Protein AF-A0A1V2M466-F1 (afdb_monomer)

Nearest PDB structures (foldseek):
  7zc6-assembly1_G  TM=7.551E-01  e=7.490E-12  Clostridium tetanomorphum
  4xa7-assembly1_A  TM=6.927E-01  e=1.506E-06  Vibrio harveyi CAIM 1792
  7xk5-assembly1_C  TM=5.447E-01  e=3.362E-07  Vibrio cholerae O395
  4u9s-assembly1_C  TM=5.967E-01  e=1.506E-06  Vibrio cholerae
  8rbq-assembly1_G  TM=5.838E-01  e=1.507E-05  Azotobacter vinelandii DJ

Solvent-accessible surface area (backbone atoms only — not comparable to full-atom values): 51499 Å² total; per-residue (Å²): 138,80,84,88,82,91,80,86,88,88,81,91,82,86,91,83,88,87,88,84,90,86,91,88,86,88,90,86,85,91,88,88,86,83,87,89,84,88,84,81,91,80,91,79,83,90,77,90,84,81,91,82,88,83,84,89,82,89,85,80,93,84,88,88,87,92,87,83,88,85,91,86,87,84,89,89,83,89,86,79,91,80,90,81,80,88,82,90,70,88,77,57,74,72,61,62,65,75,74,67,55,64,65,58,55,54,49,51,51,51,52,48,52,51,49,52,52,51,49,52,51,49,51,53,52,50,46,66,67,41,49,60,61,50,51,54,49,51,55,50,52,47,60,47,40,56,42,68,27,37,69,81,41,68,42,74,42,77,41,88,84,70,48,60,66,63,46,36,56,54,26,43,81,67,73,32,70,58,35,39,63,78,48,52,26,39,24,17,65,82,86,48,80,52,28,41,35,36,32,31,34,14,50,66,21,82,48,39,55,36,28,30,35,37,11,38,35,74,88,41,33,24,50,16,50,37,78,72,47,71,55,39,52,84,86,33,33,44,48,61,71,34,68,87,48,30,52,75,46,39,73,31,68,53,44,43,55,44,79,29,93,81,65,58,87,52,90,45,40,40,62,44,46,84,86,18,50,54,42,39,46,26,53,38,51,31,50,37,42,51,46,51,55,50,17,68,80,69,75,47,86,63,53,65,80,77,84,77,79,83,79,85,78,83,95,84,75,77,64,62,62,61,50,36,73,46,39,69,80,44,78,45,56,20,37,42,45,67,57,60,85,54,40,62,59,56,28,42,74,78,62,39,78,59,44,39,74,78,47,42,33,42,34,15,40,81,94,41,78,51,26,39,38,33,29,26,35,16,66,56,28,80,71,36,50,33,29,33,36,36,17,33,32,72,93,44,34,23,47,26,51,47,76,75,43,68,51,35,50,83,90,44,30,44,49,62,70,33,66,92,44,30,59,75,42,41,74,32,71,72,68,77,59,42,76,31,89,85,63,58,87,48,99,48,36,45,65,41,45,91,86,20,46,53,38,35,48,20,53,46,49,25,49,40,39,46,52,50,50,50,48,38,54,72,74,63,71,60,80,72,56,70,42,72,66,77,83,74,83,78,72,92,72,72,56,65,68,54,35,77,42,38,73,76,43,78,47,77,45,73,50,87,80,66,93,69,55,64,66,63,52,30,50,76,74,65,40,81,51,44,51,74,81,48,49,30,40,32,16,42,80,94,44,78,55,26,36,39,35,34,29,37,14,67,51,32,78,60,39,51,36,31,31,38,40,20,36,35,73,91,45,33,24,44,22,49,52,69,74,51,63,60,34,48,80,96,35,29,48,47,63,66,33,67,88,45,30,58,74,40,42,74,30,70,71,65,78,55,42,78,32,90,84,64,58,88,50,96,45,38,45,64,43,43,86,87,18,48,52,36,40,48,20,55,41,50,31,53,38,44,53,51,51,52,53,47,46,62,73,75,57,76,68,90,79,82,78,92,84,89,87,86,90,87,87,74,78,81,64,56,89,48,38,81,75,53,78,43,51,42,76,42,89,87,66,55,52,68,68,45,41,49,51,24,41,78,70,71,36,69,54,36,39,58,78,49,46,32,42,30,16,40,80,97,42,76,52,29,35,39,38,32,32,35,15,65,54,28,77,66,34,48,34,31,30,37,40,20,32,36,77,89,42,35,20,49,23,50,49,69,74,46,64,52,41,49,84,89,43,31,53,48,64,64,33,68,88,46,30,54,76,40,41,76,28,66,66,51,80,54,43,78,31,88,83,63,56,87,50,94,48,37,45,62,40,44,90,87,19,45,52,39,41,49,21,53,40,49,32,51,30,40,51,33,58,54,49,38,59,81,66,69,60,74,78,92,69,84,74,80,86,81,72,92,82,86,65,70,82,82,48,82,87,59,97,75,78,57,78,59,91,75,64,59,64,60,50,36,48,54,31,34,77,73,67,43,68,85,60,75,74,89,79,48,96

Mean predicted aligned error: 24.01 Å

Structure (mmCIF, N/CA/C/O backbone):
data_AF-A0A1V2M466-F1
#
_entry.id   AF-A0A1V2M466-F1
#
loop_
_atom_site.group_PDB
_atom_site.id
_atom_site.type_symbol
_atom_site.label_atom_id
_atom_site.label_alt_id
_atom_site.label_comp_id
_atom_site.label_asym_id
_atom_site.label_entity_id
_atom_site.label_seq_id
_atom_site.pdbx_PDB_ins_code
_atom_site.Cartn_x
_atom_site.Cartn_y
_atom_site.Cartn_z
_atom_site.occupancy
_atom_site.B_iso_or_equiv
_atom_site.auth_seq_id
_atom_site.auth_comp_id
_atom_site.auth_asym_id
_atom_site.auth_atom_id
_atom_site.pdbx_PDB_model_num
ATOM 1 N N . MET A 1 1 ? 70.465 -41.369 22.276 1.00 34.31 1 MET A N 1
ATOM 2 C CA . MET A 1 1 ? 70.031 -42.760 22.575 1.00 34.31 1 MET A CA 1
ATOM 3 C C . MET A 1 1 ? 70.166 -43.005 24.079 1.00 34.31 1 MET A C 1
ATOM 5 O O . MET A 1 1 ? 71.113 -42.473 24.632 1.00 34.31 1 MET A O 1
ATOM 9 N N . SER A 1 2 ? 69.328 -43.778 24.787 1.00 31.06 2 SER A N 1
ATOM 10 C CA . SER A 1 2 ? 68.009 -44.366 24.463 1.00 31.06 2 SER A CA 1
ATOM 11 C C . SER A 1 2 ? 67.349 -44.944 25.741 1.00 31.06 2 SER A C 1
ATOM 13 O O . SER A 1 2 ? 68.064 -45.541 26.536 1.00 31.06 2 SER A O 1
ATOM 15 N N . LYS A 1 3 ? 66.006 -44.876 25.854 1.00 28.97 3 LYS A N 1
ATOM 16 C CA . LYS A 1 3 ? 65.104 -45.665 26.746 1.00 28.97 3 LYS A CA 1
ATOM 17 C C . LYS A 1 3 ? 65.212 -45.533 28.293 1.00 28.97 3 LYS A C 1
ATOM 19 O O . LYS A 1 3 ? 66.288 -45.642 28.860 1.00 28.97 3 LYS A O 1
ATOM 24 N N . LYS A 1 4 ? 64.025 -45.603 28.944 1.00 30.06 4 LYS A N 1
ATOM 25 C CA . LYS A 1 4 ? 63.741 -46.110 30.326 1.00 30.06 4 LYS A CA 1
ATOM 26 C C . LYS A 1 4 ? 64.219 -45.230 31.518 1.00 30.06 4 LYS A C 1
ATOM 28 O O . LYS A 1 4 ? 65.120 -44.428 31.354 1.00 30.06 4 LYS A O 1
ATOM 33 N N . SER A 1 5 ? 63.657 -45.299 32.744 1.00 29.47 5 SER A N 1
ATOM 34 C CA . SER A 1 5 ? 62.507 -46.068 33.306 1.00 29.47 5 SER A CA 1
ATOM 35 C C . SER A 1 5 ? 62.024 -45.546 34.684 1.00 29.47 5 SER A C 1
ATOM 37 O O . SER A 1 5 ? 62.795 -44.941 35.420 1.00 29.47 5 SER A O 1
ATOM 39 N N . ASN A 1 6 ? 60.795 -45.921 35.077 1.00 31.64 6 ASN A N 1
ATOM 40 C CA . ASN A 1 6 ? 60.172 -45.744 36.407 1.00 31.64 6 ASN A CA 1
ATOM 41 C C . ASN A 1 6 ? 60.975 -46.245 37.638 1.00 31.64 6 ASN A C 1
ATOM 43 O O . ASN A 1 6 ? 61.554 -47.332 37.606 1.00 31.64 6 ASN A O 1
ATOM 47 N N . LYS A 1 7 ? 60.802 -45.558 38.784 1.00 32.28 7 LYS A N 1
ATOM 48 C CA . LYS A 1 7 ? 60.885 -46.071 40.180 1.00 32.28 7 LYS A CA 1
ATOM 49 C C . LYS A 1 7 ? 59.856 -45.308 41.043 1.00 32.28 7 LYS A C 1
ATOM 51 O O . LYS A 1 7 ? 59.829 -44.090 40.997 1.00 32.28 7 LYS A O 1
ATOM 56 N N . LYS A 1 8 ? 58.856 -45.976 41.641 1.00 29.78 8 LYS A N 1
ATOM 57 C CA . LYS A 1 8 ? 58.804 -46.494 43.039 1.00 29.78 8 LYS A CA 1
ATOM 58 C C . LYS A 1 8 ? 59.024 -45.396 44.113 1.00 29.78 8 LYS A C 1
ATOM 60 O O . LYS A 1 8 ? 60.130 -44.881 44.154 1.00 29.78 8 LYS A O 1
ATOM 65 N N . ASN A 1 9 ? 58.063 -44.946 44.945 1.00 26.84 9 ASN A N 1
ATOM 66 C CA . ASN A 1 9 ? 56.974 -45.570 45.758 1.00 26.84 9 ASN A CA 1
ATOM 67 C C . ASN A 1 9 ? 57.423 -45.975 47.195 1.00 26.84 9 ASN A C 1
ATOM 69 O O . ASN A 1 9 ? 58.462 -46.618 47.329 1.00 26.84 9 ASN A O 1
ATOM 73 N N . LYS A 1 10 ? 56.556 -45.702 48.201 1.00 28.02 10 LYS A N 1
ATOM 74 C CA . LYS A 1 10 ? 56.584 -45.982 49.670 1.00 28.02 10 LYS A CA 1
ATOM 75 C C . LYS A 1 10 ? 57.263 -44.925 50.577 1.00 28.02 10 LYS A C 1
ATOM 77 O O . LYS A 1 10 ? 58.238 -44.332 50.146 1.00 28.02 10 LYS A O 1
ATOM 82 N N . SER A 1 11 ? 56.878 -44.713 51.857 1.00 26.55 11 SER A N 1
ATOM 83 C CA . SER A 1 11 ? 55.631 -44.985 52.642 1.00 26.55 11 SER A CA 1
ATOM 84 C C . SER A 1 11 ? 55.786 -44.522 54.124 1.00 26.55 11 SER A C 1
ATOM 86 O O . SER A 1 11 ? 56.890 -44.669 54.635 1.00 26.55 11 SER A O 1
ATOM 88 N N . LYS A 1 12 ? 54.682 -44.161 54.832 1.00 27.14 12 LYS A N 1
ATOM 89 C CA . LYS A 1 12 ? 54.506 -44.127 56.328 1.00 27.14 12 LYS A CA 1
ATOM 90 C C . LYS A 1 12 ? 55.315 -43.060 57.132 1.00 27.14 12 LYS A C 1
ATOM 92 O O . LYS A 1 12 ? 56.393 -42.691 56.704 1.00 27.14 12 LYS A O 1
ATOM 97 N N . ASN A 1 13 ? 54.921 -42.552 58.320 1.00 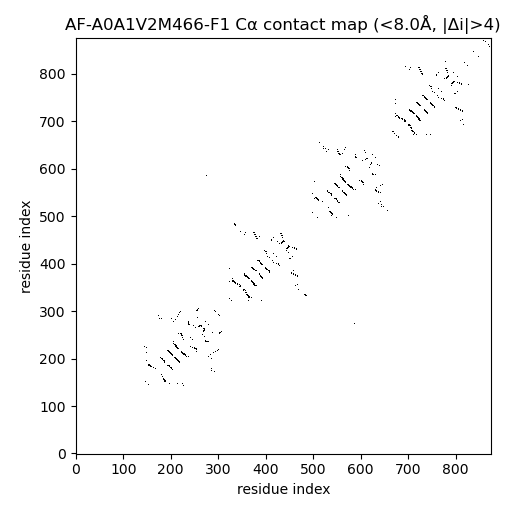26.17 13 ASN A N 1
ATOM 98 C CA . ASN A 1 13 ? 53.674 -42.571 59.132 1.00 26.17 13 ASN A CA 1
ATOM 99 C C . ASN A 1 13 ? 53.768 -41.558 60.327 1.00 26.17 13 ASN A C 1
ATOM 101 O O . ASN A 1 13 ? 54.869 -41.182 60.715 1.00 26.17 13 ASN A O 1
ATOM 105 N N . SER A 1 14 ? 52.632 -41.284 60.991 1.00 25.69 14 SER A N 1
ATOM 106 C CA . SER A 1 14 ? 52.435 -40.991 62.440 1.00 25.69 14 SER A CA 1
ATOM 107 C C . SER A 1 14 ? 52.851 -39.668 63.135 1.00 25.69 14 SER A C 1
ATOM 109 O O . SER A 1 14 ? 54.023 -39.340 63.262 1.00 25.69 14 SER A O 1
ATOM 111 N N . ASN A 1 15 ? 51.837 -39.123 63.831 1.00 27.14 15 ASN A N 1
ATOM 112 C CA . ASN A 1 15 ? 51.814 -38.489 65.168 1.00 27.14 15 ASN A CA 1
ATOM 113 C C . ASN A 1 15 ? 52.223 -37.015 65.407 1.00 27.14 15 ASN A C 1
ATOM 115 O O . ASN A 1 15 ? 53.147 -36.455 64.834 1.00 27.14 15 ASN A O 1
ATOM 119 N N . LYS A 1 16 ? 51.470 -36.421 66.349 1.00 32.19 16 LYS A N 1
ATOM 120 C CA . LYS A 1 16 ? 51.436 -35.025 66.828 1.00 32.19 16 LYS A CA 1
ATOM 121 C C . LYS A 1 16 ? 51.750 -35.007 68.336 1.00 32.19 16 LYS A C 1
ATOM 123 O O . LYS A 1 16 ? 51.412 -35.981 69.010 1.00 32.19 16 LYS A O 1
ATOM 128 N N . PRO A 1 17 ? 52.324 -33.924 68.890 1.00 35.44 17 PRO A N 1
ATOM 129 C CA . PRO A 1 17 ? 51.750 -33.365 70.127 1.00 35.44 17 PRO A CA 1
ATOM 130 C C . PRO A 1 17 ? 51.782 -31.816 70.200 1.00 35.44 17 PRO A C 1
ATOM 132 O O . PRO A 1 17 ? 52.157 -31.138 69.248 1.00 35.44 17 PRO A O 1
ATOM 135 N N . GLN A 1 18 ? 51.329 -31.255 71.329 1.00 26.14 18 GLN A N 1
ATOM 136 C CA . GLN A 1 18 ? 51.188 -29.813 71.619 1.00 26.14 18 GLN A CA 1
ATOM 137 C C . GLN A 1 18 ? 52.306 -29.292 72.551 1.00 26.14 18 GLN A C 1
ATOM 139 O O . GLN A 1 18 ? 52.781 -30.067 73.379 1.00 26.14 18 GLN A O 1
ATOM 144 N N . ASN A 1 19 ? 52.585 -27.974 72.566 1.00 26.78 19 ASN A N 1
ATOM 145 C CA . ASN A 1 19 ? 52.741 -27.205 73.824 1.00 26.78 19 ASN A CA 1
ATOM 146 C C . ASN A 1 19 ? 52.541 -25.670 73.633 1.00 26.78 19 ASN A C 1
ATOM 148 O O . ASN A 1 19 ? 52.118 -25.245 72.561 1.00 26.78 19 ASN A O 1
ATOM 152 N N . LYS A 1 20 ? 52.753 -24.865 74.693 1.00 26.56 20 LYS A N 1
ATOM 153 C CA . LYS A 1 20 ? 52.150 -23.532 74.941 1.00 26.56 20 LYS A CA 1
ATOM 154 C C . LYS A 1 20 ? 53.097 -22.305 74.909 1.00 26.56 20 LYS A C 1
ATOM 156 O O . LYS A 1 20 ? 54.279 -22.410 75.204 1.00 26.56 20 LYS A O 1
ATOM 161 N N . ASN A 1 21 ? 52.466 -21.145 74.679 1.00 28.38 21 ASN A N 1
ATOM 162 C CA . ASN A 1 21 ? 52.704 -19.743 75.104 1.00 28.38 21 ASN A CA 1
ATOM 163 C C . ASN A 1 21 ? 53.985 -19.310 75.863 1.00 28.38 21 ASN A C 1
ATOM 165 O O . ASN A 1 21 ? 54.226 -19.800 76.962 1.00 28.38 21 ASN A O 1
ATOM 169 N N . VAL A 1 22 ? 54.552 -18.165 75.427 1.00 28.22 22 VAL A N 1
ATOM 170 C CA . VAL A 1 22 ? 54.784 -16.898 76.195 1.00 28.22 22 VAL A CA 1
ATOM 171 C C . VAL A 1 22 ? 54.664 -15.726 75.173 1.00 28.22 22 VAL A C 1
ATOM 173 O O . VAL A 1 22 ? 55.176 -15.906 74.076 1.00 28.22 22 VAL A O 1
ATOM 176 N N . ASN A 1 23 ? 53.996 -14.558 75.297 1.00 27.70 23 ASN A N 1
ATOM 177 C CA . ASN A 1 23 ? 53.268 -13.771 76.328 1.00 27.70 23 ASN A CA 1
ATOM 178 C C . ASN A 1 23 ? 54.026 -12.560 76.951 1.00 27.70 23 ASN A C 1
ATOM 180 O O . ASN A 1 23 ? 54.774 -12.753 77.905 1.00 27.70 23 ASN A O 1
ATOM 184 N N . ASN A 1 24 ? 53.761 -11.314 76.501 1.00 29.34 24 ASN A N 1
ATOM 185 C CA . ASN A 1 24 ? 54.119 -10.071 77.226 1.00 29.34 24 ASN A CA 1
ATOM 186 C C . ASN A 1 24 ? 53.158 -8.882 76.922 1.00 29.34 24 ASN A C 1
ATOM 188 O O . ASN A 1 24 ? 52.379 -8.962 75.975 1.00 29.34 24 ASN A O 1
ATOM 192 N N . LYS A 1 25 ? 53.175 -7.808 77.733 1.00 27.67 25 LYS A N 1
ATOM 193 C CA . LYS A 1 25 ? 52.228 -6.653 77.701 1.00 27.67 25 LYS A CA 1
ATOM 194 C C . LYS A 1 25 ? 52.975 -5.300 77.907 1.00 27.67 25 LYS A C 1
ATOM 196 O O . LYS A 1 25 ? 54.183 -5.342 78.099 1.00 27.67 25 LYS A O 1
ATOM 201 N N . SER A 1 26 ? 52.396 -4.083 77.919 1.00 27.44 26 SER A N 1
ATOM 202 C CA . SER A 1 26 ? 50.996 -3.581 77.904 1.00 27.44 26 SER A CA 1
ATOM 203 C C . SER A 1 26 ? 50.941 -2.076 77.504 1.00 27.44 26 SER A C 1
ATOM 205 O O . SER A 1 26 ? 51.990 -1.508 77.221 1.00 27.44 26 SER A O 1
ATOM 207 N N . VAL A 1 27 ? 49.760 -1.433 77.646 1.00 27.36 27 VAL A N 1
ATOM 208 C CA . VAL A 1 27 ? 49.467 -0.021 78.073 1.00 27.36 27 VAL A CA 1
ATOM 209 C C . VAL A 1 27 ? 48.553 0.784 77.108 1.00 27.36 27 VAL A C 1
ATOM 211 O O . VAL A 1 27 ? 48.483 0.504 75.919 1.00 27.36 27 VAL A O 1
ATOM 214 N N . GLN A 1 28 ? 47.794 1.745 77.661 1.00 27.92 28 GLN A N 1
ATOM 215 C CA . GLN A 1 28 ? 46.780 2.630 77.039 1.00 27.92 28 GLN A CA 1
ATOM 216 C C . GLN A 1 28 ? 46.944 4.079 77.610 1.00 27.92 28 GLN A C 1
ATOM 218 O O . GLN A 1 28 ? 47.846 4.277 78.420 1.00 27.92 28 GLN A O 1
ATOM 223 N N . ASN A 1 29 ? 46.175 5.149 77.324 1.00 26.48 29 ASN A N 1
ATOM 224 C CA . ASN A 1 29 ? 44.858 5.354 76.684 1.00 26.48 29 ASN A CA 1
ATOM 225 C C . ASN A 1 29 ? 44.687 6.845 76.231 1.00 26.48 29 ASN A C 1
ATOM 227 O O . ASN A 1 29 ? 45.616 7.632 76.381 1.00 26.48 29 ASN A O 1
ATOM 231 N N . ASN A 1 30 ? 43.459 7.245 75.852 1.00 26.12 30 ASN A N 1
ATOM 232 C CA . ASN A 1 30 ? 42.904 8.624 75.777 1.00 26.12 30 ASN A CA 1
ATOM 233 C C . ASN A 1 30 ? 43.113 9.476 74.498 1.00 26.12 30 ASN A C 1
ATOM 235 O O . ASN A 1 30 ? 43.909 9.162 73.622 1.00 26.12 30 ASN A O 1
ATOM 239 N N . SER A 1 31 ? 42.280 10.527 74.387 1.00 33.12 31 SER A N 1
ATOM 240 C CA . SER A 1 31 ? 41.933 11.288 73.172 1.00 33.12 31 SER A CA 1
ATOM 241 C C . SER A 1 31 ? 41.703 12.784 73.471 1.00 33.12 31 SER A C 1
ATOM 243 O O . SER A 1 31 ? 41.220 13.111 74.555 1.00 33.12 31 SER A O 1
ATOM 245 N N . VAL A 1 32 ? 42.004 13.671 72.506 1.00 27.77 32 VAL A N 1
ATOM 246 C CA . VAL A 1 32 ? 41.613 15.103 72.445 1.00 27.77 32 VAL A CA 1
ATOM 247 C C . VAL A 1 32 ? 41.468 15.516 70.962 1.00 27.77 32 VAL A C 1
ATOM 249 O O . VAL A 1 32 ? 42.174 14.976 70.115 1.00 27.77 32 VAL A O 1
ATOM 252 N N . ALA A 1 33 ? 40.591 16.475 70.633 1.00 27.20 33 ALA A N 1
ATOM 253 C CA . ALA A 1 33 ? 40.321 16.955 69.264 1.00 27.20 33 ALA A CA 1
ATOM 254 C C . ALA A 1 33 ? 40.501 18.485 69.113 1.00 27.20 33 ALA A C 1
ATOM 256 O O . ALA A 1 33 ? 40.483 19.197 70.118 1.00 27.20 33 ALA A O 1
ATOM 257 N N . ASN A 1 34 ? 40.606 19.014 67.877 1.00 25.70 34 ASN A N 1
ATOM 258 C CA . ASN A 1 34 ? 40.345 20.441 67.593 1.00 25.70 34 ASN A CA 1
ATOM 259 C C . ASN A 1 34 ? 40.139 20.799 66.096 1.00 25.70 34 ASN A C 1
ATOM 261 O O . ASN A 1 34 ? 41.044 20.603 65.298 1.00 25.70 34 ASN A O 1
ATOM 265 N N . LYS A 1 35 ? 38.980 21.423 65.814 1.00 26.00 35 LYS A N 1
ATOM 266 C CA . LYS A 1 35 ? 38.620 22.477 64.820 1.00 26.00 35 LYS A CA 1
ATOM 267 C C . LYS A 1 35 ? 38.977 22.378 63.305 1.00 26.00 35 LYS A C 1
ATOM 269 O O . LYS A 1 35 ? 40.047 21.911 62.941 1.00 26.00 35 LYS A O 1
ATOM 274 N N . PRO A 1 36 ? 38.096 22.899 62.412 1.00 31.39 36 PRO A N 1
ATOM 275 C CA . PRO A 1 36 ? 38.276 22.896 60.953 1.00 31.39 36 PRO A CA 1
ATOM 276 C C . PRO A 1 36 ? 39.008 24.139 60.404 1.00 31.39 36 PRO A C 1
ATOM 278 O O . PRO A 1 36 ? 39.133 25.155 61.088 1.00 31.39 36 PRO A O 1
ATOM 281 N N . VAL A 1 37 ? 39.403 24.075 59.126 1.00 27.58 37 VAL A N 1
ATOM 282 C CA . VAL A 1 37 ? 39.948 25.187 58.320 1.00 27.58 37 VAL A CA 1
ATOM 283 C C . VAL A 1 37 ? 39.269 25.188 56.941 1.00 27.58 37 VAL A C 1
ATOM 285 O O . VAL A 1 37 ? 39.060 24.125 56.364 1.00 27.58 37 VAL A O 1
ATOM 288 N N . GLN A 1 38 ? 38.912 26.367 56.420 1.00 29.94 38 GLN A N 1
ATOM 289 C CA . GLN A 1 38 ? 38.338 26.551 55.076 1.00 29.94 38 GLN A CA 1
ATOM 290 C C . GLN A 1 38 ? 39.436 26.716 54.012 1.00 29.94 38 GLN A C 1
ATOM 292 O O . GLN A 1 38 ? 40.488 27.280 54.308 1.00 29.94 38 GLN A O 1
ATOM 297 N N . ASN A 1 39 ? 39.159 26.345 52.756 1.00 27.06 39 ASN A N 1
ATOM 298 C CA . ASN A 1 39 ? 39.829 26.939 51.593 1.00 27.06 39 ASN A CA 1
ATOM 299 C C . ASN A 1 39 ? 38.906 26.947 50.354 1.00 27.06 39 ASN A C 1
ATOM 301 O O . ASN A 1 39 ? 37.885 26.264 50.339 1.00 27.06 39 ASN A O 1
ATOM 305 N N . ASN A 1 40 ? 39.254 27.760 49.355 1.00 25.38 40 ASN A N 1
ATOM 306 C CA . ASN A 1 40 ? 38.397 28.156 48.233 1.00 25.38 40 ASN A CA 1
ATOM 307 C C . ASN A 1 40 ? 38.434 27.204 47.021 1.00 25.38 40 ASN A C 1
ATOM 309 O O . ASN A 1 40 ? 39.342 26.386 46.876 1.00 25.38 40 ASN A O 1
ATOM 313 N N . ASN A 1 41 ? 37.463 27.384 46.116 1.00 27.22 41 ASN A N 1
ATOM 314 C CA . ASN A 1 41 ? 37.337 26.664 44.845 1.00 27.22 41 ASN A CA 1
ATOM 315 C C . ASN A 1 41 ? 38.594 26.749 43.962 1.00 27.22 41 ASN A C 1
ATOM 317 O O . ASN A 1 41 ? 39.218 27.804 43.839 1.00 27.22 41 ASN A O 1
ATOM 321 N N . VAL A 1 42 ? 38.858 25.663 43.232 1.00 29.62 42 VAL A N 1
ATOM 322 C CA . VAL A 1 42 ? 39.780 25.621 42.090 1.00 29.62 42 VAL A CA 1
ATOM 323 C C . VAL A 1 42 ? 39.023 25.027 40.902 1.00 29.62 42 VAL A C 1
ATOM 325 O O . VAL A 1 42 ? 38.662 23.853 40.930 1.00 29.62 42 VAL A O 1
ATOM 328 N N . ASN A 1 43 ? 38.778 25.827 39.862 1.00 27.83 43 ASN A N 1
ATOM 329 C CA . ASN A 1 43 ? 38.240 25.320 38.596 1.00 27.83 43 ASN A CA 1
ATOM 330 C C . ASN A 1 43 ? 39.336 24.583 37.820 1.00 27.83 43 ASN A C 1
ATOM 332 O O . ASN A 1 43 ? 40.469 25.059 37.749 1.00 27.83 43 ASN A O 1
ATOM 336 N N . ASN A 1 44 ? 38.975 23.487 37.156 1.00 28.11 44 ASN A N 1
ATOM 337 C CA . ASN A 1 44 ? 39.825 22.840 36.162 1.00 28.11 44 ASN A CA 1
ATOM 338 C C . ASN A 1 44 ? 38.974 22.385 34.964 1.00 28.11 44 ASN A C 1
ATOM 340 O O . ASN A 1 44 ? 37.790 22.094 35.129 1.00 28.11 44 ASN A O 1
ATOM 344 N N . LYS A 1 45 ? 39.550 22.372 33.756 1.00 27.55 45 LYS A N 1
ATOM 345 C CA . LYS A 1 45 ? 38.822 21.982 32.532 1.00 27.55 45 LYS A CA 1
ATOM 346 C C . LYS A 1 45 ? 38.656 20.454 32.441 1.00 27.55 45 LYS A C 1
ATOM 348 O O . LYS A 1 45 ? 39.555 19.742 32.891 1.00 27.55 45 LYS A O 1
ATOM 353 N N . PRO A 1 46 ? 37.570 19.946 31.827 1.00 28.92 46 PRO A N 1
ATOM 354 C CA . PRO A 1 46 ? 37.448 18.524 31.522 1.00 28.92 46 PRO A CA 1
ATOM 355 C C . PRO A 1 46 ? 38.465 18.096 30.452 1.00 28.92 46 PRO A C 1
ATOM 357 O O . PRO A 1 46 ? 38.849 18.883 29.585 1.00 28.92 46 PRO A O 1
ATOM 360 N N . VAL A 1 47 ? 38.870 16.828 30.513 1.00 27.69 47 VAL A N 1
ATOM 361 C CA . VAL A 1 47 ? 39.683 16.129 29.508 1.00 27.69 47 VAL A CA 1
ATOM 362 C C . VAL A 1 47 ? 38.923 14.862 29.108 1.00 27.69 47 VAL A C 1
ATOM 364 O O . VAL A 1 47 ? 38.201 14.296 29.927 1.00 27.69 47 VAL A O 1
ATOM 367 N N . GLN A 1 48 ? 39.035 14.464 27.841 1.00 26.77 48 GLN A N 1
ATOM 368 C CA . GLN A 1 48 ? 38.244 13.389 27.235 1.00 26.77 48 GLN A CA 1
ATOM 369 C C . GLN A 1 48 ? 38.501 12.015 27.876 1.00 26.77 48 GLN A C 1
ATOM 371 O O . GLN A 1 48 ? 39.610 11.719 28.321 1.00 26.77 48 GLN A O 1
ATOM 376 N N . ASN A 1 49 ? 37.469 11.169 27.868 1.00 26.78 49 ASN A N 1
ATOM 377 C CA . ASN A 1 49 ? 37.521 9.777 28.306 1.00 26.78 49 ASN A CA 1
ATOM 378 C C . ASN A 1 49 ? 37.390 8.841 27.094 1.00 26.78 49 ASN A C 1
ATOM 380 O O . ASN A 1 49 ? 36.488 9.035 26.283 1.00 26.78 49 ASN A O 1
ATOM 384 N N . ASN A 1 50 ? 38.236 7.812 27.007 1.00 26.59 50 ASN A N 1
ATOM 385 C CA . ASN A 1 50 ? 38.086 6.727 26.034 1.00 26.59 50 ASN A CA 1
ATOM 386 C C . ASN A 1 50 ? 37.525 5.489 26.741 1.00 26.59 50 ASN A C 1
ATOM 388 O O . ASN A 1 50 ? 38.032 5.095 27.792 1.00 26.59 50 ASN A O 1
ATOM 392 N N . ASN A 1 51 ? 36.512 4.854 26.151 1.00 27.34 51 ASN A N 1
ATOM 393 C CA . ASN A 1 51 ? 35.899 3.657 26.724 1.00 27.34 51 ASN A CA 1
ATOM 394 C C . ASN A 1 51 ? 36.876 2.471 26.747 1.00 27.34 51 ASN A C 1
ATOM 396 O O . ASN A 1 51 ? 37.545 2.177 25.757 1.00 27.34 51 ASN A O 1
ATOM 400 N N . VAL A 1 52 ? 36.895 1.746 27.868 1.00 30.03 52 VAL A N 1
ATOM 401 C CA . VAL A 1 52 ? 37.540 0.433 27.997 1.00 30.03 52 VAL A CA 1
ATOM 402 C C . VAL A 1 52 ? 36.462 -0.571 28.384 1.00 30.03 52 VAL A C 1
ATOM 404 O O . VAL A 1 52 ? 35.832 -0.444 29.430 1.00 30.03 52 VAL A O 1
ATOM 407 N N . ASN A 1 53 ? 36.234 -1.545 27.508 1.00 29.88 53 ASN A N 1
ATOM 408 C CA . ASN A 1 53 ? 35.156 -2.523 27.616 1.00 29.88 53 ASN A CA 1
ATOM 409 C C . ASN A 1 53 ? 35.617 -3.766 28.403 1.00 29.88 53 ASN A C 1
ATOM 411 O O . ASN A 1 53 ? 36.781 -4.156 28.284 1.00 29.88 53 ASN A O 1
ATOM 415 N N . ASN A 1 54 ? 34.743 -4.409 29.188 1.00 28.92 54 ASN A N 1
ATOM 416 C CA . ASN A 1 54 ? 35.063 -5.696 29.820 1.00 28.92 54 ASN A CA 1
ATOM 417 C C . ASN A 1 54 ? 33.811 -6.532 30.158 1.00 28.92 54 ASN A C 1
ATOM 419 O O . ASN A 1 54 ? 32.772 -5.984 30.515 1.00 28.92 54 ASN A O 1
ATOM 423 N N . LYS A 1 55 ? 33.914 -7.863 30.033 1.00 28.77 55 LYS A N 1
ATOM 424 C CA . LYS A 1 55 ? 32.774 -8.807 30.095 1.00 28.77 55 LYS A CA 1
ATOM 425 C C . LYS A 1 55 ? 32.378 -9.230 31.532 1.00 28.77 55 LYS A C 1
ATOM 427 O O . LYS A 1 55 ? 33.203 -9.126 32.440 1.00 28.77 55 LYS A O 1
ATOM 432 N N . PRO A 1 56 ? 31.127 -9.696 31.749 1.00 31.11 56 PRO A N 1
ATOM 433 C CA . PRO A 1 56 ? 30.558 -9.924 33.084 1.00 31.11 56 PRO A CA 1
ATOM 434 C C . PRO A 1 56 ? 31.018 -11.229 33.755 1.00 31.11 56 PRO A C 1
ATOM 436 O O . PRO A 1 56 ? 31.474 -12.162 33.095 1.00 31.11 56 PRO A O 1
ATOM 439 N N . VAL A 1 57 ? 30.827 -11.313 35.079 1.00 27.73 57 VAL A N 1
ATOM 440 C CA . VAL A 1 57 ? 31.003 -12.531 35.891 1.00 27.73 57 VAL A CA 1
ATOM 441 C C . VAL A 1 57 ? 29.844 -12.656 36.891 1.00 27.73 57 VAL A C 1
ATOM 443 O O . VAL A 1 57 ? 29.391 -11.662 37.452 1.00 27.73 57 VAL A O 1
ATOM 446 N N . GLN A 1 58 ? 29.363 -13.884 37.084 1.00 27.14 58 GLN A N 1
ATOM 447 C CA . GLN A 1 58 ? 28.187 -14.253 37.885 1.00 27.14 58 GLN A CA 1
ATOM 448 C C . GLN A 1 58 ? 28.381 -14.064 39.403 1.00 27.14 58 GLN A C 1
ATOM 450 O O . GLN A 1 58 ? 29.504 -14.096 39.908 1.00 27.14 58 GLN A O 1
ATOM 455 N N . ASN A 1 59 ? 27.272 -14.010 40.150 1.00 27.81 59 ASN A N 1
ATOM 456 C CA . ASN A 1 59 ? 27.250 -14.271 41.592 1.00 27.81 59 ASN A CA 1
ATOM 457 C C . ASN A 1 59 ? 26.019 -15.113 41.974 1.00 27.81 59 ASN A C 1
ATOM 459 O O . ASN A 1 59 ? 24.954 -14.935 41.393 1.00 27.81 59 ASN A O 1
ATOM 463 N N . ASN A 1 60 ? 26.165 -16.008 42.956 1.00 27.39 60 ASN A N 1
ATOM 464 C CA . ASN A 1 60 ? 25.118 -16.938 43.397 1.00 27.39 60 ASN A CA 1
ATOM 465 C C . ASN A 1 60 ? 24.561 -16.582 44.788 1.00 27.39 60 ASN A C 1
ATOM 467 O O . ASN A 1 60 ? 25.221 -15.930 45.598 1.00 27.39 60 ASN A O 1
ATOM 471 N N . ASN A 1 61 ? 23.340 -17.048 45.064 1.00 29.48 61 ASN A N 1
ATOM 472 C CA . ASN A 1 61 ? 22.565 -16.727 46.268 1.00 29.48 61 ASN A CA 1
ATOM 473 C C . ASN A 1 61 ? 23.257 -17.066 47.604 1.00 29.48 61 ASN A C 1
ATOM 475 O O . ASN A 1 61 ? 23.785 -18.162 47.795 1.00 29.48 61 ASN A O 1
ATOM 479 N N . VAL A 1 62 ? 23.100 -16.173 48.591 1.00 30.14 62 VAL A N 1
ATOM 480 C CA . VAL A 1 62 ? 23.283 -16.466 50.024 1.00 30.14 62 VAL A CA 1
ATOM 481 C C . VAL A 1 62 ? 22.088 -15.901 50.795 1.00 30.14 62 VAL A C 1
ATOM 483 O O . VAL A 1 62 ? 21.713 -14.747 50.622 1.00 30.14 62 VAL A O 1
ATOM 486 N N . ASN A 1 63 ? 21.476 -16.733 51.637 1.00 29.94 63 ASN A N 1
ATOM 487 C CA . ASN A 1 63 ? 20.144 -16.520 52.208 1.00 29.94 63 ASN A CA 1
ATOM 488 C C . ASN A 1 63 ? 20.216 -16.309 53.735 1.00 29.94 63 ASN A C 1
ATOM 490 O O . ASN A 1 63 ? 20.979 -17.016 54.399 1.00 29.94 63 ASN A O 1
ATOM 494 N N . ASN A 1 64 ? 19.419 -15.398 54.318 1.00 28.62 64 ASN A N 1
ATOM 495 C CA . ASN A 1 64 ? 19.116 -15.434 55.759 1.00 28.62 64 ASN A CA 1
ATOM 496 C C . ASN A 1 64 ? 17.826 -14.678 56.157 1.00 28.62 64 ASN A C 1
ATOM 498 O O . ASN A 1 64 ? 17.378 -13.779 55.451 1.00 28.62 64 ASN A O 1
ATOM 502 N N . LYS A 1 65 ? 17.227 -15.063 57.296 1.00 26.12 65 LYS A N 1
ATOM 503 C CA . LYS A 1 65 ? 15.847 -14.711 57.720 1.00 26.12 65 LYS A CA 1
ATOM 504 C C . LYS A 1 65 ? 15.766 -13.658 58.872 1.00 26.12 65 LYS A C 1
ATOM 506 O O . LYS A 1 65 ? 16.810 -13.265 59.389 1.00 26.12 65 LYS A O 1
ATOM 511 N N . PRO A 1 66 ? 14.565 -13.128 59.231 1.00 40.25 66 PRO A N 1
ATOM 512 C CA . PRO A 1 66 ? 14.399 -11.756 59.753 1.00 40.25 66 PRO A CA 1
ATOM 513 C C . PRO A 1 66 ? 14.275 -11.604 61.287 1.00 40.25 66 PRO A C 1
ATOM 515 O O . PRO A 1 66 ? 14.188 -12.584 62.025 1.00 40.25 66 PRO A O 1
ATOM 518 N N . VAL A 1 67 ? 14.173 -10.345 61.749 1.00 25.98 67 VAL A N 1
ATOM 519 C CA . VAL A 1 67 ? 13.807 -9.918 63.121 1.00 25.98 67 VAL A CA 1
ATOM 520 C C . VAL A 1 67 ? 12.838 -8.713 63.047 1.00 25.98 67 VAL A C 1
ATOM 522 O O . VAL A 1 67 ? 12.891 -7.959 62.079 1.00 25.98 67 VAL A O 1
ATOM 525 N N . GLN A 1 68 ? 11.942 -8.532 64.031 1.00 27.38 68 GLN A N 1
ATOM 526 C CA . GLN A 1 68 ? 10.823 -7.560 64.018 1.00 27.38 68 GLN A CA 1
ATOM 527 C C . GLN A 1 68 ? 10.814 -6.562 65.203 1.00 27.38 68 GLN A C 1
ATOM 529 O O . GLN A 1 68 ? 11.400 -6.835 66.250 1.00 27.38 68 GLN A O 1
ATOM 534 N N . ASN A 1 69 ? 9.976 -5.514 65.068 1.00 25.14 69 ASN A N 1
ATOM 535 C CA . ASN A 1 69 ? 9.438 -4.602 66.107 1.00 25.14 69 ASN A CA 1
ATOM 536 C C . ASN A 1 69 ? 10.403 -3.545 66.714 1.00 25.14 69 ASN A C 1
ATOM 538 O O . ASN A 1 69 ? 11.615 -3.718 66.694 1.00 25.14 69 ASN A O 1
ATOM 542 N N . ASN A 1 70 ? 9.938 -2.403 67.259 1.00 25.39 70 ASN A N 1
ATOM 543 C CA . ASN A 1 70 ? 8.571 -2.008 67.669 1.00 25.39 70 ASN A CA 1
ATOM 544 C C . ASN A 1 70 ? 8.308 -0.475 67.536 1.00 25.39 70 ASN A C 1
ATOM 546 O O . ASN A 1 70 ? 9.246 0.287 67.317 1.00 25.39 70 ASN A O 1
ATOM 550 N N . SER A 1 71 ? 7.058 -0.014 67.709 1.00 36.31 71 SER A N 1
ATOM 551 C CA . SER A 1 71 ? 6.611 1.384 67.465 1.00 36.31 71 SER A CA 1
ATOM 552 C C . SER A 1 71 ? 6.511 2.287 68.718 1.00 36.31 71 SER A C 1
ATOM 554 O O . SER A 1 71 ? 6.150 1.812 69.794 1.00 36.31 71 SER A O 1
ATOM 556 N N . VAL A 1 72 ? 6.764 3.603 68.567 1.00 28.61 72 VAL A N 1
ATOM 557 C CA . VAL A 1 72 ? 6.470 4.688 69.542 1.00 28.61 72 VAL A CA 1
ATOM 558 C C . VAL A 1 72 ? 6.198 6.014 68.796 1.00 28.61 72 VAL A C 1
ATOM 560 O O . VAL A 1 72 ? 6.892 6.315 67.830 1.00 28.61 72 VAL A O 1
ATOM 563 N N . ALA A 1 73 ? 5.250 6.847 69.257 1.00 28.19 73 ALA A N 1
ATOM 564 C CA . ALA A 1 73 ? 4.933 8.158 68.658 1.00 28.19 73 ALA A CA 1
ATOM 565 C C . ALA A 1 73 ? 4.586 9.243 69.704 1.00 28.19 73 ALA A C 1
ATOM 567 O O . ALA A 1 73 ? 4.040 8.912 70.757 1.00 28.19 73 ALA A O 1
ATOM 568 N N . ASN A 1 74 ? 4.835 10.537 69.409 1.00 24.70 74 ASN A N 1
ATOM 569 C CA . ASN A 1 74 ? 4.138 11.669 70.062 1.00 24.70 74 ASN A CA 1
ATOM 570 C C . ASN A 1 74 ? 4.316 13.063 69.390 1.00 24.70 74 ASN A C 1
ATOM 572 O O . ASN A 1 74 ? 5.286 13.764 69.653 1.00 24.70 74 ASN A O 1
ATOM 576 N N . LYS A 1 75 ? 3.263 13.484 68.668 1.00 25.48 75 LYS A N 1
ATOM 577 C CA . LYS A 1 75 ? 2.679 14.850 68.543 1.00 25.48 75 LYS A CA 1
ATOM 578 C C . LYS A 1 75 ? 3.430 16.015 67.828 1.00 25.48 75 LYS A C 1
ATOM 580 O O . LYS A 1 75 ? 4.653 16.024 67.771 1.00 25.48 75 LYS A O 1
ATOM 585 N N . PRO A 1 76 ? 2.682 17.001 67.259 1.00 42.22 76 PRO A N 1
ATOM 586 C CA . PRO A 1 76 ? 3.200 17.967 66.277 1.00 42.22 76 PRO A CA 1
ATOM 587 C C . PRO A 1 76 ? 3.377 19.408 66.804 1.00 42.22 76 PRO A C 1
ATOM 589 O O . PRO A 1 76 ? 2.834 19.776 67.846 1.00 42.22 76 PRO A O 1
ATOM 592 N N . VAL A 1 77 ? 4.054 20.253 66.012 1.00 24.88 77 VAL A N 1
ATOM 593 C CA . VAL A 1 77 ? 4.109 21.723 66.159 1.00 24.88 77 VAL A CA 1
ATOM 594 C C . VAL A 1 77 ? 3.960 22.379 64.775 1.00 24.88 77 VAL A C 1
ATOM 596 O O . VAL A 1 77 ? 4.404 21.822 63.774 1.00 24.88 77 VAL A O 1
ATOM 599 N N . GLN A 1 78 ? 3.298 23.537 64.719 1.00 27.80 78 GLN A N 1
ATOM 600 C CA . GLN A 1 78 ? 2.974 24.281 63.492 1.00 27.80 78 GLN A CA 1
ATOM 601 C C . GLN A 1 78 ? 4.193 25.001 62.887 1.00 27.80 78 GLN A C 1
ATOM 603 O O . GLN A 1 78 ? 5.121 25.366 63.608 1.00 27.80 78 GLN A O 1
ATOM 608 N N . ASN A 1 79 ? 4.125 25.322 61.590 1.00 27.98 79 ASN A N 1
ATOM 609 C CA . ASN A 1 79 ? 4.949 26.361 60.971 1.00 27.98 79 ASN A CA 1
ATOM 610 C C . ASN A 1 79 ? 4.049 27.373 60.242 1.00 27.98 79 ASN A C 1
ATOM 612 O O . ASN A 1 79 ? 3.089 26.974 59.587 1.00 27.98 79 ASN A O 1
ATOM 616 N N . ASN A 1 80 ? 4.346 28.668 60.366 1.00 26.11 80 ASN A N 1
ATOM 617 C CA . ASN A 1 80 ? 3.558 29.750 59.767 1.00 26.11 80 ASN A CA 1
ATOM 618 C C . ASN A 1 80 ? 4.218 30.272 58.484 1.00 26.11 80 ASN A C 1
ATOM 620 O O . ASN A 1 80 ? 5.442 30.272 58.363 1.00 26.11 80 ASN A O 1
ATOM 624 N N . SER A 1 81 ? 3.407 30.782 57.553 1.00 31.11 81 SER A N 1
ATOM 625 C CA . SER A 1 81 ? 3.906 31.443 56.341 1.00 31.11 81 SER A CA 1
ATOM 626 C C . SER A 1 81 ? 4.701 32.715 56.670 1.00 31.11 81 SER A C 1
ATOM 628 O O . SER A 1 81 ? 4.313 33.493 57.545 1.00 31.11 81 SER A O 1
ATOM 630 N N . VAL A 1 82 ? 5.802 32.941 55.947 1.00 31.98 82 VAL A N 1
ATOM 631 C CA . VAL A 1 82 ? 6.659 34.131 56.065 1.00 31.98 82 VAL A CA 1
ATOM 632 C C . VAL A 1 82 ? 6.835 34.759 54.685 1.00 31.98 82 VAL A C 1
ATOM 634 O O . VAL A 1 82 ? 7.581 34.255 53.848 1.00 31.98 82 VAL A O 1
ATOM 637 N N . ALA A 1 83 ? 6.158 35.882 54.449 1.00 27.36 83 ALA A N 1
ATOM 638 C CA . ALA A 1 83 ? 6.271 36.633 53.203 1.00 27.36 83 ALA A CA 1
ATOM 639 C C . ALA A 1 83 ? 7.538 37.510 53.189 1.00 27.36 83 ALA A C 1
ATOM 641 O O . ALA A 1 83 ? 7.695 38.403 54.026 1.00 27.36 83 ALA A O 1
ATOM 642 N N . ASN A 1 84 ? 8.415 37.300 52.204 1.00 29.42 84 ASN A N 1
ATOM 643 C CA . ASN A 1 84 ? 9.575 38.160 51.961 1.00 29.42 84 ASN A CA 1
ATOM 644 C C . ASN A 1 84 ? 9.221 39.326 51.026 1.00 29.42 84 ASN A C 1
ATOM 646 O O . ASN A 1 84 ? 8.529 39.152 50.026 1.00 29.42 84 ASN A O 1
ATOM 650 N N . LYS A 1 85 ? 9.740 40.524 51.326 1.00 27.22 85 LYS A N 1
ATOM 651 C CA . LYS A 1 85 ? 9.666 41.689 50.426 1.00 27.22 85 LYS A CA 1
ATOM 652 C C . LYS A 1 85 ? 10.817 41.658 49.407 1.00 27.22 85 LYS A C 1
ATOM 654 O O . LYS A 1 85 ? 11.905 41.202 49.760 1.00 27.22 85 LYS A O 1
ATOM 659 N N . PRO A 1 86 ? 10.619 42.160 48.173 1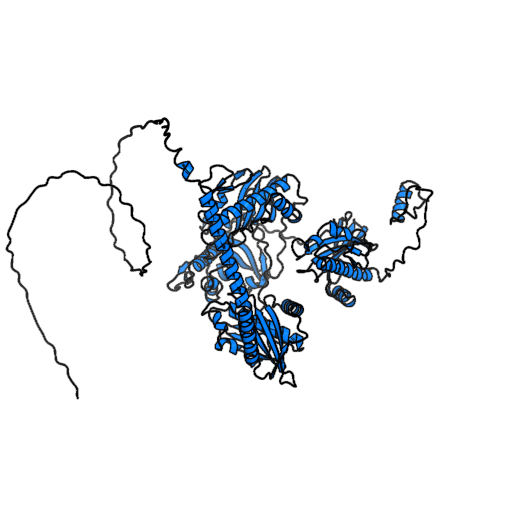.00 33.84 86 PRO A N 1
ATOM 660 C CA . PRO A 1 86 ? 11.632 42.092 47.123 1.00 33.84 86 PRO A CA 1
ATOM 661 C C . PRO A 1 86 ? 12.849 42.980 47.422 1.00 33.84 86 PRO A C 1
ATOM 663 O O . PRO A 1 86 ? 12.716 44.119 47.874 1.00 33.84 86 PRO A O 1
ATOM 666 N N . VAL A 1 87 ? 14.041 42.468 47.110 1.00 33.78 87 VAL A N 1
ATOM 667 C CA . VAL A 1 87 ? 15.313 43.200 47.208 1.00 33.78 87 VAL A CA 1
ATOM 668 C C . VAL A 1 87 ? 15.646 43.818 45.850 1.00 33.78 87 VAL A C 1
ATOM 670 O O . VAL A 1 87 ? 15.877 43.103 44.878 1.00 33.78 87 VAL A O 1
ATOM 673 N N . GLN A 1 88 ? 15.717 45.148 45.777 1.00 37.97 88 GLN A N 1
ATOM 674 C CA . GLN A 1 88 ? 16.223 45.839 44.588 1.00 37.97 88 GLN A CA 1
ATOM 675 C C . GLN A 1 88 ? 17.757 45.763 44.535 1.00 37.97 88 GLN A C 1
ATOM 677 O O . GLN A 1 88 ? 18.432 46.166 45.481 1.00 37.97 88 GLN A O 1
ATOM 682 N N . ASN A 1 89 ? 18.314 45.293 43.415 1.00 32.31 89 ASN A N 1
ATOM 683 C CA . ASN A 1 89 ? 19.758 45.261 43.169 1.00 32.31 89 ASN A CA 1
ATOM 684 C C . ASN A 1 89 ? 20.095 45.943 41.833 1.00 32.31 89 ASN A C 1
ATOM 686 O O . ASN A 1 89 ? 19.928 45.367 40.758 1.00 32.31 89 ASN A O 1
ATOM 690 N N . ASN A 1 90 ? 20.601 47.176 41.900 1.00 38.31 90 ASN A N 1
ATOM 691 C CA . ASN A 1 90 ? 20.825 48.021 40.721 1.00 38.31 90 ASN A CA 1
ATOM 692 C C . ASN A 1 90 ? 22.045 47.624 39.860 1.00 38.31 90 ASN A C 1
ATOM 694 O O . ASN A 1 90 ? 22.263 48.229 38.812 1.00 38.31 90 ASN A O 1
ATOM 698 N N . ASN A 1 91 ? 22.817 46.599 40.244 1.00 37.50 91 ASN A N 1
ATOM 699 C CA . ASN A 1 91 ? 24.072 46.237 39.569 1.00 37.50 91 ASN A CA 1
ATOM 700 C C . ASN A 1 91 ? 23.925 45.266 38.378 1.00 37.50 91 ASN A C 1
ATOM 702 O O . ASN A 1 91 ? 24.928 44.922 37.757 1.00 37.50 91 ASN A O 1
ATOM 706 N N . VAL A 1 92 ? 22.711 44.817 38.034 1.00 40.19 92 VAL A N 1
ATOM 707 C CA . VAL A 1 92 ? 22.499 43.854 36.928 1.00 40.19 92 VAL A CA 1
ATOM 708 C C . VAL A 1 92 ? 22.476 44.536 35.548 1.00 40.19 92 VAL A C 1
ATOM 710 O O . VAL A 1 92 ? 22.986 43.983 34.573 1.00 40.19 92 VAL A O 1
ATOM 713 N N . LYS A 1 93 ? 21.945 45.765 35.450 1.00 36.31 93 LYS A N 1
ATOM 714 C CA . LYS A 1 93 ? 21.695 46.443 34.158 1.00 36.31 93 LYS A CA 1
ATOM 715 C C . LYS A 1 93 ? 22.947 46.791 33.340 1.00 36.31 93 LYS A C 1
ATOM 717 O O . LYS A 1 93 ? 22.812 47.035 32.147 1.00 36.31 93 LYS A O 1
ATOM 722 N N . SER A 1 94 ? 24.141 46.822 33.936 1.00 38.44 94 SER A N 1
ATOM 723 C CA . SER A 1 94 ? 25.377 47.138 33.205 1.00 38.44 94 SER A CA 1
ATOM 724 C C . SER A 1 94 ? 25.978 45.946 32.458 1.00 38.44 94 SER A C 1
ATOM 726 O O . SER A 1 94 ? 26.592 46.164 31.424 1.00 38.44 94 SER A O 1
ATOM 728 N N . LYS A 1 95 ? 25.788 44.703 32.929 1.00 39.94 95 LYS A N 1
ATOM 729 C CA . LYS A 1 95 ? 26.416 43.514 32.316 1.00 39.94 95 LYS A CA 1
ATOM 730 C C . LYS A 1 95 ? 25.613 42.859 31.195 1.00 39.94 95 LYS A C 1
ATOM 732 O O . LYS A 1 95 ? 26.202 42.188 30.362 1.00 39.94 95 LYS A O 1
ATOM 737 N N . ILE A 1 96 ? 24.294 43.052 31.150 1.00 43.12 96 ILE A N 1
ATOM 738 C CA . ILE A 1 96 ? 23.450 42.461 30.093 1.00 43.12 96 ILE A CA 1
ATOM 739 C C . ILE A 1 96 ? 23.703 43.132 28.731 1.00 43.12 96 ILE A C 1
ATOM 741 O O . ILE A 1 96 ? 23.551 42.496 27.692 1.00 43.12 96 ILE A O 1
ATOM 745 N N . LYS A 1 97 ? 24.149 44.397 28.716 1.00 43.81 97 LYS A N 1
ATOM 746 C CA . LYS A 1 97 ? 24.402 45.135 27.470 1.00 43.81 97 LYS A CA 1
ATOM 747 C C . LYS A 1 97 ? 25.575 44.571 26.654 1.00 43.81 97 LYS A C 1
ATOM 749 O O . LYS A 1 97 ? 25.531 44.644 25.432 1.00 43.81 97 LYS A O 1
ATOM 754 N N . ASP A 1 98 ? 26.559 43.968 27.317 1.00 46.78 98 ASP A N 1
ATOM 755 C CA . ASP A 1 98 ? 27.767 43.426 26.678 1.00 46.78 98 ASP A CA 1
ATOM 756 C C . ASP A 1 98 ? 27.583 41.971 26.187 1.00 46.78 98 ASP A C 1
ATOM 758 O O . ASP A 1 98 ? 28.500 41.396 25.612 1.00 46.78 98 ASP A O 1
ATOM 762 N N . ILE A 1 99 ? 26.407 41.363 26.410 1.00 49.66 99 ILE A N 1
ATOM 763 C CA . ILE A 1 99 ? 26.080 39.983 25.990 1.00 49.66 99 ILE A CA 1
ATOM 764 C C . ILE A 1 99 ? 25.416 39.954 24.597 1.00 49.66 99 ILE A C 1
ATOM 766 O O . ILE A 1 99 ? 25.433 38.930 23.923 1.00 49.66 99 ILE A O 1
ATOM 770 N N . PHE A 1 100 ? 24.882 41.088 24.129 1.00 50.22 100 PHE A N 1
ATOM 771 C CA . PHE A 1 100 ? 24.228 41.231 22.822 1.00 50.22 100 PHE A CA 1
ATOM 772 C C . PHE A 1 100 ? 25.030 42.122 21.858 1.00 50.22 100 PHE A C 1
ATOM 774 O O . PHE A 1 100 ? 24.480 43.045 21.248 1.00 50.22 100 PHE A O 1
ATOM 781 N N . ASP A 1 101 ? 26.329 41.850 21.685 1.00 58.50 101 ASP A N 1
ATOM 782 C CA . ASP A 1 101 ? 27.062 42.446 20.564 1.00 58.50 101 ASP A CA 1
ATOM 783 C C . ASP A 1 101 ? 26.648 41.767 19.248 1.00 58.50 101 ASP A C 1
ATOM 785 O O . ASP A 1 101 ? 27.109 40.680 18.887 1.00 58.50 101 ASP A O 1
ATOM 789 N N . LYS A 1 102 ? 25.751 42.436 18.514 1.00 57.97 102 LYS A N 1
ATOM 790 C CA . LYS A 1 102 ? 25.228 41.971 17.222 1.00 57.97 102 LYS A CA 1
ATOM 791 C C . LYS A 1 102 ? 26.334 41.687 16.195 1.00 57.97 102 LYS A C 1
ATOM 793 O O . LYS A 1 102 ? 26.095 40.890 15.290 1.00 57.97 102 LYS A O 1
ATOM 798 N N . ASN A 1 103 ? 27.526 42.283 16.334 1.00 64.25 103 ASN A N 1
ATOM 799 C CA . ASN A 1 103 ? 28.659 41.981 15.458 1.00 64.25 103 ASN A CA 1
ATOM 800 C C . ASN A 1 103 ? 29.170 40.546 15.617 1.00 64.25 103 ASN A C 1
ATOM 802 O O . ASN A 1 103 ? 29.556 39.956 14.613 1.00 64.25 103 ASN A O 1
ATOM 806 N N . GLU A 1 104 ? 29.192 39.963 16.822 1.00 69.25 104 GLU A N 1
ATOM 807 C CA . GLU A 1 104 ? 29.695 38.589 16.988 1.00 69.25 104 GLU A CA 1
ATOM 808 C C . GLU A 1 104 ? 28.732 37.563 16.391 1.00 69.25 104 GLU A C 1
ATOM 810 O O . GLU A 1 104 ? 29.174 36.656 15.690 1.00 69.25 104 GLU A O 1
ATOM 815 N N . ILE A 1 105 ? 27.420 37.750 16.577 1.00 75.31 105 ILE A N 1
ATOM 816 C CA . ILE A 1 105 ? 26.401 36.885 15.964 1.00 75.31 105 ILE A CA 1
ATOM 817 C C . ILE A 1 105 ? 26.489 36.985 14.436 1.00 75.31 105 ILE A C 1
ATOM 819 O O . ILE A 1 105 ? 26.702 35.971 13.778 1.00 75.31 105 ILE A O 1
ATOM 823 N N . ALA A 1 106 ? 26.443 38.198 13.869 1.00 75.38 106 ALA A N 1
ATOM 824 C CA . ALA A 1 106 ? 26.534 38.399 12.420 1.00 75.38 106 ALA A CA 1
ATOM 825 C C . ALA A 1 106 ? 27.842 37.847 11.820 1.00 75.38 106 ALA A C 1
ATOM 827 O O . ALA A 1 106 ? 27.831 37.248 10.746 1.00 75.38 106 ALA A O 1
ATOM 828 N N . LYS A 1 107 ? 28.969 37.998 12.526 1.00 78.31 107 LYS A N 1
ATOM 829 C CA . LYS A 1 107 ? 30.272 37.446 12.133 1.00 78.31 107 LYS A CA 1
ATOM 830 C C . LYS A 1 107 ? 30.285 35.918 12.172 1.00 78.31 107 LYS A C 1
ATOM 832 O O . LYS A 1 107 ? 30.810 35.309 11.246 1.00 78.31 107 LYS A O 1
ATOM 837 N N . ASN A 1 108 ? 29.716 35.296 13.203 1.00 81.88 108 ASN A N 1
ATOM 838 C CA . ASN A 1 108 ? 29.659 33.839 13.317 1.00 81.88 108 ASN A CA 1
ATOM 839 C C . ASN A 1 108 ? 28.720 33.234 12.264 1.00 81.88 108 ASN A C 1
ATOM 841 O O . ASN A 1 108 ? 29.095 32.253 11.626 1.00 81.88 108 ASN A O 1
ATOM 845 N N . THR A 1 109 ? 27.569 33.864 11.999 1.00 84.81 109 THR A N 1
ATOM 846 C CA . THR A 1 109 ? 26.693 33.514 10.870 1.00 84.81 109 THR A CA 1
ATOM 847 C C . THR A 1 109 ? 27.443 33.633 9.545 1.00 84.81 109 THR A C 1
ATOM 849 O O . THR A 1 109 ? 27.485 32.666 8.797 1.00 84.81 109 THR A O 1
ATOM 852 N N . ALA A 1 110 ? 28.122 34.754 9.274 1.00 85.19 110 ALA A N 1
ATOM 853 C CA . ALA A 1 110 ? 28.884 34.934 8.037 1.00 85.19 110 ALA A CA 1
ATOM 854 C C . ALA A 1 110 ? 30.028 33.912 7.876 1.00 85.19 110 ALA A C 1
ATOM 856 O O . ALA A 1 110 ? 30.267 33.433 6.767 1.00 85.19 110 ALA A O 1
ATOM 857 N N . ILE A 1 111 ? 30.715 33.541 8.963 1.00 90.69 111 ILE A N 1
ATOM 858 C CA . ILE A 1 111 ? 31.734 32.479 8.963 1.00 90.69 111 ILE A CA 1
ATOM 859 C C . ILE A 1 111 ? 31.099 31.126 8.626 1.00 90.69 111 ILE A C 1
ATOM 861 O O . ILE A 1 111 ? 31.613 30.436 7.749 1.00 90.69 111 ILE A O 1
ATOM 865 N N . LEU A 1 112 ? 29.978 30.767 9.260 1.00 88.62 112 LEU A N 1
ATOM 866 C CA . LEU A 1 112 ? 29.248 29.530 8.966 1.00 88.62 112 LEU A CA 1
ATOM 867 C C . LEU A 1 112 ? 28.762 29.500 7.514 1.00 88.62 112 LEU A C 1
ATOM 869 O O . LEU A 1 112 ? 29.108 28.571 6.797 1.00 88.62 112 LEU A O 1
ATOM 873 N N . THR A 1 113 ? 28.070 30.539 7.037 1.00 91.06 113 THR A N 1
ATOM 874 C CA . THR A 1 113 ? 27.627 30.649 5.636 1.00 91.06 113 THR A CA 1
ATOM 875 C C . THR A 1 113 ? 28.797 30.529 4.659 1.00 91.06 113 THR A C 1
ATOM 877 O O . THR A 1 113 ? 28.676 29.833 3.656 1.00 91.06 113 THR A O 1
ATOM 880 N N . THR A 1 114 ? 29.950 31.139 4.959 1.00 92.38 114 THR A N 1
ATOM 881 C CA . THR A 1 114 ? 31.156 31.016 4.119 1.00 92.38 114 THR A CA 1
ATOM 882 C C . THR A 1 114 ? 31.698 29.587 4.119 1.00 92.38 114 THR A C 1
ATOM 884 O O . THR A 1 114 ? 32.053 29.076 3.061 1.00 92.38 114 THR A O 1
ATOM 887 N N . ILE A 1 115 ? 31.738 28.915 5.275 1.00 94.81 115 ILE A N 1
ATOM 888 C CA . ILE A 1 115 ? 32.185 27.519 5.381 1.00 94.81 115 ILE A CA 1
ATOM 889 C C . ILE A 1 115 ? 31.224 26.584 4.640 1.00 94.81 115 ILE A C 1
ATOM 891 O O . ILE A 1 115 ? 31.690 25.769 3.851 1.00 94.81 115 ILE A O 1
ATOM 895 N N . THR A 1 116 ? 29.909 26.712 4.826 1.00 90.31 116 THR A N 1
ATOM 896 C CA . THR A 1 116 ? 28.909 25.880 4.139 1.00 90.31 116 THR A CA 1
ATOM 897 C C . THR A 1 116 ? 28.945 26.101 2.627 1.00 90.31 116 THR A C 1
ATOM 899 O O . THR A 1 116 ? 28.971 25.128 1.878 1.00 90.31 116 THR A O 1
ATOM 902 N N . LEU A 1 117 ? 29.041 27.355 2.167 1.00 93.31 117 LEU A N 1
ATOM 903 C CA . LEU A 1 117 ? 29.178 27.688 0.746 1.00 93.31 117 LEU A CA 1
ATOM 904 C C . LEU A 1 117 ? 30.465 27.099 0.151 1.00 93.31 117 LEU A C 1
ATOM 906 O O . LEU A 1 117 ? 30.418 26.458 -0.896 1.00 93.31 117 LEU A O 1
ATOM 910 N N . CYS A 1 118 ? 31.610 27.264 0.820 1.00 92.19 118 CYS A N 1
ATOM 911 C CA . CYS A 1 118 ? 32.868 26.668 0.372 1.00 92.19 118 CYS A CA 1
ATOM 912 C C . CYS A 1 118 ? 32.805 25.136 0.357 1.00 92.19 118 CYS A C 1
ATOM 914 O O . CYS A 1 118 ? 33.262 24.537 -0.611 1.00 92.19 118 CYS A O 1
ATOM 916 N N . SER A 1 119 ? 32.225 24.498 1.376 1.00 90.62 119 SER A N 1
ATOM 917 C CA . SER A 1 119 ? 32.062 23.040 1.432 1.00 90.62 119 SER A CA 1
ATOM 918 C C . SER A 1 119 ? 31.156 22.523 0.315 1.00 90.62 119 SER A C 1
ATOM 920 O O . SER A 1 119 ? 31.538 21.577 -0.365 1.00 90.62 119 SER A O 1
ATOM 922 N N . GLY A 1 120 ? 30.013 23.169 0.060 1.00 89.75 120 GLY A N 1
ATOM 923 C CA . GLY A 1 120 ? 29.124 22.823 -1.054 1.00 89.75 120 GLY A CA 1
ATOM 924 C C . GLY A 1 120 ? 29.808 22.975 -2.416 1.00 89.75 120 GLY A C 1
ATOM 925 O O . GLY A 1 120 ? 29.749 22.066 -3.240 1.00 89.75 120 GLY A O 1
ATOM 926 N N . LEU A 1 121 ? 30.548 24.071 -2.623 1.00 90.38 121 LEU A N 1
ATOM 927 C CA . LEU A 1 121 ? 31.351 24.277 -3.834 1.00 90.38 121 LEU A CA 1
ATOM 928 C C . LEU A 1 121 ? 32.474 23.238 -3.982 1.00 90.38 121 LEU A C 1
ATOM 930 O O . LEU A 1 121 ? 32.715 22.770 -5.092 1.00 90.38 121 LEU A O 1
ATOM 934 N N . PHE A 1 122 ? 33.143 22.839 -2.895 1.00 92.19 122 PHE A N 1
ATOM 935 C CA . PHE A 1 122 ? 34.155 21.780 -2.937 1.00 92.19 122 PHE A CA 1
ATOM 936 C C . PHE A 1 122 ? 33.544 20.406 -3.228 1.00 92.19 122 PHE A C 1
ATOM 938 O O . PHE A 1 122 ? 34.097 19.680 -4.049 1.00 92.19 122 PHE A O 1
ATOM 945 N N . VAL A 1 123 ? 32.409 20.055 -2.614 1.00 87.81 123 VAL A N 1
ATOM 946 C CA . VAL A 1 123 ? 31.706 18.787 -2.873 1.00 87.81 123 VAL A CA 1
ATOM 947 C C . VAL A 1 123 ? 31.208 18.732 -4.317 1.00 87.81 123 VAL A C 1
ATOM 949 O O . VAL A 1 123 ? 31.497 17.758 -5.005 1.00 87.81 123 VAL A O 1
ATOM 952 N N . GLY A 1 124 ? 30.564 19.791 -4.819 1.00 83.44 124 GLY A N 1
ATOM 953 C CA . GLY A 1 124 ? 30.123 19.873 -6.217 1.00 83.44 124 GLY A CA 1
ATOM 954 C C . GLY A 1 124 ? 31.282 19.826 -7.221 1.00 83.44 124 GLY A C 1
ATOM 955 O O . GLY A 1 124 ? 31.196 19.141 -8.236 1.00 83.44 124 GLY A O 1
ATOM 956 N N . PHE A 1 125 ? 32.407 20.483 -6.919 1.00 91.62 125 PHE A N 1
ATOM 957 C CA . PHE A 1 125 ? 33.612 20.421 -7.752 1.00 91.62 125 PHE A CA 1
ATOM 958 C C . PHE A 1 125 ? 34.265 19.030 -7.746 1.00 91.62 125 PHE A C 1
ATOM 960 O O . PHE A 1 125 ? 34.698 18.555 -8.794 1.00 91.62 125 PHE A O 1
ATOM 967 N N . VAL A 1 126 ? 34.319 18.353 -6.592 1.00 89.81 126 VAL A N 1
ATOM 968 C CA . VAL A 1 126 ? 34.802 16.965 -6.507 1.00 89.81 126 VAL A CA 1
ATOM 969 C C . VAL A 1 126 ? 33.863 16.017 -7.251 1.00 89.81 126 VAL A C 1
ATOM 971 O O . VAL A 1 126 ? 34.361 15.180 -7.994 1.00 89.81 126 VAL A O 1
ATOM 974 N N . TYR A 1 127 ? 32.544 16.175 -7.113 1.00 82.31 127 TYR A N 1
ATOM 975 C CA . TYR A 1 127 ? 31.548 15.398 -7.851 1.00 82.31 127 TYR A CA 1
ATOM 976 C C . TYR A 1 127 ? 31.735 15.537 -9.367 1.00 82.31 127 TYR A C 1
ATOM 978 O O . TYR A 1 127 ? 31.907 14.534 -10.052 1.00 82.31 127 TYR A O 1
ATOM 986 N N . GLU A 1 128 ? 31.797 16.758 -9.908 1.00 84.31 128 GLU A N 1
ATOM 987 C CA . GLU A 1 128 ? 31.894 16.930 -11.365 1.00 84.31 128 GLU A CA 1
ATOM 988 C C . GLU A 1 128 ? 33.266 16.482 -11.920 1.00 84.31 128 GLU A C 1
ATOM 990 O O . GLU A 1 128 ? 33.352 16.016 -13.056 1.00 84.31 128 GLU A O 1
ATOM 995 N N . LEU A 1 129 ? 34.334 16.516 -11.105 1.00 85.38 129 LEU A N 1
ATOM 996 C CA . LEU A 1 129 ? 35.625 15.900 -11.445 1.00 85.38 129 LEU A CA 1
ATOM 997 C C . LEU A 1 129 ? 35.615 14.361 -11.407 1.00 85.38 129 LEU A C 1
ATOM 999 O O . LEU A 1 129 ? 36.387 13.745 -12.144 1.00 85.38 129 LEU A O 1
ATOM 1003 N N . THR A 1 130 ? 34.806 13.722 -10.554 1.00 77.50 130 THR A N 1
ATOM 1004 C CA . THR A 1 130 ? 34.779 12.252 -10.404 1.00 77.50 130 THR A CA 1
ATOM 1005 C C . THR A 1 130 ? 33.707 11.572 -11.250 1.00 77.50 130 THR A C 1
ATOM 1007 O O . THR A 1 130 ? 33.921 10.439 -11.676 1.00 77.50 130 THR A O 1
ATOM 1010 N N . LYS A 1 131 ? 32.613 12.262 -11.580 1.00 71.38 131 LYS A N 1
ATOM 1011 C CA . LYS A 1 131 ? 31.498 11.794 -12.420 1.00 71.38 131 LYS A CA 1
ATOM 1012 C C . LYS A 1 131 ? 31.954 11.178 -13.744 1.00 71.38 131 LYS A C 1
ATOM 1014 O O . LYS A 1 131 ? 31.575 10.053 -14.052 1.00 71.38 131 LYS A O 1
ATOM 1019 N N . GLY A 1 132 ? 32.822 11.863 -14.494 1.00 77.75 132 GLY A N 1
ATOM 1020 C CA . GLY A 1 132 ? 33.378 11.352 -15.757 1.00 77.75 132 GLY A CA 1
ATOM 1021 C C . GLY A 1 132 ? 34.193 10.055 -15.588 1.00 77.75 132 GLY A C 1
ATOM 1022 O O . GLY A 1 132 ? 33.881 9.057 -16.237 1.00 77.75 132 GLY A O 1
ATOM 1023 N N . PRO A 1 133 ? 35.215 10.027 -14.708 1.00 76.56 133 PRO A N 1
ATOM 1024 C CA . PRO A 1 133 ? 35.945 8.806 -14.364 1.00 76.56 133 PRO A CA 1
ATOM 1025 C C . PRO A 1 133 ? 35.070 7.655 -13.844 1.00 76.56 133 PRO A C 1
ATOM 1027 O O . PRO A 1 133 ? 35.298 6.514 -14.237 1.00 76.56 133 PRO A O 1
ATOM 1030 N N . ILE A 1 134 ? 34.062 7.931 -13.008 1.00 67.06 134 ILE A N 1
ATOM 1031 C CA . ILE A 1 134 ? 33.133 6.918 -12.480 1.00 67.06 134 ILE A CA 1
ATOM 1032 C C . ILE A 1 134 ? 32.249 6.355 -13.599 1.00 67.06 134 ILE A C 1
ATOM 1034 O O . ILE A 1 134 ? 32.096 5.140 -13.689 1.00 67.06 134 ILE A O 1
ATOM 1038 N N . ALA A 1 135 ? 31.728 7.201 -14.494 1.00 66.81 135 ALA A N 1
ATOM 1039 C CA . ALA A 1 135 ? 30.952 6.757 -15.650 1.00 66.81 135 ALA A CA 1
ATOM 1040 C C . ALA A 1 135 ? 31.788 5.880 -16.601 1.00 66.81 135 ALA A C 1
ATOM 1042 O O . ALA A 1 135 ? 31.330 4.816 -17.011 1.00 66.81 135 ALA A O 1
ATOM 1043 N N . MET A 1 136 ? 33.042 6.259 -16.885 1.00 67.69 136 MET A N 1
ATOM 1044 C CA . MET A 1 136 ? 33.963 5.414 -17.662 1.00 67.69 136 MET A CA 1
ATOM 1045 C C . MET A 1 136 ? 34.298 4.094 -16.953 1.00 67.69 136 MET A C 1
ATOM 1047 O O . MET A 1 136 ? 34.415 3.070 -17.621 1.00 67.69 136 MET A O 1
ATOM 1051 N N . ALA A 1 137 ? 34.422 4.088 -15.622 1.00 69.06 137 ALA A N 1
ATOM 1052 C CA . ALA A 1 137 ? 34.648 2.863 -14.857 1.00 69.06 137 ALA A CA 1
ATOM 1053 C C . ALA A 1 137 ? 33.424 1.927 -14.884 1.00 69.06 137 ALA A C 1
ATOM 1055 O O . ALA A 1 137 ? 33.594 0.737 -15.140 1.00 69.06 137 ALA A O 1
ATOM 1056 N N . LYS A 1 138 ? 32.201 2.454 -14.703 1.00 68.88 138 LYS A N 1
ATOM 1057 C CA . LYS A 1 138 ? 30.956 1.673 -14.833 1.00 68.88 138 LYS A CA 1
ATOM 1058 C C . LYS A 1 138 ? 30.783 1.114 -16.250 1.00 68.88 138 LYS A C 1
ATOM 1060 O O . LYS A 1 138 ? 30.555 -0.081 -16.395 1.00 68.88 138 LYS A O 1
ATOM 1065 N N . ALA A 1 139 ? 30.967 1.934 -17.287 1.00 68.69 139 ALA A N 1
ATOM 1066 C CA . ALA A 1 139 ? 30.876 1.487 -18.680 1.00 68.69 139 ALA A CA 1
ATOM 1067 C C . ALA A 1 139 ? 31.947 0.437 -19.037 1.00 68.69 139 ALA A C 1
ATOM 1069 O O . ALA A 1 139 ? 31.670 -0.504 -19.777 1.00 68.69 139 ALA A O 1
ATOM 1070 N N . GLY A 1 140 ? 33.160 0.562 -18.484 1.00 74.75 140 GLY A N 1
ATOM 1071 C CA . GLY A 1 140 ? 34.209 -0.451 -18.610 1.00 74.75 140 GLY A CA 1
ATOM 1072 C C . GLY A 1 140 ? 33.825 -1.779 -17.954 1.00 74.75 140 GLY A C 1
ATOM 1073 O O . GLY A 1 140 ? 33.918 -2.818 -18.601 1.00 74.75 140 GLY A O 1
ATOM 1074 N N . ALA A 1 141 ? 33.330 -1.740 -16.713 1.00 75.75 141 ALA A N 1
ATOM 1075 C CA . ALA A 1 141 ? 32.886 -2.926 -15.981 1.00 75.75 141 ALA A CA 1
ATOM 1076 C C . ALA A 1 141 ? 31.706 -3.634 -16.672 1.00 75.75 141 ALA A C 1
ATOM 1078 O O . ALA A 1 141 ? 31.730 -4.854 -16.813 1.00 75.75 141 ALA A O 1
ATOM 1079 N N . ALA A 1 142 ? 30.727 -2.879 -17.186 1.00 75.19 142 ALA A N 1
ATOM 1080 C CA . ALA A 1 142 ? 29.639 -3.421 -18.001 1.00 75.19 142 ALA A CA 1
ATOM 1081 C C . ALA A 1 142 ? 30.176 -4.117 -19.262 1.00 75.19 142 ALA A C 1
ATOM 1083 O O . ALA A 1 142 ? 29.865 -5.277 -19.514 1.00 75.19 142 ALA A O 1
ATOM 1084 N N . GLN A 1 143 ? 31.092 -3.479 -19.998 1.00 78.31 143 GLN A N 1
ATOM 1085 C CA . GLN A 1 143 ? 31.729 -4.108 -21.157 1.00 78.31 143 GLN A CA 1
ATOM 1086 C C . GLN A 1 143 ? 32.604 -5.326 -20.821 1.00 78.31 143 GLN A C 1
ATOM 1088 O O . GLN A 1 143 ? 32.893 -6.100 -21.733 1.00 78.31 143 GLN A O 1
ATOM 1093 N N . GLU A 1 144 ? 33.073 -5.512 -19.589 1.00 83.81 144 GLU A N 1
ATOM 1094 C CA . GLU A 1 144 ? 33.727 -6.759 -19.167 1.00 83.81 144 GLU A CA 1
ATOM 1095 C C . GLU A 1 144 ? 32.681 -7.830 -18.826 1.00 83.81 144 GLU A C 1
ATOM 1097 O O . GLU A 1 144 ? 32.755 -8.931 -19.371 1.00 83.81 144 GLU A O 1
ATOM 1102 N N . ALA A 1 145 ? 31.644 -7.481 -18.060 1.00 86.62 145 ALA A N 1
ATOM 1103 C CA . ALA A 1 145 ? 30.525 -8.363 -17.730 1.00 86.62 145 ALA A CA 1
ATOM 1104 C C . ALA A 1 145 ? 29.806 -8.922 -18.972 1.00 86.62 145 ALA A C 1
ATOM 1106 O O . ALA A 1 145 ? 29.580 -10.127 -19.057 1.00 86.62 145 ALA A O 1
ATOM 1107 N N . TYR A 1 146 ? 29.529 -8.081 -19.976 1.00 88.38 146 TYR A N 1
ATOM 1108 C CA . TYR A 1 146 ? 28.887 -8.485 -21.234 1.00 88.38 146 TYR A CA 1
ATOM 1109 C C . TYR A 1 146 ? 29.711 -9.523 -22.014 1.00 88.38 146 TYR A C 1
ATOM 1111 O O . TYR A 1 146 ? 29.150 -10.407 -22.655 1.00 88.38 146 TYR A O 1
ATOM 1119 N N . LYS A 1 147 ? 31.048 -9.450 -21.938 1.00 86.56 147 LYS A N 1
ATOM 1120 C CA . LYS A 1 147 ? 31.948 -10.446 -22.545 1.00 86.56 147 LYS A CA 1
ATOM 1121 C C . LYS A 1 147 ? 32.052 -11.719 -21.708 1.00 86.56 147 LYS A C 1
ATOM 1123 O O . LYS A 1 147 ? 32.340 -12.772 -22.260 1.00 86.56 147 LYS A O 1
ATOM 1128 N N . GLU A 1 148 ? 31.835 -11.636 -20.398 1.00 86.75 148 GLU A N 1
ATOM 1129 C CA . GLU A 1 148 ? 31.843 -12.798 -19.506 1.00 86.75 148 GLU A CA 1
ATOM 1130 C C . GLU A 1 148 ? 30.590 -13.663 -19.709 1.00 86.75 148 GLU A C 1
ATOM 1132 O O . GLU A 1 148 ? 30.710 -14.877 -19.851 1.00 86.75 148 GLU A O 1
ATOM 1137 N N . VAL A 1 149 ? 29.408 -13.044 -19.845 1.00 91.19 149 VAL A N 1
ATOM 1138 C CA . VAL A 1 149 ? 28.148 -13.756 -20.152 1.00 91.19 149 VAL A CA 1
ATOM 1139 C C . VAL A 1 149 ? 27.982 -14.120 -21.638 1.00 91.19 149 VAL A C 1
ATOM 1141 O O . VAL A 1 149 ? 27.031 -14.810 -22.001 1.00 91.19 149 VAL A O 1
ATOM 1144 N N . PHE A 1 150 ? 28.884 -13.686 -22.526 1.00 86.81 150 PHE A N 1
ATOM 1145 C CA . PHE A 1 150 ? 28.820 -14.021 -23.955 1.00 86.81 150 PHE A CA 1
ATOM 1146 C C . PHE A 1 150 ? 30.209 -14.129 -24.613 1.00 86.81 150 PHE A C 1
ATOM 1148 O O . PHE A 1 150 ? 30.516 -13.463 -25.601 1.00 86.81 150 PHE A O 1
ATOM 1155 N N . ALA A 1 151 ? 31.067 -14.995 -24.068 1.00 86.31 151 ALA A N 1
ATOM 1156 C CA . ALA A 1 151 ? 32.481 -15.106 -24.451 1.00 86.31 151 ALA A CA 1
ATOM 1157 C C . ALA A 1 151 ? 32.750 -15.465 -25.930 1.00 86.31 151 ALA A C 1
ATOM 1159 O O . ALA A 1 151 ? 33.796 -15.089 -26.462 1.00 86.31 151 ALA A O 1
ATOM 1160 N N . ASP A 1 152 ? 31.822 -16.152 -26.604 1.00 84.44 152 ASP A N 1
ATOM 1161 C CA . ASP A 1 152 ? 31.924 -16.479 -28.037 1.00 84.44 152 ASP A CA 1
ATOM 1162 C C . ASP A 1 152 ? 31.527 -15.308 -28.965 1.00 84.44 152 ASP A C 1
ATOM 1164 O O . ASP A 1 152 ? 31.733 -15.370 -30.182 1.00 84.44 152 ASP A O 1
ATOM 1168 N N . ALA A 1 153 ? 30.991 -14.211 -28.416 1.00 86.81 153 ALA A N 1
ATOM 1169 C CA . ALA A 1 153 ? 30.647 -13.020 -29.182 1.00 86.81 153 ALA A CA 1
ATOM 1170 C C . ALA A 1 153 ? 31.907 -12.277 -29.650 1.00 86.81 153 ALA A C 1
ATOM 1172 O O . ALA A 1 153 ? 32.731 -11.811 -28.861 1.00 86.81 153 ALA A O 1
ATOM 1173 N N . LYS A 1 154 ? 32.028 -12.084 -30.964 1.00 86.56 154 LYS A N 1
ATOM 1174 C CA . LYS A 1 154 ? 33.082 -11.255 -31.560 1.00 86.56 154 LYS A CA 1
ATOM 1175 C C . LYS A 1 154 ? 32.745 -9.769 -31.472 1.00 86.56 154 LYS A C 1
ATOM 1177 O O . LYS A 1 154 ? 33.642 -8.948 -31.286 1.00 86.56 154 LYS A O 1
ATOM 1182 N N . ASN A 1 155 ? 31.465 -9.433 -31.619 1.00 82.94 155 ASN A N 1
ATOM 1183 C CA . ASN A 1 155 ? 30.930 -8.104 -31.357 1.00 82.94 155 ASN A CA 1
ATOM 1184 C C . ASN A 1 155 ? 29.690 -8.237 -30.466 1.00 82.94 155 ASN A C 1
ATOM 1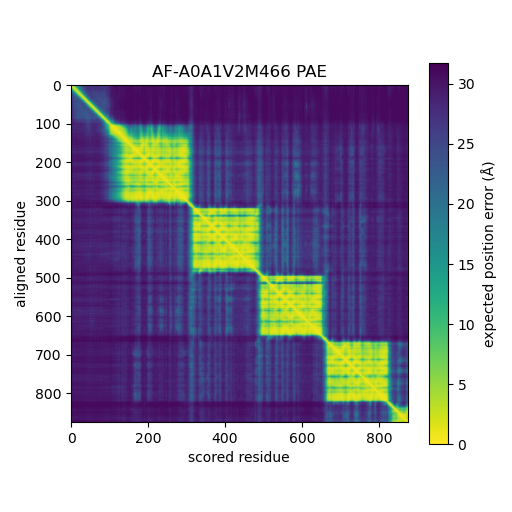186 O O . ASN A 1 155 ? 28.908 -9.174 -30.623 1.00 82.94 155 ASN A O 1
ATOM 1190 N N . ILE A 1 156 ? 29.507 -7.259 -29.585 1.00 86.56 156 ILE A N 1
ATOM 1191 C CA . ILE A 1 156 ? 28.275 -7.023 -28.834 1.00 86.56 156 ILE A CA 1
ATOM 1192 C C . ILE A 1 156 ? 27.866 -5.591 -29.194 1.00 86.56 156 ILE A C 1
ATOM 1194 O O . ILE A 1 156 ? 28.690 -4.679 -29.083 1.00 86.56 156 ILE A O 1
ATOM 1198 N N . LEU A 1 157 ? 26.659 -5.414 -29.729 1.00 84.44 157 LEU A N 1
ATOM 1199 C CA . LEU A 1 157 ? 26.167 -4.160 -30.317 1.00 84.44 157 LEU A CA 1
ATOM 1200 C C . LEU A 1 157 ? 24.776 -3.830 -29.754 1.00 84.44 157 LEU A C 1
ATOM 1202 O O . LEU A 1 157 ? 24.058 -4.770 -29.435 1.00 84.44 157 LEU A O 1
ATOM 1206 N N . PRO A 1 158 ? 24.352 -2.556 -29.659 1.00 85.25 158 PRO A N 1
ATOM 1207 C CA . PRO A 1 158 ? 22.990 -2.222 -29.240 1.00 85.25 158 PRO A CA 1
ATOM 1208 C C . PRO A 1 158 ? 21.925 -2.893 -30.110 1.00 85.25 158 PRO A C 1
ATOM 1210 O O . PRO A 1 158 ? 22.035 -2.869 -31.338 1.00 85.25 158 PRO A O 1
ATOM 1213 N N . TYR A 1 159 ? 20.897 -3.463 -29.479 1.00 86.06 159 TYR A N 1
ATOM 1214 C CA . TYR A 1 159 ? 19.679 -3.876 -30.170 1.00 86.06 159 TYR A CA 1
ATOM 1215 C C . TYR A 1 159 ? 18.902 -2.610 -30.547 1.00 86.06 159 TYR A C 1
ATOM 1217 O O . TYR A 1 159 ? 18.526 -1.825 -29.679 1.00 86.06 159 TYR A O 1
ATOM 1225 N N . THR A 1 160 ? 18.737 -2.355 -31.847 1.00 82.88 160 THR A N 1
ATOM 1226 C CA . THR A 1 160 ? 18.191 -1.079 -32.352 1.00 82.88 160 THR A CA 1
ATOM 1227 C C . THR A 1 160 ? 16.717 -0.881 -32.045 1.00 82.88 160 THR A C 1
ATOM 1229 O O . THR A 1 160 ? 16.243 0.253 -32.057 1.00 82.88 160 THR A O 1
ATOM 1232 N N . ASP A 1 161 ? 16.029 -1.983 -3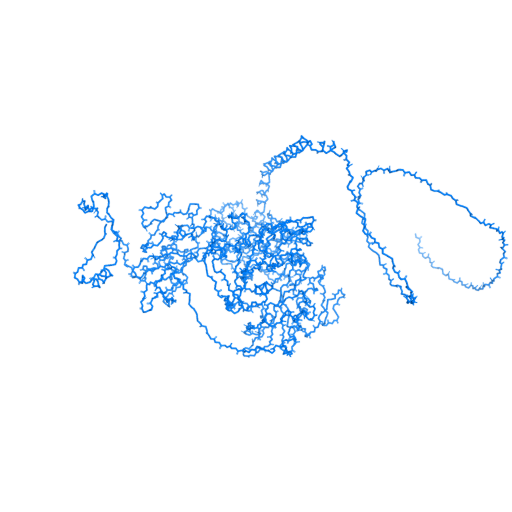1.767 1.00 82.19 161 ASP A N 1
ATOM 1233 C CA . ASP A 1 161 ? 14.579 -2.057 -31.651 1.00 82.19 161 ASP A CA 1
ATOM 1234 C C . ASP A 1 161 ? 14.171 -2.195 -30.165 1.00 82.19 161 ASP A C 1
ATOM 1236 O O . ASP A 1 161 ? 13.007 -2.428 -29.848 1.00 82.19 161 ASP A O 1
ATOM 1240 N N . PHE A 1 162 ? 15.138 -2.030 -29.246 1.00 89.25 162 PHE A N 1
ATOM 1241 C CA . PHE A 1 162 ? 14.903 -1.946 -27.808 1.00 89.25 162 PHE A CA 1
ATOM 1242 C C . PHE A 1 162 ? 14.165 -0.655 -27.444 1.00 89.25 162 PHE A C 1
ATOM 1244 O O . PHE A 1 162 ? 14.605 0.452 -27.763 1.00 89.25 162 PHE A O 1
ATOM 1251 N N . ASP A 1 163 ? 13.076 -0.816 -26.704 1.00 87.31 163 ASP A N 1
ATOM 1252 C CA . ASP A 1 163 ? 12.233 0.249 -26.183 1.00 87.31 163 ASP A CA 1
ATOM 1253 C C . ASP A 1 163 ? 11.979 -0.056 -24.703 1.00 87.31 163 ASP A C 1
ATOM 1255 O O . ASP A 1 163 ? 11.346 -1.059 -24.374 1.00 87.31 163 ASP A O 1
ATOM 1259 N N . ALA A 1 164 ? 12.533 0.767 -23.809 1.00 80.25 164 ALA A N 1
ATOM 1260 C CA . ALA A 1 164 ? 12.494 0.512 -22.370 1.00 80.25 164 ALA A CA 1
ATOM 1261 C C . ALA A 1 164 ? 11.076 0.625 -21.783 1.00 80.25 164 ALA A C 1
ATOM 1263 O O . ALA A 1 164 ? 10.764 -0.073 -20.822 1.00 80.25 164 ALA A O 1
ATOM 1264 N N . THR A 1 165 ? 10.207 1.453 -22.376 1.00 79.31 165 THR A N 1
ATOM 1265 C CA . THR A 1 165 ? 8.807 1.574 -21.947 1.00 79.31 165 THR A CA 1
ATOM 1266 C C . THR A 1 165 ? 8.041 0.310 -22.312 1.00 79.31 165 THR A C 1
ATOM 1268 O O . THR A 1 165 ? 7.429 -0.288 -21.436 1.00 79.31 165 THR A O 1
ATOM 1271 N N . LYS A 1 166 ? 8.170 -0.172 -23.557 1.00 78.44 166 LYS A N 1
ATOM 1272 C CA . LYS A 1 166 ? 7.550 -1.444 -23.975 1.00 78.44 166 LYS A CA 1
ATOM 1273 C C . LYS A 1 166 ? 8.136 -2.657 -23.257 1.00 78.44 166 LYS A C 1
ATOM 1275 O O . LYS A 1 166 ? 7.444 -3.648 -23.061 1.00 78.44 166 LYS A O 1
ATOM 1280 N N . ALA A 1 167 ? 9.414 -2.602 -22.878 1.00 78.25 167 ALA A N 1
ATOM 1281 C CA . ALA A 1 167 ? 10.020 -3.640 -22.056 1.00 78.25 167 ALA A CA 1
ATOM 1282 C C . ALA A 1 167 ? 9.379 -3.685 -20.663 1.00 78.25 167 ALA A C 1
ATOM 1284 O O . ALA A 1 167 ? 9.016 -4.769 -20.227 1.00 78.25 167 ALA A O 1
ATOM 1285 N N . LYS A 1 168 ? 9.186 -2.534 -20.002 1.00 85.38 168 LYS A N 1
ATOM 1286 C CA . LYS A 1 168 ? 8.508 -2.467 -18.698 1.00 85.38 168 LYS A CA 1
ATOM 1287 C C . LYS A 1 168 ? 7.037 -2.886 -18.798 1.00 85.38 168 LYS A C 1
ATOM 1289 O O . LYS A 1 168 ? 6.625 -3.769 -18.066 1.00 85.38 168 LYS A O 1
ATOM 1294 N N . GLU A 1 169 ? 6.300 -2.365 -19.778 1.00 69.75 169 GLU A N 1
ATOM 1295 C CA . GLU A 1 169 ? 4.916 -2.763 -20.091 1.00 69.75 169 GLU A CA 1
ATOM 1296 C C . GLU A 1 169 ? 4.777 -4.290 -20.256 1.00 69.75 169 GLU A C 1
ATOM 1298 O O . GLU A 1 169 ? 3.859 -4.895 -19.709 1.00 69.75 169 GLU A O 1
ATOM 1303 N N . LEU A 1 170 ? 5.715 -4.937 -20.958 1.00 79.44 170 LEU A N 1
ATOM 1304 C CA . LEU A 1 170 ? 5.722 -6.391 -21.135 1.00 79.44 170 LEU A CA 1
ATOM 1305 C C . LEU A 1 170 ? 6.065 -7.159 -19.849 1.00 79.44 170 LEU A C 1
ATOM 1307 O O . LEU A 1 170 ? 5.485 -8.215 -19.612 1.00 79.44 170 LEU A O 1
ATOM 1311 N N . LEU A 1 171 ? 6.990 -6.647 -19.031 1.00 80.06 171 LEU A N 1
ATOM 1312 C CA . LEU A 1 171 ? 7.316 -7.237 -17.728 1.00 80.06 171 LEU A CA 1
ATOM 1313 C C . LEU A 1 171 ? 6.140 -7.154 -16.752 1.00 80.06 171 LEU A C 1
ATOM 1315 O O . LEU A 1 171 ? 5.863 -8.124 -16.051 1.00 80.06 171 LEU A O 1
ATOM 1319 N N . ASP A 1 172 ? 5.429 -6.031 -16.744 1.00 68.12 172 ASP A N 1
ATOM 1320 C CA . ASP A 1 172 ? 4.347 -5.759 -15.798 1.00 68.12 172 ASP A CA 1
ATOM 1321 C C . ASP A 1 172 ? 3.135 -6.646 -16.102 1.00 68.12 172 ASP A C 1
ATOM 1323 O O . ASP A 1 172 ? 2.639 -7.337 -15.216 1.00 68.12 172 ASP A O 1
ATOM 1327 N N . ASN A 1 173 ? 2.772 -6.774 -17.385 1.00 61.81 173 ASN A N 1
ATOM 1328 C CA . ASN A 1 173 ? 1.784 -7.753 -17.862 1.00 61.81 173 ASN A CA 1
ATOM 1329 C C . ASN A 1 173 ? 2.187 -9.227 -17.619 1.00 61.81 173 ASN A C 1
ATOM 1331 O O . ASN A 1 173 ? 1.351 -10.119 -17.764 1.00 61.81 173 ASN A O 1
ATOM 1335 N N . ALA A 1 174 ? 3.449 -9.499 -17.274 1.00 68.69 174 ALA A N 1
ATOM 1336 C CA . ALA A 1 174 ? 3.966 -10.825 -16.933 1.00 68.69 174 ALA A CA 1
ATOM 1337 C C . ALA A 1 174 ? 4.241 -11.011 -15.422 1.00 68.69 174 ALA A C 1
ATOM 1339 O O . ALA A 1 174 ? 4.803 -12.034 -15.026 1.00 68.69 174 ALA A O 1
ATOM 1340 N N . GLY A 1 175 ? 3.846 -10.051 -14.573 1.00 69.62 175 GLY A N 1
ATOM 1341 C CA . GLY A 1 175 ? 3.996 -10.121 -13.113 1.00 69.62 175 GLY A CA 1
ATOM 1342 C C . GLY A 1 175 ? 5.388 -9.756 -12.577 1.00 69.62 175 GLY A C 1
ATOM 1343 O O . GLY A 1 175 ? 5.685 -10.017 -11.414 1.00 69.62 175 GLY A O 1
ATOM 1344 N N . PHE A 1 176 ? 6.256 -9.148 -13.391 1.00 80.19 176 PHE A N 1
ATOM 1345 C CA . PHE A 1 176 ? 7.612 -8.729 -13.010 1.00 80.19 176 PHE A CA 1
ATOM 1346 C C . PHE A 1 176 ? 7.691 -7.222 -12.692 1.00 80.19 176 PHE A C 1
ATOM 1348 O O . PHE A 1 176 ? 8.602 -6.526 -13.138 1.00 80.19 176 PHE A O 1
ATOM 1355 N N . VAL A 1 177 ? 6.728 -6.714 -11.915 1.00 70.69 177 VAL A N 1
ATOM 1356 C CA . VAL A 1 177 ? 6.505 -5.269 -11.688 1.00 70.69 177 VAL A CA 1
ATOM 1357 C C . VAL A 1 177 ? 7.684 -4.521 -11.042 1.00 70.69 177 VAL A C 1
ATOM 1359 O O . VAL A 1 177 ? 7.882 -3.335 -11.322 1.00 70.69 177 VAL A O 1
ATOM 1362 N N . ASP A 1 178 ? 8.498 -5.216 -10.240 1.00 78.81 178 ASP A N 1
ATOM 1363 C CA . ASP A 1 178 ? 9.710 -4.698 -9.577 1.00 78.81 178 ASP A CA 1
ATOM 1364 C C . ASP A 1 178 ? 10.974 -4.729 -10.458 1.00 78.81 178 ASP A C 1
ATOM 1366 O O . ASP A 1 178 ? 12.037 -4.249 -10.046 1.00 78.81 178 ASP A O 1
ATOM 1370 N N . ASP A 1 179 ? 10.906 -5.337 -11.641 1.00 88.31 179 ASP A N 1
ATOM 1371 C CA . ASP A 1 179 ? 12.056 -5.567 -12.511 1.00 88.31 179 ASP A CA 1
ATOM 1372 C C . ASP A 1 179 ? 12.060 -4.605 -13.708 1.00 88.31 179 ASP A C 1
ATOM 1374 O O . ASP A 1 179 ? 11.038 -4.095 -14.169 1.00 88.31 179 ASP A O 1
ATOM 1378 N N . THR A 1 180 ? 13.247 -4.288 -14.226 1.00 92.50 180 THR A N 1
ATOM 1379 C CA . THR A 1 180 ? 13.401 -3.389 -15.379 1.00 92.50 180 THR A CA 1
ATOM 1380 C C . THR A 1 180 ? 14.574 -3.802 -16.257 1.00 92.50 180 THR A C 1
ATOM 1382 O O . THR A 1 180 ? 15.722 -3.865 -15.809 1.00 92.50 180 THR A O 1
ATOM 1385 N N . ILE A 1 181 ? 14.305 -4.013 -17.550 1.00 94.81 181 ILE A N 1
ATOM 1386 C CA . ILE A 1 181 ? 15.352 -4.137 -18.571 1.00 94.81 181 ILE A CA 1
ATOM 1387 C C . ILE A 1 181 ? 15.901 -2.736 -18.880 1.00 94.81 181 ILE A C 1
ATOM 1389 O O . ILE A 1 181 ? 15.165 -1.840 -19.282 1.00 94.81 181 ILE A O 1
ATOM 1393 N N . VAL A 1 182 ? 17.207 -2.545 -18.698 1.00 89.75 182 VAL A N 1
ATOM 1394 C CA . VAL A 1 182 ? 17.901 -1.247 -18.813 1.00 89.75 182 VAL A CA 1
ATOM 1395 C C . VAL A 1 182 ? 18.599 -1.079 -20.168 1.00 89.75 182 VAL A C 1
ATOM 1397 O O . VAL A 1 182 ? 18.671 0.023 -20.707 1.00 89.75 182 VAL A O 1
ATOM 1400 N N . GLU A 1 183 ? 19.146 -2.163 -20.722 1.00 87.94 183 GLU A N 1
ATOM 1401 C CA . GLU A 1 183 ? 19.840 -2.183 -22.016 1.00 87.94 183 GLU A CA 1
ATOM 1402 C C . GLU A 1 183 ? 19.733 -3.585 -22.631 1.00 87.94 183 GLU A C 1
ATOM 1404 O O . GLU A 1 183 ? 19.904 -4.575 -21.919 1.00 87.94 183 GLU A O 1
ATOM 1409 N N . VAL A 1 184 ? 19.508 -3.671 -23.948 1.00 92.75 184 VAL A N 1
ATOM 1410 C CA . VAL A 1 184 ? 19.513 -4.926 -24.720 1.00 92.75 184 VAL A CA 1
ATOM 1411 C C . VAL A 1 184 ? 20.538 -4.828 -25.845 1.00 92.75 184 VAL A C 1
ATOM 1413 O O . VAL A 1 184 ? 20.609 -3.835 -26.573 1.00 92.75 184 VAL A O 1
ATOM 1416 N N . LEU A 1 185 ? 21.352 -5.870 -25.989 1.00 90.50 185 LEU A N 1
ATOM 1417 C CA . LEU A 1 185 ? 22.486 -5.934 -26.901 1.00 90.50 185 LEU A CA 1
ATOM 1418 C C . LEU A 1 185 ? 22.468 -7.242 -27.697 1.00 90.50 185 LEU A C 1
ATOM 1420 O O . LEU A 1 185 ? 22.227 -8.312 -27.147 1.00 90.50 185 LEU A O 1
ATOM 1424 N N . VAL A 1 186 ? 22.818 -7.170 -28.977 1.00 91.81 186 VAL A N 1
ATOM 1425 C CA . VAL A 1 186 ? 22.958 -8.315 -29.881 1.00 91.81 186 VAL A CA 1
ATOM 1426 C C . VAL A 1 186 ? 24.402 -8.819 -29.874 1.00 91.81 186 VAL A C 1
ATOM 1428 O O . VAL A 1 186 ? 25.334 -8.098 -30.254 1.00 91.81 186 VAL A O 1
ATOM 1431 N N . ALA A 1 187 ? 24.592 -10.082 -29.495 1.00 91.25 187 ALA A N 1
ATOM 1432 C CA . ALA A 1 187 ? 25.860 -10.799 -29.559 1.00 91.25 187 ALA A CA 1
ATOM 1433 C C . ALA A 1 187 ? 26.007 -11.520 -30.912 1.00 91.25 187 ALA A C 1
ATOM 1435 O O . ALA A 1 187 ? 25.131 -12.281 -31.321 1.00 91.25 187 ALA A O 1
ATOM 1436 N N . ASN A 1 188 ? 27.121 -11.308 -31.623 1.00 89.56 188 ASN A N 1
ATOM 1437 C CA . ASN A 1 188 ? 27.345 -11.897 -32.950 1.00 89.56 188 ASN A CA 1
ATOM 1438 C C . ASN A 1 188 ? 28.802 -12.330 -33.208 1.00 89.56 188 ASN A C 1
ATOM 1440 O O . ASN A 1 188 ? 29.751 -11.744 -32.683 1.00 89.56 188 ASN A O 1
ATOM 1444 N N . ASP A 1 189 ? 28.992 -13.327 -34.084 1.00 88.12 189 ASP A N 1
ATOM 1445 C CA . ASP A 1 189 ? 30.316 -13.814 -34.528 1.00 88.12 189 ASP A CA 1
ATOM 1446 C C . ASP A 1 189 ? 30.970 -12.920 -35.613 1.00 88.12 189 ASP A C 1
ATOM 1448 O O . ASP A 1 189 ? 32.099 -13.154 -36.065 1.00 88.12 189 ASP A O 1
ATOM 1452 N N . GLY A 1 190 ? 30.265 -11.863 -36.029 1.00 78.25 190 GLY A N 1
ATOM 1453 C CA . GLY A 1 190 ? 30.620 -10.962 -37.126 1.00 78.25 190 GLY A CA 1
ATOM 1454 C C . GLY A 1 190 ? 30.074 -11.351 -38.507 1.00 78.25 190 GLY A C 1
ATOM 1455 O O . GLY A 1 190 ? 30.341 -10.622 -39.459 1.00 78.25 190 GLY A O 1
ATOM 1456 N N . ASN A 1 191 ? 29.333 -12.454 -38.621 1.00 77.38 191 ASN A N 1
ATOM 1457 C CA . ASN A 1 191 ? 28.503 -12.838 -39.772 1.00 77.38 191 ASN A CA 1
ATOM 1458 C C . ASN A 1 191 ? 27.093 -13.267 -39.329 1.00 77.38 191 ASN A C 1
ATOM 1460 O O . ASN A 1 191 ? 26.130 -12.956 -40.021 1.00 77.38 191 ASN A O 1
ATOM 1464 N N . ASN A 1 192 ? 26.993 -13.979 -38.200 1.00 87.25 192 ASN A N 1
ATOM 1465 C CA . ASN A 1 192 ? 25.758 -14.524 -37.641 1.00 87.25 192 ASN A CA 1
ATOM 1466 C C . ASN A 1 192 ? 25.506 -13.966 -36.238 1.00 87.25 192 ASN A C 1
ATOM 1468 O O . ASN A 1 192 ? 26.446 -13.774 -35.459 1.00 87.25 192 ASN A O 1
ATOM 1472 N N . GLU A 1 193 ? 24.236 -13.766 -35.908 1.00 91.56 193 GLU A N 1
ATOM 1473 C CA . GLU A 1 193 ? 23.773 -13.557 -34.539 1.00 91.56 193 GLU A CA 1
ATOM 1474 C C . GLU A 1 193 ? 23.890 -14.851 -33.721 1.00 91.56 193 GLU A C 1
ATOM 1476 O O . GLU A 1 193 ? 23.753 -15.950 -34.260 1.00 91.56 193 GLU A O 1
ATOM 1481 N N . LEU A 1 194 ? 24.186 -14.715 -32.428 1.00 91.62 194 LEU A N 1
ATOM 1482 C CA . LEU A 1 194 ? 24.343 -15.823 -31.480 1.00 91.62 194 LEU A CA 1
ATOM 1483 C C . LEU A 1 194 ? 23.314 -15.760 -30.340 1.00 91.62 194 LEU A C 1
ATOM 1485 O O . LEU A 1 194 ? 23.000 -16.786 -29.734 1.00 91.62 194 LEU A O 1
ATOM 1489 N N . GLY A 1 195 ? 22.810 -14.564 -30.029 1.00 93.00 195 GLY A N 1
ATOM 1490 C CA . GLY A 1 195 ? 21.858 -14.313 -28.953 1.00 93.00 195 GLY A CA 1
ATOM 1491 C C . GLY A 1 195 ? 21.945 -12.885 -28.426 1.00 93.00 195 GLY A C 1
ATOM 1492 O O . GLY A 1 195 ? 22.538 -12.008 -29.056 1.00 93.00 195 GLY A O 1
ATOM 1493 N N . HIS A 1 196 ? 21.383 -12.682 -27.240 1.00 94.50 196 HIS A N 1
ATOM 1494 C CA . HIS A 1 196 ? 21.238 -11.382 -26.601 1.00 94.50 196 HIS A CA 1
ATOM 1495 C C . HIS A 1 196 ? 22.033 -11.299 -25.292 1.00 94.50 196 HIS A C 1
ATOM 1497 O O . HIS A 1 196 ? 22.210 -12.291 -24.583 1.00 94.50 196 HIS A O 1
ATOM 1503 N N . VAL A 1 197 ? 22.502 -10.096 -24.966 1.00 95.50 197 VAL A N 1
ATOM 1504 C CA . VAL A 1 197 ? 22.981 -9.710 -23.633 1.00 95.50 197 VAL A CA 1
ATOM 1505 C C . VAL A 1 197 ? 22.096 -8.580 -23.140 1.00 95.50 197 VAL A C 1
ATOM 1507 O O . VAL A 1 197 ? 21.849 -7.637 -23.886 1.00 95.50 197 VAL A O 1
ATOM 1510 N N . MET A 1 198 ? 21.625 -8.664 -21.902 1.00 95.44 198 MET A N 1
ATOM 1511 C CA . MET A 1 198 ? 20.740 -7.658 -21.319 1.00 95.44 198 MET A CA 1
ATOM 1512 C C . MET A 1 198 ? 21.236 -7.228 -19.950 1.00 95.44 198 MET A C 1
ATOM 1514 O O . MET A 1 198 ? 21.795 -8.042 -19.217 1.00 95.44 198 MET A O 1
ATOM 1518 N N . SER A 1 199 ? 21.025 -5.960 -19.614 1.00 93.94 199 SER A N 1
ATOM 1519 C CA . SER A 1 199 ? 21.174 -5.446 -18.252 1.00 93.94 199 SER A CA 1
ATOM 1520 C C . SER A 1 199 ? 19.800 -5.336 -17.610 1.00 93.94 199 SER A C 1
ATOM 1522 O O . SER A 1 199 ? 18.933 -4.661 -18.157 1.00 93.94 199 SER A O 1
ATOM 1524 N N . VAL A 1 200 ? 19.625 -5.972 -16.456 1.00 96.44 200 VAL A N 1
ATOM 1525 C CA . VAL A 1 200 ? 18.406 -5.934 -15.637 1.00 96.44 200 VAL A CA 1
ATOM 1526 C C . VAL A 1 200 ? 18.714 -5.196 -14.341 1.00 96.44 200 VAL A C 1
ATOM 1528 O O . VAL A 1 200 ? 19.805 -5.379 -13.796 1.00 96.44 200 VAL A O 1
ATOM 1531 N N . THR A 1 201 ? 17.770 -4.407 -13.836 1.00 94.75 201 THR A N 1
ATOM 1532 C CA . THR A 1 201 ? 17.719 -3.997 -12.426 1.00 94.75 201 THR A CA 1
ATOM 1533 C C . THR A 1 201 ? 16.496 -4.628 -11.775 1.00 94.75 201 THR A C 1
ATOM 1535 O O . THR A 1 201 ? 15.396 -4.455 -12.288 1.00 94.75 201 THR A O 1
ATOM 1538 N N . ALA A 1 202 ? 16.712 -5.312 -10.652 1.00 91.06 202 ALA A N 1
ATOM 1539 C CA . ALA A 1 202 ? 15.671 -5.744 -9.726 1.00 91.06 202 ALA A CA 1
ATOM 1540 C C . ALA A 1 202 ? 15.608 -4.754 -8.556 1.00 91.06 202 ALA A C 1
ATOM 1542 O O . ALA A 1 202 ? 16.633 -4.512 -7.901 1.00 91.06 202 ALA A O 1
ATOM 1543 N N . HIS A 1 203 ? 14.440 -4.157 -8.307 1.00 84.62 203 HIS A N 1
ATOM 1544 C CA . HIS A 1 203 ? 14.271 -3.124 -7.277 1.00 84.62 203 HIS A CA 1
ATOM 1545 C C . HIS A 1 203 ? 13.968 -3.694 -5.880 1.00 84.62 203 HIS A C 1
ATOM 1547 O O . HIS A 1 203 ? 14.363 -3.100 -4.878 1.00 84.62 203 HIS A O 1
ATOM 1553 N N . ASN A 1 204 ? 13.404 -4.901 -5.798 1.00 79.88 204 ASN A N 1
ATOM 1554 C CA . ASN A 1 204 ? 13.085 -5.634 -4.561 1.00 79.88 204 ASN A CA 1
ATOM 1555 C C . ASN A 1 204 ? 14.303 -6.263 -3.831 1.00 79.88 204 ASN A C 1
ATOM 1557 O O . ASN A 1 204 ? 14.169 -7.183 -3.020 1.00 79.88 204 ASN A O 1
ATOM 1561 N N . GLY A 1 205 ? 15.516 -5.755 -4.073 1.00 66.88 205 GLY A N 1
ATOM 1562 C CA . GLY A 1 205 ? 16.719 -6.148 -3.336 1.00 66.88 205 GLY A CA 1
ATOM 1563 C C . GLY A 1 205 ? 16.702 -5.654 -1.885 1.00 66.88 205 GLY A C 1
ATOM 1564 O O . GLY A 1 205 ? 16.409 -4.491 -1.619 1.00 66.88 205 GLY A O 1
ATOM 1565 N N . TYR A 1 206 ? 17.109 -6.493 -0.925 1.00 62.59 206 TYR A N 1
ATOM 1566 C CA . TYR A 1 206 ? 17.082 -6.151 0.509 1.00 62.59 206 TYR A CA 1
ATOM 1567 C C . TYR A 1 206 ? 17.988 -4.952 0.867 1.00 62.59 206 TYR A C 1
ATOM 1569 O O . TYR A 1 206 ? 17.734 -4.224 1.826 1.00 62.59 206 TYR A O 1
ATOM 1577 N N . GLY A 1 207 ? 19.053 -4.725 0.090 1.00 59.19 207 GLY A N 1
ATOM 1578 C CA . GLY A 1 207 ? 19.926 -3.546 0.186 1.00 59.19 207 GLY A CA 1
ATOM 1579 C C . GLY A 1 207 ? 19.570 -2.386 -0.760 1.00 59.19 207 GLY A C 1
ATOM 1580 O O . GLY A 1 207 ? 20.387 -1.469 -0.908 1.00 59.19 207 GLY A O 1
ATOM 1581 N N . GLY A 1 208 ? 18.412 -2.445 -1.424 1.00 76.00 208 GLY A N 1
ATOM 1582 C CA . GLY A 1 208 ? 18.075 -1.673 -2.624 1.00 76.00 208 GLY A CA 1
ATOM 1583 C C . GLY A 1 208 ? 18.636 -2.290 -3.915 1.00 76.00 208 GLY A C 1
ATOM 1584 O O . GLY A 1 208 ? 19.303 -3.328 -3.872 1.00 76.00 208 GLY A O 1
ATOM 1585 N N . ASP A 1 209 ? 18.374 -1.616 -5.042 1.00 86.50 209 ASP A N 1
ATOM 1586 C CA . ASP A 1 209 ? 18.657 -2.008 -6.434 1.00 86.50 209 ASP A CA 1
ATOM 1587 C C . ASP A 1 209 ? 19.816 -3.000 -6.652 1.00 86.50 209 ASP A C 1
ATOM 1589 O O . ASP A 1 209 ? 20.992 -2.726 -6.358 1.00 86.50 209 ASP A O 1
ATOM 1593 N N . ILE A 1 210 ? 19.491 -4.120 -7.305 1.00 91.94 210 ILE A N 1
ATOM 1594 C CA . ILE A 1 210 ? 20.457 -5.103 -7.799 1.00 91.94 210 ILE A CA 1
ATOM 1595 C C . ILE A 1 210 ? 20.460 -5.058 -9.328 1.00 91.94 210 ILE A C 1
ATOM 1597 O O . ILE A 1 210 ? 19.545 -5.553 -9.979 1.00 91.94 210 ILE A O 1
ATOM 1601 N N . THR A 1 211 ? 21.518 -4.502 -9.920 1.00 94.25 211 THR A N 1
ATOM 1602 C CA . THR A 1 211 ? 21.704 -4.456 -11.377 1.00 94.25 211 THR A CA 1
ATOM 1603 C C . THR A 1 211 ? 22.698 -5.523 -11.829 1.00 94.25 211 THR A C 1
ATOM 1605 O O . THR A 1 211 ? 23.837 -5.559 -11.346 1.00 94.25 211 THR A O 1
ATOM 1608 N N . PHE A 1 212 ? 22.335 -6.351 -12.809 1.00 95.75 212 PHE A N 1
ATOM 1609 C CA . PHE A 1 212 ? 23.199 -7.394 -13.370 1.00 95.75 212 PHE A CA 1
ATOM 1610 C C . PHE A 1 212 ? 23.027 -7.568 -14.883 1.00 95.75 212 PHE A C 1
ATOM 1612 O O . PHE A 1 212 ? 21.986 -7.266 -15.454 1.00 95.75 212 PHE A O 1
ATOM 1619 N N . ALA A 1 213 ? 24.074 -8.073 -15.534 1.00 95.25 213 ALA A N 1
ATOM 1620 C CA . ALA A 1 213 ? 24.036 -8.515 -16.920 1.00 95.25 213 ALA A CA 1
ATOM 1621 C C . ALA A 1 213 ? 23.649 -9.999 -17.004 1.00 95.25 213 ALA A C 1
ATOM 1623 O O . ALA A 1 213 ? 24.126 -10.799 -16.199 1.00 95.25 213 ALA A O 1
ATOM 1624 N N . ILE A 1 214 ? 22.874 -10.381 -18.015 1.00 96.38 214 ILE A N 1
ATOM 1625 C CA . ILE A 1 214 ? 22.527 -11.764 -18.372 1.00 96.38 214 ILE A CA 1
ATOM 1626 C C . ILE A 1 214 ? 22.803 -11.998 -19.863 1.00 96.38 214 ILE A C 1
ATOM 1628 O O . ILE A 1 214 ? 22.580 -11.109 -20.681 1.00 96.38 214 ILE A O 1
ATOM 1632 N N . GLY A 1 215 ? 23.307 -13.181 -20.227 1.00 95.31 215 GLY A N 1
ATOM 1633 C CA . GLY A 1 215 ? 23.500 -13.591 -21.624 1.00 95.31 215 GLY A CA 1
ATOM 1634 C C . GLY A 1 215 ? 22.622 -14.787 -21.988 1.00 95.31 215 GLY A C 1
ATOM 1635 O O . GLY A 1 215 ? 22.675 -15.801 -21.295 1.00 95.31 215 GLY A O 1
ATOM 1636 N N . ILE A 1 216 ? 21.847 -14.693 -23.073 1.00 95.50 216 ILE A N 1
ATOM 1637 C CA . ILE A 1 216 ? 20.915 -15.739 -23.531 1.00 95.50 216 ILE A CA 1
ATOM 1638 C C . ILE A 1 216 ? 21.133 -16.017 -25.024 1.00 95.50 216 ILE A C 1
ATOM 1640 O O . ILE A 1 216 ? 21.021 -15.128 -25.867 1.00 95.50 216 ILE A O 1
ATOM 1644 N N . THR A 1 217 ? 21.458 -17.263 -25.363 1.00 93.00 217 THR A N 1
ATOM 1645 C CA . THR A 1 217 ? 21.665 -17.727 -26.750 1.00 93.00 217 THR A CA 1
ATOM 1646 C C . THR A 1 217 ? 20.348 -17.873 -27.519 1.00 93.00 217 THR A C 1
ATOM 1648 O O . THR A 1 217 ? 19.311 -18.124 -26.914 1.00 93.00 217 THR A O 1
ATOM 1651 N N . LEU A 1 218 ? 20.379 -17.779 -28.856 1.00 88.62 218 LEU A N 1
ATOM 1652 C CA . LEU A 1 218 ? 19.190 -17.974 -29.711 1.00 88.62 218 LEU A CA 1
ATOM 1653 C C . LEU A 1 218 ? 18.527 -19.354 -29.545 1.00 88.62 218 LEU A C 1
ATOM 1655 O O . LEU A 1 218 ? 17.315 -19.466 -29.691 1.00 88.62 218 LEU A O 1
ATOM 1659 N N . ASP A 1 219 ? 19.297 -20.383 -29.178 1.00 86.06 219 ASP A N 1
ATOM 1660 C CA . ASP A 1 219 ? 18.789 -21.728 -28.863 1.00 86.06 219 ASP A CA 1
ATOM 1661 C C . ASP A 1 219 ? 18.132 -21.820 -27.462 1.00 86.06 219 ASP A C 1
ATOM 1663 O O . ASP A 1 219 ? 17.850 -22.921 -26.978 1.00 86.06 219 ASP A O 1
ATOM 1667 N N . GLY A 1 220 ? 17.941 -20.695 -26.763 1.00 84.50 220 GLY A N 1
ATOM 1668 C CA . GLY A 1 220 ? 17.337 -20.643 -25.433 1.00 84.50 220 GLY A CA 1
ATOM 1669 C C . GLY A 1 220 ? 18.191 -21.301 -24.354 1.00 84.50 220 GLY A C 1
ATOM 1670 O O . GLY A 1 220 ? 17.677 -22.089 -23.565 1.00 84.50 220 GLY A O 1
ATOM 1671 N N . ASN A 1 221 ? 19.501 -21.032 -24.324 1.00 90.88 221 ASN A N 1
ATOM 1672 C CA . ASN A 1 221 ? 20.349 -21.343 -23.165 1.00 90.88 221 ASN A CA 1
ATOM 1673 C C . ASN A 1 221 ? 20.850 -20.043 -22.528 1.00 90.88 221 ASN A C 1
ATOM 1675 O O . ASN A 1 221 ? 21.408 -19.194 -23.231 1.00 90.88 221 ASN A O 1
ATOM 1679 N N . VAL A 1 222 ? 20.709 -19.927 -21.209 1.00 94.00 222 VAL A N 1
ATOM 1680 C CA . VAL A 1 222 ? 21.312 -18.870 -20.394 1.00 94.00 222 VAL A CA 1
ATOM 1681 C C . VAL A 1 222 ? 22.791 -19.202 -20.213 1.00 94.00 222 VAL A C 1
ATOM 1683 O O . VAL A 1 222 ? 23.142 -20.230 -19.638 1.00 94.00 222 VAL A O 1
ATOM 1686 N N . ASN A 1 223 ? 23.684 -18.349 -20.704 1.00 90.75 223 ASN A N 1
ATOM 1687 C CA . ASN A 1 223 ? 25.131 -18.520 -20.544 1.00 90.75 223 ASN A CA 1
ATOM 1688 C C . ASN A 1 223 ? 25.587 -18.226 -19.106 1.00 90.75 223 ASN A C 1
ATOM 1690 O O . ASN A 1 223 ? 26.569 -18.803 -18.642 1.00 90.75 223 ASN A O 1
ATOM 1694 N N . GLY A 1 224 ? 24.873 -17.344 -18.404 1.00 91.88 224 GLY A N 1
ATOM 1695 C CA . GLY A 1 224 ? 25.105 -16.971 -17.010 1.00 91.88 224 GLY A CA 1
ATOM 1696 C C . GLY A 1 224 ? 24.715 -15.519 -16.723 1.00 91.88 224 GLY A C 1
ATOM 1697 O O . GLY A 1 224 ? 24.287 -14.792 -17.624 1.00 91.88 224 GLY A O 1
ATOM 1698 N N . ILE A 1 225 ? 24.901 -15.104 -15.466 1.00 95.56 225 ILE A N 1
ATOM 1699 C CA . ILE A 1 225 ? 24.680 -13.727 -14.998 1.00 95.56 225 ILE A CA 1
ATOM 1700 C C . ILE A 1 225 ? 25.952 -13.107 -14.406 1.00 95.56 225 ILE A C 1
ATOM 1702 O O . ILE A 1 225 ? 26.831 -13.816 -13.910 1.00 95.56 225 ILE A O 1
ATOM 1706 N N . LYS A 1 226 ? 26.039 -11.773 -14.403 1.00 93.94 226 LYS A N 1
ATOM 1707 C CA . LYS A 1 226 ? 27.150 -11.021 -13.809 1.00 93.94 226 LYS A CA 1
ATOM 1708 C C . LYS A 1 226 ? 26.687 -9.712 -13.167 1.00 93.94 226 LYS A C 1
ATOM 1710 O O . LYS A 1 226 ? 26.206 -8.817 -13.852 1.00 93.94 226 LYS A O 1
ATOM 1715 N N . MET A 1 227 ? 26.901 -9.573 -11.859 1.00 93.38 227 MET A N 1
ATOM 1716 C CA . MET A 1 227 ? 26.553 -8.366 -11.095 1.00 93.38 227 MET A CA 1
ATOM 1717 C C . MET A 1 227 ? 27.288 -7.116 -11.617 1.00 93.38 227 MET A C 1
ATOM 1719 O O . MET A 1 227 ? 28.513 -7.126 -11.750 1.00 93.38 227 MET A O 1
ATOM 1723 N N . LEU A 1 228 ? 26.538 -6.038 -11.868 1.00 89.25 228 LEU A N 1
ATOM 1724 C CA . LEU A 1 228 ? 27.022 -4.724 -12.322 1.00 89.25 228 LEU A CA 1
ATOM 1725 C C . LEU A 1 228 ? 26.998 -3.678 -11.197 1.00 89.25 228 LEU A C 1
ATOM 1727 O O . LEU A 1 228 ? 27.874 -2.816 -11.113 1.00 89.25 228 LEU A O 1
ATOM 1731 N N . THR A 1 229 ? 25.983 -3.716 -10.335 1.00 87.44 229 THR A N 1
ATOM 1732 C CA . THR A 1 229 ? 25.860 -2.908 -9.113 1.00 87.44 229 THR A CA 1
ATOM 1733 C C . THR A 1 229 ? 24.969 -3.671 -8.130 1.00 87.44 229 THR A C 1
ATOM 1735 O O . THR A 1 229 ? 23.975 -4.256 -8.532 1.00 87.44 229 THR A O 1
ATOM 1738 N N . ILE A 1 230 ? 25.359 -3.710 -6.857 1.00 85.44 230 ILE A N 1
ATOM 1739 C CA . ILE A 1 230 ? 24.635 -4.385 -5.773 1.00 85.44 230 ILE A CA 1
ATOM 1740 C C . ILE A 1 230 ? 25.057 -3.729 -4.452 1.00 85.44 230 ILE A C 1
ATOM 1742 O O . ILE A 1 230 ? 26.250 -3.479 -4.250 1.00 85.44 230 ILE A O 1
ATOM 1746 N N . ASN A 1 231 ? 24.098 -3.413 -3.579 1.00 82.81 231 ASN A N 1
ATOM 1747 C CA . ASN A 1 231 ? 24.316 -2.670 -2.326 1.00 82.81 231 ASN A CA 1
ATOM 1748 C C . ASN A 1 231 ? 23.927 -3.497 -1.083 1.00 82.81 231 ASN A C 1
ATOM 1750 O O . ASN A 1 231 ? 23.351 -3.009 -0.117 1.00 82.81 231 ASN A O 1
ATOM 1754 N N . GLU A 1 232 ? 24.216 -4.791 -1.128 1.00 83.44 232 GLU A N 1
ATOM 1755 C CA . GLU A 1 232 ? 23.661 -5.763 -0.192 1.00 83.44 232 GLU A CA 1
ATOM 1756 C C . GLU A 1 232 ? 24.404 -5.905 1.140 1.00 83.44 232 GLU A C 1
ATOM 1758 O O . GLU A 1 232 ? 25.532 -5.438 1.326 1.00 83.44 232 GLU A O 1
ATOM 1763 N N . THR A 1 233 ? 23.785 -6.630 2.076 1.00 71.88 233 THR A N 1
ATOM 1764 C CA . THR A 1 233 ? 24.383 -6.906 3.390 1.00 71.88 233 THR A CA 1
ATOM 1765 C C . THR A 1 233 ? 25.694 -7.705 3.245 1.00 71.88 233 THR A C 1
ATOM 1767 O O . THR A 1 233 ? 25.682 -8.835 2.733 1.00 71.88 233 THR A O 1
ATOM 1770 N N . PRO A 1 234 ? 26.851 -7.178 3.707 1.00 75.81 234 PRO A N 1
ATOM 1771 C CA . PRO A 1 234 ? 28.141 -7.846 3.545 1.00 75.81 234 PRO A CA 1
ATOM 1772 C C . PRO A 1 234 ? 28.213 -9.196 4.266 1.00 75.81 234 PRO A C 1
ATOM 1774 O O . PRO A 1 234 ? 28.015 -9.284 5.476 1.00 75.81 234 PRO A O 1
ATOM 1777 N N . GLY A 1 235 ? 28.546 -10.253 3.521 1.00 72.56 235 GLY A N 1
ATOM 1778 C CA . GLY A 1 235 ? 28.593 -11.630 4.025 1.00 72.56 235 GLY A CA 1
ATOM 1779 C C . GLY A 1 235 ? 27.249 -12.368 4.016 1.00 72.56 235 GLY A C 1
ATOM 1780 O O . GLY A 1 235 ? 27.248 -13.571 4.270 1.00 72.56 235 GLY A O 1
ATOM 1781 N N . LEU A 1 236 ? 26.149 -11.687 3.672 1.00 79.50 236 LEU A N 1
ATOM 1782 C CA . LEU A 1 236 ? 24.842 -12.273 3.360 1.00 79.50 236 LEU A CA 1
ATOM 1783 C C . LEU A 1 236 ? 24.534 -12.043 1.869 1.00 79.50 236 LEU A C 1
ATOM 1785 O O . LEU A 1 236 ? 25.119 -12.737 1.036 1.00 79.50 236 LEU A O 1
ATOM 1789 N N . GLY A 1 237 ? 23.707 -11.056 1.508 1.00 74.81 237 GLY A N 1
ATOM 1790 C CA . GLY A 1 237 ? 23.309 -10.797 0.117 1.00 74.81 237 GLY A CA 1
ATOM 1791 C C . GLY A 1 237 ? 24.478 -10.523 -0.836 1.00 74.81 237 GLY A C 1
ATOM 1792 O O . GLY A 1 237 ? 24.472 -10.984 -1.974 1.00 74.81 237 GLY A O 1
ATOM 1793 N N . MET A 1 238 ? 25.568 -9.906 -0.359 1.00 88.12 238 MET A N 1
ATOM 1794 C CA . MET A 1 238 ? 26.769 -9.680 -1.183 1.00 88.12 238 MET A CA 1
ATOM 1795 C C . MET A 1 238 ? 27.411 -10.967 -1.728 1.00 88.12 238 MET A C 1
ATOM 1797 O O . MET A 1 238 ? 28.179 -10.900 -2.690 1.00 88.12 238 MET A O 1
ATOM 1801 N N . ASN A 1 239 ? 27.085 -12.141 -1.173 1.00 89.38 239 ASN A N 1
ATOM 1802 C CA . ASN A 1 239 ? 27.515 -13.428 -1.721 1.00 89.38 239 ASN A CA 1
ATOM 1803 C C . ASN A 1 239 ? 26.931 -13.713 -3.119 1.00 89.38 239 ASN A C 1
ATOM 1805 O O . ASN A 1 239 ? 27.462 -14.573 -3.818 1.00 89.38 239 ASN A O 1
ATOM 1809 N N . ALA A 1 240 ? 25.918 -12.964 -3.571 1.00 91.19 240 ALA A N 1
ATOM 1810 C CA . ALA A 1 240 ? 25.423 -12.995 -4.948 1.00 91.19 240 ALA A CA 1
ATOM 1811 C C . ALA A 1 240 ? 26.482 -12.589 -5.993 1.00 91.19 240 ALA A C 1
ATOM 1813 O O . ALA A 1 240 ? 26.366 -12.929 -7.168 1.00 91.19 240 ALA A O 1
ATOM 1814 N N . THR A 1 241 ? 27.548 -11.898 -5.573 1.00 91.62 241 THR A N 1
ATOM 1815 C CA . THR A 1 241 ? 28.705 -11.580 -6.429 1.00 91.62 241 THR A CA 1
ATOM 1816 C C . THR A 1 241 ? 29.677 -12.751 -6.622 1.00 91.62 241 THR A C 1
ATOM 1818 O O . THR A 1 241 ? 30.570 -12.664 -7.467 1.00 91.62 241 THR A O 1
ATOM 1821 N N . ASN A 1 242 ? 29.530 -13.840 -5.857 1.00 90.38 242 ASN A N 1
ATOM 1822 C CA . ASN A 1 242 ? 30.436 -14.985 -5.904 1.00 90.38 242 ASN A CA 1
ATOM 1823 C C . ASN A 1 242 ? 30.133 -15.897 -7.103 1.00 90.38 242 ASN A C 1
ATOM 1825 O O . ASN A 1 242 ? 28.977 -16.193 -7.402 1.00 90.38 242 ASN A O 1
ATOM 1829 N N . GLU A 1 243 ? 31.189 -16.449 -7.706 1.00 88.88 243 GLU A N 1
ATOM 1830 C CA . GLU A 1 243 ? 31.111 -17.426 -8.805 1.00 88.88 243 GLU A CA 1
ATOM 1831 C C . GLU A 1 243 ? 30.276 -18.670 -8.431 1.00 88.88 243 GLU A C 1
ATOM 1833 O O . GLU A 1 243 ? 29.548 -19.204 -9.262 1.00 88.88 243 GLU A O 1
ATOM 1838 N N . GLU A 1 244 ? 30.296 -19.085 -7.159 1.00 88.75 244 GLU A N 1
ATOM 1839 C CA . GLU A 1 244 ? 29.470 -20.173 -6.599 1.00 88.75 244 GLU A CA 1
ATOM 1840 C C . GLU A 1 244 ? 27.953 -19.900 -6.668 1.00 88.75 244 GLU A C 1
ATOM 1842 O O . GLU A 1 244 ? 27.156 -20.838 -6.682 1.00 88.75 244 GLU A O 1
ATOM 1847 N N . PHE A 1 245 ? 27.539 -18.630 -6.736 1.00 92.81 245 PHE A N 1
ATOM 1848 C CA . PHE A 1 245 ? 26.144 -18.257 -6.955 1.00 92.81 245 PHE A CA 1
ATOM 1849 C C . PHE A 1 245 ? 25.849 -18.002 -8.435 1.00 92.81 245 PHE A C 1
ATOM 1851 O O . PHE A 1 245 ? 24.940 -18.616 -8.985 1.00 92.81 245 PHE A O 1
ATOM 1858 N N . THR A 1 246 ? 26.628 -17.152 -9.111 1.00 91.56 246 THR A N 1
ATOM 1859 C CA . THR A 1 246 ? 26.328 -16.760 -10.500 1.00 91.56 246 THR A CA 1
ATOM 1860 C C . THR A 1 246 ? 26.427 -17.922 -11.493 1.00 91.56 246 THR A C 1
ATOM 1862 O O . THR A 1 246 ? 25.673 -17.963 -12.466 1.00 91.56 246 THR A O 1
ATOM 1865 N N . SER A 1 247 ? 27.283 -18.919 -11.231 1.00 90.12 247 SER A N 1
ATOM 1866 C CA . SER A 1 247 ? 27.372 -20.137 -12.052 1.00 90.12 247 SER A CA 1
ATOM 1867 C C . SER A 1 247 ? 26.131 -21.036 -11.980 1.00 90.12 247 SER A C 1
ATOM 1869 O O . SER A 1 247 ? 25.940 -21.848 -12.882 1.00 90.12 247 SER A O 1
ATOM 1871 N N . LYS A 1 248 ? 25.234 -20.859 -10.994 1.00 91.62 248 LYS A N 1
ATOM 1872 C CA . LYS A 1 248 ? 23.958 -21.602 -10.908 1.00 91.62 248 LYS A CA 1
ATOM 1873 C C . LYS A 1 248 ? 23.017 -21.323 -12.084 1.00 91.62 248 LYS A C 1
ATOM 1875 O O . LYS A 1 248 ? 22.135 -22.133 -12.344 1.00 91.62 248 LYS A O 1
ATOM 1880 N N . PHE A 1 249 ? 23.213 -20.209 -12.789 1.00 92.12 249 PHE A N 1
ATOM 1881 C CA . PHE A 1 249 ? 22.452 -19.818 -13.980 1.00 92.12 249 PHE A CA 1
ATOM 1882 C C . PHE A 1 249 ? 23.153 -20.206 -15.295 1.00 92.12 249 PHE A C 1
ATOM 1884 O O . PHE A 1 249 ? 22.584 -20.038 -16.369 1.00 92.12 249 PHE A O 1
ATOM 1891 N N . ALA A 1 250 ? 24.397 -20.693 -15.242 1.00 90.88 250 ALA A N 1
ATOM 1892 C CA . ALA A 1 250 ? 25.231 -20.869 -16.425 1.00 90.88 250 ALA A CA 1
ATOM 1893 C C . ALA A 1 250 ? 24.969 -22.199 -17.151 1.00 90.88 250 ALA A C 1
ATOM 1895 O O . ALA A 1 250 ? 25.065 -23.275 -16.565 1.00 90.88 250 ALA A O 1
ATOM 1896 N N . ASN A 1 251 ? 24.753 -22.123 -18.466 1.00 87.00 251 ASN A N 1
ATOM 1897 C CA . ASN A 1 251 ? 24.407 -23.227 -19.372 1.00 87.00 251 ASN A CA 1
ATOM 1898 C C . ASN A 1 251 ? 23.053 -23.905 -19.075 1.00 87.00 251 ASN A C 1
ATOM 1900 O O . ASN A 1 251 ? 22.810 -25.011 -19.559 1.00 87.00 251 ASN A O 1
ATOM 1904 N N . LYS A 1 252 ? 22.164 -23.256 -18.310 1.00 88.62 252 LYS A N 1
ATOM 1905 C CA . LYS A 1 252 ? 20.787 -23.727 -18.095 1.00 88.62 252 LYS A CA 1
ATOM 1906 C C . LYS A 1 252 ? 19.890 -23.376 -19.287 1.00 88.62 252 LYS A C 1
ATOM 1908 O O . LYS A 1 252 ? 20.165 -22.423 -20.018 1.00 88.62 252 LYS A O 1
ATOM 1913 N N . LYS A 1 253 ? 18.800 -24.124 -19.481 1.00 88.62 253 LYS A N 1
ATOM 1914 C CA . LYS A 1 253 ? 17.758 -23.759 -20.453 1.00 88.62 253 LYS A CA 1
ATOM 1915 C C . LYS A 1 253 ? 16.984 -22.509 -20.027 1.00 88.62 253 LYS A C 1
ATOM 1917 O O . LYS A 1 253 ? 16.857 -22.237 -18.838 1.00 88.62 253 LYS A O 1
ATOM 1922 N N . ALA A 1 254 ? 16.486 -21.770 -21.017 1.00 81.44 254 ALA A N 1
ATOM 1923 C CA . ALA A 1 254 ? 15.516 -20.696 -20.854 1.00 81.44 254 ALA A CA 1
ATOM 1924 C C . ALA A 1 254 ? 14.166 -21.300 -20.432 1.00 81.44 254 ALA A C 1
ATOM 1926 O O . ALA A 1 254 ? 13.418 -21.818 -21.257 1.00 81.44 254 ALA A O 1
ATOM 1927 N N . GLN A 1 255 ? 13.926 -21.290 -19.126 1.00 87.00 255 GLN A N 1
ATOM 1928 C CA . GLN A 1 255 ? 12.739 -21.787 -18.433 1.00 87.00 255 GLN A CA 1
ATOM 1929 C C . GLN A 1 255 ? 12.601 -20.972 -17.144 1.00 87.00 255 GLN A C 1
ATOM 1931 O O . GLN A 1 255 ? 13.627 -20.550 -16.604 1.00 87.00 255 GLN A O 1
ATOM 1936 N N . MET A 1 256 ? 11.390 -20.770 -16.627 1.00 88.31 256 MET A N 1
ATOM 1937 C CA . MET A 1 256 ? 11.221 -19.977 -15.404 1.00 88.31 256 MET A CA 1
ATOM 1938 C C . MET A 1 256 ? 11.932 -20.644 -14.218 1.00 88.31 256 MET A C 1
ATOM 1940 O O . MET A 1 256 ? 11.727 -21.828 -13.924 1.00 88.31 256 MET A O 1
ATOM 1944 N N . PHE A 1 257 ? 12.798 -19.886 -13.544 1.00 90.31 257 PHE A N 1
ATOM 1945 C CA . PHE A 1 257 ? 13.548 -20.358 -12.388 1.00 90.31 257 PHE A CA 1
ATOM 1946 C C . PHE A 1 257 ? 12.795 -20.085 -11.088 1.00 90.31 257 PHE A C 1
ATOM 1948 O O . PHE A 1 257 ? 12.166 -19.045 -10.923 1.00 90.31 257 PHE A O 1
ATOM 1955 N N . ASN A 1 258 ? 12.912 -21.006 -10.135 1.00 85.62 258 ASN A N 1
ATOM 1956 C CA . ASN A 1 258 ? 12.321 -20.887 -8.805 1.00 85.62 258 ASN A CA 1
ATOM 1957 C C . ASN A 1 258 ? 13.405 -21.029 -7.721 1.00 85.62 258 ASN A C 1
ATOM 1959 O O . ASN A 1 258 ? 14.353 -21.807 -7.866 1.00 85.62 258 ASN A O 1
ATOM 1963 N N . VAL A 1 259 ? 13.277 -20.283 -6.620 1.00 85.94 259 VAL A N 1
ATOM 1964 C CA . VAL A 1 259 ? 14.228 -20.341 -5.496 1.00 85.94 259 VAL A CA 1
ATOM 1965 C C . VAL A 1 259 ? 13.925 -21.538 -4.592 1.00 85.94 259 VAL A C 1
ATOM 1967 O O . VAL A 1 259 ? 12.784 -21.765 -4.200 1.00 85.94 259 VAL A O 1
ATOM 1970 N N . THR A 1 260 ? 14.960 -22.291 -4.209 1.00 83.62 260 THR A N 1
ATOM 1971 C CA . THR A 1 260 ? 14.860 -23.376 -3.218 1.00 83.62 260 THR A CA 1
ATOM 1972 C C . THR A 1 260 ? 15.785 -23.140 -2.029 1.00 83.62 260 THR A C 1
ATOM 1974 O O . THR A 1 260 ? 16.938 -22.741 -2.180 1.00 83.62 260 THR A O 1
ATOM 1977 N N . LYS A 1 261 ? 15.285 -23.417 -0.820 1.00 76.81 261 LYS A N 1
ATOM 1978 C CA . LYS A 1 261 ? 16.051 -23.375 0.440 1.00 76.81 261 LYS A CA 1
ATOM 1979 C C . LYS A 1 261 ? 16.638 -24.750 0.823 1.00 76.81 261 LYS A C 1
ATOM 1981 O O . LYS A 1 261 ? 17.289 -24.859 1.859 1.00 76.81 261 LYS A O 1
ATOM 1986 N N . SER A 1 262 ? 16.414 -25.791 0.011 1.00 75.44 262 SER A N 1
ATOM 1987 C CA . SER A 1 262 ? 16.592 -27.204 0.406 1.00 75.44 262 SER A CA 1
ATOM 1988 C C . SER A 1 262 ? 17.611 -28.001 -0.425 1.00 75.44 262 SER A C 1
ATOM 1990 O O . SER A 1 262 ? 17.767 -29.201 -0.190 1.00 75.44 262 SER A O 1
ATOM 1992 N N . GLY A 1 263 ? 18.306 -27.370 -1.376 1.00 75.50 263 GLY A N 1
ATOM 1993 C CA . GLY A 1 263 ? 19.090 -28.049 -2.409 1.00 75.50 263 GLY A CA 1
ATOM 1994 C C . GLY A 1 263 ? 18.340 -28.082 -3.741 1.00 75.50 263 GLY A C 1
ATOM 1995 O O . GLY A 1 263 ? 17.206 -28.555 -3.788 1.00 75.50 263 GLY A O 1
ATOM 1996 N N . SER A 1 264 ? 18.979 -27.627 -4.821 1.00 81.12 264 SER A N 1
ATOM 1997 C CA . SER A 1 264 ? 18.476 -27.750 -6.195 1.00 81.12 264 SER A CA 1
ATOM 1998 C C . SER A 1 264 ? 18.357 -29.224 -6.601 1.00 81.12 264 SER A C 1
ATOM 2000 O O . SER A 1 264 ? 19.336 -29.976 -6.612 1.00 81.12 264 SER A O 1
ATOM 2002 N N . THR A 1 265 ? 17.133 -29.648 -6.915 1.00 77.88 265 THR A N 1
ATOM 2003 C CA . THR A 1 265 ? 16.772 -31.018 -7.312 1.00 77.88 265 THR A CA 1
ATOM 2004 C C . THR A 1 265 ? 16.616 -31.185 -8.826 1.00 77.88 265 THR A C 1
ATOM 2006 O O . THR A 1 265 ? 16.646 -32.310 -9.330 1.00 77.88 265 THR A O 1
ATOM 2009 N N . ASN A 1 266 ? 16.460 -30.076 -9.551 1.00 81.75 266 ASN A N 1
ATOM 2010 C CA . ASN A 1 266 ? 16.191 -30.004 -10.985 1.00 81.75 266 ASN A CA 1
ATOM 2011 C C . ASN A 1 266 ? 16.789 -28.718 -11.595 1.00 81.75 266 ASN A C 1
ATOM 2013 O O . ASN A 1 266 ? 17.287 -27.843 -10.889 1.00 81.75 266 ASN A O 1
ATOM 2017 N N . GLU A 1 267 ? 16.764 -28.595 -12.924 1.00 80.44 267 GLU A N 1
ATOM 2018 C CA . GLU A 1 267 ? 17.408 -27.467 -13.608 1.00 80.44 267 GLU A CA 1
ATOM 2019 C C . GLU A 1 267 ? 16.625 -26.142 -13.516 1.00 80.44 267 GLU A C 1
ATOM 2021 O O . GLU A 1 267 ? 17.226 -25.093 -13.746 1.00 80.44 267 GLU A O 1
ATOM 2026 N N . SER A 1 268 ? 15.343 -26.132 -13.136 1.00 82.56 268 SER A N 1
ATOM 2027 C CA . SER A 1 268 ? 14.586 -24.893 -12.874 1.00 82.56 268 SER A CA 1
ATOM 2028 C C . SER A 1 268 ? 14.805 -24.348 -11.452 1.00 82.56 268 SER A C 1
ATOM 2030 O O . SER A 1 268 ? 14.570 -23.171 -11.198 1.00 82.56 268 SER A O 1
ATOM 2032 N N . GLU A 1 269 ? 15.350 -25.137 -10.527 1.00 86.94 269 GLU A N 1
ATOM 2033 C CA . GLU A 1 269 ? 15.649 -24.688 -9.163 1.00 86.94 269 GLU A CA 1
ATOM 2034 C C . GLU A 1 269 ? 17.004 -23.968 -9.035 1.00 86.94 269 GLU A C 1
ATOM 2036 O O . GLU A 1 269 ? 18.045 -24.453 -9.500 1.00 86.94 269 GLU A O 1
ATOM 2041 N N . ILE A 1 270 ? 17.003 -22.828 -8.338 1.00 91.06 270 ILE A N 1
ATOM 2042 C CA . ILE A 1 270 ? 18.186 -22.061 -7.928 1.00 91.06 270 ILE A CA 1
ATOM 2043 C C . ILE A 1 270 ? 18.299 -22.092 -6.400 1.00 91.06 270 ILE A C 1
ATOM 2045 O O . ILE A 1 270 ? 17.409 -21.640 -5.683 1.00 91.06 270 ILE A O 1
ATOM 2049 N N . ASP A 1 271 ? 19.416 -22.612 -5.889 1.00 88.38 271 ASP A N 1
ATOM 2050 C CA . ASP A 1 271 ? 19.680 -22.648 -4.448 1.00 88.38 271 ASP A CA 1
ATOM 2051 C C . ASP A 1 271 ? 19.830 -21.243 -3.852 1.00 88.38 271 ASP A C 1
ATOM 2053 O O . ASP A 1 271 ? 20.735 -20.496 -4.246 1.00 88.38 271 ASP A O 1
ATOM 2057 N N . ALA A 1 272 ? 19.008 -20.939 -2.848 1.00 87.31 272 ALA A N 1
ATOM 2058 C CA . ALA A 1 272 ? 19.039 -19.708 -2.070 1.00 87.31 272 ALA A CA 1
ATOM 2059 C C . ALA A 1 272 ? 20.421 -19.440 -1.454 1.00 87.31 272 ALA A C 1
ATOM 2061 O O . ALA A 1 272 ? 21.132 -20.350 -1.012 1.00 87.31 272 ALA A O 1
ATOM 2062 N N . ILE A 1 273 ? 20.801 -18.166 -1.363 1.00 84.00 273 ILE A N 1
ATOM 2063 C CA . ILE A 1 273 ? 21.938 -17.753 -0.542 1.00 84.00 273 ILE A CA 1
ATOM 2064 C C . ILE A 1 273 ? 21.518 -17.879 0.927 1.00 84.00 273 ILE A C 1
ATOM 2066 O O . ILE A 1 273 ? 20.565 -17.244 1.374 1.00 84.00 273 ILE A O 1
ATOM 2070 N N . SER A 1 274 ? 22.239 -18.700 1.695 1.00 82.44 274 SER A N 1
ATOM 2071 C CA . SER A 1 274 ? 21.959 -18.949 3.116 1.00 82.44 274 SER A CA 1
ATOM 2072 C C . SER A 1 274 ? 21.913 -17.645 3.926 1.00 82.44 274 SER A C 1
ATOM 2074 O O . SER A 1 274 ? 22.954 -17.044 4.193 1.00 82.44 274 SER A O 1
ATOM 2076 N N . GLY A 1 275 ? 20.717 -17.248 4.370 1.00 67.94 275 GLY A N 1
ATOM 2077 C CA . GLY A 1 275 ? 20.489 -16.009 5.123 1.00 67.94 275 GLY A CA 1
ATOM 2078 C C . GLY A 1 275 ? 20.340 -14.747 4.263 1.00 67.94 275 GLY A C 1
ATOM 2079 O O . GLY A 1 275 ? 20.419 -13.650 4.804 1.00 67.94 275 GLY A O 1
ATOM 2080 N N . ALA A 1 276 ? 20.140 -14.892 2.951 1.00 79.62 276 ALA A N 1
ATOM 2081 C CA . ALA A 1 276 ? 19.858 -13.805 2.015 1.00 79.62 276 ALA A CA 1
ATOM 2082 C C . ALA A 1 276 ? 18.881 -14.269 0.919 1.00 79.62 276 ALA A C 1
ATOM 2084 O O . ALA A 1 276 ? 19.183 -14.216 -0.278 1.00 79.62 276 ALA A O 1
ATOM 2085 N N . THR A 1 277 ? 17.721 -14.786 1.339 1.00 74.56 277 THR A N 1
ATOM 2086 C CA . THR A 1 277 ? 16.705 -15.281 0.401 1.00 74.56 277 THR A CA 1
ATOM 2087 C C . THR A 1 277 ? 16.170 -14.154 -0.471 1.00 74.56 277 THR A C 1
ATOM 2089 O O . THR A 1 277 ? 16.258 -14.302 -1.677 1.00 74.56 277 THR A O 1
ATOM 2092 N N . ILE A 1 278 ? 15.801 -13.003 0.112 1.00 75.38 278 ILE A N 1
ATOM 2093 C CA . ILE A 1 278 ? 15.275 -11.831 -0.617 1.00 75.38 278 ILE A CA 1
ATOM 2094 C C . ILE A 1 278 ? 16.230 -11.414 -1.744 1.00 75.38 278 ILE A C 1
ATOM 2096 O O . ILE A 1 278 ? 15.829 -11.305 -2.894 1.00 75.38 278 ILE A O 1
ATOM 2100 N N . THR A 1 279 ? 17.534 -11.306 -1.460 1.00 82.19 279 THR A N 1
ATOM 2101 C CA . THR A 1 279 ? 18.566 -11.046 -2.480 1.00 82.19 279 THR A CA 1
ATOM 2102 C C . THR A 1 279 ? 18.595 -12.099 -3.594 1.00 82.19 279 THR A C 1
ATOM 2104 O O . THR A 1 279 ? 18.915 -11.793 -4.737 1.00 82.19 279 THR A O 1
ATOM 2107 N N . THR A 1 280 ? 18.318 -13.361 -3.263 1.00 89.25 280 THR A N 1
ATOM 2108 C CA . THR A 1 280 ? 18.275 -14.469 -4.229 1.00 89.25 280 THR A CA 1
ATOM 2109 C C . THR A 1 280 ? 16.989 -14.438 -5.053 1.00 89.25 280 THR A C 1
ATOM 2111 O O . THR A 1 280 ? 17.039 -14.692 -6.251 1.00 89.25 280 THR A O 1
ATOM 2114 N N . GLU A 1 281 ? 15.864 -14.123 -4.412 1.00 87.25 281 GLU A N 1
ATOM 2115 C CA . GLU A 1 281 ? 14.529 -14.008 -4.997 1.00 87.25 281 GLU A CA 1
ATOM 2116 C C . GLU A 1 281 ? 14.510 -12.844 -5.997 1.00 87.25 281 GLU A C 1
ATOM 2118 O O . GLU A 1 281 ? 14.266 -13.102 -7.169 1.00 87.25 281 GLU A O 1
ATOM 2123 N N . ALA A 1 282 ? 14.969 -11.650 -5.608 1.00 87.75 282 ALA A N 1
ATOM 2124 C CA . ALA A 1 282 ? 15.169 -10.489 -6.487 1.00 87.75 282 ALA A CA 1
ATOM 2125 C C . ALA A 1 282 ? 16.027 -10.783 -7.736 1.00 87.75 282 ALA A C 1
ATOM 2127 O O . ALA A 1 282 ? 15.744 -10.338 -8.845 1.00 87.75 282 ALA A O 1
ATOM 2128 N N . ILE A 1 283 ? 17.100 -11.570 -7.591 1.00 95.12 283 ILE A N 1
ATOM 2129 C CA . ILE A 1 283 ? 17.928 -11.954 -8.746 1.00 95.12 283 ILE A CA 1
ATOM 2130 C C . ILE A 1 283 ? 17.214 -12.995 -9.621 1.00 95.12 283 ILE A C 1
ATOM 2132 O O . ILE A 1 283 ? 17.427 -13.021 -10.830 1.00 95.12 283 ILE A O 1
ATOM 2136 N N . VAL A 1 284 ? 16.372 -13.857 -9.047 1.00 94.94 284 VAL A N 1
ATOM 2137 C CA . VAL A 1 284 ? 15.595 -14.843 -9.810 1.00 94.94 284 VAL A CA 1
ATOM 2138 C C . VAL A 1 284 ? 14.403 -14.202 -10.525 1.00 94.94 284 VAL A C 1
ATOM 2140 O O . VAL A 1 284 ? 14.190 -14.552 -11.685 1.00 94.94 284 VAL A O 1
ATOM 2143 N N . THR A 1 285 ? 13.695 -13.232 -9.930 1.00 92.31 285 THR A N 1
ATOM 2144 C CA . THR A 1 285 ? 12.648 -12.471 -10.641 1.00 92.31 285 THR A CA 1
ATOM 2145 C C . THR A 1 285 ? 13.256 -11.714 -11.817 1.00 92.31 285 THR A C 1
ATOM 2147 O O . THR A 1 285 ? 12.851 -11.962 -12.948 1.00 92.31 285 THR A O 1
ATOM 2150 N N . GLY A 1 286 ? 14.347 -10.966 -11.612 1.00 94.75 286 GLY A N 1
ATOM 2151 C CA . GLY A 1 286 ? 15.027 -10.253 -12.698 1.00 94.75 286 GLY A CA 1
ATOM 2152 C C . GLY A 1 286 ? 15.605 -11.160 -13.793 1.00 94.75 286 GLY A C 1
ATOM 2153 O O . GLY A 1 286 ? 15.675 -10.774 -14.962 1.00 94.75 286 GLY A O 1
ATOM 2154 N N . VAL A 1 287 ? 16.006 -12.394 -13.463 1.00 95.88 287 VAL A N 1
ATOM 2155 C CA . VAL A 1 287 ? 16.396 -13.383 -14.482 1.00 95.88 287 VAL A CA 1
ATOM 2156 C C . VAL A 1 287 ? 15.176 -13.869 -15.263 1.00 95.88 287 VAL A C 1
ATOM 2158 O O . VAL A 1 287 ? 15.264 -13.980 -16.483 1.00 95.88 287 VAL A O 1
ATOM 2161 N N . ASN A 1 288 ? 14.053 -14.138 -14.599 1.00 94.75 288 ASN A N 1
ATOM 2162 C CA . ASN A 1 288 ? 12.818 -14.577 -15.248 1.00 94.75 288 ASN A CA 1
ATOM 2163 C C . ASN A 1 288 ? 12.213 -13.463 -16.125 1.00 94.75 288 ASN A C 1
ATOM 2165 O O . ASN A 1 288 ? 11.872 -13.721 -17.275 1.00 94.75 288 ASN A O 1
ATOM 2169 N N . ALA A 1 289 ? 12.221 -12.215 -15.655 1.00 93.44 289 ALA A N 1
ATOM 2170 C CA . ALA A 1 289 ? 11.899 -11.018 -16.426 1.00 93.44 289 ALA A CA 1
ATOM 2171 C C . ALA A 1 289 ? 12.733 -10.927 -17.720 1.00 93.44 289 ALA A C 1
ATOM 2173 O O . ALA A 1 289 ? 12.211 -10.734 -18.819 1.00 93.44 289 ALA A O 1
ATOM 2174 N N . ALA A 1 290 ? 14.047 -11.146 -17.621 1.00 95.19 290 ALA A N 1
ATOM 2175 C CA . ALA A 1 290 ? 14.911 -11.210 -18.795 1.00 95.19 290 ALA A CA 1
ATOM 2176 C C . ALA A 1 290 ? 14.602 -12.399 -19.721 1.00 95.19 290 ALA A C 1
ATOM 2178 O O . ALA A 1 290 ? 14.711 -12.254 -20.939 1.00 95.19 290 ALA A O 1
ATOM 2179 N N . LEU A 1 291 ? 14.226 -13.566 -19.189 1.00 94.12 291 LEU A N 1
ATOM 2180 C CA . LEU A 1 291 ? 13.789 -14.694 -20.015 1.00 94.12 291 LEU A CA 1
ATOM 2181 C C . LEU A 1 291 ? 12.516 -14.354 -20.794 1.00 94.12 291 LEU A C 1
ATOM 2183 O O . LEU A 1 291 ? 12.476 -14.616 -21.994 1.00 94.12 291 LEU A O 1
ATOM 2187 N N . GLU A 1 292 ? 11.528 -13.738 -20.147 1.00 91.25 292 GLU A N 1
ATOM 2188 C CA . GLU A 1 292 ? 10.255 -13.360 -20.767 1.00 91.25 292 GLU A CA 1
ATOM 2189 C C . GLU A 1 292 ? 10.460 -12.324 -21.879 1.00 91.25 292 GLU A C 1
ATOM 2191 O O . GLU A 1 292 ? 10.052 -12.531 -23.026 1.00 91.25 292 GLU A O 1
ATOM 2196 N N . TYR A 1 293 ? 11.225 -11.262 -21.597 1.00 92.31 293 TYR A N 1
ATOM 2197 C CA . TYR A 1 293 ? 11.574 -10.278 -22.619 1.00 92.31 293 TYR A CA 1
ATOM 2198 C C . TYR A 1 293 ? 12.338 -10.921 -23.795 1.00 92.31 293 TYR A C 1
ATOM 2200 O O . TYR A 1 293 ? 12.028 -10.649 -24.957 1.00 92.31 293 TYR A O 1
ATOM 2208 N N . TRP A 1 294 ? 13.283 -11.833 -23.532 1.00 94.06 294 TRP A N 1
ATOM 2209 C CA . TRP A 1 294 ? 13.974 -12.592 -24.585 1.00 94.06 294 TRP A CA 1
ATOM 2210 C C . TRP A 1 294 ? 13.030 -13.497 -25.394 1.00 94.06 294 TRP A C 1
ATOM 2212 O O . TRP A 1 294 ? 13.178 -13.597 -26.618 1.00 94.06 294 TRP A O 1
ATOM 2222 N N . GLY A 1 295 ? 12.051 -14.128 -24.743 1.00 89.19 295 GLY A N 1
ATOM 2223 C CA . GLY A 1 295 ? 11.009 -14.921 -25.392 1.00 89.19 295 GLY A CA 1
ATOM 2224 C C . GLY A 1 295 ? 10.222 -14.075 -26.388 1.00 89.19 295 GLY A C 1
ATOM 2225 O O . GLY A 1 295 ? 10.152 -14.420 -27.570 1.00 89.19 295 GLY A O 1
ATOM 2226 N N . SER A 1 296 ? 9.755 -12.900 -25.953 1.00 88.88 296 SER A N 1
ATOM 2227 C CA . SER A 1 296 ? 8.983 -11.969 -26.786 1.00 88.88 296 SER A CA 1
ATOM 2228 C C . SER A 1 296 ? 9.721 -11.508 -28.054 1.00 88.88 296 SER A C 1
ATOM 2230 O O . SER A 1 296 ? 9.149 -11.560 -29.144 1.00 88.88 296 SER A O 1
ATOM 2232 N N . ILE A 1 297 ? 11.006 -11.132 -27.957 1.00 89.25 297 ILE A N 1
ATOM 2233 C CA . ILE A 1 297 ? 11.781 -10.642 -29.113 1.00 89.25 297 ILE A CA 1
ATOM 2234 C C . ILE A 1 297 ? 12.275 -11.766 -30.034 1.00 89.25 297 ILE A C 1
ATOM 2236 O O . ILE A 1 297 ? 12.624 -11.500 -31.183 1.00 89.25 297 ILE A O 1
ATOM 2240 N N . THR A 1 298 ? 12.312 -13.018 -29.562 1.00 84.75 298 THR A N 1
ATOM 2241 C CA . THR A 1 298 ? 12.730 -14.175 -30.379 1.00 84.75 298 THR A CA 1
ATOM 2242 C C . THR A 1 298 ? 11.571 -15.041 -30.882 1.00 84.75 298 THR A C 1
ATOM 2244 O O . THR A 1 298 ? 11.774 -15.854 -31.784 1.00 84.75 298 THR A O 1
ATOM 2247 N N . GLY A 1 299 ? 10.363 -14.876 -30.337 1.00 80.06 299 GLY A N 1
ATOM 2248 C CA . GLY A 1 299 ? 9.213 -15.741 -30.609 1.00 80.06 299 GLY A CA 1
ATOM 2249 C C . GLY A 1 299 ? 9.327 -17.140 -29.990 1.00 80.06 299 GLY A C 1
ATOM 2250 O O . GLY A 1 299 ? 8.615 -18.053 -30.414 1.00 80.06 299 GLY A O 1
ATOM 2251 N N . ASN A 1 300 ? 10.229 -17.331 -29.022 1.00 75.19 300 ASN A N 1
ATOM 2252 C CA . ASN A 1 300 ? 10.361 -18.573 -28.265 1.00 75.19 300 ASN A CA 1
ATOM 2253 C C . ASN A 1 300 ? 9.455 -18.536 -27.028 1.00 75.19 300 ASN A C 1
ATOM 2255 O O . ASN A 1 300 ? 9.442 -17.548 -26.301 1.00 75.19 300 ASN A O 1
ATOM 2259 N N . VAL A 1 301 ? 8.754 -19.637 -26.753 1.00 72.50 301 VAL A N 1
ATOM 2260 C CA . VAL A 1 301 ? 8.009 -19.812 -25.497 1.00 72.50 301 VAL A CA 1
ATOM 2261 C C . VAL A 1 301 ? 8.987 -20.222 -24.396 1.00 72.50 301 VAL A C 1
ATOM 2263 O O . VAL A 1 301 ? 9.741 -21.181 -24.571 1.00 72.50 301 VAL A O 1
ATOM 2266 N N . VAL A 1 302 ? 8.960 -19.512 -23.268 1.00 77.12 302 VAL A N 1
ATOM 2267 C CA . VAL A 1 302 ? 9.663 -19.895 -22.038 1.00 77.12 302 VAL A CA 1
ATOM 2268 C C . VAL A 1 302 ? 8.738 -20.812 -21.237 1.00 77.12 302 VAL A C 1
ATOM 2270 O O . VAL A 1 302 ? 7.626 -20.429 -20.890 1.00 77.12 302 VAL A O 1
ATOM 2273 N N . GLU A 1 303 ? 9.158 -22.050 -20.975 1.00 68.00 303 GLU A N 1
ATOM 2274 C CA . GLU A 1 303 ? 8.344 -23.006 -20.209 1.00 68.00 303 GLU A CA 1
ATOM 2275 C C . GLU A 1 303 ? 8.567 -22.834 -18.693 1.00 68.00 303 GLU A C 1
ATOM 2277 O O . GLU A 1 303 ? 9.700 -22.665 -18.237 1.00 68.00 303 GLU A O 1
ATOM 2282 N N . GLY A 1 304 ? 7.499 -22.925 -17.896 1.00 54.84 304 GLY A N 1
ATOM 2283 C CA . GLY A 1 304 ? 7.567 -22.997 -16.432 1.00 54.84 304 GLY A CA 1
ATOM 2284 C C . GLY A 1 304 ? 6.475 -22.196 -15.721 1.00 54.84 304 GLY A C 1
ATOM 2285 O O . GLY A 1 304 ? 6.069 -21.139 -16.187 1.00 54.84 304 GLY A O 1
ATOM 2286 N N . GLU A 1 305 ? 6.014 -22.699 -14.576 1.00 45.75 305 GLU A N 1
ATOM 2287 C CA . GLU A 1 305 ? 5.100 -21.975 -13.688 1.00 45.75 305 GLU A CA 1
ATOM 2288 C C . GLU A 1 305 ? 5.902 -21.060 -12.748 1.00 45.75 305 GLU A C 1
ATOM 2290 O O . GLU A 1 305 ? 6.829 -21.503 -12.054 1.00 45.75 305 GLU A O 1
ATOM 2295 N N . ILE A 1 306 ? 5.531 -19.780 -12.713 1.00 39.19 306 ILE A N 1
ATOM 2296 C CA . ILE A 1 306 ? 5.966 -18.843 -11.677 1.00 39.19 306 ILE A CA 1
ATOM 2297 C C . ILE A 1 306 ? 5.125 -19.140 -10.433 1.00 39.19 306 ILE A C 1
ATOM 2299 O O . ILE A 1 306 ? 3.896 -19.136 -10.502 1.00 39.19 306 ILE A O 1
ATOM 2303 N N . LYS A 1 307 ? 5.758 -19.357 -9.275 1.00 35.31 307 LYS A N 1
ATOM 2304 C CA . LYS A 1 307 ? 5.051 -19.143 -8.009 1.00 35.31 307 LYS A CA 1
ATOM 2305 C C . LYS A 1 307 ? 4.903 -17.640 -7.817 1.00 35.31 307 LYS A C 1
ATOM 2307 O O . LYS A 1 307 ? 5.890 -16.989 -7.482 1.00 35.31 307 LYS A O 1
ATOM 2312 N N . ALA A 1 308 ? 3.708 -17.119 -8.089 1.00 26.69 308 ALA A N 1
ATOM 2313 C CA . ALA A 1 308 ? 3.415 -15.698 -7.967 1.00 26.69 308 ALA A CA 1
ATOM 2314 C C . ALA A 1 308 ? 3.838 -15.166 -6.589 1.00 26.69 308 ALA A C 1
ATOM 2316 O O . ALA A 1 308 ? 3.601 -15.807 -5.560 1.00 26.69 308 ALA A O 1
ATOM 2317 N N . ILE A 1 309 ? 4.480 -14.000 -6.593 1.00 25.45 309 ILE A N 1
ATOM 2318 C CA . ILE A 1 309 ? 4.592 -13.167 -5.398 1.00 25.45 309 ILE A CA 1
ATOM 2319 C C . ILE A 1 309 ? 3.223 -12.500 -5.232 1.00 25.45 309 ILE A C 1
ATOM 2321 O O . ILE A 1 309 ? 2.617 -12.090 -6.218 1.00 25.45 309 ILE A O 1
ATOM 2325 N N . VAL A 1 310 ? 2.712 -12.485 -4.004 1.00 25.62 310 VAL A N 1
ATOM 2326 C CA . VAL A 1 310 ? 1.354 -12.027 -3.687 1.00 25.62 310 VAL A CA 1
ATOM 2327 C C . VAL A 1 310 ? 1.234 -10.519 -3.919 1.00 25.62 310 VAL A C 1
ATOM 2329 O O . VAL A 1 310 ? 2.053 -9.755 -3.406 1.00 25.62 310 VAL A O 1
ATOM 2332 N N . GLU A 1 311 ? 0.208 -10.100 -4.662 1.00 24.17 311 GLU A N 1
ATOM 2333 C CA . GLU A 1 311 ? -0.206 -8.696 -4.738 1.00 24.17 311 GLU A CA 1
ATOM 2334 C C . GLU A 1 311 ? -0.844 -8.267 -3.401 1.00 24.17 311 GLU A C 1
ATOM 2336 O O . GLU A 1 311 ? -1.610 -9.039 -2.818 1.00 24.17 311 GLU A O 1
ATOM 2341 N N . PRO A 1 312 ? -0.547 -7.064 -2.879 1.00 24.16 312 PRO A N 1
ATOM 2342 C CA . PRO A 1 312 ? -1.175 -6.568 -1.660 1.00 24.16 312 PRO A CA 1
ATOM 2343 C C . PRO A 1 312 ? -2.601 -6.057 -1.937 1.00 24.16 312 PRO A C 1
ATOM 2345 O O . PRO A 1 312 ? -2.792 -4.912 -2.344 1.00 24.16 312 PRO A O 1
ATOM 2348 N N . GLU A 1 313 ? -3.595 -6.907 -1.672 1.00 27.23 313 GLU A N 1
ATOM 2349 C CA . GLU A 1 313 ? -5.015 -6.527 -1.561 1.00 27.23 313 GLU A CA 1
ATOM 2350 C C . GLU A 1 313 ? -5.244 -5.447 -0.463 1.00 27.23 313 GLU A C 1
ATOM 2352 O O . GLU A 1 313 ? -4.432 -5.316 0.461 1.00 27.23 313 GLU A O 1
ATOM 2357 N N . PRO A 1 314 ? -6.313 -4.626 -0.561 1.00 24.81 314 PRO A N 1
ATOM 2358 C CA . PRO A 1 314 ? -6.394 -3.329 0.122 1.00 24.81 314 PRO A CA 1
ATOM 2359 C C . PRO A 1 314 ? -6.922 -3.342 1.574 1.00 24.81 314 PRO A C 1
ATOM 2361 O O . PRO A 1 314 ? -7.525 -4.290 2.069 1.00 24.81 314 PRO A O 1
ATOM 2364 N N . VAL A 1 315 ? -6.715 -2.212 2.264 1.00 28.22 315 VAL A N 1
ATOM 2365 C CA . VAL A 1 315 ? -7.053 -1.988 3.685 1.00 28.22 315 VAL A CA 1
ATOM 2366 C C . VAL A 1 315 ? -8.546 -1.687 3.885 1.00 28.22 315 VAL A C 1
ATOM 2368 O O . VAL A 1 315 ? -9.003 -0.625 3.466 1.00 28.22 315 VAL A O 1
ATOM 2371 N N . ALA A 1 316 ? -9.283 -2.560 4.591 1.00 28.06 316 ALA A N 1
ATOM 2372 C CA . ALA A 1 316 ? -10.725 -2.371 4.839 1.00 28.06 316 ALA A CA 1
ATOM 2373 C C . ALA A 1 316 ? -11.297 -2.981 6.153 1.00 28.06 316 ALA A C 1
ATOM 2375 O O . ALA A 1 316 ? -12.460 -3.374 6.175 1.00 28.06 316 ALA A O 1
ATOM 2376 N N . VAL A 1 317 ? -10.530 -3.076 7.259 1.00 30.61 317 VAL A N 1
ATOM 2377 C CA . VAL A 1 317 ? -11.041 -3.670 8.534 1.00 30.61 317 VAL A CA 1
ATOM 2378 C C . VAL A 1 317 ? -10.766 -2.847 9.811 1.00 30.61 317 VAL A C 1
ATOM 2380 O O . VAL A 1 317 ? -11.598 -2.831 10.718 1.00 30.61 317 VAL A O 1
ATOM 2383 N N . GLU A 1 318 ? -9.636 -2.140 9.918 1.00 31.00 318 GLU A N 1
ATOM 2384 C CA . GLU A 1 318 ? -9.132 -1.646 11.220 1.00 31.00 318 GLU A CA 1
ATOM 2385 C C . GLU A 1 318 ? -9.968 -0.553 11.919 1.00 31.00 318 GLU A C 1
ATOM 2387 O O . GLU A 1 318 ? -9.908 -0.414 13.142 1.00 31.00 318 GLU A O 1
ATOM 2392 N N . SER A 1 319 ? -10.738 0.253 11.182 1.00 38.72 319 SER A N 1
ATOM 2393 C CA . SER A 1 319 ? -11.173 1.568 11.681 1.00 38.72 319 SER A CA 1
ATOM 2394 C C . SER A 1 319 ? -12.187 1.540 12.843 1.00 38.72 319 SER A C 1
ATOM 2396 O O . SER A 1 319 ? -12.321 2.522 13.574 1.00 38.72 319 SER A O 1
ATOM 2398 N N . SER A 1 320 ? -12.908 0.433 13.052 1.00 51.44 320 SER A N 1
ATOM 2399 C CA . SER A 1 320 ? -14.056 0.381 13.978 1.00 51.44 320 SER A CA 1
ATOM 2400 C C . SER A 1 320 ? -13.692 0.583 15.460 1.00 51.44 320 SER A C 1
ATOM 2402 O O . SER A 1 320 ? -14.380 1.327 16.166 1.00 51.44 320 SER A O 1
ATOM 2404 N N . ALA A 1 321 ? -12.594 -0.017 15.933 1.00 51.72 321 ALA A N 1
ATOM 2405 C CA . ALA A 1 321 ? -12.140 0.107 17.322 1.00 51.72 321 ALA A CA 1
ATOM 2406 C C . ALA A 1 321 ? -11.671 1.538 17.644 1.00 51.72 321 ALA A C 1
ATOM 2408 O O . ALA A 1 321 ? -12.031 2.105 18.676 1.00 51.72 321 ALA A O 1
ATOM 2409 N N . ILE A 1 322 ? -10.948 2.157 16.707 1.00 65.56 322 ILE A N 1
ATOM 2410 C CA . ILE A 1 322 ? -10.471 3.545 16.787 1.00 65.56 322 ILE A CA 1
ATOM 2411 C C . ILE A 1 322 ? -11.653 4.519 16.922 1.00 65.56 322 ILE A C 1
ATOM 2413 O O . ILE A 1 322 ? -11.626 5.439 17.743 1.00 65.56 322 ILE A O 1
ATOM 2417 N N . TYR A 1 323 ? -12.741 4.287 16.180 1.00 76.50 323 TYR A N 1
ATOM 2418 C CA . TYR A 1 323 ? -13.955 5.096 16.294 1.00 76.50 323 TYR A CA 1
ATOM 2419 C C . TYR A 1 323 ? -14.649 4.940 17.654 1.00 76.50 323 TYR A C 1
ATOM 2421 O O . TYR A 1 323 ? -15.146 5.920 18.214 1.00 76.50 323 TYR A O 1
ATOM 2429 N N . LYS A 1 324 ? -14.672 3.719 18.205 1.00 76.12 324 LYS A N 1
ATOM 2430 C CA . LYS A 1 324 ? -15.249 3.418 19.525 1.00 76.12 324 LYS A CA 1
ATOM 2431 C C . LYS A 1 324 ? -14.439 4.018 20.673 1.00 76.12 324 LYS A C 1
ATOM 2433 O O . LYS A 1 324 ? -15.047 4.545 21.601 1.00 76.12 324 LYS A O 1
ATOM 2438 N N . ALA A 1 325 ? -13.109 4.019 20.595 1.00 78.06 325 ALA A N 1
ATOM 2439 C CA . ALA A 1 325 ? -12.253 4.704 21.566 1.00 78.06 325 ALA A CA 1
ATOM 2440 C C . ALA A 1 325 ? -12.541 6.220 21.608 1.00 78.06 325 ALA A C 1
ATOM 2442 O O . ALA A 1 325 ? -12.681 6.806 22.683 1.00 78.06 325 ALA A O 1
ATOM 2443 N N . LEU A 1 326 ? -12.731 6.841 20.437 1.00 88.00 326 LEU A N 1
ATOM 2444 C CA . LEU A 1 326 ? -13.046 8.269 20.316 1.00 88.00 326 LEU A CA 1
ATOM 2445 C C . LEU A 1 326 ? -14.507 8.628 20.650 1.00 88.00 326 LEU A C 1
ATOM 2447 O O . LEU A 1 326 ? -14.761 9.752 21.080 1.00 88.00 326 LEU A O 1
ATOM 2451 N N . PHE A 1 327 ? -15.469 7.714 20.475 1.00 87.69 327 PHE A N 1
ATOM 2452 C CA . PHE A 1 327 ? -16.895 7.942 20.757 1.00 87.69 327 PHE A CA 1
ATOM 2453 C C . PHE A 1 327 ? -17.597 6.684 21.307 1.00 87.69 327 PHE A C 1
ATOM 2455 O O . PHE A 1 327 ? -18.460 6.096 20.656 1.00 87.69 327 PHE A O 1
ATOM 2462 N N . ALA A 1 328 ? -17.276 6.294 22.543 1.00 83.44 328 ALA A N 1
ATOM 2463 C CA . ALA A 1 328 ? -17.769 5.053 23.160 1.00 83.44 328 ALA A CA 1
ATOM 2464 C C . ALA A 1 328 ? -19.309 4.919 23.239 1.00 83.44 328 ALA A C 1
ATOM 2466 O O . ALA A 1 328 ? -19.834 3.814 23.111 1.00 83.44 328 ALA A O 1
ATOM 2467 N N . ASP A 1 329 ? -20.039 6.030 23.409 1.00 83.69 329 ASP A N 1
ATOM 2468 C CA . ASP A 1 329 ? -21.514 6.056 23.464 1.00 83.69 329 ASP A CA 1
ATOM 2469 C C . ASP A 1 329 ? -22.194 6.023 22.065 1.00 83.69 329 ASP A C 1
ATOM 2471 O O . ASP A 1 329 ? -23.425 6.101 21.968 1.00 83.69 329 ASP A O 1
ATOM 2475 N N . ALA A 1 330 ? -21.421 5.930 20.972 1.00 78.12 330 ALA A N 1
ATOM 2476 C CA . ALA A 1 330 ? -21.951 5.824 19.612 1.00 78.12 330 ALA A CA 1
ATOM 2477 C C . ALA A 1 330 ? -22.426 4.396 19.296 1.00 78.12 330 ALA A C 1
ATOM 2479 O O . ALA A 1 330 ? -21.714 3.417 19.544 1.00 78.12 330 ALA A O 1
ATOM 2480 N N . ASP A 1 331 ? -23.602 4.275 18.681 1.00 70.00 331 ASP A N 1
ATOM 2481 C CA . ASP A 1 331 ? -24.147 3.016 18.158 1.00 70.00 331 ASP A CA 1
ATOM 2482 C C . ASP A 1 331 ? -24.104 2.925 16.622 1.00 70.00 331 ASP A C 1
ATOM 2484 O O . ASP A 1 331 ? -24.306 1.842 16.076 1.00 70.00 331 ASP A O 1
ATOM 2488 N N . ASN A 1 332 ? -23.789 4.025 15.928 1.00 68.06 332 ASN A N 1
ATOM 2489 C CA . ASN A 1 332 ? -23.740 4.097 14.470 1.00 68.06 332 ASN A CA 1
ATOM 2490 C C . ASN A 1 332 ? -22.644 5.076 13.997 1.00 68.06 332 ASN A C 1
ATOM 2492 O O . ASN A 1 332 ? -22.419 6.121 14.614 1.00 68.06 332 ASN A O 1
ATOM 2496 N N . PHE A 1 333 ? -21.983 4.743 12.887 1.00 74.94 333 PHE A N 1
ATOM 2497 C CA . PHE A 1 333 ? -20.950 5.546 12.236 1.00 74.94 333 PHE A CA 1
ATOM 2498 C C . PHE A 1 333 ? -21.255 5.674 10.738 1.00 74.94 333 PHE A C 1
ATOM 2500 O O . PHE A 1 333 ? -21.594 4.694 10.073 1.00 74.94 333 PHE A O 1
ATOM 2507 N N . ALA A 1 334 ? -21.131 6.889 10.206 1.00 66.31 334 ALA A N 1
ATOM 2508 C CA . ALA A 1 334 ? -21.382 7.203 8.800 1.00 66.31 334 ALA A CA 1
ATOM 2509 C C . ALA A 1 334 ? -20.160 7.902 8.187 1.00 66.31 334 ALA A C 1
ATOM 2511 O O . ALA A 1 334 ? -19.657 8.854 8.777 1.00 66.31 334 ALA A O 1
ATOM 2512 N N . VAL A 1 335 ? -19.677 7.450 7.030 1.00 68.75 335 VAL A N 1
ATOM 2513 C CA . VAL A 1 335 ? -18.505 8.025 6.345 1.00 68.75 335 VAL A CA 1
ATOM 2514 C C . VAL A 1 335 ? -18.925 9.262 5.553 1.00 68.75 335 VAL A C 1
ATOM 2516 O O . VAL A 1 335 ? -19.998 9.282 4.953 1.00 68.75 335 VAL A O 1
ATOM 2519 N N . TYR A 1 336 ? -18.104 10.312 5.569 1.00 66.19 336 TYR A N 1
ATOM 2520 C CA . TYR A 1 336 ? -18.306 11.502 4.746 1.00 66.19 336 TYR A CA 1
ATOM 2521 C C . TYR A 1 336 ? -17.792 11.232 3.333 1.00 66.19 336 TYR A C 1
ATOM 2523 O O . TYR A 1 336 ? -16.581 11.177 3.104 1.00 66.19 336 TYR A O 1
ATOM 2531 N N . ASN A 1 337 ? -18.697 11.061 2.374 1.00 58.47 337 ASN A N 1
ATOM 2532 C CA . ASN A 1 337 ? -18.290 10.818 0.996 1.00 58.47 337 ASN A CA 1
ATOM 2533 C C . ASN A 1 337 ? -17.691 12.098 0.396 1.00 58.47 337 ASN A C 1
ATOM 2535 O O . ASN A 1 337 ? -18.143 13.207 0.681 1.00 58.47 337 ASN A O 1
ATOM 2539 N N . ASN A 1 338 ? -16.686 11.933 -0.466 1.00 55.84 338 ASN A N 1
ATOM 2540 C CA . ASN A 1 338 ? -16.015 13.011 -1.206 1.00 55.84 338 ASN A CA 1
ATOM 2541 C C . ASN A 1 338 ? -15.333 14.087 -0.329 1.00 55.84 338 ASN A C 1
ATOM 2543 O O . ASN A 1 338 ? -15.054 15.187 -0.809 1.00 55.84 338 ASN A O 1
ATOM 2547 N N . PHE A 1 339 ? -15.004 13.766 0.932 1.00 61.97 339 PHE A N 1
ATOM 2548 C CA . PHE A 1 339 ? -14.367 14.688 1.886 1.00 61.97 339 PHE A CA 1
ATOM 2549 C C . PHE A 1 339 ? -13.080 15.350 1.338 1.00 61.97 339 PHE A C 1
ATOM 2551 O O . PHE A 1 339 ? -12.800 16.511 1.659 1.00 61.97 339 PHE A O 1
ATOM 2558 N N . ASP A 1 340 ? -12.314 14.615 0.520 1.00 53.97 340 ASP A N 1
ATOM 2559 C CA . ASP A 1 340 ? -10.977 14.978 0.026 1.00 53.97 340 ASP A CA 1
ATOM 2560 C C . ASP A 1 340 ? -11.006 16.150 -0.967 1.00 53.97 340 ASP A C 1
ATOM 2562 O O . ASP A 1 340 ? -10.147 17.031 -0.923 1.00 53.97 340 ASP A O 1
ATOM 2566 N N . ALA A 1 341 ? -12.062 16.241 -1.787 1.00 53.03 341 ALA A N 1
ATOM 2567 C CA . ALA A 1 341 ? -12.177 17.206 -2.886 1.00 53.03 341 ALA A CA 1
ATOM 2568 C C . ALA A 1 341 ? -11.991 18.676 -2.457 1.00 53.03 341 ALA A C 1
ATOM 2570 O O . ALA A 1 341 ? -11.524 19.493 -3.246 1.00 53.03 341 ALA A O 1
ATOM 2571 N N . ASN A 1 342 ? -12.320 19.001 -1.201 1.00 64.94 342 ASN A N 1
ATOM 2572 C CA . ASN A 1 342 ? -12.096 20.320 -0.599 1.00 64.94 342 ASN A CA 1
ATOM 2573 C C . ASN A 1 342 ? -11.021 20.315 0.510 1.00 64.94 342 ASN A C 1
ATOM 2575 O O . ASN A 1 342 ? -10.581 21.382 0.944 1.00 64.94 342 ASN A O 1
ATOM 2579 N N . ALA A 1 343 ? -10.581 19.144 0.990 1.00 72.75 343 ALA A N 1
ATOM 2580 C CA . ALA A 1 343 ? -9.701 19.020 2.153 1.00 72.75 343 ALA A CA 1
ATOM 2581 C C . ALA A 1 343 ? -8.361 19.724 1.948 1.00 72.75 343 ALA A C 1
ATOM 2583 O O . ALA A 1 343 ? -7.980 20.575 2.755 1.00 72.75 343 ALA A O 1
ATOM 2584 N N . GLN A 1 344 ? -7.675 19.433 0.844 1.00 78.38 344 GLN A N 1
ATOM 2585 C CA . GLN A 1 344 ? -6.364 20.020 0.576 1.00 78.38 344 GLN A CA 1
ATOM 2586 C C . GLN A 1 344 ? -6.413 21.534 0.303 1.00 78.38 344 GLN A C 1
ATOM 2588 O O . GLN A 1 344 ? -5.440 22.228 0.608 1.00 78.38 344 GLN A O 1
ATOM 2593 N N . GLU A 1 345 ? -7.531 22.090 -0.187 1.00 79.38 345 GLU A N 1
ATOM 2594 C CA . GLU A 1 345 ? -7.692 23.550 -0.312 1.00 79.38 345 GLU A CA 1
ATOM 2595 C C . GLU A 1 345 ? -7.913 24.219 1.054 1.00 79.38 345 GLU A C 1
ATOM 2597 O O . GLU A 1 345 ? -7.278 25.240 1.342 1.00 79.38 345 GLU A O 1
ATOM 2602 N N . ILE A 1 346 ? -8.743 23.629 1.923 1.00 82.38 346 ILE A N 1
ATOM 2603 C CA . ILE A 1 346 ? -8.976 24.106 3.298 1.00 82.38 346 ILE A CA 1
ATOM 2604 C C . ILE A 1 346 ? -7.658 24.099 4.086 1.00 82.38 346 ILE A C 1
ATOM 2606 O O . ILE A 1 346 ? -7.237 25.135 4.609 1.00 82.38 346 ILE A O 1
ATOM 2610 N N . LEU A 1 347 ? -6.956 22.960 4.098 1.00 85.12 347 LEU A N 1
ATOM 2611 C CA . LEU A 1 347 ? -5.671 22.811 4.783 1.00 85.12 347 LEU A CA 1
ATOM 2612 C C . LEU A 1 347 ? -4.611 23.768 4.226 1.00 85.12 347 LEU A C 1
ATOM 2614 O O . LEU A 1 347 ? -3.946 24.468 4.995 1.00 85.12 347 LEU A O 1
ATOM 2618 N N . SER A 1 348 ? -4.495 23.886 2.900 1.00 83.19 348 SER A N 1
ATOM 2619 C CA . SER A 1 348 ? -3.543 24.813 2.274 1.00 83.19 348 SER A CA 1
ATOM 2620 C C . SER A 1 348 ? -3.848 26.283 2.564 1.00 83.19 348 SER A C 1
ATOM 2622 O O . SER A 1 348 ? -2.920 27.080 2.718 1.00 83.19 348 SER A O 1
ATOM 2624 N N . SER A 1 349 ? -5.128 26.647 2.680 1.00 84.31 349 SER A N 1
ATOM 2625 C CA . SER A 1 349 ? -5.571 28.011 2.995 1.00 84.31 349 SER A CA 1
ATOM 2626 C C . SER A 1 349 ? -5.242 28.421 4.434 1.00 84.31 349 SER A C 1
ATOM 2628 O O . SER A 1 349 ? -4.889 29.579 4.672 1.00 84.31 349 SER A O 1
ATOM 2630 N N . ALA A 1 350 ? -5.297 27.480 5.381 1.00 81.81 350 ALA A N 1
ATOM 2631 C CA . ALA A 1 350 ? -4.868 27.685 6.767 1.00 81.81 350 ALA A CA 1
ATOM 2632 C C . ALA A 1 350 ? -3.343 27.543 6.970 1.00 81.81 350 ALA A C 1
ATOM 2634 O O . ALA A 1 350 ? -2.782 28.117 7.906 1.00 81.81 350 ALA A O 1
ATOM 2635 N N . GLY A 1 351 ? -2.656 26.848 6.057 1.00 85.50 351 GLY A N 1
ATOM 2636 C CA . GLY A 1 351 ? -1.195 26.713 6.012 1.00 85.50 351 GLY A CA 1
ATOM 2637 C C . GLY A 1 351 ? -0.658 25.307 6.302 1.00 85.50 351 GLY A C 1
ATOM 2638 O O . GLY A 1 351 ? 0.560 25.125 6.321 1.00 85.50 351 GLY A O 1
ATOM 2639 N N . PHE A 1 352 ? -1.533 24.317 6.474 1.00 87.75 352 PHE A N 1
ATOM 2640 C CA . PHE A 1 352 ? -1.222 22.900 6.701 1.00 87.75 352 PHE A CA 1
ATOM 2641 C C . PHE A 1 352 ? -0.894 22.170 5.384 1.00 87.75 352 PHE A C 1
ATOM 2643 O O . PHE A 1 352 ? -1.406 21.095 5.097 1.00 87.75 352 PHE A O 1
ATOM 2650 N N . THR A 1 353 ? -0.029 22.760 4.546 1.00 80.88 353 THR A N 1
ATOM 2651 C CA . THR A 1 353 ? 0.297 22.297 3.173 1.00 80.88 353 THR A CA 1
ATOM 2652 C C . THR A 1 353 ? 1.160 21.018 3.124 1.00 80.88 353 THR A C 1
ATOM 2654 O O . THR A 1 353 ? 1.996 20.862 2.229 1.00 80.88 353 THR A O 1
ATOM 2657 N N . LYS A 1 354 ? 1.068 20.170 4.146 1.00 79.81 354 LYS A N 1
ATOM 2658 C CA . LYS A 1 354 ? 1.781 18.894 4.304 1.00 79.81 354 LYS A CA 1
ATOM 2659 C C . LYS A 1 354 ? 0.926 17.819 4.972 1.00 79.81 354 LYS A C 1
ATOM 2661 O O . LYS A 1 354 ? 1.398 16.698 5.113 1.00 79.81 354 LYS A O 1
ATOM 2666 N N . ASP A 1 355 ? -0.246 18.176 5.468 1.00 84.12 355 ASP A N 1
ATOM 2667 C CA . ASP A 1 355 ? -1.101 17.270 6.213 1.00 84.12 355 ASP A CA 1
ATOM 2668 C C . ASP A 1 355 ? -2.227 16.836 5.272 1.00 84.12 355 ASP A C 1
ATOM 2670 O O . ASP A 1 355 ? -2.676 17.612 4.427 1.00 84.12 355 ASP A O 1
ATOM 2674 N N . THR A 1 356 ? -2.655 15.584 5.375 1.00 83.75 356 THR A N 1
ATOM 2675 C CA . THR A 1 356 ? -3.668 15.006 4.487 1.00 83.75 356 THR A CA 1
ATOM 2676 C C . THR A 1 356 ? -4.797 14.458 5.333 1.00 83.75 356 THR A C 1
ATOM 2678 O O . THR A 1 356 ? -4.566 13.605 6.186 1.00 83.75 356 THR A O 1
ATOM 2681 N N . ILE A 1 357 ? -6.028 14.920 5.108 1.00 83.69 357 ILE A N 1
ATOM 2682 C CA . ILE A 1 357 ? -7.195 14.207 5.635 1.00 83.69 357 ILE A CA 1
ATOM 2683 C C . ILE A 1 357 ? -7.285 12.888 4.858 1.00 83.69 357 ILE A C 1
ATOM 2685 O O . ILE A 1 357 ? -7.261 12.902 3.634 1.00 83.69 357 ILE A O 1
ATOM 2689 N N . LYS A 1 358 ? -7.334 11.756 5.560 1.00 72.69 358 LYS A N 1
ATOM 2690 C CA . LYS A 1 358 ? -7.477 10.411 4.979 1.00 72.69 358 LYS A CA 1
ATOM 2691 C C . LYS A 1 358 ? -8.931 9.943 4.981 1.00 72.69 358 LYS A C 1
ATOM 2693 O O . LYS A 1 358 ? -9.300 9.103 4.171 1.00 72.69 358 LYS A O 1
ATOM 2698 N N . GLU A 1 359 ? -9.725 10.435 5.928 1.00 78.44 359 GLU A N 1
ATOM 2699 C CA . GLU A 1 359 ? -11.073 9.941 6.203 1.00 78.44 359 GLU A CA 1
ATOM 2700 C C . GLU A 1 359 ? -11.804 10.904 7.147 1.00 78.44 359 GLU A C 1
ATOM 2702 O O . GLU A 1 359 ? -11.178 11.548 7.997 1.00 78.44 359 GLU A O 1
ATOM 2707 N N . VAL A 1 360 ? -13.132 10.973 7.038 1.00 81.88 360 VAL A N 1
ATOM 2708 C CA . VAL A 1 360 ? -13.998 11.722 7.958 1.00 81.88 360 VAL A CA 1
ATOM 2709 C C . VAL A 1 360 ? -15.251 10.895 8.236 1.00 81.88 360 VAL A C 1
ATOM 2711 O O . VAL A 1 360 ? -15.888 10.411 7.304 1.00 81.88 360 VAL A O 1
ATOM 2714 N N . VAL A 1 361 ? -15.623 10.739 9.507 1.00 83.00 361 VAL A N 1
ATOM 2715 C CA . VAL A 1 361 ? -16.745 9.891 9.945 1.00 83.00 361 VAL A CA 1
ATOM 2716 C C . VAL A 1 361 ? -17.598 10.612 10.986 1.00 83.00 361 VAL A C 1
ATOM 2718 O O . VAL A 1 361 ? -17.082 11.241 11.902 1.00 83.00 361 VAL A O 1
ATOM 2721 N N . LEU A 1 362 ? -18.919 10.515 10.872 1.00 83.81 362 LEU A N 1
ATOM 2722 C CA . LEU A 1 362 ? -19.901 11.066 11.802 1.00 83.81 362 LEU A CA 1
ATOM 2723 C C . LEU A 1 362 ? -20.369 9.990 12.787 1.00 83.81 362 LEU A C 1
ATOM 2725 O O . LEU A 1 362 ? -20.987 9.000 12.395 1.00 83.81 362 LEU A O 1
ATOM 2729 N N . ALA A 1 363 ? -20.100 10.216 14.072 1.00 84.69 363 ALA A N 1
ATOM 2730 C CA . ALA A 1 363 ? -20.509 9.360 15.178 1.00 84.69 363 ALA A CA 1
ATOM 2731 C C . ALA A 1 363 ? -21.926 9.715 15.658 1.00 84.69 363 ALA A C 1
ATOM 2733 O O . ALA A 1 363 ? -22.215 10.876 15.976 1.00 84.69 363 ALA A O 1
ATOM 2734 N N . LYS A 1 364 ? -22.808 8.712 15.746 1.00 78.06 364 LYS A N 1
ATOM 2735 C CA . LYS A 1 364 ? -24.213 8.864 16.151 1.00 78.06 364 LYS A CA 1
ATOM 2736 C C . LYS A 1 364 ? -24.588 7.916 17.292 1.00 78.06 364 LYS A C 1
ATOM 2738 O O . LYS A 1 364 ? -24.032 6.829 17.417 1.00 78.06 364 LYS A O 1
ATOM 2743 N N . SER A 1 365 ? -25.543 8.349 18.111 1.00 82.75 365 SER A N 1
ATOM 2744 C CA . SER A 1 365 ? -26.219 7.544 19.134 1.00 82.75 365 SER A CA 1
ATOM 2745 C C . SER A 1 365 ? -27.729 7.626 18.874 1.00 82.75 365 SER A C 1
ATOM 2747 O O . SER A 1 365 ? -28.382 8.652 19.119 1.00 82.75 365 SER A O 1
ATOM 2749 N N . GLY A 1 366 ? -28.269 6.586 18.241 1.00 75.88 366 GLY A N 1
ATOM 2750 C CA . GLY A 1 366 ? -29.552 6.599 17.549 1.00 75.88 366 GLY A CA 1
ATOM 2751 C C . GLY A 1 366 ? -29.592 7.665 16.449 1.00 75.88 366 GLY A C 1
ATOM 2752 O O . GLY A 1 366 ? -28.743 7.720 15.564 1.00 75.88 366 GLY A O 1
ATOM 2753 N N . GLU A 1 367 ? -30.581 8.557 16.523 1.00 76.69 367 GLU A N 1
ATOM 2754 C CA . GLU A 1 367 ? -30.706 9.721 15.628 1.00 76.69 367 GLU A CA 1
ATOM 2755 C C . GLU A 1 367 ? -29.830 10.921 16.067 1.00 76.69 367 GLU A C 1
ATOM 2757 O O . GLU A 1 367 ? -29.870 11.972 15.430 1.00 76.69 367 GLU A O 1
ATOM 2762 N N . THR A 1 368 ? -29.064 10.811 17.163 1.00 85.12 368 THR A N 1
ATOM 2763 C CA . THR A 1 368 ? -28.321 11.941 17.755 1.00 85.12 368 THR A CA 1
ATOM 2764 C C . THR A 1 368 ? -26.881 11.989 17.262 1.00 85.12 368 THR A C 1
ATOM 2766 O O . THR A 1 368 ? -26.099 11.088 17.549 1.00 85.12 368 THR A O 1
ATOM 2769 N N . GLU A 1 369 ? -26.498 13.070 16.591 1.00 91.62 369 GLU A N 1
ATOM 2770 C CA . GLU A 1 369 ? -25.115 13.335 16.178 1.00 91.62 369 GLU A CA 1
ATOM 2771 C C . GLU A 1 369 ? -24.259 13.752 17.380 1.00 91.62 369 GLU A C 1
ATOM 2773 O O . GLU A 1 369 ? -24.545 14.753 18.040 1.00 91.62 369 GLU A O 1
ATOM 2778 N N . MET A 1 370 ? -23.210 12.979 17.678 1.00 89.69 370 MET A N 1
ATOM 2779 C CA . MET A 1 370 ? -22.326 13.228 18.824 1.00 89.69 370 MET A CA 1
ATOM 2780 C C . MET A 1 370 ? -21.073 14.013 18.434 1.00 89.69 370 MET A C 1
ATOM 2782 O O . MET A 1 370 ? -20.605 14.857 19.199 1.00 89.69 370 MET A O 1
ATOM 2786 N N . GLY A 1 371 ? -20.538 13.770 17.238 1.00 91.19 371 GLY A N 1
ATOM 2787 C CA . GLY A 1 371 ? -19.342 14.441 16.741 1.00 91.19 371 GLY A CA 1
ATOM 2788 C C . GLY A 1 371 ? -18.767 13.792 15.492 1.00 91.19 371 GLY A C 1
ATOM 2789 O O . GLY A 1 371 ? -19.329 12.837 14.959 1.00 91.19 371 GLY A O 1
ATOM 2790 N N . HIS A 1 372 ? -17.630 14.316 15.048 1.00 93.44 372 HIS A N 1
ATOM 2791 C CA . HIS A 1 372 ? -16.885 13.796 13.909 1.00 93.44 372 HIS A CA 1
ATOM 2792 C C . HIS A 1 372 ? -15.569 13.169 14.365 1.00 93.44 372 HIS A C 1
ATOM 2794 O O . HIS A 1 372 ? -14.939 13.642 15.312 1.00 93.44 372 HIS A O 1
ATOM 2800 N N . ILE A 1 373 ? -15.149 12.137 13.651 1.00 93.12 373 ILE A N 1
ATOM 2801 C CA . ILE A 1 373 ? -13.819 11.545 13.682 1.00 93.12 373 ILE A CA 1
ATOM 2802 C C . ILE A 1 373 ? -13.133 11.972 12.388 1.00 93.12 373 ILE A C 1
ATOM 2804 O O . ILE A 1 373 ? -13.741 11.897 11.321 1.00 93.12 373 ILE A O 1
ATOM 2808 N N . ILE A 1 374 ? -11.898 12.453 12.477 1.00 91.06 374 ILE A N 1
ATOM 2809 C CA . ILE A 1 374 ? -11.119 12.902 11.319 1.00 91.06 374 ILE A CA 1
ATOM 2810 C C . ILE A 1 374 ? -9.768 12.202 11.359 1.00 91.06 374 ILE A C 1
ATOM 2812 O O . ILE A 1 374 ? -8.982 12.436 12.278 1.00 91.06 374 ILE A O 1
ATOM 2816 N N . THR A 1 375 ? -9.507 11.344 10.377 1.00 86.38 375 THR A N 1
ATOM 2817 C CA . THR A 1 375 ? -8.231 10.637 10.236 1.00 86.38 375 THR A CA 1
ATOM 2818 C C . THR A 1 375 ? -7.279 11.507 9.424 1.00 86.38 375 THR A C 1
ATOM 2820 O O . THR A 1 375 ? -7.613 11.932 8.320 1.00 86.38 375 THR A O 1
ATOM 2823 N N . VAL A 1 376 ? -6.095 11.791 9.965 1.00 85.75 376 VAL A N 1
ATOM 2824 C CA . VAL A 1 376 ? -5.087 12.679 9.369 1.00 85.75 376 VAL A CA 1
ATOM 2825 C C . VAL A 1 376 ? -3.769 11.933 9.201 1.00 85.75 376 VAL A C 1
ATOM 2827 O O . VAL A 1 376 ? -3.337 11.231 10.113 1.00 85.75 376 VAL A O 1
ATOM 2830 N N . VAL A 1 377 ? -3.115 12.121 8.055 1.00 80.62 377 VAL A N 1
ATOM 2831 C CA . VAL A 1 377 ? -1.714 11.762 7.812 1.00 80.62 377 VAL A CA 1
ATOM 2832 C C . VAL A 1 377 ? -0.864 13.027 7.917 1.00 80.62 377 VAL A C 1
ATOM 2834 O O . VAL A 1 377 ? -1.014 13.950 7.118 1.00 80.62 377 VAL A O 1
ATOM 2837 N N . ALA A 1 378 ? 0.034 13.072 8.898 1.00 82.69 378 ALA A N 1
ATOM 2838 C CA . ALA A 1 378 ? 1.035 14.122 9.042 1.00 82.69 378 ALA A CA 1
ATOM 2839 C C . ALA A 1 378 ? 2.332 13.695 8.333 1.00 82.69 378 ALA A C 1
ATOM 2841 O O . ALA A 1 378 ? 3.092 12.868 8.850 1.00 82.69 378 ALA A O 1
ATOM 2842 N N . HIS A 1 379 ? 2.603 14.270 7.156 1.00 80.12 379 HIS A N 1
ATOM 2843 C CA . HIS A 1 379 ? 3.769 13.933 6.324 1.00 80.12 379 HIS A CA 1
ATOM 2844 C C . HIS A 1 379 ? 5.072 14.656 6.753 1.00 80.12 379 HIS A C 1
ATOM 2846 O O . HIS A 1 379 ? 6.006 14.804 5.959 1.00 80.12 379 HIS A O 1
ATOM 2852 N N . ASP A 1 380 ? 5.160 15.166 7.992 1.00 81.44 380 ASP A N 1
ATOM 2853 C CA . ASP A 1 380 ? 6.385 15.779 8.537 1.00 81.44 380 ASP A CA 1
ATOM 2854 C C . ASP A 1 380 ? 6.943 15.171 9.830 1.00 81.44 380 ASP A C 1
ATOM 2856 O O . ASP A 1 380 ? 7.809 15.770 10.481 1.00 81.44 380 ASP A O 1
ATOM 2860 N N . GLY A 1 381 ? 6.550 13.923 10.110 1.00 72.25 381 GLY A N 1
ATOM 2861 C CA . GLY A 1 381 ? 7.275 13.021 11.006 1.00 72.25 381 GLY A CA 1
ATOM 2862 C C . GLY A 1 381 ? 8.749 12.835 10.603 1.00 72.25 381 GLY A C 1
ATOM 2863 O O . GLY A 1 381 ? 9.171 13.105 9.477 1.00 72.25 381 GLY A O 1
ATOM 2864 N N . PHE A 1 382 ? 9.587 12.414 11.552 1.00 62.38 382 PHE A N 1
ATOM 2865 C CA . PHE A 1 382 ? 11.044 12.476 11.397 1.00 62.38 382 PHE A CA 1
ATOM 2866 C C . PHE A 1 382 ? 11.649 11.348 10.540 1.00 62.38 382 PHE A C 1
ATOM 2868 O O . PHE A 1 382 ? 12.676 11.576 9.894 1.00 62.38 382 PHE A O 1
ATOM 2875 N N . THR A 1 383 ? 11.043 10.155 10.511 1.00 47.91 383 THR A N 1
ATOM 2876 C CA . THR A 1 383 ? 11.446 9.044 9.615 1.00 47.91 383 THR A CA 1
ATOM 2877 C C . THR A 1 383 ? 10.411 8.655 8.564 1.00 47.91 383 THR A C 1
ATOM 2879 O O . THR A 1 383 ? 10.768 7.940 7.631 1.00 47.91 383 THR A O 1
ATOM 2882 N N . GLY A 1 384 ? 9.173 9.126 8.684 1.00 56.12 384 GLY A N 1
ATOM 2883 C CA . GLY A 1 384 ? 8.070 8.797 7.790 1.00 56.12 384 GLY A CA 1
ATOM 2884 C C . GLY A 1 384 ? 6.749 9.357 8.307 1.00 56.12 384 GLY A C 1
ATOM 2885 O O . GLY A 1 384 ? 6.720 10.069 9.314 1.00 56.12 384 GLY A O 1
ATOM 2886 N N . ASP A 1 385 ? 5.678 9.016 7.601 1.00 67.50 385 ASP A N 1
ATOM 2887 C CA . ASP A 1 385 ? 4.324 9.495 7.867 1.00 67.50 385 ASP A CA 1
ATOM 2888 C C . ASP A 1 385 ? 3.755 8.969 9.192 1.00 67.50 385 ASP A C 1
ATOM 2890 O O . ASP A 1 385 ? 4.031 7.843 9.623 1.00 67.50 385 ASP A O 1
ATOM 2894 N N . ILE A 1 386 ? 2.908 9.789 9.815 1.00 65.50 386 ILE A N 1
ATOM 2895 C CA . ILE A 1 386 ? 2.187 9.463 11.046 1.00 65.50 386 ILE A CA 1
ATOM 2896 C C . ILE A 1 386 ? 0.691 9.607 10.759 1.00 65.50 386 ILE A C 1
ATOM 2898 O O . ILE A 1 386 ? 0.248 10.695 10.406 1.00 65.50 386 ILE A O 1
ATOM 2902 N N . THR A 1 387 ? -0.087 8.533 10.903 1.00 75.06 387 THR A N 1
ATOM 2903 C CA . THR A 1 387 ? -1.548 8.544 10.709 1.00 75.06 387 THR A CA 1
ATOM 2904 C C . THR A 1 387 ? -2.261 8.407 12.049 1.00 75.06 387 THR A C 1
ATOM 2906 O O . THR A 1 387 ? -1.942 7.503 12.819 1.00 75.06 387 THR A O 1
ATOM 2909 N N . PHE A 1 388 ? -3.236 9.267 12.334 1.00 78.19 388 PHE A N 1
ATOM 2910 C CA . PHE A 1 388 ? -4.028 9.225 13.568 1.00 78.19 388 PHE A CA 1
ATOM 2911 C C . PHE A 1 388 ? -5.438 9.786 13.357 1.00 78.19 388 PHE A C 1
ATOM 2913 O O . PHE A 1 388 ? -5.651 10.655 12.514 1.00 78.19 388 PHE A O 1
ATOM 2920 N N . ALA A 1 389 ? -6.400 9.292 14.130 1.00 87.19 389 ALA A N 1
ATOM 2921 C CA . ALA A 1 389 ? -7.779 9.762 14.153 1.00 87.19 389 ALA A CA 1
ATOM 2922 C C . ALA A 1 389 ? -7.999 10.769 15.290 1.00 87.19 389 ALA A C 1
ATOM 2924 O O . ALA A 1 389 ? -7.455 10.618 16.383 1.00 87.19 389 ALA A O 1
ATOM 2925 N N . ILE A 1 390 ? -8.808 11.799 15.040 1.00 96.56 390 ILE A N 1
ATOM 2926 C CA . ILE A 1 390 ? -9.115 12.889 15.976 1.00 96.56 390 ILE A CA 1
ATOM 2927 C C . ILE A 1 390 ? -10.624 12.905 16.219 1.00 96.56 390 ILE A C 1
ATOM 2929 O O . ILE A 1 390 ? -11.388 13.132 15.283 1.00 96.56 390 ILE A O 1
ATOM 2933 N N . GLY A 1 391 ? -11.067 12.702 17.461 1.00 95.88 391 GLY A N 1
ATOM 2934 C CA . GLY A 1 391 ? -12.488 12.774 17.820 1.00 95.88 391 GLY A CA 1
ATOM 2935 C C . GLY A 1 391 ? -12.885 14.179 18.267 1.00 95.88 391 GLY A C 1
ATOM 2936 O O . GLY A 1 391 ? -12.233 14.741 19.146 1.00 95.88 391 GLY A O 1
ATOM 2937 N N . VAL A 1 392 ? -13.953 14.759 17.708 1.00 97.12 392 VAL A N 1
ATOM 2938 C CA . VAL A 1 392 ? -14.401 16.132 18.014 1.00 97.12 392 VAL A CA 1
ATOM 2939 C C . VAL A 1 392 ? -15.929 16.232 18.118 1.00 97.12 392 VAL A C 1
ATOM 2941 O O . VAL A 1 392 ? -16.636 16.035 17.127 1.00 97.12 392 VAL A O 1
ATOM 2944 N N . THR A 1 393 ? -16.464 16.567 19.300 1.00 96.19 393 THR A N 1
ATOM 2945 C CA . THR A 1 393 ? -17.924 16.661 19.528 1.00 96.19 393 THR A CA 1
ATOM 2946 C C . THR A 1 393 ? -18.574 17.773 18.708 1.00 96.19 393 THR A C 1
ATOM 2948 O O . THR A 1 393 ? -17.917 18.755 18.355 1.00 96.19 393 THR A O 1
ATOM 2951 N N . THR A 1 394 ? -19.882 17.680 18.451 1.00 91.75 394 THR A N 1
ATOM 2952 C CA . THR A 1 394 ? -20.644 18.709 17.715 1.00 91.75 394 THR A CA 1
ATOM 2953 C C . THR A 1 394 ? -20.563 20.103 18.358 1.00 91.75 394 THR A C 1
ATOM 2955 O O . THR A 1 394 ? -20.602 21.113 17.650 1.00 91.75 394 THR A O 1
ATOM 2958 N N . GLU A 1 395 ? -20.353 20.217 19.674 1.00 91.44 395 GLU A N 1
ATOM 2959 C CA . GLU A 1 395 ? -20.114 21.497 20.358 1.00 91.44 395 GLU A CA 1
ATOM 2960 C C . GLU A 1 395 ? -18.748 22.116 20.027 1.00 91.44 395 GLU A C 1
ATOM 2962 O O . GLU A 1 395 ? -18.651 23.344 19.955 1.00 91.44 395 GLU A O 1
ATOM 2967 N N . GLY A 1 396 ? -17.723 21.297 19.776 1.00 91.44 396 GLY A N 1
ATOM 2968 C CA . GLY A 1 396 ? -16.325 21.719 19.640 1.00 91.44 396 GLY A CA 1
ATOM 2969 C C . GLY A 1 396 ? -15.453 21.377 20.844 1.00 91.44 396 GLY A C 1
ATOM 2970 O O . GLY A 1 396 ? -14.707 22.230 21.331 1.00 91.44 396 GLY A O 1
ATOM 2971 N N . THR A 1 397 ? -15.538 20.131 21.310 1.00 96.12 397 THR A N 1
ATOM 2972 C CA . THR A 1 397 ? -14.595 19.554 22.282 1.00 96.12 397 THR A CA 1
ATOM 2973 C C . THR A 1 397 ? -13.827 18.426 21.606 1.00 96.12 397 THR A C 1
ATOM 2975 O O . THR A 1 397 ? -14.446 17.516 21.063 1.00 96.12 397 THR A O 1
ATOM 2978 N N . VAL A 1 398 ? -12.497 18.464 21.643 1.00 97.19 398 VAL A N 1
ATOM 2979 C CA . VAL A 1 398 ? -11.640 17.341 21.250 1.00 97.19 398 VAL A CA 1
ATOM 2980 C C . VAL A 1 398 ? -11.807 16.245 22.297 1.00 97.19 398 VAL A C 1
ATOM 2982 O O . VAL A 1 398 ? -11.530 16.468 23.476 1.00 97.19 398 VAL A O 1
ATOM 2985 N N . VAL A 1 399 ? -12.304 15.078 21.894 1.00 95.38 399 VAL A N 1
ATOM 2986 C CA . VAL A 1 399 ? -12.500 13.929 22.787 1.00 95.38 399 VAL A CA 1
ATOM 2987 C C . VAL A 1 399 ? -11.161 13.251 23.066 1.00 95.38 399 VAL A C 1
ATOM 2989 O O . VAL A 1 399 ? -10.863 12.956 24.220 1.00 95.38 399 VAL A O 1
ATOM 2992 N N . GLY A 1 400 ? -10.326 13.103 22.036 1.00 93.81 400 GLY A N 1
ATOM 2993 C CA . GLY A 1 400 ? -8.980 12.539 22.101 1.00 93.81 400 GLY A CA 1
ATOM 2994 C C . GLY A 1 400 ? -8.354 12.418 20.710 1.00 93.81 400 GLY A C 1
ATOM 2995 O O . GLY A 1 400 ? -8.937 12.877 19.721 1.00 93.81 400 GLY A O 1
ATOM 2996 N N . ILE A 1 401 ? -7.180 11.787 20.652 1.00 94.94 401 ILE A N 1
ATOM 2997 C CA . ILE A 1 401 ? -6.573 11.293 19.411 1.00 94.94 401 ILE A CA 1
ATOM 2998 C C . ILE A 1 401 ? -6.172 9.832 19.589 1.00 94.94 401 ILE A C 1
ATOM 3000 O O . ILE A 1 401 ? -5.691 9.470 20.660 1.00 94.94 401 ILE A O 1
ATOM 3004 N N . GLU A 1 402 ? -6.319 9.035 18.536 1.00 84.69 402 GLU A N 1
ATOM 3005 C CA . GLU A 1 402 ? -5.923 7.625 18.508 1.00 84.69 402 GLU A CA 1
ATOM 3006 C C . GLU A 1 402 ? -5.003 7.357 17.319 1.00 84.69 402 GLU A C 1
ATOM 3008 O O . GLU A 1 402 ? -5.253 7.813 16.203 1.00 84.69 402 GLU A O 1
ATOM 3013 N N . MET A 1 403 ? -3.902 6.650 17.556 1.00 78.56 403 MET A N 1
ATOM 3014 C CA . MET A 1 403 ? -2.853 6.453 16.554 1.00 78.56 403 MET A CA 1
ATOM 3015 C C . MET A 1 403 ? -3.182 5.256 15.660 1.00 78.56 403 MET A C 1
ATOM 3017 O O . MET A 1 403 ? -3.381 4.159 16.167 1.00 78.56 403 MET A O 1
ATOM 3021 N N . VAL A 1 404 ? -3.186 5.463 14.340 1.00 66.25 404 VAL A N 1
ATOM 3022 C CA . VAL A 1 404 ? -3.436 4.409 13.339 1.00 66.25 404 VAL A CA 1
ATOM 3023 C C . VAL A 1 404 ? -2.114 3.835 12.820 1.00 66.25 404 VAL A C 1
ATOM 3025 O O . VAL A 1 404 ? -1.919 2.630 12.800 1.00 66.25 404 VAL A O 1
ATOM 3028 N N . ILE A 1 405 ? -1.168 4.697 12.426 1.00 59.78 405 ILE A N 1
ATOM 3029 C CA . ILE A 1 405 ? 0.160 4.305 11.920 1.00 59.78 405 ILE A CA 1
ATOM 3030 C C . ILE A 1 405 ? 1.203 5.262 12.497 1.00 59.78 405 ILE A C 1
ATOM 3032 O O . ILE A 1 405 ? 1.015 6.477 12.474 1.00 59.78 405 ILE A O 1
ATOM 3036 N N . ASN A 1 406 ? 2.331 4.742 12.982 1.00 59.34 406 ASN A N 1
ATOM 3037 C CA . ASN A 1 406 ? 3.386 5.559 13.584 1.00 59.34 406 ASN A CA 1
ATOM 3038 C C . ASN A 1 406 ? 4.785 5.114 13.116 1.00 59.34 406 ASN A C 1
ATOM 3040 O O . ASN A 1 406 ? 5.508 4.440 13.848 1.00 59.34 406 ASN A O 1
ATOM 3044 N N . ASN A 1 407 ? 5.183 5.497 11.896 1.00 54.53 407 ASN A N 1
ATOM 3045 C CA . ASN A 1 407 ? 6.444 5.074 11.258 1.00 54.53 407 ASN A CA 1
ATOM 3046 C C . ASN A 1 407 ? 7.677 5.872 11.743 1.00 54.53 407 ASN A C 1
ATOM 3048 O O . ASN A 1 407 ? 8.538 6.315 10.972 1.00 54.53 407 ASN A O 1
ATOM 3052 N N . GLU A 1 408 ? 7.757 6.079 13.054 1.00 66.38 408 GLU A N 1
ATOM 3053 C CA . GLU A 1 408 ? 8.703 6.978 13.706 1.00 66.38 408 GLU A CA 1
ATOM 3054 C C . GLU A 1 408 ? 9.893 6.286 14.380 1.00 66.38 408 GLU A C 1
ATOM 3056 O O . GLU A 1 408 ? 9.922 5.081 14.625 1.00 66.38 408 GLU A O 1
ATOM 3061 N N . THR A 1 409 ? 10.913 7.078 14.719 1.00 57.00 409 THR A N 1
ATOM 3062 C CA . THR A 1 409 ? 12.189 6.562 15.227 1.00 57.00 409 THR A CA 1
ATOM 3063 C C . THR A 1 409 ? 12.012 5.736 16.515 1.00 57.00 409 THR A C 1
ATOM 3065 O O . THR A 1 409 ? 11.577 6.287 17.540 1.00 57.00 409 THR A O 1
ATOM 3068 N N . PRO A 1 410 ? 12.431 4.451 16.528 1.00 49.78 410 PRO A N 1
ATOM 3069 C CA . PRO A 1 410 ? 12.220 3.546 17.653 1.00 49.78 410 PRO A CA 1
ATOM 3070 C C . PRO A 1 410 ? 12.671 4.085 19.016 1.00 49.78 410 PRO A C 1
ATOM 3072 O O . PRO A 1 410 ? 13.789 4.577 19.195 1.00 49.78 410 PRO A O 1
ATOM 3075 N N . GLY A 1 411 ? 11.781 3.964 20.003 1.00 65.81 411 GLY A N 1
ATOM 3076 C CA . GLY A 1 411 ? 12.027 4.299 21.410 1.00 65.81 411 GLY A CA 1
ATOM 3077 C C . GLY A 1 411 ? 11.977 5.788 21.781 1.00 65.81 411 GLY A C 1
ATOM 3078 O O . GLY A 1 411 ? 11.970 6.091 22.976 1.00 65.81 411 GLY A O 1
ATOM 3079 N N . LEU A 1 412 ? 11.920 6.712 20.812 1.00 65.56 412 LEU A N 1
ATOM 3080 C CA . LEU A 1 412 ? 11.682 8.140 21.073 1.00 65.56 412 LEU A CA 1
ATOM 3081 C C . LEU A 1 412 ? 10.498 8.704 20.284 1.00 65.56 412 LEU A C 1
ATOM 3083 O O . LEU A 1 412 ? 9.662 9.350 20.901 1.00 65.56 412 LEU A O 1
ATOM 3087 N N . GLY A 1 413 ? 10.408 8.472 18.973 1.00 63.53 413 GLY A N 1
ATOM 3088 C CA . GLY A 1 413 ? 9.294 8.962 18.152 1.00 63.53 413 GLY A CA 1
ATOM 3089 C C . GLY A 1 413 ? 8.019 8.133 18.344 1.00 63.53 413 GLY A C 1
ATOM 3090 O O . GLY A 1 413 ? 6.953 8.695 18.574 1.00 63.53 413 GLY A O 1
ATOM 3091 N N . LEU A 1 414 ? 8.151 6.801 18.433 1.00 72.19 414 LEU A N 1
ATOM 3092 C CA . LEU A 1 414 ? 7.033 5.882 18.728 1.00 72.19 414 LEU A CA 1
ATOM 3093 C C . LEU A 1 414 ? 6.244 6.233 20.008 1.00 72.19 414 LEU A C 1
ATOM 3095 O O . LEU A 1 414 ? 5.088 5.855 20.144 1.00 72.19 414 LEU A O 1
ATOM 3099 N N . LYS A 1 415 ? 6.830 7.026 20.917 1.00 82.56 415 LYS A N 1
ATOM 3100 C CA . LYS A 1 415 ? 6.163 7.552 22.118 1.00 82.56 415 LYS A CA 1
ATOM 3101 C C . LYS A 1 415 ? 4.992 8.504 21.823 1.00 82.56 415 LYS A C 1
ATOM 3103 O O . LYS A 1 415 ? 4.316 8.918 22.757 1.00 82.56 415 LYS A O 1
ATOM 3108 N N . ALA A 1 416 ? 4.747 8.867 20.562 1.00 76.12 416 ALA A N 1
ATOM 3109 C CA . ALA A 1 416 ? 3.498 9.513 20.158 1.00 76.12 416 ALA A CA 1
ATOM 3110 C C . ALA A 1 416 ? 2.274 8.589 20.315 1.00 76.12 416 ALA A C 1
ATOM 3112 O O . ALA A 1 416 ? 1.180 9.099 20.521 1.00 76.12 416 ALA A O 1
ATOM 3113 N N . SER A 1 417 ? 2.474 7.264 20.311 1.00 81.00 417 SER A N 1
ATOM 3114 C CA . SER A 1 417 ? 1.450 6.260 20.645 1.00 81.00 417 SER A CA 1
ATOM 3115 C C . SER A 1 417 ? 1.394 5.893 22.134 1.00 81.00 417 SER A C 1
ATOM 3117 O O . SER A 1 417 ? 0.593 5.047 22.514 1.00 81.00 417 SER A O 1
ATOM 3119 N N . ASP A 1 418 ? 2.217 6.500 22.999 1.00 84.62 418 ASP A N 1
ATOM 3120 C CA . ASP A 1 418 ? 2.059 6.303 24.443 1.00 84.62 418 ASP A CA 1
ATOM 3121 C C . ASP A 1 418 ? 0.836 7.093 24.944 1.00 84.62 418 ASP A C 1
ATOM 3123 O O . ASP A 1 418 ? 0.683 8.271 24.613 1.00 84.62 418 ASP A O 1
ATOM 3127 N N . GLU A 1 419 ? 0.059 6.517 25.869 1.00 83.56 419 GLU A N 1
ATOM 3128 C CA . GLU A 1 419 ? -1.023 7.214 26.595 1.00 83.56 419 GLU A CA 1
ATOM 3129 C C . GLU A 1 419 ? -0.526 8.523 27.256 1.00 83.56 419 GLU A C 1
ATOM 3131 O O . GLU A 1 419 ? -1.243 9.521 27.311 1.00 83.56 419 GLU A O 1
ATOM 3136 N N . GLU A 1 420 ? 0.744 8.577 27.695 1.00 88.19 420 GLU A N 1
ATOM 3137 C CA . GLU A 1 420 ? 1.409 9.783 28.235 1.00 88.19 420 GLU A CA 1
ATOM 3138 C C . GLU A 1 420 ? 1.477 10.948 27.215 1.00 88.19 420 GLU A C 1
ATOM 3140 O O . GLU A 1 420 ? 1.707 12.103 27.592 1.00 88.19 420 GLU A O 1
ATOM 3145 N N . PHE A 1 421 ? 1.293 10.675 25.921 1.00 92.94 421 PHE A N 1
ATOM 3146 C CA . PHE A 1 421 ? 1.211 11.675 24.861 1.00 92.94 421 PHE A CA 1
ATOM 3147 C C . PHE A 1 421 ? -0.216 11.871 24.333 1.00 92.94 421 PHE A C 1
ATOM 3149 O O . PHE A 1 421 ? -0.663 13.018 24.316 1.00 92.94 421 PHE A O 1
ATOM 3156 N N . THR A 1 422 ? -0.946 10.812 23.966 1.00 90.62 422 THR A N 1
ATOM 3157 C CA . THR A 1 422 ? -2.297 10.940 23.375 1.00 90.62 422 THR A CA 1
ATOM 3158 C C . THR A 1 422 ? -3.309 11.559 24.347 1.00 90.62 422 THR A C 1
ATOM 3160 O O . THR A 1 422 ? -4.056 12.463 23.966 1.00 90.62 422 THR A O 1
ATOM 3163 N N . SER A 1 423 ? -3.249 11.209 25.641 1.00 91.44 423 SER A N 1
ATOM 3164 C CA . SER A 1 423 ? -4.142 11.767 26.676 1.00 91.44 423 SER A CA 1
ATOM 3165 C C . SER A 1 423 ? -4.001 13.282 26.895 1.00 91.44 423 SER A C 1
ATOM 3167 O O . SER A 1 423 ? -4.846 13.900 27.546 1.00 91.44 423 SER A O 1
ATOM 3169 N N . LYS A 1 424 ? -2.966 13.925 26.329 1.00 95.00 424 LYS A N 1
ATOM 3170 C CA . LYS A 1 424 ? -2.810 15.389 26.355 1.00 95.00 424 LYS A CA 1
ATOM 3171 C C . LYS A 1 424 ? -3.834 16.117 25.490 1.00 95.00 424 LYS A C 1
ATOM 3173 O O . LYS A 1 424 ? -4.010 17.311 25.696 1.00 95.00 424 LYS A O 1
ATOM 3178 N N . PHE A 1 425 ? -4.481 15.432 24.548 1.00 95.69 425 PHE A N 1
ATOM 3179 C CA . PHE A 1 425 ? -5.513 15.998 23.674 1.00 95.69 425 PHE A CA 1
ATOM 3180 C C . PHE A 1 425 ? -6.941 15.725 24.186 1.00 95.69 425 PHE A C 1
ATOM 3182 O O . PHE A 1 425 ? -7.904 16.274 23.653 1.00 95.69 425 PHE A O 1
ATOM 3189 N N . THR A 1 426 ? -7.086 14.902 25.230 1.00 94.69 426 THR A N 1
ATOM 3190 C CA . THR A 1 426 ? -8.377 14.445 25.755 1.00 94.69 426 THR A CA 1
ATOM 3191 C C . THR A 1 426 ? -9.170 15.557 26.440 1.00 94.69 426 THR A C 1
ATOM 3193 O O . THR A 1 426 ? -8.683 16.212 27.363 1.00 94.69 426 THR A O 1
ATOM 3196 N N . ASN A 1 427 ? -10.438 15.714 26.047 1.00 93.94 427 ASN A N 1
ATOM 3197 C CA . ASN A 1 427 ? -11.389 16.679 26.613 1.00 93.94 427 ASN A CA 1
ATOM 3198 C C . ASN A 1 427 ? -10.848 18.132 26.620 1.00 93.94 427 ASN A C 1
ATOM 3200 O O . ASN A 1 427 ? -10.999 18.870 27.599 1.00 93.94 427 ASN A O 1
ATOM 3204 N N . LEU A 1 428 ? -10.211 18.555 25.524 1.00 95.38 428 LEU A N 1
ATOM 3205 C CA . LEU A 1 428 ? -9.784 19.945 25.315 1.00 95.38 428 LEU A CA 1
ATOM 3206 C C . LEU A 1 428 ? -10.786 20.715 24.438 1.00 95.38 428 LEU A C 1
ATOM 3208 O O . LEU A 1 428 ? -11.414 20.123 23.562 1.00 95.38 428 LEU A O 1
ATOM 3212 N N . PRO A 1 429 ? -10.959 22.038 24.615 1.00 95.56 429 PRO A N 1
ATOM 3213 C CA . PRO A 1 429 ? -11.739 22.839 23.673 1.00 95.56 429 PRO A CA 1
ATOM 3214 C C . PRO A 1 429 ? -11.040 22.897 22.306 1.00 95.56 429 PRO A C 1
ATOM 3216 O O . PRO A 1 429 ? -9.812 22.964 22.247 1.00 95.56 429 PRO A O 1
ATOM 3219 N N . VAL A 1 430 ? -11.806 22.929 21.210 1.00 95.50 430 VAL A N 1
ATOM 3220 C CA . VAL A 1 430 ? -11.253 23.136 19.859 1.00 95.50 430 VAL A CA 1
ATOM 3221 C C . VAL A 1 430 ? -10.584 24.511 19.774 1.00 95.50 430 VAL A C 1
ATOM 3223 O O . VAL A 1 430 ? -11.237 25.550 19.891 1.00 95.50 430 VAL A O 1
ATOM 3226 N N . GLN A 1 431 ? -9.264 24.503 19.593 1.00 93.56 431 GLN A N 1
ATOM 3227 C CA . GLN A 1 431 ? -8.401 25.677 19.464 1.00 93.56 431 GLN A CA 1
ATOM 3228 C C . GLN A 1 431 ? -7.062 25.270 18.834 1.00 93.56 431 GLN A C 1
ATOM 3230 O O . GLN A 1 431 ? -6.703 24.097 18.853 1.00 93.56 431 GLN A O 1
ATOM 3235 N N . THR A 1 432 ? -6.286 26.235 18.335 1.00 94.62 432 THR A N 1
ATOM 3236 C CA . THR A 1 432 ? -4.926 25.960 17.851 1.00 94.62 432 THR A CA 1
ATOM 3237 C C . THR A 1 432 ? -4.004 25.571 19.012 1.00 94.62 432 THR A C 1
ATOM 3239 O O . THR A 1 432 ? -3.769 26.369 19.924 1.00 94.62 432 THR A O 1
ATOM 3242 N N . PHE A 1 433 ? -3.449 24.364 18.960 1.00 97.00 433 PHE A N 1
ATOM 3243 C CA . PHE A 1 433 ? -2.454 23.858 19.901 1.00 97.00 433 PHE A CA 1
ATOM 3244 C C . PHE A 1 433 ? -1.026 24.212 19.473 1.00 97.00 433 PHE A C 1
ATOM 3246 O O . PHE A 1 433 ? -0.738 24.454 18.300 1.00 97.00 433 PHE A O 1
ATOM 3253 N N . SER A 1 434 ? -0.105 24.222 20.436 1.00 95.12 434 SER A N 1
ATOM 3254 C CA . SER A 1 434 ? 1.313 24.521 20.214 1.00 95.12 434 SER A CA 1
ATOM 3255 C C . SER A 1 434 ? 2.222 23.643 21.074 1.00 95.12 434 SER A C 1
ATOM 3257 O O . SER A 1 434 ? 1.878 23.303 22.204 1.00 95.12 434 SER A O 1
ATOM 3259 N N . VAL A 1 435 ? 3.395 23.274 20.555 1.00 95.69 435 VAL A N 1
ATOM 3260 C CA . VAL A 1 435 ? 4.353 22.416 21.269 1.00 95.69 435 VAL A CA 1
ATOM 3261 C C . VAL A 1 435 ? 5.236 23.229 22.218 1.00 95.69 435 VAL A C 1
ATOM 3263 O O . VAL A 1 435 ? 5.920 24.169 21.808 1.00 95.69 435 VAL A O 1
ATOM 3266 N N . THR A 1 436 ? 5.295 22.821 23.489 1.00 94.06 436 THR A N 1
ATOM 3267 C CA . THR A 1 436 ? 6.207 23.379 24.503 1.00 94.06 436 THR A CA 1
ATOM 3268 C C . THR A 1 436 ? 7.254 22.362 24.964 1.00 94.06 436 THR A C 1
ATOM 3270 O O . THR A 1 436 ? 7.082 21.152 24.844 1.00 94.06 436 THR A O 1
ATOM 3273 N N . LYS A 1 437 ? 8.380 22.863 25.489 1.00 90.25 437 LYS A N 1
ATOM 3274 C CA . LYS A 1 437 ? 9.473 22.059 26.078 1.00 90.25 437 LYS A CA 1
ATOM 3275 C C . LYS A 1 437 ? 9.796 22.453 27.523 1.00 90.25 437 LYS A C 1
ATOM 3277 O O . LYS A 1 437 ? 10.777 21.964 28.081 1.00 90.25 437 LYS A O 1
ATOM 3282 N N . GLU A 1 438 ? 9.029 23.378 28.105 1.00 85.94 438 GLU A N 1
ATOM 3283 C CA . GLU A 1 438 ? 9.260 23.917 29.456 1.00 85.94 438 GLU A CA 1
ATOM 3284 C C . GLU A 1 438 ? 8.178 23.489 30.472 1.00 85.94 438 GLU A C 1
ATOM 3286 O O . GLU A 1 438 ? 8.226 23.919 31.627 1.00 85.94 438 GLU A O 1
ATOM 3291 N N . GLY A 1 439 ? 7.255 22.605 30.071 1.00 84.94 439 GLY A N 1
ATOM 3292 C CA . GLY A 1 439 ? 6.016 22.293 30.783 1.00 84.94 439 GLY A CA 1
ATOM 3293 C C . GLY A 1 439 ? 4.837 23.073 30.197 1.00 84.94 439 GLY A C 1
ATOM 3294 O O . GLY A 1 439 ? 4.955 24.278 29.962 1.00 84.94 439 GLY A O 1
ATOM 3295 N N . SER A 1 440 ? 3.700 22.411 29.993 1.00 87.50 440 SER A N 1
ATOM 3296 C CA . SER A 1 440 ? 2.433 23.061 29.648 1.00 87.50 440 SER A CA 1
ATOM 3297 C C . SER A 1 440 ? 1.977 23.994 30.772 1.00 87.50 440 SER A C 1
ATOM 3299 O O . SER A 1 440 ? 2.009 23.646 31.958 1.00 87.50 440 SER A O 1
ATOM 3301 N N . THR A 1 441 ? 1.556 25.206 30.404 1.00 87.75 441 THR A N 1
ATOM 3302 C CA . THR A 1 441 ? 1.000 26.205 31.328 1.00 87.75 441 THR A CA 1
ATOM 3303 C C . THR A 1 441 ? -0.449 26.577 31.006 1.00 87.75 441 THR A C 1
ATOM 3305 O O . THR A 1 441 ? -1.062 27.353 31.745 1.00 87.75 441 THR A O 1
ATOM 3308 N N . SER A 1 442 ? -1.007 26.013 29.930 1.00 90.12 442 SER A N 1
ATOM 3309 C CA . SER A 1 442 ? -2.345 26.292 29.412 1.00 90.12 442 SER A CA 1
ATOM 3310 C C . SER A 1 442 ? -2.856 25.152 28.524 1.00 90.12 442 SER A C 1
ATOM 3312 O O . SER A 1 442 ? -2.075 24.416 27.934 1.00 90.12 442 SER A O 1
ATOM 3314 N N . GLU A 1 443 ? -4.177 25.056 28.366 1.00 88.69 443 GLU A N 1
ATOM 3315 C CA . GLU A 1 443 ? -4.854 24.061 27.511 1.00 88.69 443 GLU A CA 1
ATOM 3316 C C . GLU A 1 443 ? -4.515 24.195 26.006 1.00 88.69 443 GLU A C 1
ATOM 3318 O O . GLU A 1 443 ? -4.923 23.358 25.211 1.00 88.69 443 GLU A O 1
ATOM 3323 N N . SER A 1 444 ? -3.769 25.231 25.595 1.00 91.44 444 SER A N 1
ATOM 3324 C CA . SER A 1 444 ? -3.260 25.429 24.226 1.00 91.44 444 SER A CA 1
ATOM 3325 C C . SER A 1 444 ? -1.788 25.006 24.038 1.00 91.44 444 SER A C 1
ATOM 3327 O O . SER A 1 444 ? -1.209 25.218 22.970 1.00 91.44 444 SER A O 1
ATOM 3329 N N . GLU A 1 445 ? -1.148 24.457 25.076 1.00 95.75 445 GLU A N 1
ATOM 3330 C CA . GLU A 1 445 ? 0.259 24.036 25.079 1.00 95.75 445 GLU A CA 1
ATOM 3331 C C . GLU A 1 445 ? 0.368 22.525 25.338 1.00 95.75 445 GLU A C 1
ATOM 3333 O O . GLU A 1 445 ? 0.037 22.048 26.424 1.00 95.75 445 GLU A O 1
ATOM 3338 N N . ILE A 1 446 ? 0.885 21.777 24.363 1.00 97.00 446 ILE A N 1
ATOM 3339 C CA . ILE A 1 446 ? 1.122 20.331 24.441 1.00 97.00 446 ILE A CA 1
ATOM 3340 C C . ILE A 1 446 ? 2.601 20.082 24.764 1.00 97.00 446 ILE A C 1
ATOM 3342 O O . ILE A 1 446 ? 3.498 20.596 24.090 1.00 97.00 446 ILE A O 1
ATOM 3346 N N . ASP A 1 447 ? 2.877 19.301 25.811 1.00 95.12 447 ASP A N 1
ATOM 3347 C CA . ASP A 1 447 ? 4.249 18.984 26.226 1.00 95.12 447 ASP A CA 1
ATOM 3348 C C . ASP A 1 447 ? 4.933 18.004 25.260 1.00 95.12 447 ASP A C 1
ATOM 3350 O O . ASP A 1 447 ? 4.523 16.841 25.137 1.00 95.12 447 ASP A O 1
ATOM 3354 N N . ALA A 1 448 ? 6.016 18.468 24.629 1.00 93.75 448 ALA A N 1
ATOM 3355 C CA . ALA A 1 448 ? 6.819 17.711 23.676 1.00 93.75 448 ALA A CA 1
ATOM 3356 C C . ALA A 1 448 ? 7.382 16.413 24.264 1.00 93.75 448 ALA A C 1
ATOM 3358 O O . ALA A 1 448 ? 7.871 16.368 25.398 1.00 93.75 448 ALA A O 1
ATOM 3359 N N . ILE A 1 449 ? 7.458 15.382 23.427 1.00 91.69 449 ILE A N 1
ATOM 3360 C CA . ILE A 1 449 ? 8.193 14.159 23.728 1.00 91.69 449 ILE A CA 1
ATOM 3361 C C . ILE A 1 449 ? 9.683 14.502 23.879 1.00 91.69 449 ILE A C 1
ATOM 3363 O O . ILE A 1 449 ? 10.324 15.087 22.995 1.00 91.69 449 ILE A O 1
ATOM 3367 N N . SER A 1 450 ? 10.259 14.130 25.023 1.00 89.12 450 SER A N 1
ATOM 3368 C CA . SER A 1 450 ? 11.638 14.469 25.381 1.00 89.12 450 SER A CA 1
ATOM 3369 C C . SER A 1 450 ? 12.648 13.745 24.482 1.00 89.12 450 SER A C 1
ATOM 3371 O O . SER A 1 450 ? 12.993 12.587 24.706 1.00 89.12 450 SER A O 1
ATOM 3373 N N . GLY A 1 451 ? 13.125 14.450 23.454 1.00 83.56 451 GLY A N 1
ATOM 3374 C CA . GLY A 1 451 ? 14.050 13.935 22.438 1.00 83.56 451 GLY A CA 1
ATOM 3375 C C . GLY A 1 451 ? 13.434 13.761 21.046 1.00 83.56 451 GLY A C 1
ATOM 3376 O O . GLY A 1 451 ? 14.187 13.749 20.078 1.00 83.56 451 GLY A O 1
ATOM 3377 N N . ALA A 1 452 ? 12.103 13.731 20.933 1.00 89.19 452 ALA A N 1
ATOM 3378 C CA . ALA A 1 452 ? 11.360 13.578 19.680 1.00 89.19 452 ALA A CA 1
ATOM 3379 C C . ALA A 1 452 ? 10.424 14.775 19.442 1.00 89.19 452 ALA A C 1
ATOM 3381 O O . ALA A 1 452 ? 9.207 14.642 19.338 1.00 89.19 452 ALA A O 1
ATOM 3382 N N . THR A 1 453 ? 10.992 15.989 19.399 1.00 89.06 453 THR A N 1
ATOM 3383 C CA . THR A 1 453 ? 10.156 17.174 19.148 1.00 89.06 453 THR A CA 1
ATOM 3384 C C . THR A 1 453 ? 9.602 17.191 17.733 1.00 89.06 453 THR A C 1
ATOM 3386 O O . THR A 1 453 ? 8.450 17.540 17.606 1.00 89.06 453 THR A O 1
ATOM 3389 N N . ILE A 1 454 ? 10.344 16.763 16.704 1.00 88.00 454 ILE A N 1
ATOM 3390 C CA . ILE A 1 454 ? 9.829 16.775 15.320 1.00 88.00 454 ILE A CA 1
ATOM 3391 C C . ILE A 1 454 ? 8.538 15.947 15.229 1.00 88.00 454 ILE A C 1
ATOM 3393 O O . ILE A 1 454 ? 7.534 16.446 14.749 1.00 88.00 454 ILE A O 1
ATOM 3397 N N . THR A 1 455 ? 8.517 14.764 15.844 1.00 86.19 455 THR A N 1
ATOM 3398 C CA . THR A 1 455 ? 7.318 13.934 16.024 1.00 86.19 455 THR A CA 1
ATOM 3399 C C . THR A 1 455 ? 6.187 14.638 16.783 1.00 86.19 455 THR A C 1
ATOM 3401 O O . THR A 1 455 ? 5.019 14.515 16.436 1.00 86.19 455 THR A O 1
ATOM 3404 N N . SER A 1 456 ? 6.529 15.396 17.832 1.00 94.12 456 SER A N 1
ATOM 3405 C CA . SER A 1 456 ? 5.547 16.159 18.621 1.00 94.12 456 SER A CA 1
ATOM 3406 C C . SER A 1 456 ? 4.971 17.339 17.834 1.00 94.12 456 SER A C 1
ATOM 3408 O O . SER A 1 456 ? 3.788 17.635 17.957 1.00 94.12 456 SER A O 1
ATOM 3410 N N . ASP A 1 457 ? 5.822 18.012 17.055 1.00 94.44 457 ASP A N 1
ATOM 3411 C CA . ASP A 1 457 ? 5.482 19.118 16.167 1.00 94.44 457 ASP A CA 1
ATOM 3412 C C . ASP A 1 457 ? 4.561 18.588 15.050 1.00 94.44 457 ASP A C 1
ATOM 3414 O O . ASP A 1 457 ? 3.510 19.175 14.825 1.00 94.44 457 ASP A O 1
ATOM 3418 N N . ALA A 1 458 ? 4.878 17.431 14.455 1.00 92.00 458 ALA A N 1
ATOM 3419 C CA . ALA A 1 458 ? 4.087 16.770 13.414 1.00 92.00 458 ALA A CA 1
ATOM 3420 C C . ALA A 1 458 ? 2.680 16.363 13.879 1.00 92.00 458 ALA A C 1
ATOM 3422 O O . ALA A 1 458 ? 1.693 16.746 13.255 1.00 92.00 458 ALA A O 1
ATOM 3423 N N . VAL A 1 459 ? 2.549 15.662 15.014 1.00 94.56 459 VAL A N 1
ATOM 3424 C CA . VAL A 1 459 ? 1.215 15.301 15.533 1.00 94.56 459 VAL A CA 1
ATOM 3425 C C . VAL A 1 459 ? 0.415 16.552 15.914 1.00 94.56 459 VAL A C 1
ATOM 3427 O O . VAL A 1 459 ? -0.770 16.629 15.614 1.00 94.56 459 VAL A O 1
ATOM 3430 N N . VAL A 1 460 ? 1.036 17.585 16.497 1.00 97.06 460 VAL A N 1
ATOM 3431 C CA . VAL A 1 460 ? 0.325 18.846 16.789 1.00 97.06 460 VAL A CA 1
ATOM 3432 C C . VAL A 1 460 ? -0.057 19.614 15.514 1.00 97.06 460 VAL A C 1
ATOM 3434 O O . VAL A 1 460 ? -1.123 20.229 15.494 1.00 97.06 460 VAL A O 1
ATOM 3437 N N . ASN A 1 461 ? 0.742 19.557 14.443 1.00 95.44 461 ASN A N 1
ATOM 3438 C CA . ASN A 1 461 ? 0.380 20.110 13.133 1.00 95.44 461 ASN A CA 1
ATOM 3439 C C . ASN A 1 461 ? -0.842 19.382 12.556 1.00 95.44 461 ASN A C 1
ATOM 3441 O O . ASN A 1 461 ? -1.852 20.033 12.303 1.00 95.44 461 ASN A O 1
ATOM 3445 N N . GLY A 1 462 ? -0.800 18.049 12.454 1.00 95.50 462 GLY A N 1
ATOM 3446 C CA . GLY A 1 462 ? -1.913 17.252 11.933 1.00 95.50 462 GLY A CA 1
ATOM 3447 C C . GLY A 1 462 ? -3.188 17.342 12.786 1.00 95.50 462 GLY A C 1
ATOM 3448 O O . GLY A 1 462 ? -4.287 17.389 12.237 1.00 95.50 462 GLY A O 1
ATOM 3449 N N . VAL A 1 463 ? -3.078 17.478 14.117 1.00 97.38 463 VAL A N 1
ATOM 3450 C CA . VAL A 1 463 ? -4.241 17.789 14.971 1.00 97.38 463 VAL A CA 1
ATOM 3451 C C . VAL A 1 463 ? -4.824 19.151 14.604 1.00 97.38 463 VAL A C 1
ATOM 3453 O O . VAL A 1 463 ? -6.026 19.255 14.382 1.00 97.38 463 VAL A O 1
ATOM 3456 N N . ASN A 1 464 ? -3.997 20.195 14.499 1.00 97.25 464 ASN A N 1
ATOM 3457 C CA . ASN A 1 464 ? -4.472 21.520 14.097 1.00 97.25 464 ASN A CA 1
ATOM 3458 C C . ASN A 1 464 ? -5.107 21.505 12.690 1.00 97.25 464 ASN A C 1
ATOM 3460 O O . ASN A 1 464 ? -6.130 22.156 12.492 1.00 97.25 464 ASN A O 1
ATOM 3464 N N . ALA A 1 465 ? -4.555 20.729 11.753 1.00 94.50 465 ALA A N 1
ATOM 3465 C CA . ALA A 1 465 ? -5.104 20.520 10.415 1.00 94.50 465 ALA A CA 1
ATOM 3466 C C . ALA A 1 465 ? -6.505 19.879 10.466 1.00 94.50 465 ALA A C 1
ATOM 3468 O O . ALA A 1 465 ? -7.463 20.427 9.917 1.00 94.50 465 ALA A O 1
ATOM 3469 N N . GLY A 1 466 ? -6.661 18.769 11.195 1.00 94.25 466 GLY A N 1
ATOM 3470 C CA . GLY A 1 466 ? -7.960 18.115 11.376 1.00 94.25 466 GLY A CA 1
ATOM 3471 C C . GLY A 1 466 ? -8.995 18.998 12.084 1.00 94.25 466 GLY A C 1
ATOM 3472 O O . GLY A 1 466 ? -10.171 18.970 11.726 1.00 94.25 466 GLY A O 1
ATOM 3473 N N . LEU A 1 467 ? -8.575 19.840 13.037 1.00 95.62 467 LEU A N 1
ATOM 3474 C CA . LEU A 1 467 ? -9.468 20.803 13.695 1.00 95.62 467 LEU A CA 1
ATOM 3475 C C . LEU A 1 467 ? -9.896 21.966 12.789 1.00 95.62 467 LEU A C 1
ATOM 3477 O O . LEU A 1 467 ? -11.031 22.428 12.907 1.00 95.62 467 LEU A O 1
ATOM 3481 N N . GLU A 1 468 ? -9.037 22.417 11.873 1.00 94.12 468 GLU A N 1
ATOM 3482 C CA . GLU A 1 468 ? -9.415 23.400 10.852 1.00 94.12 468 GLU A CA 1
ATOM 3483 C C . GLU A 1 468 ? -10.444 22.799 9.878 1.00 94.12 468 GLU A C 1
ATOM 3485 O O . GLU A 1 468 ? -11.477 23.417 9.610 1.00 94.12 468 GLU A O 1
ATOM 3490 N N . TYR A 1 469 ? -10.224 21.558 9.419 1.00 90.50 469 TYR A N 1
ATOM 3491 C CA . TYR A 1 469 ? -11.189 20.847 8.574 1.00 90.50 469 TYR A CA 1
ATOM 3492 C C . TYR A 1 469 ? -12.527 20.623 9.296 1.00 90.50 469 TYR A C 1
ATOM 3494 O O . TYR A 1 469 ? -13.585 20.877 8.723 1.00 90.50 469 TYR A O 1
ATOM 3502 N N . TRP A 1 470 ? -12.508 20.236 10.579 1.00 93.38 470 TRP A N 1
ATOM 3503 C CA . TRP A 1 470 ? -13.719 20.158 11.406 1.00 93.38 470 TRP A CA 1
ATOM 3504 C C . TRP A 1 470 ? -14.467 21.498 11.473 1.00 93.38 470 TRP A C 1
ATOM 3506 O O . TRP A 1 470 ? -15.697 21.519 11.436 1.00 93.38 470 TRP A O 1
ATOM 3516 N N . GLY A 1 471 ? -13.737 22.615 11.554 1.00 90.12 471 GLY A N 1
ATOM 3517 C CA . GLY A 1 471 ? -14.310 23.960 11.519 1.00 90.12 471 GLY A CA 1
ATOM 3518 C C . GLY A 1 471 ? -15.033 24.244 10.203 1.00 90.12 471 GLY A C 1
ATOM 3519 O O . GLY A 1 471 ? -16.192 24.654 10.219 1.00 90.12 471 GLY A O 1
ATOM 3520 N N . ALA A 1 472 ? -14.387 23.954 9.070 1.00 87.25 472 ALA A N 1
ATOM 3521 C CA . ALA A 1 472 ? -14.973 24.105 7.738 1.00 87.25 472 ALA A CA 1
ATOM 3522 C C . ALA A 1 472 ? -16.216 23.215 7.531 1.00 87.25 472 ALA A C 1
ATOM 3524 O O . ALA A 1 472 ? -17.242 23.693 7.043 1.00 87.25 472 ALA A O 1
ATOM 3525 N N . LEU A 1 473 ? -16.157 21.955 7.971 1.00 84.69 473 LEU A N 1
ATOM 3526 C CA . LEU A 1 473 ? -17.278 21.011 7.966 1.00 84.69 473 LEU A CA 1
ATOM 3527 C C . LEU A 1 473 ? -18.463 21.532 8.798 1.00 84.69 473 LEU A C 1
ATOM 3529 O O . LEU A 1 473 ? -19.605 21.533 8.341 1.00 84.69 473 LEU A O 1
ATOM 3533 N N . LYS A 1 474 ? -18.196 22.038 10.007 1.00 84.06 474 LYS A N 1
ATOM 3534 C CA . LYS A 1 474 ? -19.219 22.572 10.919 1.00 84.06 474 LYS A CA 1
ATOM 3535 C C . LYS A 1 474 ? -19.861 23.874 10.434 1.00 84.06 474 LYS A C 1
ATOM 3537 O O . LYS A 1 474 ? -21.059 24.066 10.645 1.00 84.06 474 LYS A O 1
ATOM 3542 N N . ASP A 1 475 ? -19.091 24.758 9.807 1.00 83.19 475 ASP A N 1
ATOM 3543 C CA . ASP A 1 475 ? -19.598 26.017 9.248 1.00 83.19 475 ASP A CA 1
ATOM 3544 C C . ASP A 1 475 ? -20.292 25.825 7.878 1.00 83.19 475 ASP A C 1
ATOM 3546 O O . ASP A 1 475 ? -20.815 26.791 7.317 1.00 83.19 475 ASP A O 1
ATOM 3550 N N . GLY A 1 476 ? -20.357 24.590 7.358 1.00 73.50 476 GLY A N 1
ATOM 3551 C CA . GLY A 1 476 ? -21.026 24.257 6.096 1.00 73.50 476 GLY A CA 1
ATOM 3552 C C . GLY A 1 476 ? -20.256 24.721 4.859 1.00 73.50 476 GLY A C 1
ATOM 3553 O O . GLY A 1 476 ? -20.864 25.122 3.869 1.00 73.50 476 GLY A O 1
ATOM 3554 N N . VAL A 1 477 ? -18.922 24.726 4.941 1.00 69.44 477 VAL A N 1
ATOM 3555 C CA . VAL A 1 477 ? -18.009 25.111 3.850 1.00 69.44 477 VAL A CA 1
ATOM 3556 C C . VAL A 1 477 ? -17.700 23.922 2.930 1.00 69.44 477 VAL A C 1
ATOM 3558 O O . VAL A 1 477 ? -17.367 24.128 1.767 1.00 69.44 477 VAL A O 1
ATOM 3561 N N . THR A 1 478 ? -17.831 22.686 3.422 1.00 60.12 478 THR A N 1
ATOM 3562 C CA . THR A 1 478 ? -17.682 21.459 2.626 1.00 60.12 478 THR A CA 1
ATOM 3563 C C . THR A 1 478 ? -19.032 20.991 2.072 1.00 60.12 478 THR A C 1
ATOM 3565 O O . THR A 1 478 ? -20.012 20.876 2.809 1.00 60.12 478 THR A O 1
ATOM 3568 N N . GLU A 1 479 ? -19.083 20.681 0.775 1.00 52.97 479 GLU A N 1
ATOM 3569 C CA . GLU A 1 479 ? -20.224 20.006 0.141 1.00 52.97 479 GLU A CA 1
ATOM 3570 C C . GLU A 1 479 ? -19.976 18.487 0.113 1.00 52.97 479 GLU A C 1
ATOM 3572 O O . GLU A 1 479 ? -18.904 18.045 -0.296 1.00 52.97 479 GLU A O 1
ATOM 3577 N N . GLY A 1 480 ? -20.954 17.694 0.562 1.00 54.91 480 GLY A N 1
ATOM 3578 C CA . GLY A 1 480 ? -20.876 16.230 0.659 1.00 54.91 480 GLY A CA 1
ATOM 3579 C C . GLY A 1 480 ? -21.969 15.667 1.574 1.00 54.91 480 GLY A C 1
ATOM 3580 O O . GLY A 1 480 ? -22.588 16.423 2.327 1.00 54.91 480 GLY A O 1
ATOM 3581 N N . GLU A 1 481 ? -22.198 14.352 1.539 1.00 53.59 481 GLU A N 1
ATOM 3582 C CA . GLU A 1 481 ? -23.180 13.662 2.391 1.00 53.59 481 GLU A CA 1
ATOM 3583 C C . GLU A 1 481 ? -22.540 12.524 3.200 1.00 53.59 481 GLU A C 1
ATOM 3585 O O . GLU A 1 481 ? -21.523 11.948 2.812 1.00 53.59 481 GLU A O 1
ATOM 3590 N N . PHE A 1 482 ? -23.144 12.209 4.350 1.00 64.19 482 PHE A N 1
ATOM 3591 C CA . PHE A 1 482 ? -22.712 11.122 5.229 1.00 64.19 482 PHE A CA 1
ATOM 3592 C C . PHE A 1 482 ? -23.473 9.828 4.915 1.00 64.19 482 PHE A C 1
ATOM 3594 O O . PHE A 1 482 ? -24.620 9.665 5.343 1.00 64.19 482 PHE A O 1
ATOM 3601 N N . SER A 1 483 ? -22.832 8.895 4.211 1.00 41.53 483 SER A N 1
ATOM 3602 C CA . SER A 1 483 ? -23.382 7.559 3.958 1.00 41.53 483 SER A CA 1
ATOM 3603 C C . SER A 1 483 ? -23.175 6.634 5.162 1.00 41.53 483 SER A C 1
ATOM 3605 O O . SER A 1 483 ? -22.159 6.749 5.847 1.00 41.53 483 SER A O 1
ATOM 3607 N N . PRO A 1 484 ? -24.091 5.685 5.443 1.00 43.50 484 PRO A N 1
ATOM 3608 C CA . PRO A 1 484 ? -23.825 4.615 6.405 1.00 43.50 484 PRO A CA 1
ATOM 3609 C C . PRO A 1 484 ? -22.519 3.890 6.060 1.00 43.50 484 PRO A C 1
ATOM 3611 O O . PRO A 1 484 ? -22.237 3.688 4.880 1.00 43.50 484 PRO A O 1
ATOM 3614 N N . LEU A 1 485 ? -21.744 3.474 7.065 1.00 42.00 485 LEU A N 1
ATOM 3615 C CA . LEU A 1 485 ? -20.584 2.610 6.843 1.00 42.00 485 LEU A CA 1
ATOM 3616 C C . LEU A 1 485 ? -21.065 1.241 6.324 1.00 42.00 485 LEU A C 1
ATOM 3618 O O . LEU A 1 485 ? -21.523 0.403 7.102 1.00 42.00 485 LEU A O 1
ATOM 3622 N N . VAL A 1 486 ? -21.006 1.038 5.007 1.00 32.28 486 VAL A N 1
ATOM 3623 C CA . VAL A 1 486 ? -21.338 -0.240 4.367 1.00 32.28 486 VAL A CA 1
ATOM 3624 C C . VAL A 1 486 ? -20.136 -1.170 4.494 1.00 32.28 486 VAL A C 1
ATOM 3626 O O . VAL A 1 486 ? -19.059 -0.876 3.985 1.00 32.28 486 VAL A O 1
ATOM 3629 N N . LEU A 1 487 ? -20.336 -2.296 5.176 1.00 31.38 487 LEU A N 1
ATOM 3630 C CA . LEU A 1 487 ? -19.421 -3.431 5.130 1.00 31.38 487 LEU A CA 1
ATOM 3631 C C . LEU A 1 487 ? -19.862 -4.314 3.960 1.00 31.38 487 LEU A C 1
ATOM 3633 O O . LEU A 1 487 ? -20.883 -4.997 4.061 1.00 31.38 487 LEU A O 1
ATOM 3637 N N . GLU A 1 488 ? -19.145 -4.247 2.841 1.00 26.56 488 GLU A N 1
ATOM 3638 C CA . GLU A 1 488 ? -19.368 -5.153 1.710 1.00 26.56 488 GLU A CA 1
ATOM 3639 C C . GLU A 1 488 ? -18.850 -6.566 2.037 1.00 26.56 488 GLU A C 1
ATOM 3641 O O . GLU A 1 488 ? -17.991 -6.743 2.905 1.00 26.56 488 GLU A O 1
ATOM 3646 N N . GLU A 1 489 ? -19.391 -7.593 1.374 1.00 26.64 489 GLU A N 1
ATOM 3647 C CA . GLU A 1 489 ? -18.867 -8.955 1.528 1.00 26.64 489 GLU A CA 1
ATOM 3648 C C . GLU A 1 489 ? -17.452 -9.041 0.925 1.00 26.64 489 GLU A C 1
ATOM 3650 O O . GLU A 1 489 ? -17.226 -8.509 -0.165 1.00 26.64 489 GLU A O 1
ATOM 3655 N N . PRO A 1 490 ? -16.490 -9.713 1.587 1.00 26.69 490 PRO A N 1
ATOM 3656 C CA . PRO A 1 490 ? -15.137 -9.828 1.061 1.00 26.69 490 PRO A CA 1
ATOM 3657 C C . PRO A 1 490 ? -15.127 -10.599 -0.263 1.00 26.69 490 PRO A C 1
ATOM 3659 O O . PRO A 1 490 ? -15.784 -11.635 -0.407 1.00 26.69 490 PRO A O 1
ATOM 3662 N N . ALA A 1 491 ? -14.322 -10.124 -1.216 1.00 26.56 491 ALA A N 1
ATOM 3663 C CA . ALA A 1 491 ? -14.055 -10.846 -2.453 1.00 26.56 491 ALA A CA 1
ATOM 3664 C C . ALA A 1 491 ? -13.505 -12.257 -2.156 1.00 26.56 491 ALA A C 1
ATOM 3666 O O . ALA A 1 491 ? -12.816 -12.494 -1.162 1.00 26.56 491 ALA A O 1
ATOM 3667 N N . ALA A 1 492 ? -13.820 -13.218 -3.027 1.00 28.61 492 ALA A N 1
ATOM 3668 C CA . ALA A 1 492 ? -13.760 -14.652 -2.719 1.00 28.61 492 ALA A CA 1
ATOM 3669 C C . ALA A 1 492 ? -12.345 -15.282 -2.592 1.00 28.61 492 ALA A C 1
ATOM 3671 O O . ALA A 1 492 ? -12.230 -16.511 -2.612 1.00 28.61 492 ALA A O 1
ATOM 3672 N N . ASP A 1 493 ? -11.276 -14.487 -2.461 1.00 33.44 493 ASP A N 1
ATOM 3673 C CA . ASP A 1 493 ? -9.879 -14.943 -2.589 1.00 33.44 493 ASP A CA 1
ATOM 3674 C C . ASP A 1 493 ? -9.081 -15.070 -1.273 1.00 33.44 493 ASP A C 1
ATOM 3676 O O . ASP A 1 493 ? -7.996 -15.650 -1.255 1.00 33.44 493 ASP A O 1
ATOM 3680 N N . THR A 1 494 ? -9.635 -14.684 -0.115 1.00 37.34 494 THR A N 1
ATOM 3681 C CA . THR A 1 494 ? -8.973 -14.890 1.202 1.00 37.34 494 THR A CA 1
ATOM 3682 C C . THR A 1 494 ? -8.777 -16.372 1.584 1.00 37.34 494 THR A C 1
ATOM 3684 O O . THR A 1 494 ? -8.118 -16.707 2.572 1.00 37.34 494 THR A O 1
ATOM 3687 N N . SER A 1 495 ? -9.326 -17.297 0.792 1.00 50.59 495 SER A N 1
ATOM 3688 C CA . SER A 1 495 ? -9.453 -18.716 1.129 1.00 50.59 495 SER A CA 1
ATOM 3689 C C . SER A 1 495 ? -8.136 -19.500 1.264 1.00 50.59 495 SER A C 1
ATOM 3691 O O . SER A 1 495 ? -8.119 -20.510 1.968 1.00 50.59 495 SER A O 1
ATOM 3693 N N . GLU A 1 496 ? -7.034 -19.094 0.619 1.00 53.75 496 GLU A N 1
ATOM 3694 C CA . GLU A 1 496 ? -5.781 -19.876 0.626 1.00 53.75 496 GLU A CA 1
ATOM 3695 C C . GLU A 1 496 ? -5.101 -19.923 2.003 1.00 53.75 496 GLU A C 1
ATOM 3697 O O . GLU A 1 496 ? -4.686 -20.999 2.439 1.00 53.75 496 GLU A O 1
ATOM 3702 N N . VAL A 1 497 ? -5.045 -18.803 2.735 1.00 58.66 497 VAL A N 1
ATOM 3703 C CA . VAL A 1 497 ? -4.416 -18.753 4.070 1.00 58.66 497 VAL A CA 1
ATOM 3704 C C . VAL A 1 497 ? -5.179 -19.641 5.057 1.00 58.66 497 VAL A C 1
ATOM 3706 O O . VAL A 1 497 ? -4.585 -20.442 5.781 1.00 58.66 497 VAL A O 1
ATOM 3709 N N . TYR A 1 498 ? -6.512 -19.577 5.048 1.00 71.69 498 TYR A N 1
ATOM 3710 C CA . TYR A 1 498 ? -7.335 -20.357 5.971 1.00 71.69 498 TYR A CA 1
ATOM 3711 C C . TYR A 1 498 ? -7.335 -21.861 5.643 1.00 71.69 498 TYR A C 1
ATOM 3713 O O . TYR A 1 498 ? -7.374 -22.679 6.564 1.00 71.69 498 TYR A O 1
ATOM 3721 N N . LYS A 1 499 ? -7.176 -22.259 4.368 1.00 73.12 499 LYS A N 1
ATOM 3722 C CA . LYS A 1 499 ? -6.949 -23.667 3.970 1.00 73.12 499 LYS A CA 1
ATOM 3723 C C . LYS A 1 499 ? -5.646 -24.252 4.531 1.00 73.12 499 LYS A C 1
ATOM 3725 O O . LYS A 1 499 ? -5.581 -25.463 4.735 1.00 73.12 499 LYS A O 1
ATOM 3730 N N . VAL A 1 500 ? -4.618 -23.444 4.823 1.00 78.12 500 VAL A N 1
ATOM 3731 C CA . VAL A 1 500 ? -3.402 -23.934 5.512 1.00 78.12 500 VAL A CA 1
ATOM 3732 C C . VAL A 1 500 ? -3.733 -24.400 6.936 1.00 78.12 500 VAL A C 1
ATOM 3734 O O . VAL A 1 500 ? -3.174 -25.393 7.405 1.00 78.12 500 VAL A O 1
ATOM 3737 N N . LEU A 1 501 ? -4.672 -23.719 7.601 1.00 84.56 501 LEU A N 1
ATOM 3738 C CA . LEU A 1 501 ? -5.135 -24.028 8.957 1.00 84.56 501 LEU A CA 1
ATOM 3739 C C . LEU A 1 501 ? -6.245 -25.092 8.987 1.00 84.56 501 LEU A C 1
ATOM 3741 O O . LEU A 1 501 ? -6.305 -25.883 9.927 1.00 84.56 501 LEU A O 1
ATOM 3745 N N . PHE A 1 502 ? -7.108 -25.134 7.970 1.00 80.81 502 PHE A N 1
ATOM 3746 C CA . PHE A 1 502 ? -8.219 -26.078 7.838 1.00 80.81 502 PHE A CA 1
ATOM 3747 C C . PHE A 1 502 ? -8.271 -26.662 6.419 1.00 80.81 502 PHE A C 1
ATOM 3749 O O . PHE A 1 502 ? -9.136 -26.325 5.617 1.00 80.81 502 PHE A O 1
ATOM 3756 N N . ALA A 1 503 ? -7.354 -27.584 6.116 1.00 80.00 503 ALA A N 1
ATOM 3757 C CA . ALA A 1 503 ? -7.253 -28.218 4.795 1.00 80.00 503 ALA A CA 1
ATOM 3758 C C . ALA A 1 503 ? -8.467 -29.092 4.407 1.00 80.00 503 ALA A C 1
ATOM 3760 O O . ALA A 1 503 ? -8.624 -29.432 3.236 1.00 80.00 503 ALA A O 1
ATOM 3761 N N . ASP A 1 504 ? -9.308 -29.454 5.381 1.00 78.31 504 ASP A N 1
ATOM 3762 C CA . ASP A 1 504 ? -10.578 -30.160 5.178 1.00 78.31 504 ASP A CA 1
ATOM 3763 C C . ASP A 1 504 ? -11.790 -29.201 5.096 1.00 78.31 504 ASP A C 1
ATOM 3765 O O . ASP A 1 504 ? -12.920 -29.678 5.059 1.00 78.31 504 ASP A O 1
ATOM 3769 N N . ALA A 1 505 ? -11.607 -27.874 5.092 1.00 72.88 505 ALA A N 1
ATOM 3770 C CA . ALA A 1 505 ? -12.699 -26.921 4.871 1.00 72.88 505 ALA A CA 1
ATOM 3771 C C . ALA A 1 505 ? -12.955 -26.685 3.372 1.00 72.88 505 ALA A C 1
ATOM 3773 O O . ALA A 1 505 ? -12.015 -26.578 2.582 1.00 72.88 505 ALA A O 1
ATOM 3774 N N . ASP A 1 506 ? -14.225 -26.552 2.991 1.00 69.12 506 ASP A N 1
ATOM 3775 C CA . ASP A 1 506 ? -14.654 -26.112 1.655 1.00 69.12 506 ASP A CA 1
ATOM 3776 C C . ASP A 1 506 ? -15.282 -24.707 1.656 1.00 69.12 506 ASP A C 1
ATOM 3778 O O . ASP A 1 506 ? -15.443 -24.116 0.587 1.00 69.12 506 ASP A O 1
ATOM 3782 N N . ASN A 1 507 ? -15.582 -24.148 2.834 1.00 61.94 507 ASN A N 1
ATOM 3783 C CA . ASN A 1 507 ? -16.144 -22.811 2.999 1.00 61.94 507 ASN A CA 1
ATOM 3784 C C . ASN A 1 507 ? -15.618 -22.132 4.282 1.00 61.94 507 ASN A C 1
ATOM 3786 O O . ASN A 1 507 ? -15.406 -22.784 5.309 1.00 61.94 507 ASN A O 1
ATOM 3790 N N . PHE A 1 508 ? -15.447 -20.811 4.223 1.00 65.75 508 PHE A N 1
ATOM 3791 C CA . PHE A 1 508 ? -15.087 -19.945 5.342 1.00 65.75 508 PHE A CA 1
ATOM 3792 C C . PHE A 1 508 ? -16.060 -18.765 5.389 1.00 65.75 508 PHE A C 1
ATOM 3794 O O . PHE A 1 508 ? -16.310 -18.130 4.370 1.00 65.75 508 PHE A O 1
ATOM 3801 N N . SER A 1 509 ? -16.611 -18.463 6.565 1.00 53.78 509 SER A N 1
ATOM 3802 C CA . SER A 1 509 ? -17.562 -17.355 6.739 1.00 53.78 509 SER A CA 1
ATOM 3803 C C . SER A 1 509 ? -17.232 -16.549 7.991 1.00 53.78 509 SER A C 1
ATOM 3805 O O . SER A 1 509 ? -17.163 -17.143 9.069 1.00 53.78 509 SER A O 1
ATOM 3807 N N . ALA A 1 510 ? -17.083 -15.229 7.874 1.00 55.53 510 ALA A N 1
ATOM 3808 C CA . ALA A 1 510 ? -16.900 -14.336 9.019 1.00 55.53 510 ALA A CA 1
ATOM 3809 C C . ALA A 1 510 ? -18.086 -14.417 10.005 1.00 55.53 510 ALA A C 1
ATOM 3811 O O . ALA A 1 510 ? -19.238 -14.624 9.611 1.00 55.53 510 ALA A O 1
ATOM 3812 N N . TYR A 1 511 ? -17.817 -14.270 11.304 1.00 47.03 511 TYR A N 1
ATOM 3813 C CA . TYR A 1 511 ? -18.844 -14.294 12.346 1.00 47.03 511 TYR A CA 1
ATOM 3814 C C . TYR A 1 511 ? -19.547 -12.930 12.440 1.00 47.03 511 TYR A C 1
ATOM 3816 O O . TYR A 1 511 ? -19.059 -11.989 13.068 1.00 47.03 511 TYR A O 1
ATOM 3824 N N . THR A 1 512 ? -20.736 -12.813 11.849 1.00 38.12 512 THR A N 1
ATOM 3825 C CA . THR A 1 512 ? -21.572 -11.607 11.966 1.00 38.12 512 THR A CA 1
ATOM 3826 C C . THR A 1 512 ? -21.980 -11.368 13.426 1.00 38.12 512 THR A C 1
ATOM 3828 O O . THR A 1 512 ? -22.651 -12.212 14.023 1.00 38.12 512 THR A O 1
ATOM 3831 N N . GLY A 1 513 ? -21.616 -10.215 13.996 1.00 38.53 513 GLY A N 1
ATOM 3832 C CA . GLY A 1 513 ? -21.829 -9.911 15.423 1.00 38.53 513 GLY A CA 1
ATOM 3833 C C . GLY A 1 513 ? -20.617 -10.184 16.325 1.00 38.53 513 GLY A C 1
ATOM 3834 O O . GLY A 1 513 ? -20.784 -10.425 17.518 1.00 38.53 513 GLY A O 1
ATOM 3835 N N . PHE A 1 514 ? -19.413 -10.156 15.751 1.00 39.34 514 PHE A N 1
ATOM 3836 C CA . PHE A 1 514 ? -18.114 -10.330 16.411 1.00 39.34 514 PHE A CA 1
ATOM 3837 C C . PHE A 1 514 ? -17.829 -9.350 17.576 1.00 39.34 514 PHE A C 1
ATOM 3839 O O . PHE A 1 514 ? -17.212 -9.748 18.568 1.00 39.34 514 PHE A O 1
ATOM 3846 N N . ASP A 1 515 ? -18.319 -8.105 17.507 1.00 45.41 515 ASP A N 1
ATOM 3847 C CA . ASP A 1 515 ? -18.090 -7.056 18.521 1.00 45.41 515 ASP A CA 1
ATOM 3848 C C . ASP A 1 515 ? -18.975 -7.206 19.777 1.00 45.41 515 ASP A C 1
ATOM 3850 O O . ASP A 1 515 ? -19.857 -6.395 20.066 1.00 45.41 515 ASP A O 1
ATOM 3854 N N . ILE A 1 516 ? -18.746 -8.274 20.548 1.00 41.00 516 ILE A N 1
ATOM 3855 C CA . ILE A 1 516 ? -19.148 -8.348 21.958 1.00 41.00 516 ILE A CA 1
ATOM 3856 C C . ILE A 1 516 ? -17.990 -8.942 22.777 1.00 41.00 516 ILE A C 1
ATOM 3858 O O . ILE A 1 516 ? -17.873 -10.158 22.927 1.00 41.00 516 ILE A O 1
ATOM 3862 N N . LYS A 1 517 ? -17.202 -8.048 23.399 1.00 55.91 517 LYS A N 1
ATOM 3863 C CA . LYS A 1 517 ? -16.273 -8.305 24.528 1.00 55.91 517 LYS A CA 1
ATOM 3864 C C . LYS A 1 517 ? -14.898 -8.930 24.240 1.00 55.91 517 LYS A C 1
ATOM 3866 O O . LYS A 1 517 ? -14.263 -9.350 25.204 1.00 55.91 517 LYS A O 1
ATOM 3871 N N . ALA A 1 518 ? -14.385 -8.959 23.006 1.00 65.88 518 ALA A N 1
ATOM 3872 C CA . ALA A 1 518 ? -13.011 -9.437 22.764 1.00 65.88 518 ALA A CA 1
ATOM 3873 C C . ALA A 1 518 ? -11.986 -8.725 23.678 1.00 65.88 518 ALA A C 1
ATOM 3875 O O . ALA A 1 518 ? -11.273 -9.377 24.436 1.00 65.88 518 ALA A O 1
ATOM 3876 N N . GLU A 1 519 ? -12.022 -7.391 23.710 1.00 69.19 519 GLU A N 1
ATOM 3877 C CA . GLU A 1 519 ? -11.194 -6.553 24.586 1.00 69.19 519 GLU A CA 1
ATOM 3878 C C . GLU A 1 519 ? -11.428 -6.838 26.086 1.00 69.19 519 GLU A C 1
ATOM 3880 O O . GLU A 1 519 ? -10.480 -7.163 26.793 1.00 69.19 519 GLU A O 1
ATOM 3885 N N . GLU A 1 520 ? -12.679 -6.838 26.577 1.00 71.19 520 GLU A N 1
ATOM 3886 C CA . GLU A 1 520 ? -13.000 -7.119 27.997 1.00 71.19 520 GLU A CA 1
ATOM 3887 C C . GLU A 1 520 ? -12.510 -8.507 28.458 1.00 71.19 520 GLU A C 1
ATOM 3889 O O . GLU A 1 520 ? -12.093 -8.664 29.610 1.00 71.19 520 GLU A O 1
ATOM 3894 N N . ILE A 1 521 ? -12.547 -9.514 27.576 1.00 74.69 521 ILE A N 1
ATOM 3895 C CA . ILE A 1 521 ? -12.036 -10.867 27.841 1.00 74.69 521 ILE A CA 1
ATOM 3896 C C . ILE A 1 521 ? -10.508 -10.836 27.958 1.00 74.69 521 ILE A C 1
ATOM 3898 O O . ILE A 1 521 ? -9.962 -11.317 28.956 1.00 74.69 521 ILE A O 1
ATOM 3902 N N . LEU A 1 522 ? -9.818 -10.238 26.982 1.00 81.25 522 LEU A N 1
ATOM 3903 C CA . LEU A 1 522 ? -8.357 -10.162 26.972 1.00 81.25 522 LEU A CA 1
ATOM 3904 C C . LEU A 1 522 ? -7.818 -9.327 28.141 1.00 81.25 522 LEU A C 1
ATOM 3906 O O . LEU A 1 522 ? -6.873 -9.760 28.801 1.00 81.25 522 LEU A O 1
ATOM 3910 N N . ASP A 1 523 ? -8.458 -8.209 28.481 1.00 79.19 523 ASP A N 1
ATOM 3911 C CA . ASP A 1 523 ? -8.115 -7.393 29.650 1.00 79.19 523 ASP A CA 1
ATOM 3912 C C . ASP A 1 523 ? -8.335 -8.140 30.971 1.00 79.19 523 ASP A C 1
ATOM 3914 O O . ASP A 1 523 ? -7.484 -8.104 31.865 1.00 79.19 523 ASP A O 1
ATOM 3918 N N . SER A 1 524 ? -9.440 -8.885 31.087 1.00 76.44 524 SER A N 1
ATOM 3919 C CA . SER A 1 524 ? -9.727 -9.712 32.268 1.00 76.44 524 SER A CA 1
ATOM 3920 C C . SER A 1 524 ? -8.701 -10.833 32.473 1.00 76.44 524 SER A C 1
ATOM 3922 O O . SER A 1 524 ? -8.421 -11.205 33.617 1.00 76.44 524 SER A O 1
ATOM 3924 N N . ALA A 1 525 ? -8.125 -11.350 31.384 1.00 77.75 525 ALA A N 1
ATOM 3925 C CA . ALA A 1 525 ? -7.060 -12.351 31.395 1.00 77.75 525 ALA A CA 1
ATOM 3926 C C . ALA A 1 525 ? -5.639 -11.751 31.486 1.00 77.75 525 ALA A C 1
ATOM 3928 O O . ALA A 1 525 ? -4.698 -12.445 31.875 1.00 77.75 525 ALA A O 1
ATOM 3929 N N . GLY A 1 526 ? -5.476 -10.454 31.202 1.00 81.25 526 GLY A N 1
ATOM 3930 C CA . GLY A 1 526 ? -4.199 -9.735 31.242 1.00 81.25 526 GLY A CA 1
ATOM 3931 C C . GLY A 1 526 ? -3.427 -9.698 29.916 1.00 81.25 526 GLY A C 1
ATOM 3932 O O . GLY A 1 526 ? -2.246 -9.352 29.916 1.00 81.25 526 GLY A O 1
ATOM 3933 N N . PHE A 1 527 ? -4.071 -10.015 28.792 1.00 86.69 527 PHE A N 1
ATOM 3934 C CA . PHE A 1 527 ? -3.507 -9.986 27.438 1.00 86.69 527 PHE A CA 1
ATOM 3935 C C . PHE A 1 527 ? -3.585 -8.597 26.773 1.00 86.69 527 PHE A C 1
ATOM 3937 O O . PHE A 1 527 ? -3.686 -8.521 25.551 1.00 86.69 527 PHE A O 1
ATOM 3944 N N . THR A 1 528 ? -3.463 -7.515 27.557 1.00 81.44 528 THR A N 1
ATOM 3945 C CA . THR A 1 528 ? -3.703 -6.080 27.230 1.00 81.44 528 THR A CA 1
ATOM 3946 C C . THR A 1 528 ? -2.781 -5.454 26.154 1.00 81.44 528 THR A C 1
ATOM 3948 O O . THR A 1 528 ? -2.519 -4.251 26.158 1.00 81.44 528 THR A O 1
ATOM 3951 N N . LYS A 1 529 ? -2.172 -6.277 25.300 1.00 79.44 529 LYS A N 1
ATOM 3952 C CA . LYS A 1 529 ? -1.306 -5.903 24.172 1.00 79.44 529 LYS A CA 1
ATOM 3953 C C . LYS A 1 529 ? -1.561 -6.756 22.925 1.00 79.44 529 LYS A C 1
ATOM 3955 O O . LYS A 1 529 ? -0.741 -6.777 22.013 1.00 79.44 529 LYS A O 1
ATOM 3960 N N . ASN A 1 530 ? -2.642 -7.522 22.920 1.00 82.38 530 ASN A N 1
ATOM 3961 C CA . ASN A 1 530 ? -3.065 -8.318 21.783 1.00 82.38 530 ASN A CA 1
ATOM 3962 C C . ASN A 1 530 ? -4.485 -7.871 21.475 1.00 82.38 530 ASN A C 1
ATOM 3964 O O . ASN A 1 530 ? -5.302 -7.803 22.394 1.00 82.38 530 ASN A O 1
ATOM 3968 N N . SER A 1 531 ? -4.775 -7.587 20.215 1.00 80.94 531 SER A N 1
ATOM 3969 C CA . SER A 1 531 ? -6.145 -7.451 19.737 1.00 80.94 531 SER A CA 1
ATOM 3970 C C . SER A 1 531 ? -6.528 -8.706 18.956 1.00 80.94 531 SER A C 1
ATOM 3972 O O . SER A 1 531 ? -5.681 -9.414 18.404 1.00 80.94 531 SER A O 1
ATOM 3974 N N . ILE A 1 532 ? -7.822 -9.011 18.961 1.00 78.56 532 ILE A N 1
ATOM 3975 C CA . ILE A 1 532 ? -8.4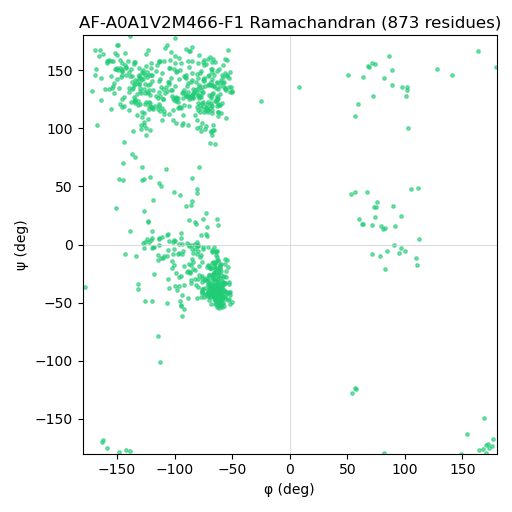23 -10.034 18.112 1.00 78.56 532 ILE A CA 1
ATOM 3976 C C . ILE A 1 532 ? -9.316 -9.268 17.147 1.00 78.56 532 ILE A C 1
ATOM 3978 O O . ILE A 1 532 ? -10.238 -8.580 17.583 1.00 78.56 532 ILE A O 1
ATOM 3982 N N . THR A 1 533 ? -8.970 -9.316 15.863 1.00 64.88 533 THR A N 1
ATOM 3983 C CA . THR A 1 533 ? -9.490 -8.406 14.828 1.00 64.88 533 THR A CA 1
ATOM 3984 C C . THR A 1 533 ? -10.567 -9.043 13.955 1.00 64.88 533 THR A C 1
ATOM 3986 O O . THR A 1 533 ? -11.372 -8.328 13.369 1.00 64.88 533 THR A O 1
ATOM 3989 N N . GLU A 1 534 ? -10.639 -10.377 13.917 1.00 67.62 534 GLU A N 1
ATOM 3990 C CA . GLU A 1 534 ? -11.694 -11.118 13.222 1.00 67.62 534 GLU A CA 1
ATOM 3991 C C . GLU A 1 534 ? -11.898 -12.523 13.820 1.00 67.62 534 GLU A C 1
ATOM 3993 O O . GLU A 1 534 ? -10.989 -13.105 14.424 1.00 67.62 534 GLU A O 1
ATOM 3998 N N . LEU A 1 535 ? -13.085 -13.091 13.592 1.00 71.88 535 LEU A N 1
ATOM 3999 C CA . LEU A 1 535 ? -13.426 -14.489 13.853 1.00 71.88 535 LEU A CA 1
ATOM 4000 C C . LEU A 1 535 ? -14.115 -15.081 12.620 1.00 71.88 535 LEU A C 1
ATOM 4002 O O . LEU A 1 535 ? -15.164 -14.595 12.201 1.00 71.88 535 LEU A O 1
ATOM 4006 N N . IL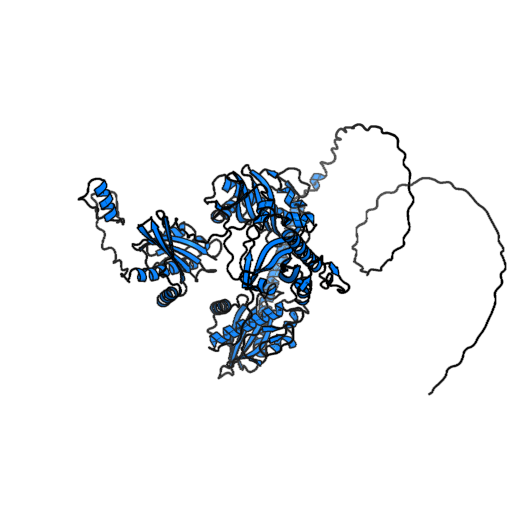E A 1 536 ? -13.571 -16.173 12.089 1.00 72.88 536 ILE A N 1
ATOM 4007 C CA . ILE A 1 536 ? -14.043 -16.828 10.864 1.00 72.88 536 ILE A CA 1
ATOM 4008 C C . ILE A 1 536 ? -14.382 -18.286 11.177 1.00 72.88 536 ILE A C 1
ATOM 4010 O O . ILE A 1 536 ? -13.574 -19.008 11.760 1.00 72.88 536 ILE A O 1
ATOM 4014 N N . LEU A 1 537 ? -15.565 -18.754 10.776 1.00 71.88 537 LEU A N 1
ATOM 4015 C CA . LEU A 1 537 ? -15.960 -20.157 10.913 1.00 71.88 537 LEU A CA 1
ATOM 4016 C C . LEU A 1 537 ? -15.427 -20.966 9.727 1.00 71.88 537 LEU A C 1
ATOM 4018 O O . LEU A 1 537 ? -15.737 -20.648 8.579 1.00 71.88 537 LEU A O 1
ATOM 4022 N N . ALA A 1 538 ? -14.697 -22.045 10.008 1.00 76.94 538 ALA A N 1
ATOM 4023 C CA . ALA A 1 538 ? -14.287 -23.043 9.024 1.00 76.94 538 ALA A CA 1
ATOM 4024 C C . ALA A 1 538 ? -15.358 -24.140 8.910 1.00 76.94 538 ALA A C 1
ATOM 4026 O O . ALA A 1 538 ? -15.755 -24.736 9.921 1.00 76.94 538 ALA A O 1
ATOM 4027 N N . LYS A 1 539 ? -15.819 -24.423 7.686 1.00 73.12 539 LYS A N 1
ATOM 4028 C CA . LYS A 1 539 ? -16.915 -25.363 7.397 1.00 73.12 539 LYS A CA 1
ATOM 4029 C C . LYS A 1 539 ? -16.520 -26.407 6.350 1.00 73.12 539 LYS A C 1
ATOM 4031 O O . LYS A 1 539 ? -15.726 -26.129 5.455 1.00 73.12 539 LYS A O 1
ATOM 4036 N N . ASN A 1 540 ? -17.084 -27.606 6.485 1.00 76.44 540 ASN A N 1
ATOM 4037 C CA . ASN A 1 540 ? -17.056 -28.688 5.499 1.00 76.44 540 ASN A CA 1
ATOM 4038 C C . ASN A 1 540 ? -18.514 -29.028 5.147 1.00 76.44 540 ASN A C 1
ATOM 4040 O O . ASN A 1 540 ? -19.224 -29.678 5.920 1.00 76.44 540 ASN A O 1
ATOM 4044 N N . GLY A 1 541 ? -18.998 -28.494 4.027 1.00 72.44 541 GLY A N 1
ATOM 4045 C CA . GLY A 1 541 ? -20.419 -28.412 3.716 1.00 72.44 541 GLY A CA 1
ATOM 4046 C C . GLY A 1 541 ? -21.186 -27.660 4.810 1.00 72.44 541 GLY A C 1
ATOM 4047 O O . GLY A 1 541 ? -20.860 -26.526 5.156 1.00 72.44 541 GLY A O 1
ATOM 4048 N N . ASP A 1 542 ? -22.199 -28.316 5.378 1.00 72.00 542 ASP A N 1
ATOM 4049 C CA . ASP A 1 542 ? -23.009 -27.777 6.479 1.00 72.00 542 ASP A CA 1
ATOM 4050 C C . ASP A 1 542 ? -22.361 -27.966 7.878 1.00 72.00 542 ASP A C 1
ATOM 4052 O O . ASP A 1 542 ? -22.943 -27.545 8.878 1.00 72.00 542 ASP A O 1
ATOM 4056 N N . GLU A 1 543 ? -21.205 -28.642 7.996 1.00 76.19 543 GLU A N 1
ATOM 4057 C CA . GLU A 1 543 ? -20.573 -28.968 9.288 1.00 76.19 543 GLU A CA 1
ATOM 4058 C C . GLU A 1 543 ? -19.485 -27.951 9.675 1.00 76.19 543 GLU A C 1
ATOM 4060 O O . GLU A 1 543 ? -18.469 -27.809 8.998 1.00 76.19 543 GLU A O 1
ATOM 4065 N N . GLU A 1 544 ? -19.676 -27.261 10.803 1.00 83.12 544 GLU A N 1
ATOM 4066 C CA . GLU A 1 544 ? -18.676 -26.372 11.408 1.00 83.12 544 GLU A CA 1
ATOM 4067 C C . GLU A 1 544 ? -17.565 -27.194 12.080 1.00 83.12 544 GLU A C 1
ATOM 4069 O O . GLU A 1 544 ? -17.795 -27.874 13.087 1.00 83.12 544 GLU A O 1
ATOM 4074 N N . ILE A 1 545 ? -16.341 -27.114 11.549 1.00 82.06 545 ILE A N 1
ATOM 4075 C CA . ILE A 1 545 ? -15.195 -27.915 12.015 1.00 82.06 545 ILE A CA 1
ATOM 4076 C C . ILE A 1 545 ? -14.266 -27.147 12.970 1.00 82.06 545 ILE A C 1
ATOM 4078 O O . ILE A 1 545 ? -13.595 -27.748 13.817 1.00 82.06 545 ILE A O 1
ATOM 4082 N N . GLY A 1 546 ? -14.258 -25.816 12.899 1.00 83.31 546 GLY A N 1
ATOM 4083 C CA . GLY A 1 546 ? -13.464 -24.969 13.784 1.00 83.31 546 GLY A CA 1
ATOM 4084 C C . GLY A 1 546 ? -13.566 -23.487 13.453 1.00 83.31 546 GLY A C 1
ATOM 4085 O O . GLY A 1 546 ? -14.425 -23.065 12.683 1.00 83.31 546 GLY A O 1
ATOM 4086 N N . HIS A 1 547 ? -12.668 -22.713 14.051 1.00 84.94 547 HIS A N 1
ATOM 4087 C CA . HIS A 1 547 ? -12.588 -21.265 13.909 1.00 84.94 547 HIS A CA 1
ATOM 4088 C C . HIS A 1 547 ? -11.166 -20.855 13.514 1.00 84.94 547 HIS A C 1
ATOM 4090 O O . HIS A 1 547 ? -10.200 -21.418 14.031 1.00 84.94 547 HIS A O 1
ATOM 4096 N N . VAL A 1 548 ? -11.037 -19.856 12.644 1.00 88.06 548 VAL A N 1
ATOM 4097 C CA . VAL A 1 548 ? -9.816 -19.057 12.496 1.00 88.06 548 VAL A CA 1
ATOM 4098 C C . VAL A 1 548 ? -10.021 -17.745 13.250 1.00 88.06 548 VAL A C 1
ATOM 4100 O O . VAL A 1 548 ? -11.099 -17.156 13.197 1.00 88.06 548 VAL A O 1
ATOM 4103 N N . ILE A 1 549 ? -9.000 -17.326 13.992 1.00 85.31 549 ILE A N 1
ATOM 4104 C CA . ILE A 1 549 ? -8.987 -16.105 14.799 1.00 85.31 549 ILE A CA 1
ATOM 4105 C C . ILE A 1 549 ? -7.831 -15.244 14.298 1.00 85.31 549 ILE A C 1
ATOM 4107 O O . ILE A 1 549 ? -6.685 -15.704 14.321 1.00 85.31 549 ILE A O 1
ATOM 4111 N N . ASN A 1 550 ? -8.116 -14.018 13.860 1.00 82.94 550 ASN A N 1
ATOM 4112 C CA . ASN A 1 550 ? -7.080 -13.064 13.461 1.00 82.94 550 ASN A CA 1
ATOM 4113 C C . ASN A 1 550 ? -6.563 -12.357 14.723 1.00 82.94 550 ASN A C 1
ATOM 4115 O O . ASN A 1 550 ? -7.356 -11.890 15.544 1.00 82.94 550 ASN A O 1
ATOM 4119 N N . VAL A 1 551 ? -5.241 -12.303 14.892 1.00 85.81 551 VAL A N 1
ATOM 4120 C CA . VAL A 1 551 ? -4.571 -11.769 16.084 1.00 85.81 551 VAL A CA 1
ATOM 4121 C C . VAL A 1 551 ? -3.504 -10.762 15.678 1.00 85.81 551 VAL A C 1
ATOM 4123 O O . V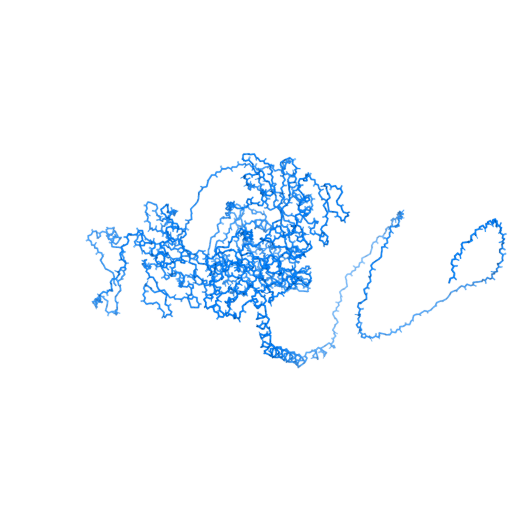AL A 1 551 ? -2.619 -11.092 14.888 1.00 85.81 551 VAL A O 1
ATOM 4126 N N . THR A 1 552 ? -3.523 -9.586 16.303 1.00 85.56 552 THR A N 1
ATOM 4127 C CA . THR A 1 552 ? -2.428 -8.611 16.221 1.00 85.56 552 THR A CA 1
ATOM 4128 C C . THR A 1 552 ? -1.744 -8.519 17.581 1.00 85.56 552 THR A C 1
ATOM 4130 O O . THR A 1 552 ? -2.368 -8.162 18.581 1.00 85.56 552 THR A O 1
ATOM 4133 N N . ALA A 1 553 ? -0.457 -8.870 17.643 1.00 83.00 553 ALA A N 1
ATOM 4134 C CA . ALA A 1 553 ? 0.356 -8.783 18.855 1.00 83.00 553 ALA A CA 1
ATOM 4135 C C . ALA A 1 553 ? 1.217 -7.507 18.838 1.00 83.00 553 ALA A C 1
ATOM 4137 O O . ALA A 1 553 ? 2.247 -7.444 18.163 1.00 83.00 553 ALA A O 1
ATOM 4138 N N . HIS A 1 554 ? 0.815 -6.513 19.632 1.00 81.81 554 HIS A N 1
ATOM 4139 C CA . HIS A 1 554 ? 1.403 -5.168 19.695 1.00 81.81 554 HIS A CA 1
ATOM 4140 C C . HIS A 1 554 ? 2.676 -5.084 20.574 1.00 81.81 554 HIS A C 1
ATOM 4142 O O . HIS A 1 554 ? 3.066 -4.011 21.040 1.00 81.81 554 HIS A O 1
ATOM 4148 N N . ASP A 1 555 ? 3.321 -6.220 20.887 1.00 80.31 555 ASP A N 1
ATOM 4149 C CA . ASP A 1 555 ? 4.605 -6.259 21.611 1.00 80.31 555 ASP A CA 1
ATOM 4150 C C . ASP A 1 555 ? 5.724 -7.051 20.931 1.00 80.31 555 ASP A C 1
ATOM 4152 O O . ASP A 1 555 ? 6.673 -7.507 21.581 1.00 80.31 555 ASP A O 1
ATOM 4156 N N . GLY A 1 556 ? 5.663 -7.099 19.597 1.00 67.50 556 GLY A N 1
ATOM 4157 C CA . GLY A 1 556 ? 6.824 -7.363 18.756 1.00 67.50 556 GLY A CA 1
ATOM 4158 C C . GLY A 1 556 ? 8.000 -6.410 19.037 1.00 67.50 556 GLY A C 1
ATOM 4159 O O . GLY A 1 556 ? 7.918 -5.419 19.764 1.00 67.50 556 GLY A O 1
ATOM 4160 N N . PHE A 1 557 ? 9.167 -6.753 18.501 1.00 59.62 557 PHE A N 1
ATOM 4161 C CA . PHE A 1 557 ? 10.419 -6.048 18.764 1.00 59.62 557 PHE A CA 1
ATOM 4162 C C . PHE A 1 557 ? 10.654 -4.839 17.843 1.00 59.62 557 PHE A C 1
ATOM 4164 O O . PHE A 1 557 ? 11.328 -3.891 18.254 1.00 59.62 557 PHE A O 1
ATOM 4171 N N . ALA A 1 558 ? 10.153 -4.882 16.608 1.00 47.03 558 ALA A N 1
ATOM 4172 C CA . ALA A 1 558 ? 10.333 -3.830 15.601 1.00 47.03 558 ALA A CA 1
ATOM 4173 C C . ALA A 1 558 ? 9.018 -3.310 14.985 1.00 47.03 558 ALA A C 1
ATOM 4175 O O . ALA A 1 558 ? 9.052 -2.347 14.223 1.00 47.03 558 ALA A O 1
ATOM 4176 N N . GLY A 1 559 ? 7.884 -3.894 15.363 1.00 55.19 559 GLY A N 1
ATOM 4177 C CA . GLY A 1 559 ? 6.534 -3.474 15.004 1.00 55.19 559 GLY A CA 1
ATOM 4178 C C . GLY A 1 559 ? 5.529 -4.519 15.477 1.00 55.19 559 GLY A C 1
ATOM 4179 O O . GLY A 1 559 ? 5.905 -5.466 16.175 1.00 55.19 559 GLY A O 1
ATOM 4180 N N . ASP A 1 560 ? 4.280 -4.357 15.065 1.00 71.81 560 ASP A N 1
ATOM 4181 C CA . ASP A 1 560 ? 3.226 -5.323 15.350 1.00 71.81 560 ASP A CA 1
ATOM 4182 C C . ASP A 1 560 ? 3.421 -6.614 14.534 1.00 71.81 560 ASP A C 1
ATOM 4184 O O . ASP A 1 560 ? 4.165 -6.664 13.543 1.00 71.81 560 ASP A O 1
ATOM 4188 N N . ILE A 1 561 ? 2.793 -7.689 15.010 1.00 71.81 561 ILE A N 1
ATOM 4189 C CA . ILE A 1 561 ? 2.851 -9.021 14.405 1.00 71.81 561 ILE A CA 1
ATOM 4190 C C . ILE A 1 561 ? 1.417 -9.509 14.213 1.00 71.81 561 ILE A C 1
ATOM 4192 O O . ILE A 1 561 ? 0.741 -9.838 15.189 1.00 71.81 561 ILE A O 1
ATOM 4196 N N . GLU A 1 562 ? 0.977 -9.572 12.961 1.00 79.25 562 GLU A N 1
ATOM 4197 C CA . GLU A 1 562 ? -0.346 -10.046 12.561 1.00 79.25 562 GLU A CA 1
ATOM 4198 C C . GLU A 1 562 ? -0.261 -11.509 12.136 1.00 79.25 562 GLU A C 1
ATOM 4200 O O . GLU A 1 562 ? 0.537 -11.889 11.272 1.00 79.25 562 GLU A O 1
ATOM 4205 N N . PHE A 1 563 ? -1.090 -12.357 12.731 1.00 83.88 563 PHE A N 1
ATOM 4206 C CA . PHE A 1 563 ? -1.143 -13.771 12.387 1.00 83.88 563 PHE A CA 1
ATOM 4207 C C . PHE A 1 563 ? -2.512 -14.371 12.679 1.00 83.88 563 PHE A C 1
ATOM 4209 O O . PHE A 1 563 ? -3.284 -13.880 13.500 1.00 83.88 563 PHE A O 1
ATOM 4216 N N . VAL A 1 564 ? -2.798 -15.475 12.002 1.00 88.31 564 VAL A N 1
ATOM 4217 C CA . VAL A 1 564 ? -4.049 -16.214 12.147 1.00 88.31 564 VAL A CA 1
ATOM 4218 C C . VAL A 1 564 ? -3.830 -17.490 12.948 1.00 88.31 564 VAL A C 1
ATOM 4220 O O . VAL A 1 564 ? -2.842 -18.198 12.747 1.00 88.31 564 VAL A O 1
ATOM 4223 N N . VAL A 1 565 ? -4.755 -17.793 13.859 1.00 93.62 565 VAL A N 1
ATOM 4224 C CA . VAL A 1 565 ? -4.728 -18.979 14.728 1.00 93.62 565 VAL A CA 1
ATOM 4225 C C . VAL A 1 565 ? -5.932 -19.858 14.412 1.00 93.62 565 VAL A C 1
ATOM 4227 O O . VAL A 1 565 ? -7.073 -19.428 14.563 1.00 93.62 565 VAL A O 1
ATOM 4230 N N . GLY A 1 566 ? -5.695 -21.098 13.982 1.00 92.56 566 GLY A N 1
ATOM 4231 C CA . GLY A 1 566 ? -6.767 -22.063 13.722 1.00 92.56 566 GLY A CA 1
ATOM 4232 C C . GLY A 1 566 ? -7.043 -22.926 14.950 1.00 92.56 566 GLY A C 1
ATOM 4233 O O . GLY A 1 566 ? -6.115 -23.540 15.471 1.00 92.56 566 GLY A O 1
ATOM 4234 N N . ILE A 1 567 ? -8.295 -23.001 15.417 1.00 91.25 567 ILE A N 1
ATOM 4235 C CA . ILE A 1 567 ? -8.701 -23.810 16.580 1.00 91.25 567 ILE A CA 1
ATOM 4236 C C . ILE A 1 567 ? -9.944 -24.652 16.251 1.00 91.25 567 ILE A C 1
ATOM 4238 O O . ILE A 1 567 ? -11.010 -24.126 15.925 1.00 91.25 567 ILE A O 1
ATOM 4242 N N . THR A 1 568 ? -9.827 -25.978 16.348 1.00 88.50 568 THR A N 1
ATOM 4243 C CA . THR A 1 568 ? -10.935 -26.920 16.107 1.00 88.50 568 THR A CA 1
ATOM 4244 C C . THR A 1 568 ? -12.028 -26.822 17.171 1.00 88.50 568 THR A C 1
ATOM 4246 O O . THR A 1 568 ? -11.780 -26.459 18.323 1.00 88.50 568 THR A O 1
ATOM 4249 N N . ASN A 1 569 ? -13.248 -27.244 16.832 1.00 83.38 569 ASN A N 1
ATOM 4250 C CA . ASN A 1 569 ? -14.373 -27.222 17.773 1.00 83.38 569 ASN A CA 1
ATOM 4251 C C . ASN A 1 569 ? -14.204 -28.158 18.990 1.00 83.38 569 ASN A C 1
ATOM 4253 O O . ASN A 1 569 ? -14.805 -27.910 20.042 1.00 83.38 569 ASN A O 1
ATOM 4257 N N . ASP A 1 570 ? -13.346 -29.184 18.927 1.00 82.38 570 ASP A N 1
ATOM 4258 C CA . ASP A 1 570 ? -12.990 -30.015 20.085 1.00 82.38 570 ASP A CA 1
ATOM 4259 C C . ASP A 1 570 ? -11.861 -29.429 20.960 1.00 82.38 570 ASP A C 1
ATOM 4261 O O . ASP A 1 570 ? -11.856 -29.701 22.162 1.00 82.38 570 ASP A O 1
ATOM 4265 N N . GLY A 1 571 ? -11.024 -28.523 20.435 1.00 81.75 571 GLY A N 1
ATOM 4266 C CA . GLY A 1 571 ? -10.009 -27.781 21.199 1.00 81.75 571 GLY A CA 1
ATOM 4267 C C . GLY A 1 571 ? -8.564 -28.146 20.874 1.00 81.75 571 GLY A C 1
ATOM 4268 O O . GLY A 1 571 ? -7.762 -28.385 21.782 1.00 81.75 571 GLY A O 1
ATOM 4269 N N . VAL A 1 572 ? -8.226 -28.181 19.587 1.00 87.62 572 VAL A N 1
ATOM 4270 C CA . VAL A 1 572 ? -6.864 -28.367 19.080 1.00 87.62 572 VAL A CA 1
ATOM 4271 C C . VAL A 1 572 ? -6.495 -27.170 18.208 1.00 87.62 572 VAL A C 1
ATOM 4273 O O . VAL A 1 572 ? -7.230 -26.820 17.289 1.00 87.62 572 VAL A O 1
ATOM 4276 N N . ILE A 1 573 ? -5.344 -26.560 18.480 1.00 93.94 573 ILE A N 1
ATOM 4277 C CA . ILE A 1 573 ? -4.727 -25.561 17.609 1.00 93.94 573 ILE A CA 1
ATOM 4278 C C . ILE A 1 573 ? -4.219 -26.302 16.365 1.00 93.94 573 ILE A C 1
ATOM 4280 O O . ILE A 1 573 ? -3.360 -27.185 16.466 1.00 93.94 573 ILE A O 1
ATOM 4284 N N . THR A 1 574 ? -4.774 -25.997 15.193 1.00 88.94 574 THR A N 1
ATOM 4285 C CA . THR A 1 574 ? -4.385 -26.637 13.927 1.00 88.94 574 THR A CA 1
ATOM 4286 C C . THR A 1 574 ? -3.059 -26.089 13.410 1.00 88.94 574 THR A C 1
ATOM 4288 O O . THR A 1 574 ? -2.264 -26.845 12.853 1.00 88.94 574 THR A O 1
ATOM 4291 N N . GLY A 1 575 ? -2.783 -24.812 13.676 1.00 90.69 575 GLY A N 1
ATOM 4292 C CA . GLY A 1 575 ? -1.521 -24.133 13.413 1.00 90.69 575 GLY A CA 1
ATOM 4293 C C . GLY A 1 575 ? -1.634 -22.624 13.624 1.00 90.69 575 GLY A C 1
ATOM 4294 O O . GLY A 1 575 ? -2.668 -22.122 14.072 1.00 90.69 575 GLY A O 1
ATOM 4295 N N . ILE A 1 576 ? -0.564 -21.918 13.256 1.00 93.12 576 ILE A N 1
ATOM 4296 C CA . ILE A 1 576 ? -0.584 -20.475 12.999 1.00 93.12 576 ILE A CA 1
ATOM 4297 C C . ILE A 1 576 ? 0.047 -20.200 11.636 1.00 93.12 576 ILE A C 1
ATOM 4299 O O . ILE A 1 576 ? 0.984 -20.908 11.263 1.00 93.12 576 ILE A O 1
ATOM 4303 N N . GLU A 1 577 ? -0.414 -19.162 10.945 1.00 85.88 577 GLU A N 1
ATOM 4304 C CA . GLU A 1 577 ? 0.236 -18.625 9.743 1.00 85.88 577 GLU A CA 1
ATOM 4305 C C . GLU A 1 577 ? 0.366 -17.100 9.891 1.00 85.88 577 GLU A C 1
ATOM 4307 O O . GLU A 1 577 ? -0.531 -16.444 10.423 1.00 85.88 577 GLU A O 1
ATOM 4312 N N . MET A 1 578 ? 1.511 -16.542 9.494 1.00 81.19 578 MET A N 1
ATOM 4313 C CA . MET A 1 578 ? 1.800 -15.108 9.624 1.00 81.19 578 MET A CA 1
ATOM 4314 C C . MET A 1 578 ? 1.162 -14.342 8.463 1.00 81.19 578 MET A C 1
ATOM 4316 O O . MET A 1 578 ? 1.343 -14.741 7.315 1.00 81.19 578 MET A O 1
ATOM 4320 N N . VAL A 1 579 ? 0.473 -13.239 8.761 1.00 74.12 579 VAL A N 1
ATOM 4321 C CA . VAL A 1 579 ? -0.126 -12.344 7.758 1.00 74.12 579 VAL A CA 1
ATOM 4322 C C . VAL A 1 579 ? 0.866 -11.224 7.442 1.00 74.12 579 VAL A C 1
ATOM 4324 O O . VAL A 1 579 ? 1.406 -11.180 6.339 1.00 74.12 579 VAL A O 1
ATOM 4327 N N . THR A 1 580 ? 1.231 -10.410 8.438 1.00 65.06 580 THR A N 1
ATOM 4328 C CA . THR A 1 580 ? 2.333 -9.441 8.332 1.00 65.06 580 THR A CA 1
ATOM 4329 C C . THR A 1 580 ? 3.222 -9.461 9.581 1.00 65.06 580 THR A C 1
ATOM 4331 O O . THR A 1 580 ? 2.815 -9.874 10.668 1.00 65.06 580 THR A O 1
ATOM 4334 N N . ASN A 1 581 ? 4.487 -9.053 9.441 1.00 58.66 581 ASN A N 1
ATOM 4335 C CA . ASN A 1 581 ? 5.304 -8.597 10.569 1.00 58.66 581 ASN A CA 1
ATOM 4336 C C . ASN A 1 581 ? 6.498 -7.765 10.091 1.00 58.66 581 ASN A C 1
ATOM 4338 O O . ASN A 1 581 ? 7.248 -8.175 9.208 1.00 58.66 581 ASN A O 1
ATOM 4342 N N . ASN A 1 582 ? 6.730 -6.628 10.749 1.00 60.00 582 ASN A N 1
ATOM 4343 C CA . ASN A 1 582 ? 7.860 -5.726 10.472 1.00 60.00 582 ASN A CA 1
ATOM 4344 C C . ASN A 1 582 ? 9.105 -6.066 11.314 1.00 60.00 582 ASN A C 1
ATOM 4346 O O . ASN A 1 582 ? 9.876 -5.208 11.744 1.00 60.00 582 ASN A O 1
ATOM 4350 N N . GLU A 1 583 ? 9.288 -7.353 11.596 1.00 73.31 583 GLU A N 1
ATOM 4351 C CA . GLU A 1 583 ? 10.237 -7.842 12.584 1.00 73.31 583 GLU A CA 1
ATOM 4352 C C . GLU A 1 583 ? 11.705 -7.792 12.129 1.00 73.31 583 GLU A C 1
ATOM 4354 O O . GLU A 1 583 ? 12.021 -7.786 10.943 1.00 73.31 583 GLU A O 1
ATOM 4359 N N . THR A 1 584 ? 12.660 -7.771 13.073 1.00 54.97 584 THR A N 1
ATOM 4360 C CA . THR A 1 584 ? 14.076 -7.526 12.715 1.00 54.97 584 THR A CA 1
ATOM 4361 C C . THR A 1 584 ? 14.629 -8.601 11.758 1.00 54.97 584 THR A C 1
ATOM 4363 O O . THR A 1 584 ? 14.712 -9.772 12.153 1.00 54.97 584 THR A O 1
ATOM 4366 N N . PRO A 1 585 ? 15.092 -8.247 10.542 1.00 51.38 585 PRO A N 1
ATOM 4367 C CA . PRO A 1 585 ? 15.506 -9.227 9.540 1.00 51.38 585 PRO A CA 1
ATOM 4368 C C . PRO A 1 585 ? 16.626 -10.169 9.997 1.00 51.38 585 PRO A C 1
ATOM 4370 O O . PRO A 1 585 ? 17.576 -9.783 10.681 1.00 51.38 585 PRO A O 1
ATOM 4373 N N . GLY A 1 586 ? 16.496 -11.453 9.648 1.00 52.28 586 GLY A N 1
ATOM 4374 C CA . GLY A 1 586 ? 17.412 -12.522 10.069 1.00 52.28 586 GLY A CA 1
ATOM 4375 C C . GLY A 1 586 ? 17.327 -12.917 11.555 1.00 52.28 586 GLY A C 1
ATOM 4376 O O . GLY A 1 586 ? 17.926 -13.928 11.948 1.00 52.28 586 GLY A O 1
ATOM 4377 N N . LEU A 1 587 ? 16.570 -12.169 12.364 1.00 70.38 587 LEU A N 1
ATOM 4378 C CA . LEU A 1 587 ? 16.262 -12.454 13.763 1.00 70.38 587 LEU A CA 1
ATOM 4379 C C . LEU A 1 587 ? 14.764 -12.735 13.935 1.00 70.38 587 LEU A C 1
ATOM 4381 O O . LEU A 1 587 ? 14.402 -13.901 14.029 1.00 70.38 587 LEU A O 1
ATOM 4385 N N . GLY A 1 588 ? 13.925 -11.699 13.965 1.00 59.47 588 GLY A N 1
ATOM 4386 C CA . GLY A 1 588 ? 12.496 -11.774 14.275 1.00 59.47 588 GLY A CA 1
ATOM 4387 C C . GLY A 1 588 ? 11.624 -12.331 13.149 1.00 59.47 588 GLY A C 1
ATOM 4388 O O . GLY A 1 588 ? 10.785 -13.176 13.435 1.00 59.47 588 GLY A O 1
ATOM 4389 N N . LEU A 1 589 ? 11.901 -12.000 11.874 1.00 73.44 589 LEU A N 1
ATOM 4390 C CA . LEU A 1 589 ? 11.157 -12.527 10.702 1.00 73.44 589 LEU A CA 1
ATOM 4391 C C . LEU A 1 589 ? 11.099 -14.069 10.628 1.00 73.44 589 LEU A C 1
ATOM 4393 O O . LEU A 1 589 ? 10.312 -14.641 9.882 1.00 73.44 589 LEU A O 1
ATOM 4397 N N . LYS A 1 590 ? 11.921 -14.767 11.421 1.00 83.25 590 LYS A N 1
ATOM 4398 C CA . LYS A 1 590 ? 11.849 -16.221 11.618 1.00 83.25 590 LYS A CA 1
ATOM 4399 C C . LYS A 1 590 ? 10.584 -16.679 12.351 1.00 83.25 590 LYS A C 1
ATOM 4401 O O . LYS A 1 590 ? 10.375 -17.881 12.467 1.00 83.25 590 LYS A O 1
ATOM 4406 N N . ALA A 1 591 ? 9.745 -15.763 12.833 1.00 77.88 591 ALA A N 1
ATOM 4407 C CA . ALA A 1 591 ? 8.369 -16.063 13.215 1.00 77.88 591 ALA A CA 1
ATOM 4408 C C . ALA A 1 591 ? 7.579 -16.640 12.025 1.00 77.88 591 ALA A C 1
ATOM 4410 O O . ALA A 1 591 ? 6.798 -17.563 12.219 1.00 77.88 591 ALA A O 1
ATOM 4411 N N . SER A 1 592 ? 7.868 -16.186 10.799 1.00 82.19 592 SER A N 1
ATOM 4412 C CA . SER A 1 592 ? 7.301 -16.713 9.550 1.00 82.19 592 SER A CA 1
ATOM 4413 C C . SER A 1 592 ? 8.050 -17.932 8.984 1.00 82.19 592 SER A C 1
ATOM 4415 O O . SER A 1 592 ? 7.630 -18.499 7.977 1.00 82.19 592 SER A O 1
ATOM 4417 N N . ASP A 1 593 ? 9.166 -18.372 9.585 1.00 82.19 593 ASP A N 1
ATOM 4418 C CA . ASP A 1 593 ? 9.829 -19.606 9.146 1.00 82.19 593 ASP A CA 1
ATOM 4419 C C . ASP A 1 593 ? 9.008 -20.825 9.591 1.00 82.19 593 ASP A C 1
ATOM 4421 O O . ASP A 1 593 ? 8.623 -20.954 10.754 1.00 82.19 593 ASP A O 1
ATOM 4425 N N . LYS A 1 594 ? 8.840 -21.803 8.694 1.00 79.88 594 LYS A N 1
ATOM 4426 C CA . LYS A 1 594 ? 8.097 -23.041 8.987 1.00 79.88 594 LYS A CA 1
ATOM 4427 C C . LYS A 1 594 ? 8.693 -23.873 10.133 1.00 79.88 594 LYS A C 1
ATOM 4429 O O . LYS A 1 594 ? 7.974 -24.654 10.739 1.00 79.88 594 LYS A O 1
ATOM 4434 N N . GLU A 1 595 ? 9.977 -23.691 10.464 1.00 83.19 595 GLU A N 1
ATOM 4435 C CA . GLU A 1 595 ? 10.619 -24.266 11.664 1.00 83.19 595 GLU A CA 1
ATOM 4436 C C . GLU A 1 595 ? 10.046 -23.686 12.977 1.00 83.19 595 GLU A C 1
ATOM 4438 O O . GLU A 1 595 ? 10.103 -24.328 14.029 1.00 83.19 595 GLU A O 1
ATOM 4443 N N . PHE A 1 596 ? 9.478 -22.479 12.926 1.00 89.50 596 PHE A N 1
ATOM 4444 C CA . PHE A 1 596 ? 8.779 -21.840 14.033 1.00 89.50 596 PHE A CA 1
ATOM 4445 C C . PHE A 1 596 ? 7.274 -22.137 14.014 1.00 89.50 596 PHE A C 1
ATOM 4447 O O . PHE A 1 596 ? 6.779 -22.690 14.997 1.00 89.50 596 PHE A O 1
ATOM 4454 N N . THR A 1 597 ? 6.557 -21.854 12.918 1.00 88.31 597 THR A N 1
ATOM 4455 C CA . THR A 1 597 ? 5.084 -22.016 12.870 1.00 88.31 597 THR A CA 1
ATOM 4456 C C . THR A 1 597 ? 4.642 -23.467 13.081 1.00 88.31 597 THR A C 1
ATOM 4458 O O . THR A 1 597 ? 3.645 -23.720 13.758 1.00 88.31 597 THR A O 1
ATOM 4461 N N . SER A 1 598 ? 5.440 -24.455 12.645 1.00 87.50 598 SER A N 1
ATOM 4462 C CA . SER A 1 598 ? 5.134 -25.875 12.871 1.00 87.50 598 SER A CA 1
ATOM 4463 C C . SER A 1 598 ? 5.094 -26.293 14.347 1.00 87.50 598 SER A C 1
ATOM 4465 O O . SER A 1 598 ? 4.619 -27.385 14.643 1.00 87.50 598 SER A O 1
ATOM 4467 N N . LYS A 1 599 ? 5.597 -25.469 15.279 1.00 89.38 599 LYS A N 1
ATOM 4468 C CA . LYS A 1 599 ? 5.537 -25.735 16.729 1.00 89.38 599 LYS A CA 1
ATOM 4469 C C . LYS A 1 599 ? 4.126 -25.596 17.308 1.00 89.38 599 LYS A C 1
ATOM 4471 O O . LYS A 1 599 ? 3.890 -26.099 18.399 1.00 89.38 599 LYS A O 1
ATOM 4476 N N . PHE A 1 600 ? 3.219 -24.935 16.588 1.00 91.44 600 PHE A N 1
ATOM 4477 C CA . PHE A 1 600 ? 1.828 -24.698 16.989 1.00 91.44 600 PHE A CA 1
ATOM 4478 C C . PHE A 1 600 ? 0.841 -25.669 16.315 1.00 91.44 600 PHE A C 1
ATOM 4480 O O . PHE A 1 600 ? -0.350 -25.641 16.604 1.00 91.44 600 PHE A O 1
ATOM 4487 N N . VAL A 1 601 ? 1.324 -26.536 15.417 1.00 91.50 601 VAL A N 1
ATOM 4488 C CA . VAL A 1 601 ? 0.488 -27.458 14.635 1.00 91.50 601 VAL A CA 1
ATOM 4489 C C . VAL A 1 601 ? 0.085 -28.677 15.465 1.00 91.50 601 VAL A C 1
ATOM 4491 O O . VAL A 1 601 ? 0.946 -29.400 15.968 1.00 91.50 601 VAL A O 1
ATOM 4494 N N . ASN A 1 602 ? -1.222 -28.945 15.543 1.00 87.38 602 ASN A N 1
ATOM 4495 C CA . ASN A 1 602 ? -1.815 -30.037 16.324 1.00 87.38 602 ASN A CA 1
ATOM 4496 C C . ASN A 1 602 ? -1.427 -29.958 17.822 1.00 87.38 602 ASN A C 1
ATOM 4498 O O . ASN A 1 602 ? -1.059 -30.957 18.447 1.00 87.38 602 ASN A O 1
ATOM 4502 N N . VAL A 1 603 ? -1.500 -28.760 18.405 1.00 86.38 603 VAL A N 1
ATOM 4503 C CA . VAL A 1 603 ? -1.248 -28.528 19.838 1.00 86.38 603 VAL A CA 1
ATOM 4504 C C . VAL A 1 603 ? -2.589 -28.446 20.580 1.00 86.38 603 VAL A C 1
ATOM 4506 O O . VAL A 1 603 ? -3.445 -27.664 20.175 1.00 86.38 603 VAL A O 1
ATOM 4509 N N . PRO A 1 604 ? -2.833 -29.228 21.649 1.00 84.31 604 PRO A N 1
ATOM 4510 C CA . PRO A 1 604 ? -4.056 -29.092 22.444 1.00 84.31 604 PRO A CA 1
ATOM 4511 C C . PRO A 1 604 ? -4.185 -27.686 23.044 1.00 84.31 604 PRO A C 1
ATOM 4513 O O . PRO A 1 604 ? -3.188 -27.123 23.491 1.00 84.31 604 PRO A O 1
ATOM 4516 N N . VAL A 1 605 ? -5.401 -27.136 23.096 1.00 88.44 605 VAL A N 1
ATOM 4517 C CA . VAL A 1 605 ? -5.661 -25.801 23.665 1.00 88.44 605 VAL A CA 1
ATOM 4518 C C . VAL A 1 605 ? -5.234 -25.740 25.141 1.00 88.44 605 VAL A C 1
ATOM 4520 O O . VAL A 1 605 ? -5.803 -26.421 25.997 1.00 88.44 605 VAL A O 1
ATOM 4523 N N . GLN A 1 606 ? -4.205 -24.932 25.421 1.00 85.44 606 GLN A N 1
ATOM 4524 C CA . GLN A 1 606 ? -3.593 -24.713 26.737 1.00 85.44 606 GLN A CA 1
ATOM 4525 C C . GLN A 1 606 ? -2.712 -23.448 26.724 1.00 85.44 606 GLN A C 1
ATOM 4527 O O . GLN A 1 606 ? -2.349 -22.962 25.657 1.00 85.44 606 GLN A O 1
ATOM 4532 N N . GLU A 1 607 ? -2.300 -22.969 27.901 1.00 87.56 607 GLU A N 1
ATOM 4533 C CA . GLU A 1 607 ? -1.332 -21.869 28.048 1.00 87.56 607 GLU A CA 1
ATOM 4534 C C . GLU A 1 607 ? 0.074 -22.286 27.562 1.00 87.56 607 GLU A C 1
ATOM 4536 O O . GLU A 1 607 ? 0.724 -23.165 28.140 1.00 87.56 607 GLU A O 1
ATOM 4541 N N . LEU A 1 608 ? 0.565 -21.637 26.506 1.00 92.94 608 LEU A N 1
ATOM 4542 C CA . LEU A 1 608 ? 1.889 -21.852 25.922 1.00 92.94 608 LEU A CA 1
ATOM 4543 C C . LEU A 1 608 ? 2.931 -20.901 26.529 1.00 92.94 608 LEU A C 1
ATOM 4545 O O . LEU A 1 608 ? 2.641 -19.753 26.856 1.00 92.94 608 LEU A O 1
ATOM 4549 N N . ASN A 1 609 ? 4.164 -21.382 26.687 1.00 90.62 609 ASN A N 1
ATOM 4550 C CA . ASN A 1 609 ? 5.251 -20.681 27.374 1.00 90.62 609 ASN A CA 1
ATOM 4551 C C . ASN A 1 609 ? 6.545 -20.685 26.539 1.00 90.62 609 ASN A C 1
ATOM 4553 O O . ASN A 1 609 ? 6.886 -21.688 25.914 1.00 90.62 609 ASN A O 1
ATOM 4557 N N . VAL A 1 610 ? 7.319 -19.594 26.566 1.00 93.50 610 VAL A N 1
ATOM 4558 C CA . VAL A 1 610 ? 8.596 -19.493 25.831 1.00 93.50 610 VAL A CA 1
ATOM 4559 C C . VAL A 1 610 ? 9.770 -20.058 26.638 1.00 93.50 610 VAL A C 1
ATOM 4561 O O . VAL A 1 610 ? 10.039 -19.623 27.758 1.00 93.50 610 VAL A O 1
ATOM 4564 N N . THR A 1 611 ? 10.545 -20.967 26.037 1.00 89.94 611 THR A N 1
ATOM 4565 C CA . THR A 1 611 ? 11.794 -21.508 26.611 1.00 89.94 611 THR A CA 1
ATOM 4566 C C . THR A 1 611 ? 13.028 -21.126 25.790 1.00 89.94 611 THR A C 1
ATOM 4568 O O . THR A 1 611 ? 12.948 -20.868 24.594 1.00 89.94 611 THR A O 1
ATOM 4571 N N . LYS A 1 612 ? 14.200 -21.078 26.439 1.00 86.12 612 LYS A N 1
ATOM 4572 C CA . LYS A 1 612 ? 15.509 -20.811 25.801 1.00 86.12 612 LYS A CA 1
ATOM 4573 C C . LYS A 1 612 ? 16.507 -21.963 25.981 1.00 86.12 612 LYS A C 1
ATOM 4575 O O . LYS A 1 612 ? 17.677 -21.810 25.630 1.00 86.12 612 LYS A O 1
ATOM 4580 N N . GLU A 1 613 ? 16.075 -23.083 26.568 1.00 81.62 613 GLU A N 1
ATOM 4581 C CA . GLU A 1 613 ? 16.933 -24.237 26.896 1.00 81.62 613 GLU A CA 1
ATOM 4582 C C . GLU A 1 613 ? 16.595 -25.508 26.084 1.00 81.62 613 GLU A C 1
ATOM 4584 O O . GLU A 1 613 ? 17.227 -26.546 26.293 1.00 81.62 613 GLU A O 1
ATOM 4589 N N . GLY A 1 614 ? 15.661 -25.416 25.129 1.00 77.81 614 GLY A N 1
ATOM 4590 C CA . GLY A 1 614 ? 15.042 -26.548 24.436 1.00 77.81 614 GLY A CA 1
ATOM 4591 C C . GLY A 1 614 ? 13.649 -26.841 24.997 1.00 77.81 614 GLY A C 1
ATOM 4592 O O . GLY A 1 614 ? 13.483 -26.923 26.215 1.00 77.81 614 GLY A O 1
ATOM 4593 N N . SER A 1 615 ? 12.659 -27.030 24.125 1.00 83.38 615 SER A N 1
ATOM 4594 C CA . SER A 1 615 ? 11.327 -27.514 24.497 1.00 83.38 615 SER A CA 1
ATOM 4595 C C . SER A 1 615 ? 11.396 -28.939 25.046 1.00 83.38 615 SER A C 1
ATOM 4597 O O . SER A 1 615 ? 12.075 -29.814 24.495 1.00 83.38 615 SER A O 1
ATOM 4599 N N . THR A 1 616 ? 10.697 -29.183 26.157 1.00 81.81 616 THR A N 1
ATOM 4600 C CA . THR A 1 616 ? 10.592 -30.501 26.798 1.00 81.81 616 THR A CA 1
ATOM 4601 C C . THR A 1 616 ? 9.153 -31.014 26.884 1.00 81.81 616 THR A C 1
ATOM 4603 O O . THR A 1 616 ? 8.934 -32.146 27.326 1.00 81.81 616 THR A O 1
ATOM 4606 N N . SER A 1 617 ? 8.181 -30.210 26.446 1.00 82.31 617 SER A N 1
ATOM 4607 C CA . SER A 1 617 ? 6.745 -30.467 26.555 1.00 82.31 617 SER A CA 1
ATOM 4608 C C . SER A 1 617 ? 5.942 -29.693 25.503 1.00 82.31 617 SER A C 1
ATOM 4610 O O . SER A 1 617 ? 6.393 -28.682 24.976 1.00 82.31 617 SER A O 1
ATOM 4612 N N . GLU A 1 618 ? 4.725 -30.157 25.217 1.00 77.94 618 GLU A N 1
ATOM 4613 C CA . GLU A 1 618 ? 3.802 -29.548 24.240 1.00 77.94 618 GLU A CA 1
ATOM 4614 C C . GLU A 1 618 ? 3.259 -28.161 24.649 1.00 77.94 618 GLU A C 1
ATOM 4616 O O . GLU A 1 618 ? 2.592 -27.507 23.855 1.00 77.94 618 GLU A O 1
ATOM 4621 N N . SER A 1 619 ? 3.577 -27.688 25.861 1.00 83.94 619 SER A N 1
ATOM 4622 C CA . SER A 1 619 ? 3.305 -26.325 26.340 1.00 83.94 619 SER A CA 1
ATOM 4623 C C . SER A 1 619 ? 4.529 -25.391 26.279 1.00 83.94 619 SER A C 1
ATOM 4625 O O . SER A 1 619 ? 4.452 -24.254 26.738 1.00 83.94 619 SER A O 1
ATOM 4627 N N . GLU A 1 620 ? 5.672 -25.846 25.747 1.00 89.94 620 GLU A N 1
ATOM 4628 C CA . GLU A 1 620 ? 6.918 -25.070 25.653 1.00 89.94 620 GLU A CA 1
ATOM 4629 C C . GLU A 1 620 ? 7.309 -24.791 24.192 1.00 89.94 620 GLU A C 1
ATOM 4631 O O . GLU A 1 620 ? 7.667 -25.702 23.442 1.00 89.94 620 GLU A O 1
ATOM 4636 N N . ILE A 1 621 ? 7.329 -23.515 23.805 1.00 93.06 621 ILE A N 1
ATOM 4637 C CA . ILE A 1 621 ? 7.764 -23.040 22.488 1.00 93.06 621 ILE A CA 1
ATOM 4638 C C . ILE A 1 621 ? 9.223 -22.573 22.566 1.00 93.06 621 ILE A C 1
ATOM 4640 O O . ILE A 1 621 ? 9.578 -21.690 23.349 1.00 93.06 621 ILE A O 1
ATOM 4644 N N . ASP A 1 622 ? 10.092 -23.161 21.739 1.00 89.94 622 ASP A N 1
ATOM 4645 C CA . ASP A 1 622 ? 11.507 -22.778 21.674 1.00 89.94 622 ASP A CA 1
ATOM 4646 C C . ASP A 1 622 ? 11.698 -21.376 21.080 1.00 89.94 622 ASP A C 1
ATOM 4648 O O . ASP A 1 622 ? 11.338 -21.132 19.922 1.00 89.94 622 ASP A O 1
ATOM 4652 N N . ALA A 1 623 ? 12.329 -20.494 21.859 1.00 89.75 623 ALA A N 1
ATOM 4653 C CA . ALA A 1 623 ? 12.650 -19.119 21.500 1.00 89.75 623 ALA A CA 1
ATOM 4654 C C . ALA A 1 623 ? 13.499 -19.011 20.232 1.00 89.75 623 ALA A C 1
ATOM 4656 O O . ALA A 1 623 ? 14.532 -19.673 20.088 1.00 89.75 623 ALA A O 1
ATOM 4657 N N . ILE A 1 624 ? 13.137 -18.072 19.359 1.00 88.38 624 ILE A N 1
ATOM 4658 C CA . ILE A 1 624 ? 13.942 -17.725 18.193 1.00 88.38 624 ILE A CA 1
ATOM 4659 C C . ILE A 1 624 ? 15.290 -17.156 18.665 1.00 88.38 624 ILE A C 1
ATOM 4661 O O . ILE A 1 624 ? 15.372 -16.243 19.497 1.00 88.38 624 ILE A O 1
ATOM 4665 N N . ALA A 1 625 ? 16.383 -17.715 18.139 1.00 84.19 625 ALA A N 1
ATOM 4666 C CA . ALA A 1 625 ? 17.739 -17.420 18.586 1.00 84.19 625 ALA A CA 1
ATOM 4667 C C . ALA A 1 625 ? 18.149 -15.965 18.282 1.00 84.19 625 ALA A C 1
ATOM 4669 O O . ALA A 1 625 ? 18.589 -15.639 17.182 1.00 84.19 625 ALA A O 1
ATOM 4670 N N . GLY A 1 626 ? 18.038 -15.103 19.297 1.00 78.69 626 GLY A N 1
ATOM 4671 C CA . GLY A 1 626 ? 18.309 -13.663 19.208 1.00 78.69 626 GLY A CA 1
ATOM 4672 C C . GLY A 1 626 ? 17.061 -12.783 19.079 1.00 78.69 626 GLY A C 1
ATOM 4673 O O . GLY A 1 626 ? 17.199 -11.569 19.171 1.00 78.69 626 GLY A O 1
ATOM 4674 N N . ALA A 1 627 ? 15.871 -13.377 18.949 1.00 88.19 627 ALA A N 1
ATOM 4675 C CA . ALA A 1 627 ? 14.593 -12.685 18.778 1.00 88.19 627 ALA A CA 1
ATOM 4676 C C . ALA A 1 627 ? 13.554 -13.192 19.795 1.00 88.19 627 ALA A C 1
ATOM 4678 O O . ALA A 1 627 ? 12.495 -13.709 19.442 1.00 88.19 627 ALA A O 1
ATOM 4679 N N . THR A 1 628 ? 13.885 -13.131 21.093 1.00 87.56 628 THR A N 1
ATOM 4680 C CA . THR A 1 628 ? 12.944 -13.656 22.094 1.00 87.56 628 THR A CA 1
ATOM 4681 C C . THR A 1 628 ? 11.707 -12.783 22.256 1.00 87.56 628 THR A C 1
ATOM 4683 O O . THR A 1 628 ? 10.648 -13.351 22.442 1.00 87.56 628 THR A O 1
ATOM 4686 N N . ILE A 1 629 ? 11.817 -11.455 22.141 1.00 84.56 629 ILE A N 1
ATOM 4687 C CA . ILE A 1 629 ? 10.659 -10.549 22.267 1.00 84.56 629 ILE A CA 1
ATOM 4688 C C . ILE A 1 629 ? 9.604 -10.915 21.212 1.00 84.56 629 ILE A C 1
ATOM 4690 O O . ILE A 1 629 ? 8.474 -11.211 21.564 1.00 84.56 629 ILE A O 1
ATOM 4694 N N . THR A 1 630 ? 10.025 -11.102 19.960 1.00 85.38 630 THR A N 1
ATOM 4695 C CA . THR A 1 630 ? 9.213 -11.662 18.868 1.00 85.38 630 THR A CA 1
ATOM 4696 C C . THR A 1 630 ? 8.543 -12.996 19.210 1.00 85.38 630 THR A C 1
ATOM 4698 O O . THR A 1 630 ? 7.397 -13.240 18.854 1.00 85.38 630 THR A O 1
ATOM 4701 N N . THR A 1 631 ? 9.266 -13.888 19.896 1.00 92.62 631 THR A N 1
ATOM 4702 C CA . THR A 1 631 ? 8.729 -15.201 20.286 1.00 92.62 631 THR A CA 1
ATOM 4703 C C . THR A 1 631 ? 7.727 -15.083 21.435 1.00 92.62 631 THR A C 1
ATOM 4705 O O . THR A 1 631 ? 6.747 -15.816 21.468 1.00 92.62 631 THR A O 1
ATOM 4708 N N . GLU A 1 632 ? 7.993 -14.184 22.384 1.00 93.50 632 GLU A N 1
ATOM 4709 C CA . GLU A 1 632 ? 7.129 -13.878 23.523 1.00 93.50 632 GLU A CA 1
ATOM 4710 C C . GLU A 1 632 ? 5.820 -13.240 23.014 1.00 93.50 632 GLU A C 1
ATOM 4712 O O . GLU A 1 632 ? 4.758 -13.726 23.385 1.00 93.50 632 GLU A O 1
ATOM 4717 N N . ALA A 1 633 ? 5.879 -12.302 22.061 1.00 90.31 633 ALA A N 1
ATOM 4718 C CA . ALA A 1 633 ? 4.718 -11.691 21.405 1.00 90.31 633 ALA A CA 1
ATOM 4719 C C . ALA A 1 633 ? 3.804 -12.705 20.689 1.00 90.31 633 ALA A C 1
ATOM 4721 O O . ALA A 1 633 ? 2.617 -12.788 20.998 1.00 90.31 633 ALA A O 1
ATOM 4722 N N . VAL A 1 634 ? 4.342 -13.548 19.793 1.00 94.94 634 VAL A N 1
ATOM 4723 C CA . VAL A 1 634 ? 3.519 -14.562 19.096 1.00 94.94 634 VAL A CA 1
ATOM 4724 C C . VAL A 1 634 ? 2.890 -15.552 20.082 1.00 94.94 634 VAL A C 1
ATOM 4726 O O . VAL A 1 634 ? 1.724 -15.913 19.945 1.00 94.94 634 VAL A O 1
ATOM 4729 N N . VAL A 1 635 ? 3.628 -15.982 21.110 1.00 96.00 635 VAL A N 1
ATOM 4730 C CA . VAL A 1 635 ? 3.087 -16.899 22.127 1.00 96.00 635 VAL A CA 1
ATOM 4731 C C . VAL A 1 635 ? 2.010 -16.224 22.986 1.00 96.00 635 VAL A C 1
ATOM 4733 O O . VAL A 1 635 ? 1.008 -16.867 23.296 1.00 96.00 635 VAL A O 1
ATOM 4736 N N . ASN A 1 636 ? 2.154 -14.934 23.306 1.00 93.31 636 ASN A N 1
ATOM 4737 C CA . ASN A 1 636 ? 1.114 -14.154 23.980 1.00 93.31 636 ASN A CA 1
ATOM 4738 C C . ASN A 1 636 ? -0.164 -14.066 23.130 1.00 93.31 636 ASN A C 1
ATOM 4740 O O . ASN A 1 636 ? -1.247 -14.312 23.657 1.00 93.31 636 ASN A O 1
ATOM 4744 N N . GLY A 1 637 ? -0.049 -13.792 21.827 1.00 94.62 637 GLY A N 1
ATOM 4745 C CA . GLY A 1 637 ? -1.205 -13.702 20.932 1.00 94.62 637 GLY A CA 1
ATOM 4746 C C . GLY A 1 637 ? -1.908 -15.047 20.697 1.00 94.62 637 GLY A C 1
ATOM 4747 O O . GLY A 1 637 ? -3.136 -15.104 20.681 1.00 94.62 637 GLY A O 1
ATOM 4748 N N . VAL A 1 638 ? -1.169 -16.163 20.628 1.00 96.06 638 VAL A N 1
ATOM 4749 C CA . VAL A 1 638 ? -1.790 -17.505 20.609 1.00 96.06 638 VAL A CA 1
ATOM 4750 C C . VAL A 1 638 ? -2.549 -17.782 21.910 1.00 96.06 638 VAL A C 1
ATOM 4752 O O . VAL A 1 638 ? -3.661 -18.308 21.868 1.00 96.06 638 VAL A O 1
ATOM 4755 N N . ASN A 1 639 ? -1.996 -17.392 23.063 1.00 94.38 639 ASN A N 1
ATOM 4756 C CA . ASN A 1 639 ? -2.687 -17.524 24.348 1.00 94.38 639 ASN A CA 1
ATOM 4757 C C . ASN A 1 639 ? -3.941 -16.625 24.433 1.00 94.38 639 ASN A C 1
ATOM 4759 O O . ASN A 1 639 ? -4.954 -17.052 24.984 1.00 94.38 639 ASN A O 1
ATOM 4763 N N . ALA A 1 640 ? -3.908 -15.427 23.838 1.00 91.75 640 ALA A N 1
ATOM 4764 C CA . ALA A 1 640 ? -5.062 -14.535 23.723 1.00 91.75 640 ALA A CA 1
ATOM 4765 C C . ALA A 1 640 ? -6.200 -15.167 22.892 1.00 91.75 640 ALA A C 1
ATOM 4767 O O . ALA A 1 640 ? -7.344 -15.216 23.347 1.00 91.75 640 ALA A O 1
ATOM 4768 N N . ALA A 1 641 ? -5.885 -15.732 21.719 1.00 91.25 641 ALA A N 1
ATOM 4769 C CA . ALA A 1 641 ? -6.854 -16.457 20.889 1.00 91.25 641 ALA A CA 1
ATOM 4770 C C . ALA A 1 641 ? -7.448 -17.686 21.605 1.00 91.25 641 ALA A C 1
ATOM 4772 O O . ALA A 1 641 ? -8.645 -17.957 21.493 1.00 91.25 641 ALA A O 1
ATOM 4773 N N . VAL A 1 642 ? -6.628 -18.404 22.381 1.00 90.31 642 VAL A N 1
ATOM 4774 C CA . VAL A 1 642 ? -7.050 -19.533 23.227 1.00 90.31 642 VAL A CA 1
ATOM 4775 C C . VAL A 1 642 ? -8.070 -19.112 24.292 1.00 90.31 642 VAL A C 1
ATOM 4777 O O . VAL A 1 642 ? -9.090 -19.787 24.447 1.00 90.31 642 VAL A O 1
ATOM 4780 N N . GLU A 1 643 ? -7.832 -18.006 25.000 1.00 88.69 643 GLU A N 1
ATOM 4781 C CA . GLU A 1 643 ? -8.746 -17.504 26.037 1.00 88.69 643 GLU A CA 1
ATOM 4782 C C . GLU A 1 643 ? -10.078 -17.028 25.430 1.00 88.69 643 GLU A C 1
ATOM 4784 O O . GLU A 1 643 ? -11.154 -17.389 25.914 1.00 88.69 643 GLU A O 1
ATOM 4789 N N . TYR A 1 644 ? -10.019 -16.286 24.318 1.00 84.62 644 TYR A N 1
ATOM 4790 C CA . TYR A 1 644 ? -11.203 -15.816 23.591 1.00 84.62 644 TYR A CA 1
ATOM 4791 C C . TYR A 1 644 ? -12.063 -16.978 23.067 1.00 84.62 644 TYR A C 1
ATOM 4793 O O . TYR A 1 644 ? -13.274 -17.008 23.298 1.00 84.62 644 TYR A O 1
ATOM 4801 N N . TRP A 1 645 ? -11.446 -17.999 22.459 1.00 86.81 645 TRP A N 1
ATOM 4802 C CA . TRP A 1 645 ? -12.139 -19.229 22.055 1.00 86.81 645 TRP A CA 1
ATOM 4803 C C . TRP A 1 645 ? -12.777 -19.964 23.247 1.00 86.81 645 TRP A C 1
ATOM 4805 O O . TRP A 1 645 ? -13.887 -20.490 23.134 1.00 86.81 645 TRP A O 1
ATOM 4815 N N . GLY A 1 646 ? -12.120 -19.957 24.412 1.00 82.50 646 GLY A N 1
ATOM 4816 C CA . GLY A 1 646 ? -12.681 -20.479 25.660 1.00 82.50 646 GLY A CA 1
ATOM 4817 C C . GLY A 1 646 ? -13.961 -19.747 26.079 1.00 82.50 646 GLY A C 1
ATOM 4818 O O . GLY A 1 646 ? -14.980 -20.388 26.341 1.00 82.50 646 GLY A O 1
ATOM 4819 N N . ALA A 1 647 ? -13.943 -18.412 26.071 1.00 78.75 647 ALA A N 1
ATOM 4820 C CA . ALA A 1 647 ? -15.094 -17.578 26.419 1.00 78.75 647 ALA A CA 1
ATOM 4821 C C . ALA A 1 647 ? -16.285 -17.735 25.450 1.00 78.75 647 ALA A C 1
ATOM 4823 O O . ALA A 1 647 ? -17.438 -17.756 25.899 1.00 78.75 647 ALA A O 1
ATOM 4824 N N . LEU A 1 648 ? -16.024 -17.907 24.145 1.00 71.69 648 LEU A N 1
ATOM 4825 C CA . LEU A 1 648 ? -17.050 -18.267 23.155 1.00 71.69 648 LEU A CA 1
ATOM 4826 C C . LEU A 1 648 ? -17.692 -19.624 23.493 1.00 71.69 648 LEU A C 1
ATOM 4828 O O . LEU A 1 648 ? -18.917 -19.752 23.529 1.00 71.69 648 LEU A O 1
ATOM 4832 N N . LYS A 1 649 ? -16.865 -20.635 23.786 1.00 70.31 649 LYS A N 1
ATOM 4833 C CA . LYS A 1 649 ? -17.296 -22.021 24.024 1.00 70.31 649 LYS A CA 1
ATOM 4834 C C . LYS A 1 649 ? -18.068 -22.221 25.330 1.00 70.31 649 LYS A C 1
ATOM 4836 O O . LYS A 1 649 ? -18.998 -23.027 25.361 1.00 70.31 649 LYS A O 1
ATOM 4841 N N . ASP A 1 650 ? -17.720 -21.481 26.381 1.00 64.94 650 ASP A N 1
ATOM 4842 C CA . ASP A 1 650 ? -18.426 -21.509 27.671 1.00 64.94 650 ASP A CA 1
ATOM 4843 C C . ASP A 1 650 ? -19.713 -20.651 27.681 1.00 64.94 650 ASP A C 1
ATOM 4845 O O . ASP A 1 650 ? -20.457 -20.661 28.666 1.00 64.94 650 ASP A O 1
ATOM 4849 N N . GLY A 1 651 ? -20.034 -19.964 26.575 1.00 53.78 651 GLY A N 1
ATOM 4850 C CA . GLY A 1 651 ? -21.319 -19.288 26.377 1.00 53.78 651 GLY A CA 1
ATOM 4851 C C . GLY A 1 651 ? -21.467 -17.976 27.151 1.00 53.78 651 GLY A C 1
ATOM 4852 O O . GLY A 1 651 ? -22.559 -17.663 27.626 1.00 53.78 651 GLY A O 1
ATOM 4853 N N . ALA A 1 652 ? -20.387 -17.199 27.285 1.00 41.84 652 ALA A N 1
ATOM 4854 C CA . ALA A 1 652 ? -20.395 -15.908 27.985 1.00 41.84 652 ALA A CA 1
ATOM 4855 C C . ALA A 1 652 ? -21.218 -14.799 27.278 1.00 41.84 652 ALA A C 1
ATOM 4857 O O . ALA A 1 652 ? -21.407 -13.714 27.831 1.00 41.84 652 ALA A O 1
ATOM 4858 N N . THR A 1 653 ? -21.717 -15.066 26.069 1.00 40.47 653 THR A N 1
ATOM 4859 C CA . THR A 1 653 ? -22.376 -14.127 25.150 1.00 40.47 653 THR A CA 1
ATOM 4860 C C . THR A 1 653 ? -23.896 -14.354 25.044 1.00 40.47 653 THR A C 1
ATOM 4862 O O . THR A 1 653 ? -24.428 -14.674 23.980 1.00 40.47 653 THR A O 1
ATOM 4865 N N . GLU A 1 654 ? -24.646 -14.143 26.138 1.00 31.34 654 GLU A N 1
ATOM 4866 C CA . GLU A 1 654 ? -26.122 -14.055 26.080 1.00 31.34 654 GLU A CA 1
ATOM 4867 C C . GLU A 1 654 ? -26.567 -12.819 25.259 1.00 31.34 654 GLU A C 1
ATOM 4869 O O . GLU A 1 654 ? -26.824 -11.751 25.816 1.00 31.34 654 GLU A O 1
ATOM 4874 N N . GLY A 1 655 ? -26.675 -12.953 23.930 1.00 33.56 655 GLY A N 1
ATOM 4875 C CA . GLY A 1 655 ? -27.164 -11.874 23.059 1.00 33.56 655 GLY A CA 1
ATOM 4876 C C . GLY A 1 655 ? -27.286 -12.190 21.563 1.00 33.56 655 GLY A C 1
ATOM 4877 O O . GLY A 1 655 ? -28.238 -11.727 20.936 1.00 33.56 655 GLY A O 1
ATOM 4878 N N . ALA A 1 656 ? -26.375 -12.980 20.986 1.00 29.78 656 ALA A N 1
ATOM 4879 C CA . ALA A 1 656 ? -26.346 -13.232 19.541 1.00 29.78 656 ALA A CA 1
ATOM 4880 C C . ALA A 1 656 ? -27.447 -14.206 19.071 1.00 29.78 656 ALA A C 1
ATOM 4882 O O . ALA A 1 656 ? -27.750 -15.197 19.739 1.00 29.78 656 ALA A O 1
ATOM 4883 N N . SER A 1 657 ? -28.036 -13.944 17.898 1.00 27.55 657 SER A N 1
ATOM 4884 C CA . SER A 1 657 ? -28.990 -14.846 17.239 1.00 27.55 657 SER A CA 1
ATOM 4885 C C . SER A 1 657 ? -28.985 -14.618 15.724 1.00 27.55 657 SER A C 1
ATOM 4887 O O . SER A 1 657 ? -29.010 -13.476 15.274 1.00 27.55 657 SER A O 1
ATOM 4889 N N . LEU A 1 658 ? -28.952 -15.703 14.948 1.00 24.23 658 LEU A N 1
ATOM 4890 C CA . LEU A 1 658 ? -28.776 -15.684 13.491 1.00 24.23 658 LEU A CA 1
ATOM 4891 C C . LEU A 1 658 ? -30.009 -15.144 12.745 1.00 24.23 658 LEU A C 1
ATOM 4893 O O . LEU A 1 658 ? -31.139 -15.560 13.015 1.00 24.23 658 LEU A O 1
ATOM 4897 N N . VAL A 1 659 ? -29.766 -14.298 11.741 1.00 25.70 659 VAL A N 1
ATOM 4898 C CA . VAL A 1 659 ? -30.721 -13.883 10.699 1.00 25.70 659 VAL A CA 1
ATOM 4899 C C . VAL A 1 659 ? -29.997 -13.954 9.351 1.00 25.70 659 VAL A C 1
ATOM 4901 O O . VAL A 1 659 ? -28.810 -13.655 9.287 1.00 25.70 659 VAL A O 1
ATOM 4904 N N . ILE A 1 660 ? -30.693 -14.392 8.299 1.00 29.47 660 ILE A N 1
ATOM 4905 C CA . ILE A 1 660 ? -30.159 -14.580 6.940 1.00 29.47 660 ILE A CA 1
ATOM 4906 C C . ILE A 1 660 ? -31.207 -14.045 5.957 1.00 29.47 660 ILE A C 1
ATOM 4908 O O . ILE A 1 660 ? -32.330 -14.548 5.979 1.00 29.47 660 ILE A O 1
ATOM 4912 N N . GLU A 1 661 ? -30.851 -13.085 5.099 1.00 24.00 661 GLU A N 1
ATOM 4913 C CA . GLU A 1 661 ? -31.612 -12.692 3.896 1.00 24.00 661 GLU A CA 1
ATOM 4914 C C . GLU A 1 661 ? -30.635 -12.387 2.734 1.00 24.00 661 GLU A C 1
ATOM 4916 O O . GLU A 1 661 ? -29.449 -12.172 2.970 1.00 24.00 661 GLU A O 1
ATOM 4921 N N . GLU A 1 662 ? -31.113 -12.460 1.486 1.00 26.14 662 GLU A N 1
ATOM 4922 C CA . GLU A 1 662 ? -30.310 -12.465 0.240 1.00 26.14 662 GLU A CA 1
ATOM 4923 C C . GLU A 1 662 ? -30.242 -11.076 -0.462 1.00 26.14 662 GLU A C 1
ATOM 4925 O O . GLU A 1 662 ? -31.066 -10.207 -0.165 1.00 26.14 662 GLU A O 1
ATOM 4930 N N . PRO A 1 663 ? -29.280 -10.835 -1.386 1.00 35.00 663 PRO A N 1
ATOM 4931 C CA . PRO A 1 663 ? -28.860 -9.478 -1.769 1.00 35.00 663 PRO A CA 1
ATOM 4932 C C . PRO A 1 663 ? -29.533 -8.876 -3.020 1.00 35.00 663 PRO A C 1
ATOM 4934 O O . PRO A 1 663 ? -29.803 -9.574 -3.996 1.00 35.00 663 PRO A O 1
ATOM 4937 N N . SER A 1 664 ? -29.666 -7.539 -3.035 1.00 31.17 664 SER A N 1
ATOM 4938 C CA . SER A 1 664 ? -29.578 -6.691 -4.246 1.00 31.17 664 SER A CA 1
ATOM 4939 C C . SER A 1 664 ? -29.566 -5.189 -3.904 1.00 31.17 664 SER A C 1
ATOM 4941 O O . SER A 1 664 ? -30.470 -4.727 -3.206 1.00 31.17 664 SER A O 1
ATOM 4943 N N . ALA A 1 665 ? -28.637 -4.416 -4.474 1.00 32.47 665 ALA A N 1
ATOM 4944 C CA . ALA A 1 665 ? -28.674 -2.948 -4.543 1.00 32.47 665 ALA A CA 1
ATOM 4945 C C . ALA A 1 665 ? -28.040 -2.478 -5.870 1.00 32.47 665 ALA A C 1
ATOM 4947 O O . ALA A 1 665 ? -27.270 -3.224 -6.473 1.00 32.47 665 ALA A O 1
ATOM 4948 N N . SER A 1 666 ? -28.391 -1.281 -6.348 1.00 41.00 666 SER A N 1
ATOM 4949 C CA . SER A 1 666 ? -27.977 -0.730 -7.652 1.00 41.00 666 SER A CA 1
ATOM 4950 C C . SER A 1 666 ? -27.181 0.567 -7.502 1.00 41.00 666 SER A C 1
ATOM 4952 O O . SER A 1 666 ? -27.541 1.409 -6.684 1.00 41.00 666 SER A O 1
ATOM 4954 N N . VAL A 1 667 ? -26.140 0.745 -8.321 1.00 51.41 667 VAL A N 1
ATOM 4955 C CA . VAL A 1 667 ? -25.313 1.966 -8.375 1.00 51.41 667 VAL A CA 1
ATOM 4956 C C . VAL A 1 667 ? -26.035 3.065 -9.167 1.00 51.41 667 VAL A C 1
ATOM 4958 O O . VAL A 1 667 ? -26.603 2.789 -10.224 1.00 51.41 667 VAL A O 1
ATOM 4961 N N . GLU A 1 668 ? -26.006 4.308 -8.678 1.00 65.06 668 GLU A N 1
ATOM 4962 C CA . GLU A 1 668 ? -26.722 5.456 -9.257 1.00 65.06 668 GLU A CA 1
ATOM 4963 C C . GLU A 1 668 ? -25.768 6.588 -9.685 1.00 65.06 668 GLU A C 1
ATOM 4965 O O . GLU A 1 668 ? -24.779 6.859 -9.008 1.00 65.06 668 GLU A O 1
ATOM 4970 N N . TYR A 1 669 ? -26.097 7.299 -10.774 1.00 70.56 669 TYR A N 1
ATOM 4971 C CA . TYR A 1 669 ? -25.316 8.437 -11.299 1.00 70.56 669 TYR A CA 1
ATOM 4972 C C . TYR A 1 669 ? -26.191 9.695 -11.523 1.00 70.56 669 TYR A C 1
ATOM 4974 O O . TYR A 1 669 ? -26.420 10.110 -12.668 1.00 70.56 669 TYR A O 1
ATOM 4982 N N . PRO A 1 670 ? -26.721 10.322 -10.451 1.00 61.16 670 PRO A N 1
ATOM 4983 C CA . PRO A 1 670 ? -27.682 11.432 -10.546 1.00 61.16 670 PRO A CA 1
ATOM 4984 C C . PRO A 1 670 ? -27.085 12.730 -11.121 1.00 61.16 670 PRO A C 1
ATOM 4986 O O . PRO A 1 670 ? -27.812 13.580 -11.633 1.00 61.16 670 PRO A O 1
ATOM 4989 N N . THR A 1 671 ? -25.760 12.879 -11.078 1.00 72.62 671 THR A N 1
ATOM 4990 C CA . THR A 1 671 ? -24.989 13.969 -11.701 1.00 72.62 671 THR A CA 1
ATOM 4991 C C . THR A 1 671 ? -25.110 13.989 -13.224 1.00 72.62 671 THR A C 1
ATOM 4993 O O . THR A 1 671 ? -25.162 15.063 -13.824 1.00 72.62 671 THR A O 1
ATOM 4996 N N . LEU A 1 672 ? -25.183 12.807 -13.845 1.00 80.62 672 LEU A N 1
ATOM 4997 C CA . LEU A 1 672 ? -25.285 12.621 -15.293 1.00 80.62 672 LEU A CA 1
ATOM 4998 C C . LEU A 1 672 ? -26.738 12.598 -15.788 1.00 80.62 672 LEU A C 1
ATOM 5000 O O . LEU A 1 672 ? -26.981 12.883 -16.959 1.00 80.62 672 LEU A O 1
ATOM 5004 N N . PHE A 1 673 ? -27.704 12.272 -14.925 1.00 77.69 673 PHE A N 1
ATOM 5005 C CA . PHE A 1 673 ? -29.133 12.264 -15.251 1.00 77.69 673 PHE A CA 1
ATOM 5006 C C . PHE A 1 673 ? -29.973 12.726 -14.048 1.00 77.69 673 PHE A C 1
ATOM 5008 O O . PHE A 1 673 ? -30.456 11.911 -13.267 1.00 77.69 673 PHE A O 1
ATOM 5015 N N . THR A 1 674 ? -30.200 14.038 -13.930 1.00 76.12 674 THR A N 1
ATOM 5016 C CA . THR A 1 674 ? -30.894 14.664 -12.780 1.00 76.12 674 THR A CA 1
ATOM 5017 C C . THR A 1 674 ? -32.341 14.218 -12.572 1.00 76.12 674 THR A C 1
ATOM 5019 O O . THR A 1 674 ? -32.890 14.399 -11.488 1.00 76.12 674 THR A O 1
ATOM 5022 N N . ASP A 1 675 ? -32.961 13.668 -13.616 1.00 75.50 675 ASP A N 1
ATOM 5023 C CA . ASP A 1 675 ? -34.372 13.274 -13.645 1.00 75.50 675 ASP A CA 1
ATOM 5024 C C . ASP A 1 675 ? -34.551 11.742 -13.533 1.00 75.50 675 ASP A C 1
ATOM 5026 O O . ASP A 1 675 ? -35.675 11.242 -13.636 1.00 75.50 675 ASP A O 1
ATOM 5030 N N . ALA A 1 676 ? -33.459 10.986 -13.365 1.00 73.25 676 ALA A N 1
ATOM 5031 C CA . ALA A 1 676 ? -33.480 9.530 -13.248 1.00 73.25 676 ALA A CA 1
ATOM 5032 C C . ALA A 1 676 ? -33.913 9.055 -11.851 1.00 73.25 676 ALA A C 1
ATOM 5034 O O . ALA A 1 676 ? -33.594 9.677 -10.842 1.00 73.25 676 ALA A O 1
ATOM 5035 N N . ASP A 1 677 ? -34.594 7.910 -11.808 1.00 72.81 677 ASP A N 1
ATOM 5036 C CA . ASP A 1 677 ? -34.913 7.164 -10.579 1.00 72.81 677 ASP A CA 1
ATOM 5037 C C . ASP A 1 677 ? -34.491 5.683 -10.652 1.00 72.81 677 ASP A C 1
ATOM 5039 O O . ASP A 1 677 ? -34.746 4.915 -9.727 1.00 72.81 677 ASP A O 1
ATOM 5043 N N . THR A 1 678 ? -33.887 5.272 -11.774 1.00 71.75 678 THR A N 1
ATOM 5044 C CA . THR A 1 678 ? -33.612 3.873 -12.106 1.00 71.75 678 THR A CA 1
ATOM 5045 C C . THR A 1 678 ? -32.319 3.758 -12.918 1.00 71.75 678 THR A C 1
ATOM 5047 O O . THR A 1 678 ? -32.234 4.275 -14.037 1.00 71.75 678 THR A O 1
ATOM 5050 N N . PHE A 1 679 ? -31.346 3.010 -12.392 1.00 80.50 679 PHE A N 1
ATOM 5051 C CA . PHE A 1 679 ? -30.100 2.628 -13.062 1.00 80.50 679 PHE A CA 1
ATOM 5052 C C . PHE A 1 679 ? -29.965 1.098 -13.018 1.00 80.50 679 PHE A C 1
ATOM 5054 O O . PHE A 1 679 ? -30.002 0.502 -11.944 1.00 80.50 679 PHE A O 1
ATOM 5061 N N . ILE A 1 680 ? -29.873 0.441 -14.180 1.00 75.50 680 ILE A N 1
ATOM 5062 C CA . ILE A 1 680 ? -29.847 -1.033 -14.283 1.00 75.50 680 ILE A CA 1
ATOM 5063 C C . ILE A 1 680 ? -28.789 -1.467 -15.298 1.00 75.50 680 ILE A C 1
ATOM 5065 O O . ILE A 1 680 ? -28.751 -0.936 -16.410 1.00 75.50 680 ILE A O 1
ATOM 5069 N N . ALA A 1 681 ? -27.969 -2.458 -14.941 1.00 77.31 681 ALA A N 1
ATOM 5070 C CA . ALA A 1 681 ? -26.960 -3.035 -15.828 1.00 77.31 681 ALA A CA 1
ATOM 5071 C C . ALA A 1 681 ? -27.571 -3.562 -17.140 1.00 77.31 681 ALA A C 1
ATOM 5073 O O . ALA A 1 681 ? -28.599 -4.241 -17.148 1.00 77.31 681 ALA A O 1
ATOM 5074 N N . ASP A 1 682 ? -26.941 -3.241 -18.268 1.00 76.12 682 ASP A N 1
ATOM 5075 C CA . ASP A 1 682 ? -27.392 -3.685 -19.582 1.00 76.12 682 ASP A CA 1
ATOM 5076 C C . ASP A 1 682 ? -26.989 -5.147 -19.831 1.00 76.12 682 ASP A C 1
ATOM 5078 O O . ASP A 1 682 ? -25.859 -5.435 -20.216 1.00 76.12 682 ASP A O 1
ATOM 5082 N N . GLU A 1 683 ? -27.934 -6.078 -19.664 1.00 74.75 683 GLU A N 1
ATOM 5083 C CA . GLU A 1 683 ? -27.736 -7.516 -19.925 1.00 74.75 683 GLU A CA 1
ATOM 5084 C C . GLU A 1 683 ? -27.266 -7.849 -21.362 1.00 74.75 683 GLU A C 1
ATOM 5086 O O . GLU A 1 683 ? -26.885 -8.989 -21.638 1.00 74.75 683 GLU A O 1
ATOM 5091 N N . SER A 1 684 ? -27.315 -6.894 -22.302 1.00 74.88 684 SER A N 1
ATOM 5092 C CA . SER A 1 684 ? -26.802 -7.056 -23.669 1.00 74.88 684 SER A CA 1
ATOM 5093 C C . SER A 1 684 ? -25.358 -6.579 -23.867 1.00 74.88 684 SER A C 1
ATOM 5095 O O . SER A 1 684 ? -24.777 -6.829 -24.927 1.00 74.88 684 SER A O 1
ATOM 5097 N N . PHE A 1 685 ? -24.758 -5.929 -22.867 1.00 80.88 685 PHE A N 1
ATOM 5098 C CA . PHE A 1 685 ? -23.361 -5.513 -22.898 1.00 80.88 685 PHE A CA 1
ATOM 5099 C C . PHE A 1 685 ? -22.404 -6.703 -22.709 1.00 80.88 685 PHE A C 1
ATOM 5101 O O . PHE A 1 685 ? -22.659 -7.638 -21.950 1.00 80.88 685 PHE A O 1
ATOM 5108 N N . ASN A 1 686 ? -21.268 -6.663 -23.408 1.00 83.06 686 ASN A N 1
ATOM 5109 C CA . ASN A 1 686 ? -20.193 -7.636 -23.264 1.00 83.06 686 ASN A CA 1
ATOM 5110 C C . ASN A 1 686 ? -18.825 -6.954 -23.426 1.00 83.06 686 ASN A C 1
ATOM 5112 O O . ASN A 1 686 ? -18.570 -6.288 -24.434 1.00 83.06 686 ASN A O 1
ATOM 5116 N N . VAL A 1 687 ? -17.944 -7.150 -22.443 1.00 74.56 687 VAL A N 1
ATOM 5117 C CA . VAL A 1 687 ? -16.613 -6.524 -22.395 1.00 74.56 687 VAL A CA 1
ATOM 5118 C C . VAL A 1 687 ? -15.703 -7.023 -23.524 1.00 74.56 687 VAL A C 1
ATOM 5120 O O . VAL A 1 687 ? -15.029 -6.212 -24.151 1.00 74.56 687 VAL A O 1
ATOM 5123 N N . ASP A 1 688 ? -15.696 -8.321 -23.841 1.00 76.12 688 ASP A N 1
ATOM 5124 C CA . ASP A 1 688 ? -14.773 -8.906 -24.829 1.00 76.12 688 ASP A CA 1
ATOM 5125 C C . ASP A 1 688 ? -15.120 -8.510 -26.273 1.00 76.12 688 ASP A C 1
ATOM 5127 O O . ASP A 1 688 ? -14.239 -8.111 -27.043 1.00 76.12 688 ASP A O 1
ATOM 5131 N N . ASP A 1 689 ? -16.406 -8.557 -26.639 1.00 78.69 689 ASP A N 1
ATOM 5132 C CA . ASP A 1 689 ? -16.881 -8.065 -27.939 1.00 78.69 689 ASP A CA 1
ATOM 5133 C C . ASP A 1 689 ? -16.608 -6.555 -28.092 1.00 78.69 689 ASP A C 1
ATOM 5135 O O . ASP A 1 689 ? -16.244 -6.096 -29.181 1.00 78.69 689 ASP A O 1
ATOM 5139 N N . THR A 1 690 ? -16.704 -5.787 -27.000 1.00 82.94 690 THR A N 1
ATOM 5140 C CA . THR A 1 690 ? -16.436 -4.340 -27.002 1.00 82.94 690 THR A CA 1
ATOM 5141 C C . THR A 1 690 ? -14.938 -4.031 -27.084 1.00 82.94 690 THR A C 1
ATOM 5143 O O . THR A 1 690 ? -14.539 -3.250 -27.944 1.00 82.94 690 THR A O 1
ATOM 5146 N N . LYS A 1 691 ? -14.075 -4.702 -26.308 1.00 80.69 691 LYS A N 1
ATOM 5147 C CA . LYS A 1 691 ? -12.604 -4.600 -26.430 1.00 80.69 691 LYS A CA 1
ATOM 5148 C C . LYS A 1 691 ? -12.144 -4.858 -27.865 1.00 80.69 691 LYS A C 1
ATOM 5150 O O . LYS A 1 691 ? -11.311 -4.129 -28.404 1.00 80.69 691 LYS A O 1
ATOM 5155 N N . LYS A 1 692 ? -12.732 -5.860 -28.525 1.00 81.06 692 LYS A N 1
ATOM 5156 C CA . LYS A 1 692 ? -12.452 -6.157 -29.932 1.00 81.06 692 LYS A CA 1
ATOM 5157 C C . LYS A 1 692 ? -12.926 -5.049 -30.881 1.00 81.06 692 LYS A C 1
ATOM 5159 O O . LYS A 1 692 ? -12.178 -4.689 -31.787 1.00 81.06 692 LYS A O 1
ATOM 5164 N N . LEU A 1 693 ? -14.133 -4.509 -30.685 1.00 85.88 693 LEU A N 1
ATOM 5165 C CA . LEU A 1 693 ? -14.645 -3.373 -31.464 1.00 85.88 693 LEU A CA 1
ATOM 5166 C C . LEU A 1 693 ? -13.692 -2.171 -31.385 1.00 85.88 693 LEU A C 1
ATOM 5168 O O . LEU A 1 693 ? -13.367 -1.573 -32.410 1.00 85.88 693 LEU A O 1
ATOM 5172 N N . LEU A 1 694 ? -13.246 -1.831 -30.174 1.00 85.56 694 LEU A N 1
ATOM 5173 C CA . LEU A 1 694 ? -12.358 -0.698 -29.928 1.00 85.56 694 LEU A CA 1
ATOM 5174 C C . LEU A 1 694 ? -10.980 -0.923 -30.563 1.00 85.56 694 LEU A C 1
ATOM 5176 O O . LEU A 1 694 ? -10.474 -0.028 -31.239 1.00 85.56 694 LEU A O 1
ATOM 5180 N N . ALA A 1 695 ? -10.433 -2.140 -30.484 1.00 80.88 695 ALA A N 1
ATOM 5181 C CA . ALA A 1 695 ? -9.201 -2.504 -31.182 1.00 80.88 695 ALA A CA 1
ATOM 5182 C C . ALA A 1 695 ? -9.313 -2.397 -32.719 1.00 80.88 695 ALA A C 1
ATOM 5184 O O . ALA A 1 695 ? -8.436 -1.802 -33.347 1.00 80.88 695 ALA A O 1
ATOM 5185 N N . ASP A 1 696 ? -10.399 -2.895 -33.327 1.00 81.88 696 ASP A N 1
ATOM 5186 C CA . ASP A 1 696 ? -10.666 -2.744 -34.771 1.00 81.88 696 ASP A CA 1
ATOM 5187 C C . ASP A 1 696 ? -10.875 -1.263 -35.178 1.00 81.88 696 ASP A C 1
ATOM 5189 O O . ASP A 1 696 ? -10.649 -0.899 -36.336 1.00 81.88 696 ASP A O 1
ATOM 5193 N N . ALA A 1 697 ? -11.277 -0.398 -34.238 1.00 76.44 697 ALA A N 1
ATOM 5194 C CA . ALA A 1 697 ? -11.490 1.038 -34.442 1.00 76.44 697 ALA A CA 1
ATOM 5195 C C . ALA A 1 697 ? -10.270 1.931 -34.119 1.00 76.44 697 ALA A C 1
ATOM 5197 O O . ALA A 1 697 ? -10.325 3.131 -34.387 1.00 76.44 697 ALA A O 1
ATOM 5198 N N . GLY A 1 698 ? -9.179 1.371 -33.580 1.00 82.38 698 GLY A N 1
ATOM 5199 C CA . GLY A 1 698 ? -7.949 2.094 -33.216 1.00 82.38 698 GLY A CA 1
ATOM 5200 C C . GLY A 1 698 ? -7.833 2.518 -31.744 1.00 82.38 698 GLY A C 1
ATOM 5201 O O . GLY A 1 698 ? -6.782 3.010 -31.346 1.00 82.38 698 GLY A O 1
ATOM 5202 N N . PHE A 1 699 ? -8.858 2.262 -30.933 1.00 87.25 699 PHE A N 1
ATOM 5203 C CA . PHE A 1 699 ? -8.953 2.568 -29.499 1.00 87.25 699 PHE A CA 1
ATOM 5204 C C . PHE A 1 699 ? -8.550 1.352 -28.651 1.00 87.25 699 PHE A C 1
ATOM 5206 O O . PHE A 1 699 ? -9.202 0.985 -27.680 1.00 87.25 699 PHE A O 1
ATOM 5213 N N . SER A 1 700 ? -7.471 0.659 -29.037 1.00 78.94 700 SER A N 1
ATOM 5214 C CA . SER A 1 700 ? -7.032 -0.592 -28.388 1.00 78.94 700 SER A CA 1
ATOM 5215 C C . SER A 1 700 ? -6.428 -0.403 -26.987 1.00 78.94 700 SER A C 1
ATOM 5217 O O . SER A 1 700 ? -5.840 -1.343 -26.455 1.00 78.94 700 SER A O 1
ATOM 5219 N N . LYS A 1 701 ? -6.497 0.814 -26.442 1.00 80.31 701 LYS A N 1
ATOM 5220 C CA . LYS A 1 701 ? -6.058 1.206 -25.100 1.00 80.31 701 LYS A CA 1
ATOM 5221 C C . LYS A 1 701 ? -7.218 1.616 -24.190 1.00 80.31 701 LYS A C 1
ATOM 5223 O O . LYS A 1 701 ? -6.986 1.957 -23.038 1.00 80.31 701 LYS A O 1
ATOM 5228 N N . ASP A 1 702 ? -8.442 1.590 -24.699 1.00 87.00 702 ASP A N 1
ATOM 5229 C CA . ASP A 1 702 ? -9.633 1.975 -23.958 1.00 87.00 702 ASP A CA 1
ATOM 5230 C C . ASP A 1 702 ? -10.455 0.715 -23.682 1.00 87.00 702 ASP A C 1
ATOM 5232 O O . ASP A 1 702 ? -10.801 -0.031 -24.603 1.00 87.00 702 ASP A O 1
ATOM 5236 N N . THR A 1 703 ? -10.781 0.463 -22.416 1.00 87.31 703 THR A N 1
ATOM 5237 C CA . THR A 1 703 ? -11.683 -0.623 -22.025 1.00 87.31 703 THR A CA 1
ATOM 5238 C C . THR A 1 703 ? -13.001 -0.034 -21.552 1.00 87.31 703 THR A C 1
ATOM 5240 O O . THR A 1 703 ? -13.053 0.588 -20.500 1.00 87.31 703 THR A O 1
ATOM 5243 N N . ILE A 1 704 ? -14.099 -0.283 -22.267 1.00 90.25 704 ILE A N 1
ATOM 5244 C CA . ILE A 1 704 ? -15.434 -0.112 -21.676 1.00 90.25 704 ILE A CA 1
ATOM 5245 C C . ILE A 1 704 ? -15.671 -1.296 -20.733 1.00 90.25 704 ILE A C 1
ATOM 5247 O O . ILE A 1 704 ? -15.565 -2.452 -21.153 1.00 90.25 704 ILE A O 1
ATOM 5251 N N . THR A 1 705 ? -15.941 -1.003 -19.463 1.00 82.25 705 THR A N 1
ATOM 5252 C CA . THR A 1 705 ? -16.028 -1.981 -18.365 1.00 82.25 705 THR A CA 1
ATOM 5253 C C . THR A 1 705 ? -17.463 -2.256 -17.925 1.00 82.25 705 THR A C 1
ATOM 5255 O O . THR A 1 705 ? -17.764 -3.384 -17.542 1.00 82.25 705 THR A O 1
ATOM 5258 N N . GLU A 1 706 ? -18.365 -1.279 -18.048 1.00 86.75 706 GLU A N 1
ATOM 5259 C CA . GLU A 1 706 ? -19.780 -1.405 -17.677 1.00 86.75 706 GLU A CA 1
ATOM 5260 C C . GLU A 1 706 ? -20.676 -0.502 -18.540 1.00 86.75 706 GLU A C 1
ATOM 5262 O O . GLU A 1 706 ? -20.258 0.561 -19.008 1.00 86.75 706 GLU A O 1
ATOM 5267 N N . VAL A 1 707 ? -21.935 -0.911 -18.729 1.00 86.25 707 VAL A N 1
ATOM 5268 C CA . VAL A 1 707 ? -22.990 -0.089 -19.336 1.00 86.25 707 VAL A CA 1
ATOM 5269 C C . VAL A 1 707 ? -24.265 -0.209 -18.505 1.00 86.25 707 VAL A C 1
ATOM 5271 O O . VAL A 1 707 ? -24.817 -1.300 -18.365 1.00 86.25 707 VAL A O 1
ATOM 5274 N N . LEU A 1 708 ? -24.771 0.919 -18.007 1.00 84.38 708 LEU A N 1
ATOM 5275 C CA . LEU A 1 708 ? -26.061 1.013 -17.323 1.00 84.38 708 LEU A CA 1
ATOM 5276 C C . LEU A 1 708 ? -27.104 1.655 -18.241 1.00 84.38 708 LEU A C 1
ATOM 5278 O O . LEU A 1 708 ? -26.832 2.638 -18.930 1.00 84.38 708 LEU A O 1
ATOM 5282 N N . SER A 1 709 ? -28.328 1.136 -18.222 1.00 83.62 709 SER A N 1
ATOM 5283 C CA . SER A 1 709 ? -29.500 1.781 -18.817 1.00 83.62 709 SER A CA 1
ATOM 5284 C C . SER A 1 709 ? -30.202 2.650 -17.778 1.00 83.62 709 SER A C 1
ATOM 5286 O O . SER A 1 709 ? -30.440 2.201 -16.658 1.00 83.62 709 SER A O 1
ATOM 5288 N N . VAL A 1 710 ? -30.541 3.883 -18.163 1.00 83.94 710 VAL A N 1
ATOM 5289 C CA . VAL A 1 710 ? -31.078 4.910 -17.260 1.00 83.94 710 VAL A CA 1
ATOM 5290 C C . VAL A 1 710 ? -32.536 5.213 -17.587 1.00 83.94 710 VAL A C 1
ATOM 5292 O O . VAL A 1 710 ? -32.895 5.392 -18.760 1.00 83.94 710 VAL A O 1
ATOM 5295 N N . ALA A 1 711 ? -33.377 5.304 -16.556 1.00 70.44 711 ALA A N 1
ATOM 5296 C CA . ALA A 1 711 ? -34.794 5.617 -16.689 1.00 70.44 711 ALA A CA 1
ATOM 5297 C C . ALA A 1 711 ? -35.344 6.500 -15.552 1.00 70.44 711 ALA A C 1
ATOM 5299 O O . ALA A 1 711 ? -34.725 6.675 -14.504 1.00 70.44 711 ALA A O 1
ATOM 5300 N N . SER A 1 712 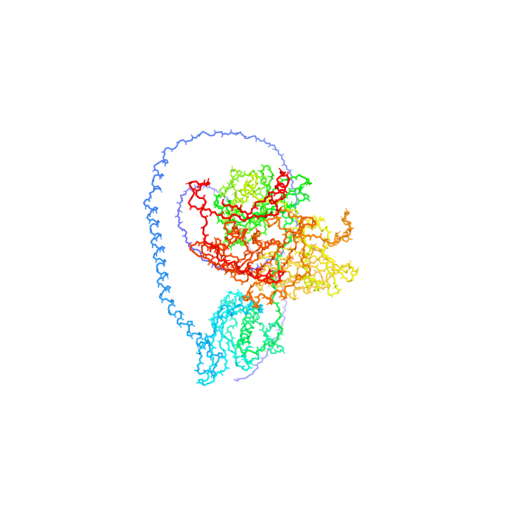? -36.527 7.057 -15.815 1.00 79.31 712 SER A N 1
ATOM 5301 C CA . SER A 1 712 ? -37.411 7.756 -14.881 1.00 79.31 712 SER A CA 1
ATOM 5302 C C . SER A 1 712 ? -38.775 7.057 -14.951 1.00 79.31 712 SER A C 1
ATOM 5304 O O . SER A 1 712 ? -39.561 7.267 -15.885 1.00 79.31 712 SER A O 1
ATOM 5306 N N . GLY A 1 713 ? -39.007 6.101 -14.053 1.00 73.56 713 GLY A N 1
ATOM 5307 C CA . GLY A 1 713 ? -40.076 5.109 -14.160 1.00 73.56 713 GLY A CA 1
ATOM 5308 C C . GLY A 1 713 ? -40.038 4.348 -15.495 1.00 73.56 713 GLY A C 1
ATOM 5309 O O . GLY A 1 713 ? -39.008 3.827 -15.912 1.00 73.56 713 GLY A O 1
ATOM 5310 N N . ASP A 1 714 ? -41.168 4.314 -16.212 1.00 72.44 714 ASP A N 1
ATOM 5311 C CA . ASP A 1 714 ? -41.278 3.670 -17.536 1.00 72.44 714 ASP A CA 1
ATOM 5312 C C . ASP A 1 714 ? -40.543 4.432 -18.675 1.00 72.44 714 ASP A C 1
ATOM 5314 O O . ASP A 1 714 ? -40.580 3.998 -19.831 1.00 72.44 714 ASP A O 1
ATOM 5318 N N . VAL A 1 715 ? -39.921 5.591 -18.408 1.00 70.69 715 VAL A N 1
ATOM 5319 C CA . VAL A 1 715 ? -39.301 6.454 -19.433 1.00 70.69 715 VAL A CA 1
ATOM 5320 C C . VAL A 1 715 ? -37.785 6.277 -19.449 1.00 70.69 715 VAL A C 1
ATOM 5322 O O . VAL A 1 715 ? -37.088 6.795 -18.584 1.00 70.69 715 VAL A O 1
ATOM 5325 N N . SER A 1 716 ? -37.248 5.607 -20.472 1.00 83.31 716 SER A N 1
ATOM 5326 C CA . SER A 1 716 ? -35.796 5.566 -20.695 1.00 83.31 716 SER A CA 1
ATOM 5327 C C . SER A 1 716 ? -35.258 6.950 -21.079 1.00 83.31 716 SER A C 1
ATOM 5329 O O . SER A 1 716 ? -35.774 7.588 -22.001 1.00 83.31 716 SER A O 1
ATOM 5331 N N . LEU A 1 717 ? -34.197 7.384 -20.396 1.00 76.25 717 LEU A N 1
ATOM 5332 C CA . LEU A 1 717 ? -33.520 8.666 -20.621 1.00 76.25 717 LEU A CA 1
ATOM 5333 C C . LEU A 1 717 ? -32.266 8.510 -21.494 1.00 76.25 717 LEU A C 1
ATOM 5335 O O . LEU A 1 717 ? -32.008 9.334 -22.373 1.00 76.25 717 LEU A O 1
ATOM 5339 N N . GLY A 1 718 ? -31.506 7.435 -21.279 1.00 84.88 718 GLY A N 1
ATOM 5340 C CA . GLY A 1 718 ? -30.232 7.195 -21.949 1.00 84.88 718 GLY A CA 1
ATOM 5341 C C . GLY A 1 718 ? -29.456 6.038 -21.325 1.00 84.88 718 GLY A C 1
ATOM 5342 O O . GLY A 1 718 ? -30.051 5.094 -20.792 1.00 84.88 718 GLY A O 1
ATOM 5343 N N . LYS A 1 719 ? -28.126 6.118 -21.383 1.00 90.62 719 LYS A N 1
ATOM 5344 C CA . LYS A 1 719 ? -27.199 5.173 -20.745 1.00 90.62 719 LYS A CA 1
ATOM 5345 C C . LYS A 1 719 ? -26.058 5.901 -20.039 1.00 90.62 719 LYS A C 1
ATOM 5347 O O . LYS A 1 719 ? -25.701 7.014 -20.420 1.00 90.62 719 LYS A O 1
ATOM 5352 N N . VAL A 1 720 ? -25.459 5.227 -19.064 1.00 93.25 720 VAL A N 1
ATOM 5353 C CA . VAL A 1 720 ? -24.122 5.542 -18.546 1.00 93.25 720 VAL A CA 1
ATOM 5354 C C . VAL A 1 720 ? -23.166 4.460 -19.040 1.00 93.25 720 VAL A C 1
ATOM 5356 O O . VAL A 1 720 ? -23.510 3.280 -19.018 1.00 93.25 720 VAL A O 1
ATOM 5359 N N . VAL A 1 721 ? -21.986 4.855 -19.512 1.00 92.38 721 VAL A N 1
ATOM 5360 C CA . VAL A 1 721 ? -20.941 3.945 -20.003 1.00 92.38 721 VAL A CA 1
ATOM 5361 C C . VAL A 1 721 ? -19.673 4.177 -19.188 1.00 92.38 721 VAL A C 1
ATOM 5363 O O . VAL A 1 721 ? -19.124 5.277 -19.242 1.00 92.38 721 VAL A O 1
ATOM 5366 N N . LYS A 1 722 ? -19.208 3.168 -18.441 1.00 92.12 722 LYS A N 1
ATOM 5367 C CA . LYS A 1 722 ? -17.931 3.218 -17.716 1.00 92.12 722 LYS A CA 1
ATOM 5368 C C . LYS A 1 722 ? -16.795 2.820 -18.655 1.00 92.12 722 LYS A C 1
ATOM 5370 O O . LYS A 1 722 ? -16.861 1.774 -19.303 1.00 92.12 722 LYS A O 1
ATOM 5375 N N . VAL A 1 723 ? -15.762 3.651 -18.726 1.00 91.12 723 VAL A N 1
ATOM 5376 C CA . VAL A 1 723 ? -14.571 3.448 -19.553 1.00 91.12 723 VAL A CA 1
ATOM 5377 C C . VAL A 1 723 ? -13.302 3.665 -18.731 1.00 91.12 723 VAL A C 1
ATOM 5379 O O . VAL A 1 723 ? -13.210 4.595 -17.935 1.00 91.12 723 VAL A O 1
ATOM 5382 N N . THR A 1 724 ? -12.325 2.792 -18.941 1.00 89.81 724 THR A N 1
ATOM 5383 C CA . THR A 1 724 ? -10.970 2.850 -18.395 1.00 89.81 724 THR A CA 1
ATOM 5384 C C . THR A 1 724 ? -10.027 3.191 -19.548 1.00 89.81 724 THR A C 1
ATOM 5386 O O . THR A 1 724 ? -9.876 2.393 -20.475 1.00 89.81 724 THR A O 1
ATOM 5389 N N . ALA A 1 725 ? -9.427 4.382 -19.523 1.00 87.81 725 ALA A N 1
ATOM 5390 C CA . ALA A 1 725 ? -8.434 4.815 -20.506 1.00 87.81 725 ALA A CA 1
ATOM 5391 C C . ALA A 1 725 ? -7.022 4.490 -19.993 1.00 87.81 725 ALA A C 1
ATOM 5393 O O . ALA A 1 725 ? -6.552 5.093 -19.024 1.00 87.81 725 ALA A O 1
ATOM 5394 N N . HIS A 1 726 ? -6.345 3.540 -20.647 1.00 84.31 726 HIS A N 1
ATOM 5395 C CA . HIS A 1 726 ? -5.023 3.028 -20.255 1.00 84.31 726 HIS A CA 1
ATOM 5396 C C . HIS A 1 726 ? -3.846 3.846 -20.851 1.00 84.31 726 HIS A C 1
ATOM 5398 O O . HIS A 1 726 ? -2.731 3.342 -21.011 1.00 84.31 726 HIS A O 1
ATOM 5404 N N . ASP A 1 727 ? -4.071 5.101 -21.262 1.00 81.44 727 ASP A N 1
ATOM 5405 C CA . ASP A 1 727 ? -3.032 6.028 -21.750 1.00 81.44 727 ASP A CA 1
ATOM 5406 C C . ASP A 1 727 ? -2.937 7.362 -20.993 1.00 81.44 727 ASP A C 1
ATOM 5408 O O . ASP A 1 727 ? -2.296 8.302 -21.475 1.00 81.44 727 ASP A O 1
ATOM 5412 N N . GLY A 1 728 ? -3.482 7.410 -19.771 1.00 75.19 728 GLY A N 1
ATOM 5413 C CA . GLY A 1 728 ? -3.175 8.452 -18.790 1.00 75.19 728 GLY A CA 1
ATOM 5414 C C . GLY A 1 728 ? -1.672 8.553 -18.482 1.00 75.19 728 GLY A C 1
ATOM 5415 O O . GLY A 1 728 ? -0.879 7.648 -18.750 1.00 75.19 728 GLY A O 1
ATOM 5416 N N . PHE A 1 729 ? -1.237 9.696 -17.947 1.00 64.75 729 PHE A N 1
ATOM 5417 C CA . PHE A 1 729 ? 0.186 10.048 -17.890 1.00 64.75 729 PHE A CA 1
ATOM 5418 C C . PHE A 1 729 ? 0.990 9.275 -16.829 1.00 64.75 729 PHE A C 1
ATOM 5420 O O . PHE A 1 729 ? 2.180 9.027 -17.034 1.00 64.75 729 PHE A O 1
ATOM 5427 N N . THR A 1 730 ? 0.361 8.886 -15.716 1.00 58.94 730 THR A N 1
ATOM 5428 C CA . THR A 1 730 ? 0.986 8.078 -14.645 1.00 58.94 730 THR A CA 1
ATOM 5429 C C . THR A 1 730 ? 0.224 6.801 -14.287 1.00 58.94 730 THR A C 1
ATOM 5431 O O . THR A 1 730 ? 0.672 6.060 -13.416 1.00 58.94 730 THR A O 1
ATOM 5434 N N . GLY A 1 731 ? -0.879 6.514 -14.975 1.00 67.25 731 GLY A N 1
ATOM 5435 C CA . GLY A 1 731 ? -1.709 5.335 -14.758 1.00 67.25 731 GLY A CA 1
ATOM 5436 C C . GLY A 1 731 ? -3.077 5.489 -15.416 1.00 67.25 731 GLY A C 1
ATOM 5437 O O . GLY A 1 731 ? -3.343 6.492 -16.082 1.00 67.25 731 GLY A O 1
ATOM 5438 N N . ASP A 1 732 ? -3.928 4.490 -15.205 1.00 79.06 732 ASP A N 1
ATOM 5439 C CA . ASP A 1 732 ? -5.285 4.445 -15.743 1.00 79.06 732 ASP A CA 1
ATOM 5440 C C . ASP A 1 732 ? -6.168 5.597 -15.238 1.00 79.06 732 ASP A C 1
ATOM 5442 O O . ASP A 1 732 ? -6.016 6.106 -14.117 1.00 79.06 732 ASP A O 1
ATOM 5446 N N . ILE A 1 733 ? -7.131 5.971 -16.082 1.00 79.94 733 ILE A N 1
ATOM 5447 C CA . ILE A 1 733 ? -8.208 6.912 -15.770 1.00 79.94 733 ILE A CA 1
ATOM 5448 C C . ILE A 1 733 ? -9.535 6.190 -16.015 1.00 79.94 733 ILE A C 1
ATOM 5450 O O . ILE A 1 733 ? -9.912 5.960 -17.165 1.00 79.94 733 ILE A O 1
ATOM 5454 N N . GLU A 1 734 ? -10.255 5.837 -14.952 1.00 85.94 734 GLU A N 1
ATOM 5455 C CA . GLU A 1 734 ? -11.640 5.385 -15.059 1.00 85.94 734 GLU A CA 1
ATOM 5456 C C . GLU A 1 734 ? -12.595 6.569 -14.997 1.00 85.94 734 GLU A C 1
ATOM 5458 O O . GLU A 1 734 ? -12.539 7.391 -14.082 1.00 85.94 734 GLU A O 1
ATOM 5463 N N . PHE A 1 735 ? -13.534 6.628 -15.931 1.00 90.69 735 PHE A N 1
ATOM 5464 C CA . PHE A 1 735 ? -14.596 7.619 -15.921 1.00 90.69 735 PHE A CA 1
ATOM 5465 C C . PHE A 1 735 ? -15.888 7.066 -16.514 1.00 90.69 735 PHE A C 1
ATOM 5467 O O . PHE A 1 735 ? -15.897 6.085 -17.257 1.00 90.69 735 PHE A O 1
ATOM 5474 N N . VAL A 1 736 ? -17.002 7.699 -16.169 1.00 91.50 736 VAL A N 1
ATOM 5475 C CA . VAL A 1 736 ? -18.316 7.408 -16.740 1.00 91.50 736 VAL A CA 1
ATOM 5476 C C . VAL A 1 736 ? -18.736 8.510 -17.704 1.00 91.50 736 VAL A C 1
ATOM 5478 O O . VAL A 1 736 ? -18.526 9.694 -17.445 1.00 91.50 736 VAL A O 1
ATOM 5481 N N . VAL A 1 737 ? -19.351 8.114 -18.819 1.00 94.44 737 VAL A N 1
ATOM 5482 C CA . VAL A 1 737 ? -19.930 9.009 -19.829 1.00 94.44 737 VAL A CA 1
ATOM 5483 C C . VAL A 1 737 ? -21.445 8.825 -19.828 1.00 94.44 737 VAL A C 1
ATOM 5485 O O . VAL A 1 737 ? -21.938 7.726 -20.091 1.00 94.44 737 VAL A O 1
ATOM 5488 N N . GLY A 1 738 ? -22.193 9.889 -19.534 1.00 91.12 738 GLY A N 1
ATOM 5489 C CA . GLY A 1 738 ? -23.654 9.893 -19.635 1.00 91.12 738 GLY A CA 1
ATOM 5490 C C . GLY A 1 738 ? -24.091 10.297 -21.039 1.00 91.12 738 GLY A C 1
ATOM 5491 O O . GLY A 1 738 ? -23.629 11.317 -21.544 1.00 91.12 738 GLY A O 1
ATOM 5492 N N . ILE A 1 739 ? -24.952 9.508 -21.693 1.00 90.56 739 ILE A N 1
ATOM 5493 C CA . ILE A 1 739 ? -25.408 9.768 -23.071 1.00 90.56 739 ILE A CA 1
ATOM 5494 C C . ILE A 1 739 ? -26.922 9.578 -23.183 1.00 90.56 739 ILE A C 1
ATOM 5496 O O . ILE A 1 739 ? -27.451 8.505 -22.881 1.00 90.56 739 ILE A O 1
ATOM 5500 N N . THR A 1 740 ? -27.628 10.615 -23.637 1.00 85.94 740 THR A N 1
ATOM 5501 C CA . THR A 1 740 ? -29.079 10.589 -23.873 1.00 85.94 740 THR A CA 1
ATOM 5502 C C . THR A 1 740 ? -29.469 9.649 -25.017 1.00 85.94 740 THR A C 1
ATOM 5504 O O . THR A 1 740 ? -28.675 9.342 -25.904 1.00 85.94 740 THR A O 1
ATOM 5507 N N . ASN A 1 741 ? -30.736 9.230 -25.058 1.00 82.06 741 ASN A N 1
ATOM 5508 C CA . ASN A 1 741 ? -31.266 8.381 -26.134 1.00 82.06 741 ASN A CA 1
ATOM 5509 C C . ASN A 1 741 ? -31.191 8.994 -27.554 1.00 82.06 741 ASN A C 1
ATOM 5511 O O . ASN A 1 741 ? -31.286 8.252 -28.533 1.00 82.06 741 ASN A O 1
ATOM 5515 N N . ASP A 1 742 ? -31.015 10.311 -27.693 1.00 78.56 742 ASP A N 1
ATOM 5516 C CA . ASP A 1 742 ? -30.764 11.008 -28.963 1.00 78.56 742 ASP A CA 1
ATOM 5517 C C . ASP A 1 742 ? -29.272 11.272 -29.259 1.00 78.56 742 ASP A C 1
ATOM 5519 O O . ASP A 1 742 ? -28.945 11.757 -30.342 1.00 78.56 742 ASP A O 1
ATOM 5523 N N . GLY A 1 743 ? -28.358 10.859 -28.371 1.00 79.38 743 GLY A N 1
ATOM 5524 C CA . GLY A 1 743 ? -26.911 10.899 -28.603 1.00 79.38 743 GLY A CA 1
ATOM 5525 C C . GLY A 1 743 ? -26.227 12.200 -28.180 1.00 79.38 743 GLY A C 1
ATOM 5526 O O . GLY A 1 743 ? -25.260 12.612 -28.818 1.00 79.38 743 GLY A O 1
ATOM 5527 N N . VAL A 1 744 ? -26.701 12.856 -27.122 1.00 83.69 744 VAL A N 1
ATOM 5528 C CA . VAL A 1 744 ? -26.025 14.006 -26.504 1.00 83.69 744 VAL A CA 1
ATOM 5529 C C . VAL A 1 744 ? -25.324 13.544 -25.230 1.00 83.69 744 VAL A C 1
ATOM 5531 O O . VAL A 1 744 ? -25.915 12.832 -24.418 1.00 83.69 744 VAL A O 1
ATOM 5534 N N . ILE A 1 745 ? -24.065 13.941 -25.043 1.00 90.56 745 ILE A N 1
ATOM 5535 C CA . ILE A 1 745 ? -23.322 13.694 -23.807 1.00 90.56 745 ILE A CA 1
ATOM 5536 C C . ILE A 1 745 ? -23.893 14.612 -22.718 1.00 90.56 745 ILE A C 1
ATOM 5538 O O . ILE A 1 745 ? -23.845 15.839 -22.834 1.00 90.56 745 ILE A O 1
ATOM 5542 N N . THR A 1 746 ? -24.451 14.033 -21.655 1.00 81.56 746 THR A N 1
ATOM 5543 C CA . THR A 1 746 ? -24.954 14.796 -20.500 1.00 81.56 746 THR A CA 1
ATOM 5544 C C . THR A 1 746 ? -23.814 15.275 -19.606 1.00 81.56 746 THR A C 1
ATOM 5546 O O . THR A 1 746 ? -23.911 16.341 -19.003 1.00 81.56 746 THR A O 1
ATOM 5549 N N . GLY A 1 747 ? -22.708 14.530 -19.580 1.00 86.50 747 GLY A N 1
ATOM 5550 C CA . GLY A 1 747 ? -21.448 14.894 -18.946 1.00 86.50 747 GLY A CA 1
ATOM 5551 C C . GLY A 1 747 ? -20.472 13.719 -18.905 1.00 86.50 747 GLY A C 1
ATOM 5552 O O . GLY A 1 747 ? -20.787 12.613 -19.357 1.00 86.50 747 GLY A O 1
ATOM 5553 N N . ILE A 1 748 ? -19.298 13.970 -18.324 1.00 92.50 748 ILE A N 1
ATOM 5554 C CA . ILE A 1 748 ? -18.376 12.926 -17.867 1.00 92.50 748 ILE A CA 1
ATOM 5555 C C . ILE A 1 748 ? -18.067 13.125 -16.383 1.00 92.50 748 ILE A C 1
ATOM 5557 O O . ILE A 1 748 ? -18.012 14.263 -15.912 1.00 92.50 748 ILE A O 1
ATOM 5561 N N . GLU A 1 749 ? -17.830 12.034 -15.663 1.00 87.56 749 GLU A N 1
ATOM 5562 C CA . GLU A 1 749 ? -17.411 12.053 -14.259 1.00 87.56 749 GLU A CA 1
ATOM 5563 C C . GLU A 1 749 ? -16.259 11.065 -14.057 1.00 87.56 749 GLU A C 1
ATOM 5565 O O . GLU A 1 749 ? -16.362 9.900 -14.442 1.00 87.56 749 GLU A O 1
ATOM 5570 N N . ILE A 1 750 ? -15.138 11.546 -13.511 1.00 85.62 750 ILE A N 1
ATOM 5571 C CA . ILE A 1 750 ? -13.947 10.726 -13.263 1.00 85.62 750 ILE A CA 1
ATOM 5572 C C . ILE A 1 750 ? -14.193 9.897 -12.000 1.00 85.62 750 ILE A C 1
ATOM 5574 O O . ILE A 1 750 ? -14.428 10.458 -10.933 1.00 85.62 750 ILE A O 1
ATOM 5578 N N . VAL A 1 751 ? -14.147 8.573 -12.137 1.00 77.69 751 VAL A N 1
ATOM 5579 C CA . VAL A 1 751 ? -14.425 7.602 -11.068 1.00 77.69 751 VAL A CA 1
ATOM 5580 C C . VAL A 1 751 ? -13.146 7.289 -10.292 1.00 77.69 751 VAL A C 1
ATOM 5582 O O . VAL A 1 751 ? -13.144 7.332 -9.066 1.00 77.69 751 VAL A O 1
ATOM 5585 N N . THR A 1 752 ? -12.041 7.031 -10.998 1.00 71.25 752 THR A N 1
ATOM 5586 C CA . THR A 1 752 ? -10.691 6.926 -10.422 1.00 71.25 752 THR A CA 1
ATOM 5587 C C . THR A 1 752 ? -9.654 7.455 -11.414 1.00 71.25 752 THR A C 1
ATOM 5589 O O . THR A 1 752 ? -9.840 7.378 -12.627 1.00 71.25 752 THR A O 1
ATOM 5592 N N . SER A 1 753 ? -8.543 8.013 -10.928 1.00 63.41 753 SER A N 1
ATOM 5593 C CA . SER A 1 753 ? -7.437 8.423 -11.802 1.00 63.41 753 SER A CA 1
ATOM 5594 C C . SER A 1 753 ? -6.102 8.452 -11.063 1.00 63.41 753 SER A C 1
ATOM 5596 O O . SER A 1 753 ? -5.906 9.299 -10.189 1.00 63.41 753 SER A O 1
ATOM 5598 N N . ASN A 1 754 ? -5.149 7.607 -11.460 1.00 60.59 754 ASN A N 1
ATOM 5599 C CA . ASN A 1 754 ? -3.782 7.630 -10.919 1.00 60.59 754 ASN A CA 1
ATOM 5600 C C . ASN A 1 754 ? -2.914 8.664 -11.658 1.00 60.59 754 ASN A C 1
ATOM 5602 O O . ASN A 1 754 ? -1.881 8.367 -12.263 1.00 60.59 754 ASN A O 1
ATOM 5606 N N . GLU A 1 755 ? -3.375 9.914 -11.637 1.00 65.50 755 GLU A N 1
ATOM 5607 C CA . GLU A 1 755 ? -2.811 11.023 -12.402 1.00 65.50 755 GLU A CA 1
ATOM 5608 C C . GLU A 1 755 ? -1.883 11.933 -11.587 1.00 65.50 755 GLU A C 1
ATOM 5610 O O . GLU A 1 755 ? -1.962 12.027 -10.363 1.00 65.50 755 GLU A O 1
ATOM 5615 N N . THR A 1 756 ? -0.977 12.629 -12.277 1.00 59.19 756 THR A N 1
ATOM 5616 C CA . THR A 1 756 ? 0.106 13.375 -11.625 1.00 59.19 756 THR A CA 1
ATOM 5617 C C . THR A 1 756 ? -0.445 14.519 -10.762 1.00 59.19 756 THR A C 1
ATOM 5619 O O . THR A 1 756 ? -1.109 15.420 -11.300 1.00 59.19 756 THR A O 1
ATOM 5622 N N . PRO A 1 757 ? -0.122 14.559 -9.450 1.00 50.88 757 PRO A N 1
ATOM 5623 C CA . PRO A 1 757 ? -0.648 15.557 -8.526 1.00 50.88 757 PRO A CA 1
ATOM 5624 C C . PRO A 1 757 ? -0.507 17.007 -9.009 1.00 50.88 757 PRO A C 1
ATOM 5626 O O . PRO A 1 757 ? 0.559 17.457 -9.432 1.00 50.88 757 PRO A O 1
ATOM 5629 N N . GLY A 1 758 ? -1.613 17.750 -8.934 1.00 64.38 758 GLY A N 1
ATOM 5630 C CA . GLY A 1 758 ? -1.697 19.184 -9.234 1.00 64.38 758 GLY A CA 1
ATOM 5631 C C . GLY A 1 758 ? -1.854 19.576 -10.710 1.00 64.38 758 GLY A C 1
ATOM 5632 O O . GLY A 1 758 ? -2.331 20.681 -10.972 1.00 64.38 758 GLY A O 1
ATOM 5633 N N . LEU A 1 759 ? -1.501 18.712 -11.673 1.00 57.22 759 LEU A N 1
ATOM 5634 C CA . LEU A 1 759 ? -1.712 18.978 -13.107 1.00 57.22 759 LEU A CA 1
ATOM 5635 C C . LEU A 1 759 ? -2.619 17.946 -13.781 1.00 57.22 759 LEU A C 1
ATOM 5637 O O . LEU A 1 759 ? -3.553 18.357 -14.460 1.00 57.22 759 LEU A O 1
ATOM 5641 N N . GLY A 1 760 ? -2.378 16.645 -13.590 1.00 57.53 760 GLY A N 1
ATOM 5642 C CA . GLY A 1 760 ? -3.208 15.584 -14.175 1.00 57.53 760 GLY A CA 1
ATOM 5643 C C . GLY A 1 760 ? -4.597 15.526 -13.541 1.00 57.53 760 GLY A C 1
ATOM 5644 O O . GLY A 1 760 ? -5.602 15.551 -14.244 1.00 57.53 760 GLY A O 1
ATOM 5645 N N . LEU A 1 761 ? -4.659 15.601 -12.206 1.00 71.06 761 LEU A N 1
ATOM 5646 C CA . LEU A 1 761 ? -5.907 15.566 -11.421 1.00 71.06 761 LEU A CA 1
ATOM 5647 C C . LEU A 1 761 ? -6.940 16.645 -11.808 1.00 71.06 761 LEU A C 1
ATOM 5649 O O . LEU A 1 761 ? -8.123 16.494 -11.523 1.00 71.06 761 LEU A O 1
ATOM 5653 N N . LYS A 1 762 ? -6.526 17.696 -12.531 1.00 78.62 762 LYS A N 1
ATOM 5654 C CA . LYS A 1 762 ? -7.427 18.708 -13.109 1.00 78.62 762 LYS A CA 1
ATOM 5655 C C . LYS A 1 762 ? -8.387 18.153 -14.168 1.00 78.62 762 LYS A C 1
ATOM 5657 O O . LYS A 1 762 ? -9.289 18.861 -14.603 1.00 78.62 762 LYS A O 1
ATOM 5662 N N . ALA A 1 763 ? -8.206 16.903 -14.584 1.00 78.81 763 ALA A N 1
ATOM 5663 C CA . ALA A 1 763 ? -9.188 16.135 -15.337 1.00 78.81 763 ALA A CA 1
ATOM 5664 C C . ALA A 1 763 ? -10.527 15.976 -14.600 1.00 78.81 763 ALA A C 1
ATOM 5666 O O . ALA A 1 763 ? -11.571 15.934 -15.244 1.00 78.81 763 ALA A O 1
ATOM 5667 N N . SER A 1 764 ? -10.502 15.933 -13.268 1.00 79.31 764 SER A N 1
ATOM 5668 C CA . SER A 1 764 ? -11.703 15.859 -12.433 1.00 79.31 764 SER A CA 1
ATOM 5669 C C . SER A 1 764 ? -12.311 17.240 -12.150 1.00 79.31 764 SER A C 1
ATOM 5671 O O . SER A 1 764 ? -13.455 17.322 -11.701 1.00 79.31 764 SER A O 1
ATOM 5673 N N . ASP A 1 765 ? -11.591 18.338 -12.437 1.00 81.69 765 ASP A N 1
ATOM 5674 C CA . ASP A 1 765 ? -12.090 19.702 -12.232 1.00 81.69 765 ASP A CA 1
ATOM 5675 C C . ASP A 1 765 ? -13.355 19.933 -13.074 1.00 81.69 765 ASP A C 1
ATOM 5677 O O . ASP A 1 765 ? -13.387 19.672 -14.280 1.00 81.69 765 ASP A O 1
ATOM 5681 N N . LYS A 1 766 ? -14.373 20.571 -12.484 1.00 77.44 766 LYS A N 1
ATOM 5682 C CA . LYS A 1 766 ? -15.589 20.983 -13.208 1.00 77.44 766 LYS A CA 1
ATOM 5683 C C . LYS A 1 766 ? -15.303 21.952 -14.368 1.00 77.44 766 LYS A C 1
ATOM 5685 O O . LYS A 1 766 ? -16.084 22.016 -15.313 1.00 77.44 766 LYS A O 1
ATOM 5690 N N . GLU A 1 767 ? -14.178 22.673 -14.338 1.00 81.12 767 GLU A N 1
ATOM 5691 C CA . GLU A 1 767 ? -13.672 23.492 -15.457 1.00 81.12 767 GLU A CA 1
ATOM 5692 C C . GLU A 1 767 ? -13.260 22.640 -16.678 1.00 81.12 767 GLU A C 1
ATOM 5694 O O . GLU A 1 767 ? -13.305 23.114 -17.814 1.00 81.12 767 GLU A O 1
ATOM 5699 N N . PHE A 1 768 ? -12.887 21.375 -16.468 1.00 88.19 768 PHE A N 1
ATOM 5700 C CA . PHE A 1 768 ? -12.585 20.421 -17.529 1.00 88.19 768 PHE A CA 1
ATOM 5701 C C . PHE A 1 768 ? -13.798 19.563 -17.903 1.00 88.19 768 PHE A C 1
ATOM 5703 O O . PHE A 1 768 ? -14.179 19.550 -19.072 1.00 88.19 768 PHE A O 1
ATOM 5710 N N . THR A 1 769 ? -14.448 18.896 -16.944 1.00 86.69 769 THR A N 1
ATOM 5711 C CA . THR A 1 769 ? -15.544 17.950 -17.241 1.00 86.69 769 THR A CA 1
ATOM 5712 C C . THR A 1 769 ? -16.772 18.626 -17.861 1.00 86.69 769 THR A C 1
ATOM 5714 O O . THR A 1 769 ? -17.436 18.037 -18.716 1.00 86.69 769 THR A O 1
ATOM 5717 N N . SER A 1 770 ? -17.032 19.903 -17.545 1.00 83.06 770 SER A N 1
ATOM 5718 C CA . SER A 1 770 ? -18.114 20.670 -18.185 1.00 83.06 770 SER A CA 1
ATOM 5719 C C . SER A 1 770 ? -17.922 20.911 -19.687 1.00 83.06 770 SER A C 1
ATOM 5721 O O . SER A 1 770 ? -18.904 21.189 -20.371 1.00 83.06 770 SER A O 1
ATOM 5723 N N . LYS A 1 771 ? -16.708 20.735 -20.235 1.00 86.88 771 LYS A N 1
ATOM 5724 C CA . LYS A 1 771 ? -16.437 20.831 -21.683 1.00 86.88 771 LYS A CA 1
ATOM 5725 C C . LYS A 1 771 ? -17.108 19.724 -22.504 1.00 86.88 771 LYS A C 1
ATOM 5727 O O . LYS A 1 771 ? -17.180 19.853 -23.719 1.00 86.88 771 LYS A O 1
ATOM 5732 N N . PHE A 1 772 ? -17.580 18.659 -21.854 1.00 88.75 772 PHE A N 1
ATOM 5733 C CA . PHE A 1 772 ? -18.271 17.529 -22.483 1.00 88.75 772 PHE A CA 1
ATOM 5734 C C . PHE A 1 772 ? -19.801 17.599 -22.318 1.00 88.75 772 PHE A C 1
ATOM 5736 O O . PHE A 1 772 ? -20.521 16.807 -22.916 1.00 88.75 772 PHE A O 1
ATOM 5743 N N . VAL A 1 773 ? -20.318 18.539 -21.519 1.00 86.00 773 VAL A N 1
ATOM 5744 C CA . VAL A 1 773 ? -21.754 18.673 -21.225 1.00 86.00 773 VAL A CA 1
ATOM 5745 C C . VAL A 1 773 ? -22.485 19.309 -22.411 1.00 86.00 773 VAL A C 1
ATOM 5747 O O . VAL A 1 773 ? -22.093 20.371 -22.890 1.00 86.00 773 VAL A O 1
ATOM 5750 N N . ASN A 1 774 ? -23.583 18.686 -22.846 1.00 80.25 774 ASN A N 1
ATOM 5751 C CA . ASN A 1 774 ? -24.363 19.033 -24.044 1.00 80.25 774 ASN A CA 1
ATOM 5752 C C . ASN A 1 774 ? -23.600 18.898 -25.379 1.00 80.25 774 ASN A C 1
ATOM 5754 O O . ASN A 1 774 ? -24.046 19.435 -26.393 1.00 80.25 774 ASN A O 1
ATOM 5758 N N . VAL A 1 775 ? -22.482 18.167 -25.410 1.00 81.94 775 VAL A N 1
ATOM 5759 C CA . VAL A 1 775 ? -21.738 17.891 -26.649 1.00 81.94 775 VAL A CA 1
ATOM 5760 C C . VAL A 1 775 ? -22.380 16.701 -27.382 1.00 81.94 775 VAL A C 1
ATOM 5762 O O . VAL A 1 775 ? -22.613 15.666 -26.754 1.00 81.94 775 VAL A O 1
ATOM 5765 N N . PRO A 1 776 ? -22.677 16.784 -28.694 1.00 83.44 776 PRO A N 1
ATOM 5766 C CA . PRO A 1 776 ? -23.134 15.627 -29.468 1.00 83.44 776 PRO A CA 1
ATOM 5767 C C . PRO A 1 776 ? -22.092 14.499 -29.456 1.00 83.44 776 PRO A C 1
ATOM 5769 O O . PRO A 1 776 ? -20.899 14.764 -29.585 1.00 83.44 776 PRO A O 1
ATOM 5772 N N . ILE A 1 777 ? -22.514 13.235 -29.340 1.00 86.00 777 ILE A N 1
ATOM 5773 C CA . ILE A 1 777 ? -21.585 12.094 -29.324 1.00 86.00 777 ILE A CA 1
ATOM 5774 C C . ILE A 1 777 ? -20.887 11.951 -30.688 1.00 86.00 777 ILE A C 1
ATOM 5776 O O . ILE A 1 777 ? -21.471 11.492 -31.668 1.00 86.00 777 ILE A O 1
ATOM 5780 N N . GLN A 1 778 ? -19.629 12.383 -30.765 1.00 85.25 778 GLN A N 1
ATOM 5781 C CA . GLN A 1 778 ? -18.841 12.451 -31.998 1.00 85.25 778 GLN A CA 1
ATOM 5782 C C . GLN A 1 778 ? -17.349 12.210 -31.728 1.00 85.25 778 GLN A C 1
ATOM 5784 O O . GLN A 1 778 ? -16.953 11.946 -30.598 1.00 85.25 778 GLN A O 1
ATOM 5789 N N . GLU A 1 779 ? -16.519 12.276 -32.772 1.00 87.12 779 GLU A N 1
ATOM 5790 C CA . GLU A 1 779 ? -15.062 12.200 -32.625 1.00 87.12 779 GLU A CA 1
ATOM 5791 C C . GLU A 1 779 ? -14.503 13.582 -32.245 1.00 87.12 779 GLU A C 1
ATOM 5793 O O . GLU A 1 779 ? -14.557 14.527 -33.033 1.00 87.12 779 GLU A O 1
ATOM 5798 N N . LEU A 1 780 ? -14.015 13.692 -31.011 1.00 91.19 780 LEU A N 1
ATOM 5799 C CA . LEU A 1 780 ? -13.450 14.887 -30.392 1.00 91.19 780 LEU A CA 1
ATOM 5800 C C . LEU A 1 780 ? -11.921 14.919 -30.533 1.00 91.19 780 LEU A C 1
ATOM 5802 O O . LEU A 1 780 ? -11.259 13.889 -30.673 1.00 91.19 780 LEU A O 1
ATOM 5806 N N . SER A 1 781 ? -11.348 16.119 -30.460 1.00 89.44 781 SER A N 1
ATOM 5807 C CA . SER A 1 781 ? -9.913 16.377 -30.626 1.00 89.44 781 SER A CA 1
ATOM 5808 C C . SER A 1 781 ? -9.371 17.330 -29.556 1.00 89.44 781 SER A C 1
ATOM 5810 O O . SER A 1 781 ? -10.125 18.106 -28.974 1.00 89.44 781 SER A O 1
ATOM 5812 N N . VAL A 1 782 ? -8.062 17.284 -29.285 1.00 92.25 782 VAL A N 1
ATOM 5813 C CA . VAL A 1 782 ? -7.414 18.111 -28.249 1.00 92.25 782 VAL A CA 1
ATOM 5814 C C . VAL A 1 782 ? -6.690 19.310 -28.863 1.00 92.25 782 VAL A C 1
ATOM 5816 O O . VAL A 1 782 ? -5.806 19.146 -29.705 1.00 92.25 782 VAL A O 1
ATOM 5819 N N . THR A 1 783 ? -7.006 20.519 -28.391 1.00 88.31 783 THR A N 1
ATOM 5820 C CA . THR A 1 783 ? -6.348 21.776 -28.802 1.00 88.31 783 THR A CA 1
ATOM 5821 C C . THR A 1 783 ? -5.557 22.419 -27.660 1.00 88.31 783 THR A C 1
ATOM 5823 O O . THR A 1 783 ? -5.792 22.150 -26.486 1.00 88.31 783 THR A O 1
ATOM 5826 N N . LYS A 1 784 ? -4.577 23.265 -28.003 1.00 85.00 784 LYS A N 1
ATOM 5827 C CA . LYS A 1 784 ? -3.735 24.035 -27.060 1.00 85.00 784 LYS A CA 1
ATOM 5828 C C . LYS A 1 784 ? -3.814 25.548 -27.286 1.00 85.00 784 LYS A C 1
ATOM 5830 O O . LYS A 1 784 ? -3.086 26.295 -26.634 1.00 85.00 784 LYS A O 1
ATOM 5835 N N . GLU A 1 785 ? -4.640 25.994 -28.232 1.00 80.88 785 GLU A N 1
ATOM 5836 C CA . GLU A 1 785 ? -4.727 27.399 -28.661 1.00 80.88 785 GLU A CA 1
ATOM 5837 C C . GLU A 1 785 ? -6.082 28.053 -28.316 1.00 80.88 785 GLU A C 1
ATOM 5839 O O . GLU A 1 785 ? -6.301 29.215 -28.661 1.00 80.88 785 GLU A O 1
ATOM 5844 N N . GLY A 1 786 ? -6.953 27.341 -27.588 1.00 78.94 786 GLY A N 1
ATOM 5845 C CA . GLY A 1 786 ? -8.366 27.665 -27.396 1.00 78.94 786 GLY A CA 1
ATOM 5846 C C . GLY A 1 786 ? -9.253 26.797 -28.293 1.00 78.94 786 GLY A C 1
ATOM 5847 O O . GLY A 1 786 ? -8.959 26.634 -29.479 1.00 78.94 786 GLY A O 1
ATOM 5848 N N . SER A 1 787 ? -10.340 26.256 -27.744 1.00 81.06 787 SER A N 1
ATOM 5849 C CA . SER A 1 787 ? -11.403 25.608 -28.515 1.00 81.06 787 SER A CA 1
ATOM 5850 C C . SER A 1 787 ? -12.137 26.622 -29.392 1.00 81.06 787 SER A C 1
ATOM 5852 O O . SER A 1 787 ? -12.461 27.733 -28.959 1.00 81.06 787 SER A O 1
ATOM 5854 N N . THR A 1 788 ? -12.398 26.237 -30.642 1.00 78.38 788 THR A N 1
ATOM 5855 C CA . THR A 1 788 ? -13.162 27.032 -31.612 1.00 78.38 788 THR A CA 1
ATOM 5856 C C . THR A 1 788 ? -14.432 26.327 -32.095 1.00 78.38 788 THR A C 1
ATOM 5858 O O . THR A 1 788 ? -15.193 26.908 -32.870 1.00 78.38 788 THR A O 1
ATOM 5861 N N . SER A 1 789 ? -14.681 25.096 -31.632 1.00 80.00 789 SER A N 1
ATOM 5862 C CA . SER A 1 789 ? -15.783 24.234 -32.069 1.00 80.00 789 SER A CA 1
ATOM 5863 C C . SER A 1 789 ? -16.139 23.162 -31.029 1.00 80.00 789 SER A C 1
ATOM 5865 O O . SER A 1 789 ? -15.307 22.758 -30.223 1.00 80.00 789 SER A O 1
ATOM 5867 N N . GLU A 1 790 ? -17.360 22.628 -31.098 1.00 77.12 790 GLU A N 1
ATOM 5868 C CA . GLU A 1 790 ? -17.850 21.511 -30.260 1.00 77.12 790 GLU A CA 1
ATOM 5869 C C . GLU A 1 790 ? -17.137 20.158 -30.498 1.00 77.12 790 GLU A C 1
ATOM 5871 O O . GLU A 1 790 ? -17.425 19.171 -29.827 1.00 77.12 790 GLU A O 1
ATOM 5876 N N . SER A 1 791 ? -16.193 20.104 -31.443 1.00 83.12 791 SER A N 1
ATOM 5877 C CA . SER A 1 791 ? -15.281 18.975 -31.687 1.00 83.12 791 SER A CA 1
ATOM 5878 C C . SER A 1 791 ? -13.866 19.179 -31.112 1.00 83.12 791 SER A C 1
ATOM 5880 O O . SER A 1 791 ? -12.991 18.331 -31.299 1.00 83.12 791 SER A O 1
ATOM 5882 N N . GLU A 1 792 ? -13.610 20.298 -30.426 1.00 88.06 792 GLU A N 1
ATOM 5883 C CA . GLU A 1 792 ? -12.308 20.656 -29.849 1.00 88.06 792 GLU A CA 1
ATOM 5884 C C . GLU A 1 792 ? -12.407 20.822 -28.325 1.00 88.06 792 GLU A C 1
ATOM 5886 O O . GLU A 1 792 ? -13.075 21.725 -27.821 1.00 88.06 792 GLU A O 1
ATOM 5891 N N . ILE A 1 793 ? -11.677 19.990 -27.584 1.00 92.12 793 ILE A N 1
ATOM 5892 C CA . ILE A 1 793 ? -11.522 20.076 -26.130 1.00 92.12 793 ILE A CA 1
ATOM 5893 C C . ILE A 1 793 ? -10.195 20.774 -25.811 1.00 92.12 793 ILE A C 1
ATOM 5895 O O . ILE A 1 793 ? -9.123 20.360 -26.262 1.00 92.12 793 ILE A O 1
ATOM 5899 N N . ASP A 1 794 ? -10.253 21.840 -25.012 1.00 89.06 794 ASP A N 1
ATOM 5900 C CA . ASP A 1 794 ? -9.058 22.561 -24.563 1.00 89.06 794 ASP A CA 1
ATOM 5901 C C . ASP A 1 794 ? -8.213 21.719 -23.599 1.00 89.06 794 ASP A C 1
ATOM 5903 O O . ASP A 1 794 ? -8.670 21.377 -22.500 1.00 89.06 794 ASP A O 1
ATOM 5907 N N . ALA A 1 795 ? -6.962 21.462 -23.991 1.00 88.00 795 ALA A N 1
ATOM 5908 C CA . ALA A 1 795 ? -5.941 20.780 -23.205 1.00 88.00 795 ALA A CA 1
ATOM 5909 C C . ALA A 1 795 ? -5.746 21.407 -21.823 1.00 88.00 795 ALA A C 1
ATOM 5911 O O . ALA A 1 795 ? -5.564 22.621 -21.689 1.00 88.00 795 ALA A O 1
ATOM 5912 N N . ILE A 1 796 ? -5.645 20.563 -20.798 1.00 86.44 796 ILE A N 1
ATOM 5913 C CA . ILE A 1 796 ? -5.184 20.997 -19.481 1.00 86.44 796 ILE A CA 1
ATOM 5914 C C . ILE A 1 796 ? -3.735 21.489 -19.610 1.00 86.44 796 ILE A C 1
ATOM 5916 O O . ILE A 1 796 ? -2.848 20.796 -20.124 1.00 86.44 796 ILE A O 1
ATOM 5920 N N . ALA A 1 797 ? -3.486 22.715 -19.147 1.00 80.75 797 ALA A N 1
ATOM 5921 C CA . ALA A 1 797 ? -2.205 23.396 -19.289 1.00 80.75 797 ALA A CA 1
ATOM 5922 C C . ALA A 1 797 ? -1.100 22.708 -18.463 1.00 80.75 797 ALA A C 1
ATOM 5924 O O . ALA A 1 797 ? -0.908 22.998 -17.286 1.00 80.75 797 ALA A O 1
ATOM 5925 N N . GLY A 1 798 ? -0.355 21.808 -19.108 1.00 75.38 798 GLY A N 1
ATOM 5926 C CA . GLY A 1 798 ? 0.700 20.995 -18.489 1.00 75.38 798 GLY A CA 1
ATOM 5927 C C . GLY A 1 798 ? 0.362 19.506 -18.355 1.00 75.38 798 GLY A C 1
ATOM 5928 O O . GLY A 1 798 ? 1.278 18.722 -18.143 1.00 75.38 798 GLY A O 1
ATOM 5929 N N . ALA A 1 799 ? -0.897 19.113 -18.567 1.00 84.81 799 ALA A N 1
ATOM 5930 C CA . ALA A 1 799 ? -1.376 17.728 -18.524 1.00 84.81 799 ALA A CA 1
ATOM 5931 C C . ALA A 1 799 ? -2.122 17.361 -19.819 1.00 84.81 799 ALA A C 1
ATOM 5933 O O . ALA A 1 799 ? -3.293 16.983 -19.829 1.00 84.81 799 ALA A O 1
ATOM 5934 N N . THR A 1 800 ? -1.444 17.527 -20.962 1.00 85.31 800 THR A N 1
ATOM 5935 C CA . THR A 1 800 ? -2.070 17.201 -22.251 1.00 85.31 800 THR A CA 1
ATOM 5936 C C . THR A 1 800 ? -2.296 15.703 -22.416 1.00 85.31 800 THR A C 1
ATOM 5938 O O . THR A 1 800 ? -3.343 15.341 -22.924 1.00 85.31 800 THR A O 1
ATOM 5941 N N . ILE A 1 801 ? -1.376 14.845 -21.962 1.00 85.50 801 ILE A N 1
ATOM 5942 C CA . ILE A 1 801 ? -1.512 13.383 -22.107 1.00 85.50 801 ILE A CA 1
ATOM 5943 C C . ILE A 1 801 ? -2.797 12.903 -21.415 1.00 85.50 801 ILE A C 1
ATOM 5945 O O . ILE A 1 801 ? -3.614 12.248 -22.042 1.00 85.50 801 ILE A O 1
ATOM 5949 N N . THR A 1 802 ? -3.060 13.382 -20.199 1.00 85.25 802 THR A N 1
ATOM 5950 C CA . THR A 1 802 ? -4.326 13.199 -19.472 1.00 85.25 802 THR A CA 1
ATOM 5951 C C . THR A 1 802 ? -5.560 13.653 -20.263 1.00 85.25 802 THR A C 1
ATOM 5953 O O . THR A 1 802 ? -6.593 12.991 -20.262 1.00 85.25 802 THR A O 1
ATOM 5956 N N . THR A 1 803 ? -5.463 14.794 -20.958 1.00 91.00 803 THR A N 1
ATOM 5957 C CA . THR A 1 803 ? -6.565 15.303 -21.793 1.00 91.00 803 THR A CA 1
ATOM 5958 C C . THR A 1 803 ? -6.766 14.454 -23.051 1.00 91.00 803 THR A C 1
ATOM 5960 O O . THR A 1 803 ? -7.900 14.208 -23.445 1.00 91.00 803 THR A O 1
ATOM 5963 N N . GLU A 1 804 ? -5.673 14.014 -23.679 1.00 92.31 804 GLU A N 1
ATOM 5964 C CA . GLU A 1 804 ? -5.673 13.132 -24.848 1.00 92.31 804 GLU A CA 1
ATOM 5965 C C . GLU A 1 804 ? -6.275 11.765 -24.480 1.00 92.31 804 GLU A C 1
ATOM 5967 O O . GLU A 1 804 ? -7.157 11.309 -25.197 1.00 92.31 804 GLU A O 1
ATOM 5972 N N . ALA A 1 805 ? -5.931 11.199 -23.319 1.00 90.88 805 ALA A N 1
ATOM 5973 C CA . ALA A 1 805 ? -6.484 9.946 -22.801 1.00 90.88 805 ALA A CA 1
ATOM 5974 C C . ALA A 1 805 ? -8.005 9.992 -22.577 1.00 90.88 805 ALA A C 1
ATOM 5976 O O . ALA A 1 805 ? -8.746 9.142 -23.064 1.00 90.88 805 ALA A O 1
ATOM 5977 N N . ILE A 1 806 ? -8.516 11.030 -21.906 1.00 94.31 806 ILE A N 1
ATOM 5978 C CA . ILE A 1 806 ? -9.967 11.160 -21.672 1.00 94.31 806 ILE A CA 1
ATOM 5979 C C . ILE A 1 806 ? -10.719 11.413 -22.985 1.00 94.31 806 ILE A C 1
ATOM 5981 O O . ILE A 1 806 ? -11.804 10.875 -23.195 1.00 94.31 806 ILE A O 1
ATOM 5985 N N . VAL A 1 807 ? -10.138 12.180 -23.912 1.00 94.94 807 VAL A N 1
ATOM 5986 C CA . VAL A 1 807 ? -10.714 12.353 -25.253 1.00 94.94 807 VAL A CA 1
ATOM 5987 C C . VAL A 1 807 ? -10.679 11.045 -26.056 1.00 94.94 807 VAL A C 1
ATOM 5989 O O . VAL A 1 807 ? -11.651 10.756 -26.753 1.00 94.94 807 VAL A O 1
ATOM 5992 N N . ASN A 1 808 ? -9.644 10.211 -25.914 1.00 92.31 808 ASN A N 1
ATOM 5993 C CA . ASN A 1 808 ? -9.589 8.868 -26.500 1.00 92.31 808 ASN A CA 1
ATOM 5994 C C . ASN A 1 808 ? -10.691 7.963 -25.928 1.00 92.31 808 ASN A C 1
ATOM 5996 O O . ASN A 1 808 ? -11.464 7.408 -26.709 1.00 92.31 808 ASN A O 1
ATOM 6000 N N . GLY A 1 809 ? -10.871 7.918 -24.606 1.00 93.75 809 GLY A N 1
ATOM 6001 C CA . GLY A 1 809 ? -11.941 7.145 -23.970 1.00 93.75 809 GLY A CA 1
ATOM 6002 C C . GLY A 1 809 ? -13.353 7.619 -24.355 1.00 93.75 809 GLY A C 1
ATOM 6003 O O . GLY A 1 809 ? -14.215 6.796 -24.664 1.00 93.75 809 GLY A O 1
ATOM 6004 N N . VAL A 1 810 ? -13.605 8.933 -24.452 1.00 95.00 810 VAL A N 1
ATOM 6005 C CA . VAL A 1 810 ? -14.886 9.460 -24.976 1.00 95.00 810 VAL A CA 1
ATOM 6006 C C . VAL A 1 810 ? -15.077 9.075 -26.449 1.00 95.00 810 VAL A C 1
ATOM 6008 O O . VAL A 1 810 ? -16.170 8.665 -26.846 1.00 95.00 810 VAL A O 1
ATOM 6011 N N . ASN A 1 811 ? -14.018 9.126 -27.260 1.00 93.69 811 ASN A N 1
ATOM 6012 C CA . ASN A 1 811 ? -14.055 8.688 -28.655 1.00 93.69 811 ASN A CA 1
ATOM 6013 C C . ASN A 1 811 ? -14.312 7.176 -28.787 1.00 93.69 811 ASN A C 1
ATOM 6015 O O . ASN A 1 811 ? -15.065 6.764 -29.672 1.00 93.69 811 ASN A O 1
ATOM 6019 N N . ALA A 1 812 ? -13.757 6.355 -27.893 1.00 91.44 812 ALA A N 1
ATOM 6020 C CA . ALA A 1 812 ? -14.024 4.924 -27.791 1.00 91.44 812 ALA A CA 1
ATOM 6021 C C . ALA A 1 812 ? -15.507 4.658 -27.474 1.00 91.44 812 ALA A C 1
ATOM 6023 O O . ALA A 1 812 ? -16.171 3.894 -28.184 1.00 91.44 812 ALA A O 1
ATOM 6024 N N . VAL A 1 813 ? -16.074 5.375 -26.496 1.00 93.75 813 VAL A N 1
ATOM 6025 C CA . VAL A 1 813 ? -17.517 5.345 -26.203 1.00 93.75 813 VAL A CA 1
ATOM 6026 C C . VAL A 1 813 ? -18.345 5.793 -27.416 1.00 93.75 813 VAL A C 1
ATOM 6028 O O . VAL A 1 813 ? -19.348 5.151 -27.731 1.00 93.75 813 VAL A O 1
ATOM 6031 N N . ALA A 1 814 ? -17.909 6.797 -28.184 1.00 90.00 814 ALA A N 1
ATOM 6032 C CA . ALA A 1 814 ? -18.576 7.193 -29.427 1.00 90.00 814 ALA A CA 1
ATOM 6033 C C . ALA A 1 814 ? -18.545 6.086 -30.506 1.00 90.00 814 ALA A C 1
ATOM 6035 O O . ALA A 1 814 ? -19.534 5.894 -31.223 1.00 90.00 814 ALA A O 1
ATOM 6036 N N . LYS A 1 815 ? -17.458 5.300 -30.610 1.00 89.62 815 LYS A N 1
ATOM 6037 C CA . LYS A 1 815 ? -17.407 4.123 -31.506 1.00 89.62 815 LYS A CA 1
ATOM 6038 C C . LYS A 1 815 ? -18.362 3.023 -31.052 1.00 89.62 815 LYS A C 1
ATOM 6040 O O . LYS A 1 815 ? -19.052 2.445 -31.892 1.00 89.62 815 LYS A O 1
ATOM 6045 N N . TYR A 1 816 ? -18.446 2.766 -29.748 1.00 89.19 816 TYR A N 1
ATOM 6046 C CA . TYR A 1 816 ? -19.412 1.830 -29.173 1.00 89.19 816 TYR A CA 1
ATOM 6047 C C . TYR A 1 816 ? -20.862 2.276 -29.439 1.00 89.19 816 TYR A C 1
ATOM 6049 O O . TYR A 1 816 ? -21.656 1.503 -29.982 1.00 89.19 816 TYR A O 1
ATOM 6057 N N . TRP A 1 817 ? -21.188 3.549 -29.193 1.00 86.75 817 TRP A N 1
ATOM 6058 C CA . TRP A 1 817 ? -22.518 4.131 -29.420 1.00 86.75 817 TRP A CA 1
ATOM 6059 C C . TRP A 1 817 ? -22.996 4.032 -30.879 1.00 86.75 817 TRP A C 1
ATOM 6061 O O . TRP A 1 817 ? -24.171 3.757 -31.153 1.00 86.75 817 TRP A O 1
ATOM 6071 N N . ALA A 1 818 ? -22.078 4.179 -31.839 1.00 83.56 818 ALA A N 1
ATOM 6072 C CA . ALA A 1 818 ? -22.367 4.010 -33.263 1.00 83.56 818 ALA A CA 1
ATOM 6073 C C . ALA A 1 818 ? -22.842 2.585 -33.628 1.00 83.56 818 ALA A C 1
ATOM 6075 O O . ALA A 1 818 ? -23.540 2.409 -34.632 1.00 83.56 818 ALA A O 1
ATOM 6076 N N . THR A 1 819 ? -22.509 1.566 -32.822 1.00 82.12 819 THR A N 1
ATOM 6077 C CA . THR A 1 819 ? -23.015 0.195 -33.016 1.00 82.12 819 THR A CA 1
ATOM 6078 C C . THR A 1 819 ? -24.457 0.044 -32.535 1.00 82.12 819 THR A C 1
ATOM 6080 O O . THR A 1 819 ? -25.289 -0.479 -33.279 1.00 82.12 819 THR A O 1
ATOM 6083 N N . LEU A 1 820 ? -24.778 0.582 -31.351 1.00 77.88 820 LEU A N 1
ATOM 6084 C CA . LEU A 1 820 ? -26.117 0.545 -30.747 1.00 77.88 820 LEU A CA 1
ATOM 6085 C C . LEU A 1 820 ? -27.157 1.258 -31.626 1.00 77.88 820 LEU A C 1
ATOM 6087 O O . LEU A 1 820 ? -28.288 0.801 -31.774 1.00 77.88 820 LEU A O 1
ATOM 6091 N N . THR A 1 821 ? -26.744 2.357 -32.260 1.00 70.69 821 THR A N 1
ATOM 6092 C CA . THR A 1 821 ? -27.568 3.173 -33.168 1.00 70.69 821 THR A CA 1
ATOM 6093 C C . THR A 1 821 ? -27.592 2.666 -34.620 1.00 70.69 821 THR A C 1
ATOM 6095 O O . THR A 1 821 ? -28.273 3.242 -35.470 1.00 70.69 821 THR A O 1
ATOM 6098 N N . GLY A 1 822 ? -26.891 1.568 -34.931 1.00 56.94 822 GLY A N 1
ATOM 6099 C CA . GLY A 1 822 ? -26.940 0.914 -36.243 1.00 56.94 822 GLY A CA 1
ATOM 6100 C C . GLY A 1 822 ? -26.195 1.637 -37.372 1.00 56.94 822 GLY A C 1
ATOM 6101 O O . GLY A 1 822 ? -26.521 1.426 -38.542 1.00 56.94 822 GLY A O 1
ATOM 6102 N N . GLY A 1 823 ? -25.199 2.471 -37.055 1.00 47.88 823 GLY A N 1
ATOM 6103 C CA . GLY A 1 823 ? -24.330 3.106 -38.052 1.00 47.88 823 GLY A CA 1
ATOM 6104 C C . GLY A 1 823 ? -24.976 4.255 -38.833 1.00 47.88 823 GLY A C 1
ATOM 6105 O O . GLY A 1 823 ? -24.654 4.461 -40.007 1.00 47.88 823 GLY A O 1
ATOM 6106 N N . ALA A 1 824 ? -25.886 5.009 -38.209 1.00 37.03 824 ALA A N 1
ATOM 6107 C CA . ALA A 1 824 ? -26.336 6.288 -38.752 1.00 37.03 824 ALA A CA 1
ATOM 6108 C C . ALA A 1 824 ? -25.139 7.255 -38.839 1.00 37.03 824 ALA A C 1
ATOM 6110 O O . ALA A 1 824 ? -24.545 7.623 -37.831 1.00 37.03 824 ALA A O 1
ATOM 6111 N N . SER A 1 825 ? -24.744 7.620 -40.062 1.00 34.16 825 SER A N 1
ATOM 6112 C CA . SER A 1 825 ? -23.493 8.347 -40.306 1.00 34.16 825 SER A CA 1
ATOM 6113 C C . SER A 1 825 ? -23.529 9.766 -39.738 1.00 34.16 825 SER A C 1
ATOM 6115 O O . SER A 1 825 ? -24.218 10.627 -40.285 1.00 34.16 825 SER A O 1
ATOM 6117 N N . LEU A 1 826 ? -22.707 10.025 -38.720 1.00 34.56 826 LEU A N 1
ATOM 6118 C CA . LEU A 1 826 ? -22.419 11.366 -38.211 1.00 34.56 826 LEU A CA 1
ATOM 6119 C C . LEU A 1 826 ? -21.603 12.158 -39.244 1.00 34.56 826 LEU A C 1
ATOM 6121 O O . LEU A 1 826 ? -20.375 12.139 -39.256 1.00 34.56 826 LEU A O 1
ATOM 6125 N N . VAL A 1 827 ? -22.311 12.824 -40.155 1.00 30.30 827 VAL A N 1
ATOM 6126 C CA . VAL A 1 827 ? -21.779 13.885 -41.014 1.00 30.30 827 VAL A CA 1
ATOM 6127 C C . VAL A 1 827 ? -22.719 15.072 -40.879 1.00 30.30 827 VAL A C 1
ATOM 6129 O O . VAL A 1 827 ? -23.777 15.113 -41.508 1.00 30.30 827 VAL A O 1
ATOM 6132 N N . VAL A 1 828 ? -22.321 16.039 -40.058 1.00 31.53 828 VAL A N 1
ATOM 6133 C CA . VAL A 1 828 ? -22.881 17.388 -40.108 1.00 31.53 828 VAL A CA 1
ATOM 6134 C C . VAL A 1 828 ? -22.223 18.083 -41.303 1.00 31.53 828 VAL A C 1
ATOM 6136 O O . VAL A 1 828 ? -21.007 18.266 -41.326 1.00 31.53 828 VAL A O 1
ATOM 6139 N N . GLU A 1 829 ? -22.998 18.410 -42.341 1.00 28.73 829 GLU A N 1
ATOM 6140 C CA . GLU A 1 829 ? -22.512 19.301 -43.405 1.00 28.73 829 GLU A CA 1
ATOM 6141 C C . GLU A 1 829 ? -22.321 20.716 -42.826 1.00 28.73 829 GLU A C 1
ATOM 6143 O O . GLU A 1 829 ? -23.129 21.149 -42.004 1.00 28.73 829 GLU A O 1
ATOM 6148 N N . GLU A 1 830 ? -21.277 21.445 -43.251 1.00 29.70 830 GLU A N 1
ATOM 6149 C CA . GLU A 1 830 ? -21.009 22.811 -42.764 1.00 29.70 830 GLU A CA 1
ATOM 6150 C C . GLU A 1 830 ? -22.272 23.701 -42.848 1.00 29.70 830 GLU A C 1
ATOM 6152 O O . GLU A 1 830 ? -22.906 23.756 -43.911 1.00 29.70 830 GLU A O 1
ATOM 6157 N N . PRO A 1 831 ? -22.636 24.443 -41.780 1.00 33.41 831 PRO A N 1
ATOM 6158 C CA . PRO A 1 831 ? -23.849 25.255 -41.761 1.00 33.41 831 PRO A CA 1
ATOM 6159 C C . PRO A 1 831 ? -23.800 26.348 -42.836 1.00 33.41 831 PRO A C 1
ATOM 6161 O O . PRO A 1 831 ? -23.022 27.306 -42.783 1.00 33.41 831 PRO A O 1
ATOM 6164 N N . SER A 1 832 ? -24.649 26.201 -43.854 1.00 32.50 832 SER A N 1
ATOM 6165 C CA . SER A 1 832 ? -24.565 27.003 -45.070 1.00 32.50 832 SER A CA 1
ATOM 6166 C C . SER A 1 832 ? -25.097 28.430 -44.885 1.00 32.50 832 SER A C 1
ATOM 6168 O O . SER A 1 832 ? -26.303 28.648 -44.964 1.00 32.50 832 SER A O 1
ATOM 6170 N N . ALA A 1 833 ? -24.175 29.392 -44.786 1.00 35.47 833 ALA A N 1
ATOM 6171 C CA . ALA A 1 833 ? -24.367 30.840 -44.948 1.00 35.47 833 ALA A CA 1
ATOM 6172 C C . ALA A 1 833 ? -25.373 31.537 -44.001 1.00 35.47 833 ALA A C 1
ATOM 6174 O O . ALA A 1 833 ? -26.578 31.302 -44.026 1.00 35.47 833 ALA A O 1
ATOM 6175 N N . SER A 1 834 ? -24.870 32.519 -43.248 1.00 39.16 834 SER A N 1
ATOM 6176 C CA . SER A 1 834 ? -25.664 33.374 -42.363 1.00 39.16 834 SER A CA 1
ATOM 6177 C C . SER A 1 834 ? -26.825 34.085 -43.076 1.00 39.16 834 SER A C 1
ATOM 6179 O O . SER A 1 834 ? -26.658 34.716 -44.124 1.00 39.16 834 SER A O 1
ATOM 6181 N N . VAL A 1 835 ? -28.008 34.032 -42.458 1.00 47.06 835 VAL A N 1
ATOM 6182 C CA . VAL A 1 835 ? -29.196 34.797 -42.859 1.00 47.06 835 VAL A CA 1
ATOM 6183 C C . VAL A 1 835 ? -29.380 35.948 -41.872 1.00 47.06 835 VAL A C 1
ATOM 6185 O O . VAL A 1 835 ? -29.674 35.734 -40.701 1.00 47.06 835 VAL A O 1
ATOM 6188 N N . GLU A 1 836 ? -29.188 37.184 -42.331 1.00 48.66 836 GLU A N 1
ATOM 6189 C CA . GLU A 1 836 ? -29.346 38.373 -41.486 1.00 48.66 836 GLU A CA 1
ATOM 6190 C C . GLU A 1 836 ? -30.835 38.715 -41.262 1.00 48.66 836 GLU A C 1
ATOM 6192 O O . GLU A 1 836 ? -31.598 38.861 -42.223 1.00 48.66 836 GLU A O 1
ATOM 6197 N N . TYR A 1 837 ? -31.225 38.981 -40.008 1.00 56.62 837 TYR A N 1
ATOM 6198 C CA . TYR A 1 837 ? -32.567 39.461 -39.627 1.00 56.62 837 TYR A CA 1
ATOM 6199 C C . TYR A 1 837 ? -32.561 40.907 -39.051 1.00 56.62 837 TYR A C 1
ATOM 6201 O O . TYR A 1 837 ? -33.131 41.161 -37.984 1.00 56.62 837 TYR A O 1
ATOM 6209 N N . PRO A 1 838 ? -31.976 41.910 -39.747 1.00 50.28 838 PRO A N 1
ATOM 6210 C CA . PRO A 1 838 ? -31.566 43.208 -39.180 1.00 50.28 838 PRO A CA 1
ATOM 6211 C C . PRO A 1 838 ? -32.717 44.178 -38.838 1.00 50.28 838 PRO A C 1
ATOM 6213 O O . PRO A 1 838 ? -32.494 45.360 -38.578 1.00 50.28 838 PRO A O 1
ATOM 6216 N N . THR A 1 839 ? -33.971 43.723 -38.890 1.00 54.72 839 THR A N 1
ATOM 6217 C CA . THR A 1 839 ? -35.169 44.519 -38.570 1.00 54.72 839 THR A CA 1
ATOM 6218 C C . THR A 1 839 ? -35.853 44.112 -37.266 1.00 54.72 839 THR A C 1
ATOM 6220 O O . THR A 1 839 ? -36.751 44.833 -36.830 1.00 54.72 839 THR A O 1
ATOM 6223 N N . LEU A 1 840 ? -35.454 42.993 -36.649 1.00 63.16 840 LEU A N 1
ATOM 6224 C CA . LEU A 1 840 ? -35.990 42.539 -35.359 1.00 63.16 840 LEU A CA 1
ATOM 6225 C C . LEU A 1 840 ? -35.135 43.035 -34.187 1.00 63.16 840 LEU A C 1
ATOM 6227 O O . LEU A 1 840 ? -35.677 43.574 -33.224 1.00 63.16 840 LEU A O 1
ATOM 6231 N N . PHE A 1 841 ? -33.811 42.947 -34.321 1.00 64.50 841 PHE A N 1
ATOM 6232 C CA . PHE A 1 841 ? -32.840 43.458 -33.357 1.00 64.50 841 PHE A CA 1
ATOM 6233 C C . PHE A 1 841 ? -31.817 44.315 -34.112 1.00 64.50 841 PHE A C 1
ATOM 6235 O O . PHE A 1 841 ? -30.969 43.798 -34.829 1.00 64.50 841 PHE A O 1
ATOM 6242 N N . THR A 1 842 ? -31.938 45.642 -34.011 1.00 61.75 842 THR A N 1
ATOM 6243 C CA . THR A 1 842 ? -31.138 46.605 -34.801 1.00 61.75 842 THR A CA 1
ATOM 6244 C C . THR A 1 842 ? -29.704 46.793 -34.311 1.00 61.75 842 THR A C 1
ATOM 6246 O O . THR A 1 842 ? -28.916 47.467 -34.972 1.00 61.75 842 THR A O 1
ATOM 6249 N N . ASP A 1 843 ? -29.399 46.224 -33.147 1.00 65.00 843 ASP A N 1
ATOM 6250 C CA . ASP A 1 843 ? -28.194 46.475 -32.358 1.00 65.00 843 ASP A CA 1
ATOM 6251 C C . ASP A 1 843 ? -27.374 45.170 -32.183 1.00 65.00 843 ASP A C 1
ATOM 6253 O O . ASP A 1 843 ? -26.470 45.116 -31.353 1.00 65.00 843 ASP A O 1
ATOM 6257 N N . ALA A 1 844 ? -27.717 44.114 -32.937 1.00 59.28 844 ALA A N 1
ATOM 6258 C CA . ALA A 1 844 ? -27.069 42.803 -32.929 1.00 59.28 844 ALA A CA 1
ATOM 6259 C C . ALA A 1 844 ? -26.295 42.567 -34.237 1.00 59.28 844 ALA A C 1
ATOM 6261 O O . ALA A 1 844 ? -26.867 42.653 -35.324 1.00 59.28 844 ALA A O 1
ATOM 6262 N N . ASP A 1 845 ? -25.002 42.248 -34.121 1.00 54.66 845 ASP A N 1
ATOM 6263 C CA . ASP A 1 845 ? -24.108 41.992 -35.262 1.00 54.66 845 ASP A CA 1
ATOM 6264 C C . ASP A 1 845 ? -24.151 40.525 -35.760 1.00 54.66 845 ASP A C 1
ATOM 6266 O O . ASP A 1 845 ? -23.751 40.252 -36.891 1.00 54.66 845 ASP A O 1
ATOM 6270 N N . THR A 1 846 ? -24.656 39.592 -34.940 1.00 52.97 846 THR A N 1
ATOM 6271 C CA . THR A 1 846 ? -24.752 38.143 -35.219 1.00 52.97 846 THR A CA 1
ATOM 6272 C C . THR A 1 846 ? -26.019 37.562 -34.572 1.00 52.97 846 THR A C 1
ATOM 6274 O O . THR A 1 846 ? -26.444 38.047 -33.526 1.00 52.97 846 THR A O 1
ATOM 6277 N N . PHE A 1 847 ? -26.579 36.506 -35.170 1.00 60.00 847 PHE A N 1
ATOM 6278 C CA . PHE A 1 847 ? -27.655 35.658 -34.628 1.00 60.00 847 PHE A CA 1
ATOM 6279 C C . PHE A 1 847 ? -27.161 34.206 -34.577 1.00 60.00 847 PHE A C 1
ATOM 6281 O O . PHE A 1 847 ? -26.359 33.823 -35.434 1.00 60.00 847 PHE A O 1
ATOM 6288 N N . ILE A 1 848 ? -27.586 33.417 -33.586 1.00 60.25 848 ILE A N 1
ATOM 6289 C CA . ILE A 1 848 ? -27.048 32.068 -33.328 1.00 60.25 848 ILE A CA 1
ATOM 6290 C C . ILE A 1 848 ? -28.211 31.111 -33.087 1.00 60.25 848 ILE A C 1
ATOM 6292 O O . ILE A 1 848 ? -29.010 31.329 -32.185 1.00 60.25 848 ILE A O 1
ATOM 6296 N N . ALA A 1 849 ? -28.290 30.043 -33.881 1.00 57.25 849 ALA A N 1
ATOM 6297 C CA . ALA A 1 849 ? -29.364 29.071 -33.750 1.00 57.25 849 ALA A CA 1
ATOM 6298 C C . ALA A 1 849 ? -29.216 28.230 -32.475 1.00 57.25 849 ALA A C 1
ATOM 6300 O O . ALA A 1 849 ? -28.281 27.438 -32.364 1.00 57.25 849 ALA A O 1
ATOM 6301 N N . GLU A 1 850 ? -30.156 28.377 -31.541 1.00 57.78 850 GLU A N 1
ATOM 6302 C CA . GLU A 1 850 ? -30.258 27.502 -30.370 1.00 57.78 850 GLU A CA 1
ATOM 6303 C C . GLU A 1 850 ? -30.975 26.198 -30.754 1.00 57.78 850 GLU A C 1
ATOM 6305 O O . GLU A 1 850 ? -32.042 26.209 -31.379 1.00 57.78 850 GLU A O 1
ATOM 6310 N N . SER A 1 851 ? -30.401 25.057 -30.374 1.00 52.12 851 SER A N 1
ATOM 6311 C CA . SER A 1 851 ? -31.026 23.744 -30.530 1.00 52.12 851 SER A CA 1
ATOM 6312 C C . SER A 1 851 ? -32.125 23.547 -29.476 1.00 52.12 851 SER A C 1
ATOM 6314 O O . SER A 1 851 ? -31.928 23.781 -28.287 1.00 52.12 851 SER A O 1
ATOM 6316 N N . PHE A 1 852 ? -33.315 23.116 -29.904 1.00 58.97 852 PHE A N 1
ATOM 6317 C CA . PHE A 1 852 ? -34.451 22.886 -29.006 1.00 58.97 852 PHE A CA 1
ATOM 6318 C C . PHE A 1 852 ? -35.331 21.727 -29.487 1.00 58.97 852 PHE A C 1
ATOM 6320 O O . PHE A 1 852 ? -35.466 21.475 -30.688 1.00 58.97 852 PHE A O 1
ATOM 6327 N N . ASN A 1 853 ? -36.000 21.045 -28.552 1.00 70.38 853 ASN A N 1
ATOM 6328 C CA . ASN A 1 853 ? -36.929 19.973 -28.897 1.00 70.38 853 ASN A CA 1
ATOM 6329 C C . ASN A 1 853 ? -38.243 20.535 -29.487 1.00 70.38 853 ASN A C 1
ATOM 6331 O O . ASN A 1 853 ? -39.034 21.232 -28.836 1.00 70.38 853 ASN A O 1
ATOM 6335 N N . VAL A 1 854 ? -38.488 20.205 -30.757 1.00 67.56 854 VAL A N 1
ATOM 6336 C CA . VAL A 1 854 ? -39.635 20.680 -31.546 1.00 67.56 854 VAL A CA 1
ATOM 6337 C C . VAL A 1 854 ? -40.961 20.034 -31.104 1.00 67.56 854 VAL A C 1
ATOM 6339 O O . VAL A 1 854 ? -42.029 20.572 -31.390 1.00 67.56 854 VAL A O 1
ATOM 6342 N N . ASP A 1 855 ? -40.939 18.896 -30.405 1.00 70.50 855 ASP A N 1
ATOM 6343 C CA . ASP A 1 855 ? -42.144 18.249 -29.866 1.00 70.50 855 ASP A CA 1
ATOM 6344 C C . ASP A 1 855 ? -42.467 18.698 -28.429 1.00 70.50 855 ASP A C 1
ATOM 6346 O O . ASP A 1 855 ? -43.641 18.937 -28.127 1.00 70.50 855 ASP A O 1
ATOM 6350 N N . ASP A 1 856 ? -41.467 18.969 -27.584 1.00 75.25 856 ASP A N 1
ATOM 6351 C CA . ASP A 1 856 ? -41.699 19.606 -26.275 1.00 75.25 856 ASP A CA 1
ATOM 6352 C C . ASP A 1 856 ? -42.200 21.047 -26.414 1.00 75.25 856 ASP A C 1
ATOM 6354 O O . ASP A 1 856 ? -43.121 21.464 -25.708 1.00 75.25 856 ASP A O 1
ATOM 6358 N N . THR A 1 857 ? -41.686 21.806 -27.385 1.00 75.50 857 THR A N 1
ATOM 6359 C CA . THR A 1 857 ? -42.225 23.144 -27.678 1.00 75.50 857 THR A CA 1
ATOM 6360 C C . THR A 1 857 ? -43.648 23.091 -28.243 1.00 75.50 857 THR A C 1
ATOM 6362 O O . THR A 1 857 ? -44.465 23.933 -27.872 1.00 75.50 857 THR A O 1
ATOM 6365 N N . LYS A 1 858 ? -44.024 22.079 -29.046 1.00 75.62 858 LYS A N 1
ATOM 6366 C CA . LYS A 1 858 ? -45.438 21.850 -29.427 1.00 75.62 858 LYS A CA 1
ATOM 6367 C C . LYS A 1 858 ? -46.316 21.525 -28.220 1.00 75.62 858 LYS A C 1
ATOM 6369 O O . LYS A 1 858 ? -47.446 22.007 -28.166 1.00 75.62 858 LYS A O 1
ATOM 6374 N N . LYS A 1 859 ? -45.824 20.731 -27.265 1.00 78.31 859 LYS A N 1
ATOM 6375 C CA . LYS A 1 859 ? -46.528 20.391 -26.017 1.00 78.31 859 LYS A CA 1
ATOM 6376 C C . LYS A 1 859 ? -46.755 21.642 -25.160 1.00 78.31 859 LYS A C 1
ATOM 6378 O O . LYS A 1 859 ? -47.902 21.958 -24.859 1.00 78.31 859 LYS A O 1
ATOM 6383 N N . LEU A 1 860 ? -45.704 22.427 -24.906 1.00 82.12 860 LEU A N 1
ATOM 6384 C CA . LEU A 1 860 ? -45.782 23.725 -24.217 1.00 82.12 860 LEU A CA 1
ATOM 6385 C C . LEU A 1 860 ? -46.753 24.699 -24.903 1.00 82.12 860 LEU A C 1
ATOM 6387 O O . LEU A 1 860 ? -47.581 25.322 -24.238 1.00 82.12 860 LEU A O 1
ATOM 6391 N N . LEU A 1 861 ? -46.701 24.808 -26.236 1.00 81.75 861 LEU A N 1
ATOM 6392 C CA . LEU A 1 861 ? -47.641 25.627 -27.006 1.00 81.75 861 LEU A CA 1
ATOM 6393 C C . LEU A 1 861 ? -49.078 25.106 -26.889 1.00 81.75 861 LEU A C 1
ATOM 6395 O O . LEU A 1 861 ? -49.997 25.907 -2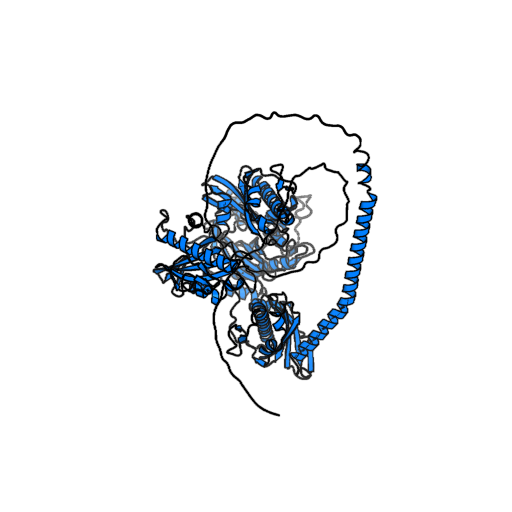6.724 1.00 81.75 861 LEU A O 1
ATOM 6399 N N . ALA A 1 862 ? -49.296 23.790 -26.939 1.00 83.62 862 ALA A N 1
ATOM 6400 C CA . ALA A 1 862 ? -50.619 23.190 -26.803 1.00 83.62 862 ALA A CA 1
ATOM 6401 C C . ALA A 1 862 ? -51.227 23.424 -25.411 1.00 83.62 862 ALA A C 1
ATOM 6403 O O . ALA A 1 862 ? -52.387 23.838 -25.334 1.00 83.62 862 ALA A O 1
ATOM 6404 N N . ASP A 1 863 ? -50.441 23.254 -24.345 1.00 86.12 863 ASP A N 1
ATOM 6405 C CA . ASP A 1 863 ? -50.847 23.513 -22.958 1.00 86.12 863 ASP A CA 1
ATOM 6406 C C . ASP A 1 863 ? -51.110 25.011 -22.707 1.00 86.12 863 ASP A C 1
ATOM 6408 O O . ASP A 1 863 ? -52.057 25.377 -22.007 1.00 86.12 863 ASP A O 1
ATOM 6412 N N . ALA A 1 864 ? -50.356 25.898 -23.368 1.00 83.06 864 ALA A N 1
ATOM 6413 C CA . ALA A 1 864 ? -50.618 27.340 -23.407 1.00 83.06 864 ALA A CA 1
ATOM 6414 C C . ALA A 1 864 ? -51.801 27.747 -24.323 1.00 83.06 864 ALA A C 1
ATOM 6416 O O . ALA A 1 864 ? -52.176 28.921 -24.368 1.00 83.06 864 ALA A O 1
ATOM 6417 N N . GLY A 1 865 ? -52.417 26.801 -25.043 1.00 81.25 865 GLY A N 1
ATOM 6418 C CA . GLY A 1 865 ? -53.590 27.003 -25.907 1.00 81.25 865 GLY A CA 1
ATOM 6419 C C . GLY A 1 865 ? -53.295 27.251 -27.395 1.00 81.25 865 GLY A C 1
ATOM 6420 O O . GLY A 1 865 ? -54.218 27.220 -28.213 1.00 81.25 865 GLY A O 1
ATOM 6421 N N . PHE A 1 866 ? -52.029 27.407 -27.776 1.00 87.44 866 PHE A N 1
ATOM 6422 C CA . PHE A 1 866 ? -51.515 27.628 -29.138 1.00 87.44 866 PHE A CA 1
ATOM 6423 C C . PHE A 1 866 ? -51.303 26.316 -29.921 1.00 87.44 866 PHE A C 1
ATOM 6425 O O . PHE A 1 866 ? -50.374 26.174 -30.709 1.00 87.44 866 PHE A O 1
ATOM 6432 N N . SER A 1 867 ? -52.205 25.346 -29.737 1.00 81.50 867 SER A N 1
ATOM 6433 C CA . SER A 1 867 ? -52.176 23.963 -30.277 1.00 81.50 867 SER A CA 1
ATOM 6434 C C . SER A 1 867 ? -52.222 23.807 -31.817 1.00 81.50 867 SER A C 1
ATOM 6436 O O . SER A 1 867 ? -52.556 22.739 -32.335 1.00 81.50 867 SER A O 1
ATOM 6438 N N . LYS A 1 868 ? -51.937 24.872 -32.571 1.00 79.31 868 LYS A N 1
ATOM 6439 C CA . LYS A 1 868 ? -51.835 24.899 -34.042 1.00 79.31 868 LYS A CA 1
ATOM 6440 C C . LYS A 1 868 ? -50.597 25.627 -34.555 1.00 79.31 868 LYS A C 1
ATOM 6442 O O . LYS A 1 868 ? -50.338 25.582 -35.755 1.00 79.31 868 LYS A O 1
ATOM 6447 N N . ASP A 1 869 ? -49.888 26.299 -33.663 1.00 79.88 869 ASP A N 1
ATOM 6448 C CA . ASP A 1 869 ? -48.669 27.029 -33.950 1.00 79.88 869 ASP A CA 1
ATOM 6449 C C . ASP A 1 869 ? -47.474 26.122 -33.604 1.00 79.88 869 ASP A C 1
ATOM 6451 O O . ASP A 1 869 ? -47.611 25.106 -32.919 1.00 79.88 869 ASP A O 1
ATOM 6455 N N . THR A 1 870 ? -46.294 26.411 -34.141 1.00 74.50 870 THR A N 1
ATOM 6456 C CA . THR A 1 870 ? -45.083 25.610 -33.912 1.00 74.50 870 THR A CA 1
ATOM 6457 C C . THR A 1 870 ? -43.879 26.522 -34.073 1.00 74.50 870 THR A C 1
ATOM 6459 O O . THR A 1 870 ? -43.793 27.243 -35.066 1.00 74.50 870 THR A O 1
ATOM 6462 N N . ILE A 1 871 ? -42.968 26.497 -33.102 1.00 78.88 871 ILE A N 1
ATOM 6463 C CA . ILE A 1 871 ? -41.657 27.137 -33.229 1.00 78.88 871 ILE A CA 1
ATOM 6464 C C . ILE A 1 871 ? -40.786 26.182 -34.049 1.00 78.88 871 ILE A C 1
ATOM 6466 O O . ILE A 1 871 ? -40.737 24.988 -33.763 1.00 78.88 871 ILE A O 1
ATOM 6470 N N . THR A 1 872 ? -40.163 26.692 -35.109 1.00 65.25 872 THR A N 1
ATOM 6471 C CA . THR A 1 872 ? -39.329 25.906 -36.038 1.00 65.25 872 THR A CA 1
ATOM 6472 C C . THR A 1 872 ? -37.858 26.310 -36.013 1.00 65.25 872 THR A C 1
ATOM 6474 O O . THR A 1 872 ? -37.053 25.658 -36.663 1.00 65.25 872 THR A O 1
ATOM 6477 N N . GLU A 1 873 ? -37.533 27.403 -35.322 1.00 70.06 873 GLU A N 1
ATOM 6478 C CA . GLU A 1 873 ? -36.226 28.061 -35.300 1.00 70.06 873 GLU A CA 1
ATOM 6479 C C . GLU A 1 873 ? -36.195 29.014 -34.085 1.00 70.06 873 GLU A C 1
ATOM 6481 O O . GLU A 1 873 ? -37.223 29.624 -33.769 1.00 70.06 873 GLU A O 1
ATOM 6486 N N . VAL A 1 874 ? -35.047 29.134 -33.415 1.00 72.25 874 VAL A N 1
ATOM 6487 C CA . VAL A 1 874 ? -34.734 30.104 -32.343 1.00 72.25 874 VAL A CA 1
ATOM 6488 C C . VAL A 1 874 ? -33.326 30.634 -32.649 1.00 72.25 874 VAL A C 1
ATOM 6490 O O . VAL A 1 874 ? -32.488 29.828 -33.043 1.00 72.25 874 VAL A O 1
ATOM 6493 N N . LEU A 1 875 ? -33.103 31.956 -32.574 1.00 66.88 875 LEU A N 1
ATOM 6494 C CA . LEU A 1 875 ? -31.965 32.690 -33.173 1.00 66.88 875 LEU A CA 1
ATOM 6495 C C . LEU A 1 875 ? -31.516 33.909 -32.347 1.00 66.88 875 LEU A C 1
ATOM 6497 O O . LEU A 1 875 ? -32.407 34.481 -31.673 1.00 66.88 875 LEU A O 1
#

Secondary structure (DSSP, 8-state):
----------------------------------------------------------------------------------PPPPPP-TTSTTTGGGG--HHHHHHHHHHHHHHHHHHHHHHHHHHHHHHHHHHHHHHHHHHHHHHHTTTT-SEEEE-TT--HHHHHHHHHTTT-TTEEEEEEEEEE-SSSEEEEEEEEEES--TTS-EEEEEEEETTSEEEEEEEEE--PPTTTGGGGGSHHHHGGGTTEESB--EEESS---STTEEEPBTTBHHHHHHHHHHHHHHHHHHHHHHTPPPB----PPPP-----STHHHHHHHH-TT-SEEEEETTTHHHHHHHHHHHT-TTEEEEEEEEEEETTEEEEEEEEEEETTSSSS-EEEEEEEETTSEEEEEEEEEE-PPTTTTGGGGSHHHHGGGTTEESS--EEESS---STTEEEPPTT-HHHHHHHHHHHHHHHHHHHHHHTT-S---EEE---PPPPTTTHHHHHHH-TT-SEEEE-TT--SSHHHHHHHHT-TTEEEEEEEEEEETTEEEEEEEEEEETT-SSS-EEEEEEEETTSEEEEEEEEEE-PPTTTGGGGGSHHHHGGGTTEESS--EEESS---STTEEEPPTT-HHHHHHHHHHHHHHHHHHHHHHTT--TT--------------TTT-TT--EEEE-TT--HHHHHHHHHHHT-TTEEEEEEEEEEETTEEEEEEEEEEETTSSSS-EEEEEEEETTSEEEEEEEEEE-PPTTTTGGGSSHHHHGGGTTEESS--EEESS---STTEEEPPTT-HHHHHHHHHHHHHHHHHHHHHTT---------------TTT-TT-S--------HHHHHHHHHHTT-TT-------

pLDDT: mean 72.02, std 21.92, range [24.0, 97.38]

Sequence (875 aa):
MSKKSNKKNKSKNSNKPQNKNVNNKSVQNNSVANKPVQNNNVNNKPVQNNNVNNKPVQNNNVNNKPVQNNSVANKPVQNNSVANKPVQNNNVKSKIKDIFDKNEIAKNTAILTTITLCSGLFVGFVYELTKGPIAMAKAGAAQEAYKEVFADAKNILPYTDFDATKAKELLDNAGFVDDTIVEVLVANDGNNELGHVMSVTAHNGYGGDITFAIGITLDGNVNGIKMLTINETPGLGMNATNEEFTSKFANKKAQMFNVTKSGSTNESEIDAISGATITTEAIVTGVNAALEYWGSITGNVVEGEIKAIVEPEPVAVESSAIYKALFADADNFAVYNNFDANAQEILSSAGFTKDTIKEVVLAKSGETEMGHIITVVAHDGFTGDITFAIGVTTEGTVVGIEMVINNETPGLGLKASDEEFTSKFTNLPVQTFSVTKEGSTSESEIDAISGATITSDAVVNGVNAGLEYWGALKDGVTEGEFSPLVLEEPAADTSEVYKVLFADADNFSAYTGFDIKAEEILDSAGFTKNSITELILAKNGDEEIGHVINVTAHDGFAGDIEFVVGITNDGVITGIEMVTNNETPGLGLKASDKEFTSKFVNVPVQELNVTKEGSTSESEIDAIAGATITTEAVVNGVNAAVEYWGALKDGATEGASLVIEEPSASVEYPTLFTDADTFIADESFNVDDTKKLLADAGFSKDTITEVLSVASGDVSLGKVVKVTAHDGFTGDIEFVVGITNDGVITGIEIVTSNETPGLGLKASDKEFTSKFVNVPIQELSVTKEGSTSESEIDAIAGATITTEAIVNGVNAVAKYWATLTGGASLVVEEPSASVEYPTLFTDADTFIAESFNVDDTKKLLADAGFSKDTITEVL

Radius of gyration: 39.37 Å; Cα contacts (8 Å, |Δi|>4): 1443; chains: 1; bounding box: 124×94×123 Å

Foldseek 3Di:
DDDDDDDDDDDDDDDDDDDDDDDDDDDDDDDDDDDDDDDDDDDDDDDDDDDDDDDDDDDDDDDDDDDDDDDDDDDDDDDDDDDDDDDDDPPPVPPVVVVPPVVVVVVVVVVVVVVVVVVVVVVVVVCVVVVVVVVVVLVVLVVVQQCQQPVLFPDKAFDPPDDFVVLQVLCVVVQLNQKGWDTKIWGDNVPDTFFIKTWMWGQQFPQGIWIKIWTAGLQAFTQWIATSDDRDDPPFLVCCRPPVQGCLRHRAGQAQADEDCPDDPDSSYGYAGVQRNSSVVSVSSNVNSVSSSRCVVSVNDHHDDDPRDDDDDDDDFDCPVQVCLLPVLFPFKWWWPPLQVCLCVLCVVVPLNQKGFPTKMFTDNVPRTFWMKTWMWQQQADQGIWIKIWTAGLVAWTQWIATDDQPHDPPQLCCCRPCLQGVLRHGAGLDQADEDDPDDPDNRYGDAGDPRNSSVRRVSSRNNSRSSSRVCVSVVVDDTDTGTPDDDDDDPPPVPQVCLLVVQFPDKAWDPPPPDQLCVLCVVVPLNQKGWRTKMFGDNVVDGFWIKIWMWGQQFDQGIWIKIWTATPVFWTQWIATDDDPHDRPFLCCCRPCVQGVLRHRQGLDQADEDDPDDPDNRYGYAGDNGNSSVVRVSSRNNSVSSVVVCVSVPVDPPDDDDDDDDDDDDDDCLLPVQWDDKAWDPPDDFVVLCVLCVVVVLNQKTFDTKIFTANVVGTFFIKIWMWQQQFDQGIWIKIWRAGPVAATQWMATPDDPHDPPQLCCCRPCVQGVLRHRQGQDQADEDDPDDPDSRYGYAGDPRNSSVVRVSSNSNSVSSVVCVVVPNPDPDDDPDPDDDDPCPPPVPDPDDDWDDDDFVVQCVVCVVVVNNPDTDPTDD